Protein 3WRZ (pdb70)

Foldseek 3Di:
DLCVLQVVLVVVLCVVFVFAKKWKWKAAQVGIDIDIDHALENVVRHGQDPQAWFFQFQVLQLLLLLLLLLLVLVVLFDQVQQLCVLVVLLPPALSNVAGLVLLLQQQSQCAAADDDPQQFDDVSLSVCRNPDDRDHDRQFKHAHHLNSLLSSLVSSCSSVVHDRPVSSVVPPQVQLVQPSKDLDDDPVSPVNYGWFQFSVRDTDDDDDGPSCSRGTRIIGHNVSVVSLLCLCLVNDDGDPSSSSSSQQQQWFFKDFPQWTGGRQKIKHFPPDDLVVVLVCPDCVNHPDMTTIHTPVVGGGRDQGMWIKDWRDDRGWTWIKIDRSVRSIIMIMITSHHGDPSSVSVSVVSSCVSVVVD/DVLCVLQVVLVVVLCVVFVFAKKWKWKQALVGIDIDIDHALEPVVRHGADQQAWFFQFQVLQLLLLLLLLLLVLVVLFDQQQQLCVLVVLLPPALSNVAGLVLLLQQQSQCAAADDDPQQADDVSLSVCRNPDDRDHDRQFKHAHHLNSLLSSLVSSCSSVVHDRPVSSVVPPQVQLVQPSKDLDDDPVSVVNYGWFQFPVRDTDDDDDGRSCSRGTRIIGHNVSVVSLQLLLLVNDDGDPSSSSSSQQQQAFFKDFPQWTGGRQKIKHFPPDDLVVVVVCQDCVNHPDMTTIHTDPVDDGRDQGMWIKDWRDDRGKTWIKIHRSVRSIIMIMITSHHGDPSSVSVSVCSSCCSVPD/DCVLQVVLVVVLCVVFVFAKKWKWKQALVGIDIDIDHALEPVVRHGADQLFWFFQFQVLLLLLLLLLLLLVLVVLFDQQQQLCVLVVLLPPALSNVAGLVLLLQQQSQCADADDDPQQAEDVSLSVCRNPDDRDHDRQFKHEHHLNSLLSSQVSSCSSVVHDRPVSSVVPPQVQLVFPSKDLDDDPVCVVSYGWFAFSVRDTDDDDDDVSCSRGTRIIGGNVSVSSLLLLLLVNDDGDDSSSSSSQQQQDFFKDFPQWTGGRQKIKHFPPDDLVVVLVCPDCVNHVDMTTIHTDPPGGRDQGMWIKDWRDDRGKTWIKIDRSVRSIIMIMITSGNGDPSSVSVSVVSSCVSVVNGD

InterPro domains:
  IPR001466 Beta-lactamase-related [PF00144] (35-380)
  IPR001586 Beta-lactamase, class-C active site [PS00336] (82-89)
  IPR012338 Beta-lactamase/transpeptidase-like [G3DSA:3.40.710.10] (22-388)
  IPR012338 Beta-lactamase/transpeptidase-like [SSF56601] (28-380)
  IPR050491 Beta-lactamase AmpC-like [PTHR46825] (25-377)
  IPR058136 Beta-lactamase AmpC [NF033085] (29-381)

Structure (mmCIF, N/CA/C/O backbone):
data_3WRZ
#
_entry.id   3WRZ
#
_cell.length_a   114.928
_cell.length_b   114.928
_cell.length_c   67.567
_cell.angle_alpha   90.00
_cell.angle_beta   90.00
_cell.angle_gamma   120.00
#
_symmetry.space_group_name_H-M   'P 31'
#
loop_
_entity.id
_entity.type
_entity.pdbx_description
1 polymer Beta-lactamase
2 non-polymer 'CALCIUM ION'
3 non-polymer 'CHLORIDE ION'
4 water water
#
loop_
_atom_site.group_PDB
_atom_site.id
_atom_site.type_symbol
_atom_site.label_atom_id
_atom_site.label_alt_id
_atom_site.label_comp_id
_atom_site.label_asym_id
_atom_site.label_entity_id
_atom_site.label_seq_id
_atom_site.pdbx_PDB_ins_code
_atom_site.Cartn_x
_atom_site.Cartn_y
_atom_site.Cartn_z
_atom_site.occupancy
_atom_site.B_iso_or_equiv
_atom_site.auth_seq_id
_atom_site.auth_comp_id
_atom_site.auth_asym_id
_atom_site.auth_atom_id
_atom_site.pdbx_PDB_model_num
ATOM 1 N N . GLN A 1 8 ? -42.068 22.609 -28.679 1.00 48.25 8 GLN A N 1
ATOM 2 C CA . GLN A 1 8 ? -42.859 21.364 -28.450 1.00 48.59 8 GLN A CA 1
ATOM 3 C C . GLN A 1 8 ? -43.738 21.457 -27.154 1.00 46.51 8 GLN A C 1
ATOM 4 O O . GLN A 1 8 ? -44.763 22.150 -27.105 1.00 46.21 8 GLN A O 1
ATOM 10 N N . THR A 1 9 ? -43.371 20.699 -26.137 1.00 44.64 9 THR A N 1
ATOM 11 C CA . THR A 1 9 ? -43.645 21.011 -24.750 1.00 41.99 9 THR A CA 1
ATOM 12 C C . THR A 1 9 ? -43.161 22.421 -24.344 1.00 39.57 9 THR A C 1
ATOM 13 O O . THR A 1 9 ? -43.831 23.150 -23.604 1.00 36.47 9 THR A O 1
ATOM 17 N N . ARG A 1 10 ? -41.948 22.760 -24.761 1.00 36.94 10 ARG A N 1
ATOM 18 C CA . ARG A 1 10 ? -41.474 24.141 -24.671 1.00 35.74 10 ARG A CA 1
ATOM 19 C C . ARG A 1 10 ? -42.407 25.205 -25.322 1.00 34.26 10 ARG A C 1
ATOM 20 O O . ARG A 1 10 ? -42.543 26.312 -24.785 1.00 31.45 10 ARG A O 1
ATOM 28 N N . GLU A 1 11 ? -43.085 24.879 -26.422 1.00 33.07 11 GLU A N 1
ATOM 29 C CA . GLU A 1 11 ? -44.022 25.845 -27.043 1.00 32.97 11 GLU A CA 1
ATOM 30 C C . GLU A 1 11 ? -45.200 26.204 -26.118 1.00 30.66 11 GLU A C 1
ATOM 31 O O . GLU A 1 11 ? -45.726 27.301 -26.202 1.00 30.41 11 GLU A O 1
ATOM 37 N N . VAL A 1 12 ? -45.615 25.282 -25.261 1.00 28.29 12 VAL A N 1
ATOM 38 C CA . VAL A 1 12 ? -46.654 25.565 -24.247 1.00 26.76 12 VAL A CA 1
ATOM 39 C C . VAL A 1 12 ? -46.072 26.312 -23.049 1.00 24.76 12 VAL A C 1
ATOM 40 O O . VAL A 1 12 ? -46.637 27.315 -22.582 1.00 24.10 12 VAL A O 1
ATOM 44 N N . LEU A 1 13 ? -44.937 25.826 -22.557 1.00 23.17 13 LEU A N 1
ATOM 45 C CA . LEU A 1 13 ? -44.348 26.321 -21.320 1.00 21.82 13 LEU A CA 1
ATOM 46 C C . LEU A 1 13 ? -43.806 27.739 -21.463 1.00 20.86 13 LEU A C 1
ATOM 47 O O . LEU A 1 13 ? -44.056 28.612 -20.648 1.00 20.27 13 LEU A O 1
ATOM 52 N N . ASP A 1 14 ? -43.019 27.954 -22.500 1.00 20.98 14 ASP A N 1
ATOM 53 C CA . ASP A 1 14 ? -42.218 29.175 -22.599 1.00 20.74 14 ASP A CA 1
ATOM 54 C C . ASP A 1 14 ? -43.023 30.497 -22.493 1.00 20.47 14 ASP A C 1
ATOM 55 O O . ASP A 1 14 ? -42.647 31.370 -21.720 1.00 19.47 14 ASP A O 1
ATOM 60 N N . PRO A 1 15 ? -44.116 30.637 -23.254 1.00 20.64 15 PRO A N 1
ATOM 61 C CA . PRO A 1 15 ? -44.883 31.886 -23.148 1.00 20.59 15 PRO A CA 1
ATOM 62 C C . PRO A 1 15 ? -45.497 32.103 -21.756 1.00 19.43 15 PRO A C 1
ATOM 63 O O . PRO A 1 15 ? -45.645 33.233 -21.306 1.00 18.67 15 PRO A O 1
ATOM 67 N N . ILE A 1 16 ? -45.921 31.014 -21.122 1.00 18.87 16 ILE A N 1
ATOM 68 C CA . ILE A 1 16 ? -46.572 31.113 -19.826 1.00 18.10 16 ILE A CA 1
ATOM 69 C C . ILE A 1 16 ? -45.541 31.568 -18.806 1.00 17.85 16 ILE A C 1
ATOM 70 O O . ILE A 1 16 ? -45.806 32.462 -18.016 1.00 16.85 16 ILE A O 1
ATOM 75 N N . VAL A 1 17 ? -44.338 30.990 -18.857 1.00 18.03 17 VAL A N 1
ATOM 76 C CA . VAL A 1 17 ? -43.317 31.441 -17.895 1.00 18.01 17 VAL A CA 1
ATOM 77 C C . VAL A 1 17 ? -42.822 32.843 -18.245 1.00 17.87 17 VAL A C 1
ATOM 78 O O . VAL A 1 17 ? -42.594 33.639 -17.351 1.00 17.27 17 VAL A O 1
ATOM 82 N N . ALA A 1 18 ? -42.698 33.182 -19.522 1.00 18.39 18 ALA A N 1
ATOM 83 C CA . ALA A 1 18 ? -42.342 34.562 -19.872 1.00 18.86 18 ALA A CA 1
ATOM 84 C C . ALA A 1 18 ? -43.354 35.536 -19.285 1.00 18.64 18 ALA A C 1
ATOM 85 O O . ALA A 1 18 ? -42.975 36.537 -18.699 1.00 18.60 18 ALA A O 1
ATOM 87 N N . SER A 1 19 ? -44.637 35.238 -19.458 1.00 18.75 19 SER A N 1
ATOM 88 C CA . SER A 1 19 ? -45.702 36.132 -18.969 1.00 18.93 19 SER A CA 1
ATOM 89 C C . SER A 1 19 ? -45.680 36.266 -17.465 1.00 17.95 19 SER A C 1
ATOM 90 O O . SER A 1 19 ? -45.793 37.366 -16.937 1.00 18.41 19 SER A O 1
ATOM 93 N N . LEU A 1 20 ? -45.517 35.123 -16.786 1.00 16.71 20 LEU A N 1
ATOM 94 C CA . LEU A 1 20 ? -45.395 35.075 -15.330 1.00 15.79 20 LEU A CA 1
ATOM 95 C C . LEU A 1 20 ? -44.208 35.902 -14.813 1.00 15.97 20 LEU A C 1
ATOM 96 O O . LEU A 1 20 ? -44.367 36.704 -13.914 1.00 15.63 20 LEU A O 1
ATOM 101 N N . MET A 1 21 ? -43.023 35.711 -15.393 1.00 16.25 21 MET A N 1
ATOM 102 C CA . MET A 1 21 ? -41.836 36.428 -14.931 1.00 17.00 21 MET A CA 1
ATOM 103 C C . MET A 1 21 ? -41.925 37.947 -15.165 1.00 18.18 21 MET A C 1
ATOM 104 O O . MET A 1 21 ? -41.472 38.718 -14.335 1.00 17.60 21 MET A O 1
ATOM 109 N N . GLU A 1 22 ? -42.581 38.346 -16.250 1.00 19.50 22 GLU A N 1
ATOM 110 C CA . GLU A 1 22 ? -42.812 39.757 -16.537 1.00 21.27 22 GLU A CA 1
ATOM 111 C C . GLU A 1 22 ? -43.799 40.385 -15.549 1.00 20.51 22 GLU A C 1
ATOM 112 O O . GLU A 1 22 ? -43.534 41.430 -14.944 1.00 20.91 22 GLU A O 1
ATOM 118 N N . ALA A 1 23 ? -44.922 39.699 -15.350 1.00 20.06 23 ALA A N 1
ATOM 119 C CA . ALA A 1 23 ? -46.001 40.191 -14.474 1.00 20.16 23 ALA A CA 1
ATOM 120 C C . ALA A 1 23 ? -45.557 40.285 -13.015 1.00 19.93 23 ALA A C 1
ATOM 121 O O . ALA A 1 23 ? -45.910 41.235 -12.316 1.00 20.51 23 ALA A O 1
ATOM 123 N N . GLN A 1 24 ? -44.772 39.302 -12.574 1.00 19.51 24 GLN A N 1
ATOM 124 C CA . GLN A 1 24 ? -44.315 39.210 -11.191 1.00 18.76 24 GLN A CA 1
ATOM 125 C C . GLN A 1 24 ? -42.908 39.754 -10.954 1.00 19.05 24 GLN A C 1
ATOM 126 O O . GLN A 1 24 ? -42.442 39.787 -9.814 1.00 18.21 24 GLN A O 1
ATOM 132 N N . GLN A 1 25 ? -42.238 40.200 -12.022 1.00 20.08 25 GLN A N 1
ATOM 133 C CA . GLN A 1 25 ? -40.854 40.680 -11.970 1.00 21.38 25 GLN A CA 1
ATOM 134 C C . GLN A 1 25 ? -39.928 39.714 -11.242 1.00 19.86 25 GLN A C 1
ATOM 135 O O . GLN A 1 25 ? -39.196 40.075 -10.310 1.00 19.53 25 GLN A O 1
ATOM 141 N N . ILE A 1 26 ? -39.951 38.484 -11.726 1.00 18.47 26 ILE A N 1
ATOM 142 C CA . ILE A 1 26 ? -39.117 37.406 -11.185 1.00 17.17 26 ILE A CA 1
ATOM 143 C C . ILE A 1 26 ? -37.806 37.408 -11.949 1.00 17.24 26 ILE A C 1
ATOM 144 O O . ILE A 1 26 ? -37.825 37.336 -13.190 1.00 17.53 26 ILE A O 1
ATOM 149 N N . PRO A 1 27 ? -36.673 37.470 -11.241 1.00 16.71 27 PRO A N 1
ATOM 150 C CA . PRO A 1 27 ? -35.406 37.495 -12.011 1.00 17.14 27 PRO A CA 1
ATOM 151 C C . PRO A 1 27 ? -35.100 36.230 -12.784 1.00 16.86 27 PRO A C 1
ATOM 152 O O . PRO A 1 27 ? -34.650 36.293 -13.945 1.00 17.36 27 PRO A O 1
ATOM 156 N N . GLY A 1 28 ? -35.330 35.082 -12.147 1.00 16.06 28 GLY A N 1
ATOM 157 C CA . GLY A 1 28 ? -34.940 33.815 -12.733 1.00 15.88 28 GLY A CA 1
ATOM 158 C C . GLY A 1 28 ? -35.804 32.659 -12.261 1.00 15.11 28 GLY A C 1
ATOM 159 O O . GLY A 1 28 ? -36.344 32.680 -11.140 1.00 14.32 28 GLY A O 1
ATOM 160 N N . MET A 1 29 ? -35.965 31.685 -13.151 1.00 14.79 29 MET A N 1
ATOM 161 C CA . MET A 1 29 ? -36.691 30.467 -12.852 1.00 14.39 29 MET A CA 1
ATOM 162 C C . MET A 1 29 ? -36.025 29.227 -13.379 1.00 14.49 29 MET A C 1
ATOM 163 O O . MET A 1 29 ? -35.342 29.249 -14.407 1.00 14.73 29 MET A O 1
ATOM 168 N N . ALA A 1 30 ? -36.234 28.120 -12.654 1.00 14.22 30 ALA A N 1
ATOM 169 C CA . ALA A 1 30 ? -35.923 26.803 -13.191 1.00 14.45 30 ALA A CA 1
ATOM 170 C C . ALA A 1 30 ? -37.175 25.970 -13.077 1.00 14.32 30 ALA A C 1
ATOM 171 O O . ALA A 1 30 ? -37.831 25.960 -12.005 1.00 14.00 30 ALA A O 1
ATOM 173 N N . ILE A 1 31 ? -37.506 25.291 -14.168 1.00 15.09 31 ILE A N 1
ATOM 174 C CA . ILE A 1 31 ? -38.731 24.483 -14.278 1.00 15.43 31 ILE A CA 1
ATOM 175 C C . ILE A 1 31 ? -38.435 23.067 -14.732 1.00 15.70 31 ILE A C 1
ATOM 176 O O . ILE A 1 31 ? -37.614 22.839 -15.625 1.00 16.70 31 ILE A O 1
ATOM 181 N N . ALA A 1 32 ? -39.038 22.093 -14.063 1.00 14.96 32 ALA A N 1
ATOM 182 C CA . ALA A 1 32 ? -38.948 20.688 -14.530 1.00 15.35 32 ALA A CA 1
ATOM 183 C C . ALA A 1 32 ? -40.322 20.158 -14.833 1.00 15.67 32 ALA A C 1
ATOM 184 O O . ALA A 1 32 ? -41.235 20.317 -14.024 1.00 15.18 32 ALA A O 1
ATOM 186 N N . LEU A 1 33 ? -40.475 19.543 -16.004 1.00 16.89 33 LEU A N 1
ATOM 187 C CA . LEU A 1 33 ? -41.702 18.856 -16.376 1.00 18.00 33 LEU A CA 1
ATOM 188 C C . LEU A 1 33 ? -41.409 17.368 -16.462 1.00 18.55 33 LEU A C 1
ATOM 189 O O . LEU A 1 33 ? -40.556 16.933 -17.267 1.00 19.18 33 LEU A O 1
ATOM 194 N N . VAL A 1 34 ? -42.107 16.587 -15.635 1.00 18.24 34 VAL A N 1
ATOM 195 C CA . VAL A 1 34 ? -41.887 15.157 -15.545 1.00 19.38 34 VAL A CA 1
ATOM 196 C C . VAL A 1 34 ? -43.075 14.470 -16.196 1.00 20.95 34 VAL A C 1
ATOM 197 O O . VAL A 1 34 ? -44.230 14.735 -15.845 1.00 20.26 34 VAL A O 1
ATOM 201 N N . ARG A 1 35 ? -42.778 13.603 -17.149 1.00 23.38 35 ARG A N 1
ATOM 202 C CA . ARG A 1 35 ? -43.804 12.828 -17.866 1.00 26.22 35 ARG A CA 1
ATOM 203 C C . ARG A 1 35 ? -43.304 11.431 -18.162 1.00 27.33 35 ARG A C 1
ATOM 204 O O . ARG A 1 35 ? -42.098 11.187 -18.079 1.00 27.30 35 ARG A O 1
ATOM 212 N N . PRO A 1 36 ? -44.219 10.507 -18.545 1.00 29.97 36 PRO A N 1
ATOM 213 C CA . PRO A 1 36 ? -43.778 9.174 -18.907 1.00 32.27 36 PRO A CA 1
ATOM 214 C C . PRO A 1 36 ? -42.893 9.374 -20.123 1.00 33.88 36 PRO A C 1
ATOM 215 O O . PRO A 1 36 ? -43.279 10.128 -21.013 1.00 35.21 36 PRO A O 1
ATOM 219 N N . GLU A 1 37 ? -41.707 8.803 -20.181 1.00 35.80 37 GLU A N 1
ATOM 220 C CA . GLU A 1 37 ? -40.857 9.050 -21.367 1.00 38.45 37 GLU A CA 1
ATOM 221 C C . GLU A 1 37 ? -40.171 10.413 -21.381 1.00 34.96 37 GLU A C 1
ATOM 222 O O . GLU A 1 37 ? -39.482 10.756 -22.343 1.00 36.04 37 GLU A O 1
ATOM 228 N N . GLY A 1 38 ? -40.308 11.164 -20.293 1.00 29.68 38 GLY A N 1
ATOM 229 C CA . GLY A 1 38 ? -39.138 11.827 -19.812 1.00 27.76 38 GLY A CA 1
ATOM 230 C C . GLY A 1 38 ? -39.336 13.138 -19.107 1.00 25.53 38 GLY A C 1
ATOM 231 O O . GLY A 1 38 ? -40.460 13.626 -19.006 1.00 24.99 38 GLY A O 1
ATOM 232 N N . THR A 1 39 ? -38.215 13.706 -18.676 1.00 23.92 39 THR A N 1
ATOM 233 C CA . THR A 1 39 ? -38.217 14.982 -17.986 1.00 22.76 39 THR A CA 1
ATOM 234 C C . THR A 1 39 ? -37.558 16.090 -18.798 1.00 22.56 39 THR A C 1
ATOM 235 O O . THR A 1 39 ? -36.467 15.907 -19.362 1.00 22.27 39 THR A O 1
ATOM 239 N N . THR A 1 40 ? -38.247 17.221 -18.877 1.00 21.15 40 THR A N 1
ATOM 240 C CA . THR A 1 40 ? -37.782 18.402 -19.582 1.00 21.28 40 THR A CA 1
ATOM 241 C C . THR A 1 40 ? -37.423 19.455 -18.566 1.00 20.35 40 THR A C 1
ATOM 242 O O . THR A 1 40 ? -38.258 19.811 -17.739 1.00 18.95 40 THR A O 1
ATOM 246 N N . ILE A 1 41 ? -36.187 19.938 -18.646 1.00 19.85 41 ILE A N 1
ATOM 247 C CA . ILE A 1 41 ? -35.666 20.987 -17.769 1.00 18.97 41 ILE A CA 1
ATOM 248 C C . ILE A 1 41 ? -35.528 22.279 -18.577 1.00 18.64 41 ILE A C 1
ATOM 249 O O . ILE A 1 41 ? -34.989 22.269 -19.676 1.00 19.00 41 ILE A O 1
ATOM 254 N N . SER A 1 42 ? -35.999 23.388 -18.013 1.00 17.59 42 SER A N 1
ATOM 255 C CA . SER A 1 42 ? -35.923 24.712 -18.656 1.00 17.93 42 SER A CA 1
ATOM 256 C C . SER A 1 42 ? -35.440 25.745 -17.649 1.00 17.28 42 SER A C 1
ATOM 257 O O . SER A 1 42 ? -35.821 25.701 -16.462 1.00 17.00 42 SER A O 1
ATOM 260 N N . HIS A 1 43 ? -34.603 26.666 -18.106 1.00 17.11 43 HIS A N 1
ATOM 261 C CA . HIS A 1 43 ? -34.059 27.706 -17.270 1.00 16.89 43 HIS A CA 1
ATOM 262 C C . HIS A 1 43 ? -34.365 29.027 -17.940 1.00 17.36 43 HIS A C 1
ATOM 263 O O . HIS A 1 43 ? -34.295 29.136 -19.167 1.00 18.16 43 HIS A O 1
ATOM 270 N N . TYR A 1 44 ? -34.706 30.009 -17.118 1.00 17.09 44 TYR A N 1
ATOM 271 C CA . TYR A 1 44 ? -35.084 31.331 -17.580 1.00 17.62 44 TYR A CA 1
ATOM 272 C C . TYR A 1 44 ? -34.438 32.407 -16.737 1.00 17.88 44 TYR A C 1
ATOM 273 O O . TYR A 1 44 ? -34.361 32.299 -15.508 1.00 17.20 44 TYR A O 1
ATOM 282 N N . GLY A 1 45 ? -33.940 33.443 -17.406 1.00 18.71 45 GLY A N 1
ATOM 283 C CA . GLY A 1 45 ? -33.476 34.617 -16.711 1.00 19.15 45 GLY A CA 1
ATOM 284 C C . GLY A 1 45 ? -32.225 34.462 -15.864 1.00 19.15 45 GLY A C 1
ATOM 285 O O . GLY A 1 45 ? -31.332 33.681 -16.163 1.00 19.88 45 GLY A O 1
ATOM 286 N N . ALA A 1 46 ? -32.174 35.258 -14.809 1.00 19.35 46 ALA A N 1
ATOM 287 C CA . ALA A 1 46 ? -30.956 35.509 -14.085 1.00 19.79 46 ALA A CA 1
ATOM 288 C C . ALA A 1 46 ? -31.037 34.887 -12.711 1.00 19.26 46 ALA A C 1
ATOM 289 O O . ALA A 1 46 ? -32.035 35.078 -11.980 1.00 18.46 46 ALA A O 1
ATOM 291 N N . ALA A 1 47 ? -29.976 34.197 -12.328 1.00 19.38 47 ALA A N 1
ATOM 292 C CA . ALA A 1 47 ? -29.855 33.660 -10.962 1.00 19.18 47 ALA A CA 1
ATOM 293 C C . ALA A 1 47 ? -29.655 34.769 -9.918 1.00 19.79 47 ALA A C 1
ATOM 294 O O . ALA A 1 47 ? -29.989 34.599 -8.769 1.00 18.18 47 ALA A O 1
ATOM 296 N N . ASP A 1 48 ? -29.069 35.893 -10.333 1.00 21.75 48 ASP A N 1
ATOM 297 C CA . ASP A 1 48 ? -28.781 37.010 -9.432 1.00 23.97 48 ASP A CA 1
ATOM 298 C C . ASP A 1 48 ? -29.043 38.243 -10.266 1.00 25.08 48 ASP A C 1
ATOM 299 O O . ASP A 1 48 ? -28.368 38.468 -11.266 1.00 26.05 48 ASP A O 1
ATOM 304 N N . ARG A 1 49 ? -30.035 39.031 -9.885 1.00 25.49 49 ARG A N 1
ATOM 305 C CA . ARG A 1 49 ? -30.375 40.192 -10.701 1.00 28.06 49 ARG A CA 1
ATOM 306 C C . ARG A 1 49 ? -29.193 41.179 -10.812 1.00 29.50 49 ARG A C 1
ATOM 307 O O . ARG A 1 49 ? -28.980 41.787 -11.868 1.00 30.80 49 ARG A O 1
ATOM 315 N N . GLU A 1 50 ? -28.416 41.308 -9.740 1.00 31.87 50 GLU A N 1
ATOM 316 C CA . GLU A 1 50 ? -27.330 42.305 -9.657 1.00 34.61 50 GLU A CA 1
ATOM 317 C C . GLU A 1 50 ? -26.003 41.928 -10.364 1.00 35.48 50 GLU A C 1
ATOM 318 O O . GLU A 1 50 ? -25.177 42.803 -10.565 1.00 39.05 50 GLU A O 1
ATOM 324 N N . THR A 1 51 ? -25.795 40.653 -10.711 1.00 34.65 51 THR A N 1
ATOM 325 C CA . THR A 1 51 ? -24.703 40.231 -11.619 1.00 34.61 51 THR A CA 1
ATOM 326 C C . THR A 1 51 ? -25.193 39.826 -13.014 1.00 33.58 51 THR A C 1
ATOM 327 O O . THR A 1 51 ? -24.446 39.894 -13.999 1.00 34.42 51 THR A O 1
ATOM 331 N N . GLY A 1 52 ? -26.435 39.368 -13.095 1.00 30.69 52 GLY A N 1
ATOM 332 C CA . GLY A 1 52 ? -26.998 38.905 -14.356 1.00 30.07 52 GLY A CA 1
ATOM 333 C C . GLY A 1 52 ? -26.534 37.513 -14.752 1.00 29.43 52 GLY A C 1
ATOM 334 O O . GLY A 1 52 ? -26.795 37.081 -15.862 1.00 28.33 52 GLY A O 1
ATOM 335 N N . THR A 1 53 ? -25.840 36.819 -13.848 1.00 29.39 53 THR A N 1
ATOM 336 C CA . THR A 1 53 ? -25.439 35.434 -14.079 1.00 30.29 53 THR A CA 1
ATOM 337 C C . THR A 1 53 ? -26.681 34.608 -14.378 1.00 28.04 53 THR A C 1
ATOM 338 O O . THR A 1 53 ? -27.644 34.669 -13.610 1.00 26.72 53 THR A O 1
ATOM 342 N N . PRO A 1 54 ? -26.693 33.872 -15.502 1.00 27.31 54 PRO A N 1
ATOM 343 C CA . PRO A 1 54 ? -27.926 33.183 -15.876 1.00 25.85 54 PRO A CA 1
ATOM 344 C C . PRO A 1 54 ? -28.221 31.999 -15.002 1.00 23.79 54 PRO A C 1
ATOM 345 O O . PRO A 1 54 ? -27.286 31.365 -14.488 1.00 23.97 54 PRO A O 1
ATOM 349 N N . VAL A 1 55 ? -29.512 31.709 -14.857 1.00 21.31 55 VAL A N 1
ATOM 350 C CA . VAL A 1 55 ? -29.950 30.436 -14.341 1.00 19.70 55 VAL A CA 1
ATOM 351 C C . VAL A 1 55 ? -29.516 29.325 -15.322 1.00 19.73 55 VAL A C 1
ATOM 352 O O . VAL A 1 55 ? -29.707 29.446 -16.542 1.00 20.28 55 VAL A O 1
ATOM 356 N N . ASP A 1 56 ? -28.921 28.270 -14.780 1.00 19.06 56 ASP A N 1
ATOM 357 C CA . ASP A 1 56 ? -28.522 27.094 -15.574 1.00 19.27 56 ASP A CA 1
ATOM 358 C C . ASP A 1 56 ? -28.658 25.796 -14.768 1.00 18.45 56 ASP A C 1
ATOM 359 O O . ASP A 1 56 ? -29.305 25.769 -13.729 1.00 17.27 56 ASP A O 1
ATOM 364 N N . ASP A 1 57 ? -28.019 24.730 -15.267 1.00 18.64 57 ASP A N 1
ATOM 365 C CA . ASP A 1 57 ? -28.043 23.386 -14.661 1.00 18.72 57 ASP A CA 1
ATOM 366 C C . ASP A 1 57 ? -27.541 23.328 -13.248 1.00 18.03 57 ASP A C 1
ATOM 367 O O . ASP A 1 57 ? -27.868 22.407 -12.501 1.00 18.04 57 ASP A O 1
ATOM 372 N N . ASP A 1 58 ? -26.684 24.255 -12.890 1.00 17.66 58 ASP A N 1
ATOM 373 C CA . ASP A 1 58 ? -26.102 24.221 -11.572 1.00 17.12 58 ASP A CA 1
ATOM 374 C C . ASP A 1 58 ? -26.780 25.139 -10.581 1.00 16.31 58 ASP A C 1
ATOM 375 O O . ASP A 1 58 ? -26.441 25.081 -9.414 1.00 16.44 58 ASP A O 1
ATOM 380 N N . THR A 1 59 ? -27.754 25.953 -11.008 1.00 15.65 59 THR A N 1
ATOM 381 C CA . THR A 1 59 ? -28.322 26.977 -10.119 1.00 15.01 59 THR A CA 1
ATOM 382 C C . THR A 1 59 ? -29.116 26.424 -8.970 1.00 14.22 59 THR A C 1
ATOM 383 O O . THR A 1 59 ? -30.098 25.719 -9.166 1.00 13.77 59 THR A O 1
ATOM 387 N N . LEU A 1 60 ? -28.718 26.849 -7.776 1.00 14.03 60 LEU A N 1
ATOM 388 C CA . LEU A 1 60 ? -29.374 26.455 -6.544 1.00 13.07 60 LEU A CA 1
ATOM 389 C C . LEU A 1 60 ? -30.372 27.510 -6.075 1.00 12.50 60 LEU A C 1
ATOM 390 O O . LEU A 1 60 ? -30.043 28.700 -5.990 1.00 12.68 60 LEU A O 1
ATOM 395 N N . PHE A 1 61 ? -31.588 27.051 -5.810 1.00 11.89 61 PHE A N 1
ATOM 396 C CA . PHE A 1 61 ? -32.689 27.856 -5.305 1.00 11.44 61 PHE A CA 1
ATOM 397 C C . PHE A 1 61 ? -33.049 27.437 -3.874 1.00 11.30 61 PHE A C 1
ATOM 398 O O . PHE A 1 61 ? -33.018 26.267 -3.548 1.00 10.92 61 PHE A O 1
ATOM 406 N N . GLU A 1 62 ? -33.333 28.412 -3.025 1.00 11.27 62 GLU A N 1
ATOM 407 C CA . GLU A 1 62 ? -33.968 28.146 -1.755 1.00 11.23 62 GLU A CA 1
ATOM 408 C C . GLU A 1 62 ? -35.374 27.618 -2.046 1.00 11.15 62 GLU A C 1
ATOM 409 O O . GLU A 1 62 ? -36.118 28.244 -2.799 1.00 11.57 62 GLU A O 1
ATOM 415 N N . ILE A 1 63 ? -35.752 26.509 -1.429 1.00 11.10 63 ILE A N 1
ATOM 416 C CA . ILE A 1 63 ? -37.109 25.958 -1.636 1.00 11.19 63 ILE A CA 1
ATOM 417 C C . ILE A 1 63 ? -37.996 26.092 -0.404 1.00 10.86 63 ILE A C 1
ATOM 418 O O . ILE A 1 63 ? -39.188 25.756 -0.441 1.00 10.35 63 ILE A O 1
ATOM 423 N N . GLY A 1 64 ? -37.441 26.630 0.678 1.00 10.68 64 GLY A N 1
ATOM 424 C CA . GLY A 1 64 ? -38.249 26.916 1.876 1.00 10.49 64 GLY A CA 1
ATOM 425 C C . GLY A 1 64 ? -39.019 25.692 2.350 1.00 10.25 64 GLY A C 1
ATOM 426 O O . GLY A 1 64 ? -38.459 24.606 2.468 1.00 9.73 64 GLY A O 1
ATOM 427 N N . SER A 1 65 ? -40.318 25.873 2.628 1.00 10.23 65 SER A N 1
ATOM 428 C CA . SER A 1 65 ? -41.138 24.760 3.135 1.00 10.33 65 SER A CA 1
ATOM 429 C C . SER A 1 65 ? -41.293 23.551 2.226 1.00 10.04 65 SER A C 1
ATOM 430 O O . SER A 1 65 ? -41.756 22.498 2.693 1.00 9.22 65 SER A O 1
ATOM 433 N N . LEU A 1 66 ? -40.905 23.646 0.955 1.00 9.97 66 LEU A N 1
ATOM 434 C CA . LEU A 1 66 ? -40.815 22.430 0.194 1.00 10.16 66 LEU A CA 1
ATOM 435 C C . LEU A 1 66 ? -39.840 21.406 0.818 1.00 10.09 66 LEU A C 1
ATOM 436 O O . LEU A 1 66 ? -39.952 20.202 0.524 1.00 9.76 66 LEU A O 1
ATOM 441 N N . SER A 1 67 ? -38.898 21.874 1.644 1.00 9.85 67 SER A N 1
ATOM 442 C CA . SER A 1 67 ? -38.005 20.968 2.374 1.00 9.90 67 SER A CA 1
ATOM 443 C C . SER A 1 67 ? -38.756 19.943 3.201 1.00 9.66 67 SER A C 1
ATOM 444 O O . SER A 1 67 ? -38.290 18.835 3.430 1.00 9.54 67 SER A O 1
ATOM 447 N N . LYS A 1 68 ? -39.957 20.320 3.628 1.00 9.30 68 LYS A N 1
ATOM 448 C CA . LYS A 1 68 ? -40.779 19.464 4.466 1.00 9.23 68 LYS A CA 1
ATOM 449 C C . LYS A 1 68 ? -41.167 18.156 3.798 1.00 9.19 68 LYS A C 1
ATOM 450 O O . LYS A 1 68 ? -41.404 17.147 4.491 1.00 9.07 68 LYS A O 1
ATOM 456 N N . THR A 1 69 ? -41.216 18.154 2.460 1.00 9.09 69 THR A N 1
ATOM 457 C CA . THR A 1 69 ? -41.481 16.908 1.755 1.00 9.17 69 THR A CA 1
ATOM 458 C C . THR A 1 69 ? -40.354 15.910 1.922 1.00 9.35 69 THR A C 1
ATOM 459 O O . THR A 1 69 ? -40.605 14.701 2.006 1.00 9.49 69 THR A O 1
ATOM 463 N N . LEU A 1 70 ? -39.117 16.391 2.002 1.00 9.06 70 LEU A N 1
ATOM 464 C CA . LEU A 1 70 ? -37.968 15.482 2.258 1.00 9.18 70 LEU A CA 1
ATOM 465 C C . LEU A 1 70 ? -38.019 14.972 3.680 1.00 9.20 70 LEU A C 1
ATOM 466 O O . LEU A 1 70 ? -37.892 13.772 3.934 1.00 9.26 70 LEU A O 1
ATOM 471 N N . THR A 1 71 ? -38.351 15.863 4.619 1.00 9.01 71 THR A N 1
ATOM 472 C CA . THR A 1 71 ? -38.505 15.453 6.007 1.00 9.09 71 THR A CA 1
ATOM 473 C C . THR A 1 71 ? -39.547 14.350 6.125 1.00 9.02 71 THR A C 1
ATOM 474 O O . THR A 1 71 ? -39.341 13.356 6.819 1.00 9.05 71 THR A O 1
ATOM 478 N N . ALA A 1 72 ? -40.650 14.502 5.412 1.00 8.85 72 ALA A N 1
ATOM 479 C CA . ALA A 1 72 ? -41.727 13.488 5.446 1.00 8.96 72 ALA A CA 1
ATOM 480 C C . ALA A 1 72 ? -41.281 12.170 4.866 1.00 9.26 72 ALA A C 1
ATOM 481 O O . ALA A 1 72 ? -41.578 11.102 5.413 1.00 9.39 72 ALA A O 1
ATOM 483 N N . THR A 1 73 ? -40.518 12.255 3.779 1.00 9.26 73 THR A N 1
ATOM 484 C CA . THR A 1 73 ? -39.993 11.058 3.099 1.00 9.58 73 THR A CA 1
ATOM 485 C C . THR A 1 73 ? -39.042 10.257 3.978 1.00 9.89 73 THR A C 1
ATOM 486 O O . THR A 1 73 ? -39.152 9.015 4.058 1.00 10.18 73 THR A O 1
ATOM 490 N N . LEU A 1 74 ? -38.148 10.938 4.679 1.00 9.92 74 LEU A N 1
ATOM 491 C CA . LEU A 1 74 ? -37.275 10.238 5.634 1.00 10.29 74 LEU A CA 1
ATOM 492 C C . LEU A 1 74 ? -38.033 9.587 6.766 1.00 10.59 74 LEU A C 1
ATOM 493 O O . LEU A 1 74 ? -37.734 8.435 7.131 1.00 11.04 74 LEU A O 1
ATOM 498 N N . ALA A 1 75 ? -38.990 10.296 7.352 1.00 10.36 75 ALA A N 1
ATOM 499 C CA . ALA A 1 75 ? -39.855 9.670 8.366 1.00 10.79 75 ALA A CA 1
ATOM 500 C C . ALA A 1 75 ? -40.535 8.428 7.850 1.00 11.17 75 ALA A C 1
ATOM 501 O O . ALA A 1 75 ? -40.588 7.391 8.539 1.00 11.81 75 ALA A O 1
ATOM 503 N N . SER A 1 76 ? -41.098 8.529 6.649 1.00 11.42 76 SER A N 1
ATOM 504 C CA . SER A 1 76 ? -41.786 7.389 6.047 1.00 11.95 76 SER A CA 1
ATOM 505 C C . SER A 1 76 ? -40.820 6.203 5.849 1.00 12.67 76 SER A C 1
ATOM 506 O O . SER A 1 76 ? -41.175 5.038 6.108 1.00 13.54 76 SER A O 1
ATOM 509 N N . LEU A 1 77 ? -39.588 6.499 5.447 1.00 13.10 77 LEU A N 1
ATOM 510 C CA . LEU A 1 77 ? -38.587 5.446 5.260 1.00 13.87 77 LEU A CA 1
ATOM 511 C C . LEU A 1 77 ? -38.223 4.753 6.595 1.00 14.40 77 LEU A C 1
ATOM 512 O O . LEU A 1 77 ? -38.110 3.518 6.668 1.00 15.02 77 LEU A O 1
ATOM 517 N N . ALA A 1 78 ? -38.070 5.546 7.648 1.00 14.14 78 ALA A N 1
ATOM 518 C CA . ALA A 1 78 ? -37.866 4.970 8.986 1.00 14.75 78 ALA A CA 1
ATOM 519 C C . ALA A 1 78 ? -39.033 4.054 9.364 1.00 15.34 78 ALA A C 1
ATOM 520 O O . ALA A 1 78 ? -38.824 3.017 10.042 1.00 15.65 78 ALA A O 1
ATOM 522 N N . GLU A 1 79 ? -40.254 4.430 8.969 1.00 15.65 79 GLU A N 1
ATOM 523 C CA . GLU A 1 79 ? -41.424 3.624 9.243 1.00 16.69 79 GLU A CA 1
ATOM 524 C C . GLU A 1 79 ? -41.411 2.332 8.456 1.00 17.61 79 GLU A C 1
ATOM 525 O O . GLU A 1 79 ? -41.713 1.258 8.991 1.00 17.28 79 GLU A O 1
ATOM 531 N N . VAL A 1 80 ? -41.081 2.424 7.177 1.00 17.61 80 VAL A N 1
ATOM 532 C CA . VAL A 1 80 ? -40.972 1.232 6.328 1.00 18.75 80 VAL A CA 1
ATOM 533 C C . VAL A 1 80 ? -39.907 0.267 6.860 1.00 19.20 80 VAL A C 1
ATOM 534 O O . VAL A 1 80 ? -40.070 -0.968 6.823 1.00 19.09 80 VAL A O 1
ATOM 538 N N . GLU A 1 81 ? -38.808 0.833 7.350 1.00 18.99 81 GLU A N 1
ATOM 539 C CA . GLU A 1 81 ? -37.728 0.033 7.894 1.00 20.16 81 GLU A CA 1
ATOM 540 C C . GLU A 1 81 ? -38.044 -0.584 9.268 1.00 19.97 81 GLU A C 1
ATOM 541 O O . GLU A 1 81 ? -37.239 -1.339 9.813 1.00 20.23 81 GLU A O 1
ATOM 547 N N . GLY A 1 82 ? -39.193 -0.226 9.831 1.00 19.29 82 GLY A N 1
ATOM 548 C CA . GLY A 1 82 ? -39.639 -0.765 11.112 1.00 19.62 82 GLY A CA 1
ATOM 549 C C . GLY A 1 82 ? -39.001 -0.077 12.296 1.00 19.71 82 GLY A C 1
ATOM 550 O O . GLY A 1 82 ? -39.072 -0.585 13.423 1.00 20.03 82 GLY A O 1
ATOM 551 N N . LYS A 1 83 ? -38.368 1.070 12.067 1.00 19.12 83 LYS A N 1
ATOM 552 C CA . LYS A 1 83 ? -37.644 1.776 13.134 1.00 19.22 83 LYS A CA 1
ATOM 553 C C . LYS A 1 83 ? -38.494 2.866 13.782 1.00 18.37 83 LYS A C 1
ATOM 554 O O . LYS A 1 83 ? -38.197 3.301 14.883 1.00 18.32 83 LYS A O 1
ATOM 560 N N . LEU A 1 84 ? -39.535 3.301 13.088 1.00 17.34 84 LEU A N 1
ATOM 561 C CA . LEU A 1 84 ? -40.424 4.336 13.590 1.00 16.91 84 LEU A CA 1
ATOM 562 C C . LEU A 1 84 ? -41.877 3.862 13.457 1.00 17.03 84 LEU A C 1
ATOM 563 O O . LEU A 1 84 ? -42.319 3.474 12.356 1.00 17.82 84 LEU A O 1
ATOM 568 N N . ASP A 1 85 ? -42.620 3.919 14.550 1.00 16.59 85 ASP A N 1
ATOM 569 C CA . ASP A 1 85 ? -44.087 3.690 14.515 1.00 16.80 85 ASP A CA 1
ATOM 570 C C . ASP A 1 85 ? -44.781 5.037 14.476 1.00 16.44 85 ASP A C 1
ATOM 571 O O . ASP A 1 85 ? -44.648 5.820 15.420 1.00 16.47 85 ASP A O 1
ATOM 576 N N . PHE A 1 86 ? -45.465 5.345 13.368 1.00 16.46 86 PHE A N 1
ATOM 577 C CA . PHE A 1 86 ? -46.079 6.674 13.202 1.00 16.40 86 PHE A CA 1
ATOM 578 C C . PHE A 1 86 ? -47.176 7.012 14.193 1.00 15.44 86 PHE A C 1
ATOM 579 O O . PHE A 1 86 ? -47.446 8.190 14.424 1.00 14.72 86 PHE A O 1
ATOM 587 N N . ASP A 1 87 ? -47.851 6.010 14.739 1.00 15.05 87 ASP A N 1
ATOM 588 C CA . ASP A 1 87 ? -48.908 6.324 15.668 1.00 15.09 87 ASP A CA 1
ATOM 589 C C . ASP A 1 87 ? -48.467 6.293 17.133 1.00 14.53 87 ASP A C 1
ATOM 590 O O . ASP A 1 87 ? -49.253 6.645 18.029 1.00 14.41 87 ASP A O 1
ATOM 595 N N . ALA A 1 88 ? -47.199 5.936 17.359 1.00 13.87 88 ALA A N 1
ATOM 596 C CA . ALA A 1 88 ? -46.631 5.906 18.706 1.00 13.66 88 ALA A CA 1
ATOM 597 C C . ALA A 1 88 ? -46.389 7.337 19.220 1.00 13.05 88 ALA A C 1
ATOM 598 O O . ALA A 1 88 ? -46.068 8.248 18.453 1.00 12.45 88 ALA A O 1
ATOM 600 N N . PRO A 1 89 ? -46.511 7.533 20.530 1.00 13.03 89 PRO A N 1
ATOM 601 C CA . PRO A 1 89 ? -46.151 8.830 21.101 1.00 12.82 89 PRO A CA 1
ATOM 602 C C . PRO A 1 89 ? -44.698 9.219 20.766 1.00 12.62 89 PRO A C 1
ATOM 603 O O . PRO A 1 89 ? -43.802 8.378 20.771 1.00 13.02 89 PRO A O 1
ATOM 607 N N . VAL A 1 90 ? -44.477 10.496 20.448 1.00 12.25 90 VAL A N 1
ATOM 608 C CA . VAL A 1 90 ? -43.146 10.951 20.109 1.00 12.03 90 VAL A CA 1
ATOM 609 C C . VAL A 1 90 ? -42.155 10.724 21.262 1.00 12.75 90 VAL A C 1
ATOM 610 O O . VAL A 1 90 ? -41.001 10.427 21.018 1.00 12.71 90 VAL A O 1
ATOM 614 N N . SER A 1 91 ? -42.609 10.812 22.503 1.00 13.25 91 SER A N 1
ATOM 615 C CA . SER A 1 91 ? -41.722 10.532 23.646 1.00 14.04 91 SER A CA 1
ATOM 616 C C . SER A 1 91 ? -41.195 9.082 23.714 1.00 14.79 91 SER A C 1
ATOM 617 O O . SER A 1 91 ? -40.274 8.773 24.489 1.00 15.04 91 SER A O 1
ATOM 620 N N . ARG A 1 92 ? -41.795 8.167 22.947 1.00 15.02 92 ARG A N 1
ATOM 621 C CA . ARG A 1 92 ? -41.271 6.773 22.884 1.00 16.03 92 ARG A CA 1
ATOM 622 C C . ARG A 1 92 ? -39.859 6.787 22.185 1.00 15.40 92 ARG A C 1
ATOM 623 O O . ARG A 1 92 ? -39.005 6.018 22.571 1.00 15.73 92 ARG A O 1
ATOM 631 N N . TYR A 1 93 ? -39.609 7.736 21.262 1.00 14.16 93 TYR A N 1
ATOM 632 C CA . TYR A 1 93 ? -38.324 7.871 20.527 1.00 13.73 93 TYR A CA 1
ATOM 633 C C . TYR A 1 93 ? -37.433 9.020 21.051 1.00 13.75 93 TYR A C 1
ATOM 634 O O . TYR A 1 93 ? -36.211 8.988 20.858 1.00 14.06 93 TYR A O 1
ATOM 643 N N . LEU A 1 94 ? -38.041 9.986 21.745 1.00 13.79 94 LEU A N 1
ATOM 644 C CA . LEU A 1 94 ? -37.322 11.077 22.403 1.00 14.19 94 LEU A CA 1
ATOM 645 C C . LEU A 1 94 ? -37.731 11.091 23.871 1.00 14.85 94 LEU A C 1
ATOM 646 O O . LEU A 1 94 ? -38.529 11.951 24.295 1.00 14.69 94 LEU A O 1
ATOM 651 N N . PRO A 1 95 ? -37.217 10.138 24.660 1.00 15.55 95 PRO A N 1
ATOM 652 C CA . PRO A 1 95 ? -37.603 10.021 26.043 1.00 16.21 95 PRO A CA 1
ATOM 653 C C . PRO A 1 95 ? -37.326 11.270 26.876 1.00 16.51 95 PRO A C 1
ATOM 654 O O . PRO A 1 95 ? -37.883 11.411 27.943 1.00 16.93 95 PRO A O 1
ATOM 658 N N . GLU A 1 96 ? -36.496 12.188 26.377 1.00 16.45 96 GLU A N 1
ATOM 659 C CA . GLU A 1 96 ? -36.346 13.480 27.039 1.00 16.70 96 GLU A CA 1
ATOM 660 C C . GLU A 1 96 ? -37.654 14.296 27.116 1.00 16.44 96 GLU A C 1
ATOM 661 O O . GLU A 1 96 ? -37.742 15.213 27.931 1.00 16.49 96 GLU A O 1
ATOM 667 N N . LEU A 1 97 ? -38.666 13.927 26.314 1.00 16.06 97 LEU A N 1
ATOM 668 C CA . LEU A 1 97 ? -39.992 14.529 26.361 1.00 16.20 97 LEU A CA 1
ATOM 669 C C . LEU A 1 97 ? -41.031 13.668 27.102 1.00 16.79 97 LEU A C 1
ATOM 670 O O . LEU A 1 97 ? -42.241 13.973 27.092 1.00 16.58 97 LEU A O 1
ATOM 675 N N . GLU A 1 98 ? -40.636 12.547 27.688 1.00 17.64 98 GLU A N 1
ATOM 676 C CA . GLU A 1 98 ? -41.569 11.849 28.550 1.00 19.25 98 GLU A CA 1
ATOM 677 C C . GLU A 1 98 ? -42.200 12.781 29.573 1.00 18.97 98 GLU A C 1
ATOM 678 O O . GLU A 1 98 ? -41.554 13.561 30.159 1.00 18.64 98 GLU A O 1
ATOM 684 N N . GLY A 1 99 ? -43.482 12.562 29.783 1.00 18.65 99 GLY A N 1
ATOM 685 C CA . GLY A 1 99 ? -44.248 13.351 30.767 1.00 19.04 99 GLY A CA 1
ATOM 686 C C . GLY A 1 99 ? -44.792 14.651 30.235 1.00 18.35 99 GLY A C 1
ATOM 687 O O . GLY A 1 99 ? -45.539 15.325 30.937 1.00 19.69 99 GLY A O 1
ATOM 688 N N . SER A 1 100 ? -44.454 14.994 28.993 1.00 16.86 100 SER A N 1
ATOM 689 C CA . SER A 1 100 ? -44.960 16.191 28.363 1.00 15.81 100 SER A CA 1
ATOM 690 C C . SER A 1 100 ? -46.197 15.857 27.515 1.00 15.05 100 SER A C 1
ATOM 691 O O . SER A 1 100 ? -46.677 14.724 27.488 1.00 14.87 100 SER A O 1
ATOM 694 N N . ALA A 1 101 ? -46.667 16.851 26.775 1.00 14.42 101 ALA A N 1
ATOM 695 C CA . ALA A 1 101 ? -47.697 16.642 25.774 1.00 13.70 101 ALA A CA 1
ATOM 696 C C . ALA A 1 101 ? -47.304 15.631 24.706 1.00 13.03 101 ALA A C 1
ATOM 697 O O . ALA A 1 101 ? -48.176 15.045 24.072 1.00 12.54 101 ALA A O 1
ATOM 699 N N . PHE A 1 102 ? -46.017 15.405 24.528 1.00 12.75 102 PHE A N 1
ATOM 700 C CA . PHE A 1 102 ? -45.550 14.481 23.501 1.00 12.34 102 PHE A CA 1
ATOM 701 C C . PHE A 1 102 ? -45.676 13.023 23.898 1.00 12.78 102 PHE A C 1
ATOM 702 O O . PHE A 1 102 ? -45.322 12.152 23.120 1.00 12.69 102 PHE A O 1
ATOM 710 N N . ASP A 1 103 ? -46.232 12.768 25.084 1.00 13.48 103 ASP A N 1
ATOM 711 C CA . ASP A 1 103 ? -46.776 11.446 25.426 1.00 14.03 103 ASP A CA 1
ATOM 712 C C . ASP A 1 103 ? -48.071 11.164 24.643 1.00 13.94 103 ASP A C 1
ATOM 713 O O . ASP A 1 103 ? -48.500 10.014 24.553 1.00 13.97 103 ASP A O 1
ATOM 718 N N . ASP A 1 104 ? -48.710 12.231 24.139 1.00 13.75 104 ASP A N 1
ATOM 719 C CA . ASP A 1 104 ? -50.066 12.162 23.563 1.00 13.91 104 ASP A CA 1
ATOM 720 C C . ASP A 1 104 ? -50.120 12.519 22.054 1.00 13.03 104 ASP A C 1
ATOM 721 O O . ASP A 1 104 ? -51.205 12.504 21.460 1.00 13.06 104 ASP A O 1
ATOM 726 N N . ILE A 1 105 ? -48.971 12.871 21.480 1.00 12.49 105 ILE A N 1
ATOM 727 C CA . ILE A 1 105 ? -48.829 13.339 20.105 1.00 11.88 105 ILE A CA 1
ATOM 728 C C . ILE A 1 105 ? -47.893 12.374 19.399 1.00 11.62 105 ILE A C 1
ATOM 729 O O . ILE A 1 105 ? -46.831 12.037 19.956 1.00 11.80 105 ILE A O 1
ATOM 734 N N . SER A 1 106 ? -48.254 11.965 18.182 1.00 10.91 106 SER A N 1
ATOM 735 C CA . SER A 1 106 ? -47.513 11.000 17.389 1.00 10.81 106 SER A CA 1
ATOM 736 C C . SER A 1 106 ? -46.730 11.643 16.243 1.00 10.41 106 SER A C 1
ATOM 737 O O . SER A 1 106 ? -46.986 12.806 15.898 1.00 9.90 106 SER A O 1
ATOM 740 N N . GLY A 1 107 ? -45.835 10.859 15.627 1.00 10.51 107 GLY A N 1
ATOM 741 C CA . GLY A 1 107 ? -45.165 11.273 14.388 1.00 10.27 107 GLY A CA 1
ATOM 742 C C . GLY A 1 107 ? -46.149 11.591 13.268 1.00 10.13 107 GLY A C 1
ATOM 743 O O . GLY A 1 107 ? -45.985 12.567 12.522 1.00 9.57 107 GLY A O 1
ATOM 744 N N . LEU A 1 108 ? -47.225 10.812 13.183 1.00 10.42 108 LEU A N 1
ATOM 745 C CA . LEU A 1 108 ? -48.271 11.097 12.217 1.00 10.55 108 LEU A CA 1
ATOM 746 C C . LEU A 1 108 ? -48.878 12.470 12.438 1.00 9.83 108 LEU A C 1
ATOM 747 O O . LEU A 1 108 ? -49.101 13.216 11.463 1.00 9.44 108 LEU A O 1
ATOM 752 N N . ASN A 1 109 ? -49.151 12.822 13.700 1.00 9.59 109 ASN A N 1
ATOM 753 C CA . ASN A 1 109 ? -49.710 14.131 14.000 1.00 9.19 109 ASN A CA 1
ATOM 754 C C . ASN A 1 109 ? -48.756 15.212 13.538 1.00 8.80 109 ASN A C 1
ATOM 755 O O . ASN A 1 109 ? -49.155 16.198 12.897 1.00 8.45 109 ASN A O 1
ATOM 760 N N . LEU A 1 110 ? -47.472 15.008 13.833 1.00 8.65 110 LEU A N 1
ATOM 761 C CA . LEU A 1 110 ? -46.463 15.971 13.411 1.00 8.51 110 LEU A CA 1
ATOM 762 C C . LEU A 1 110 ? -46.347 16.133 11.890 1.00 8.12 110 LEU A C 1
ATOM 763 O O . LEU A 1 110 ? -46.205 17.251 11.422 1.00 8.10 110 LEU A O 1
ATOM 768 N N . GLY A 1 111 ? -46.428 15.031 11.154 1.00 8.13 111 GLY A N 1
ATOM 769 C CA . GLY A 1 111 ? -46.387 15.027 9.694 1.00 7.92 111 GLY A CA 1
ATOM 770 C C . GLY A 1 111 ? -47.617 15.530 8.972 1.00 7.73 111 GLY A C 1
ATOM 771 O O . GLY A 1 111 ? -47.585 15.713 7.757 1.00 7.68 111 GLY A O 1
ATOM 772 N N . THR A 1 112 ? -48.708 15.772 9.716 1.00 7.76 112 THR A N 1
ATOM 773 C CA . THR A 1 112 ? -49.967 16.228 9.165 1.00 7.68 112 THR A CA 1
ATOM 774 C C . THR A 1 112 ? -50.470 17.532 9.838 1.00 7.66 112 THR A C 1
ATOM 775 O O . THR A 1 112 ? -51.588 18.002 9.572 1.00 7.64 112 THR A O 1
ATOM 779 N N . HIS A 1 113 ? -49.613 18.134 10.691 1.00 7.60 113 HIS A N 1
ATOM 780 C CA . HIS A 1 113 ? -49.913 19.370 11.387 1.00 7.63 113 HIS A CA 1
ATOM 781 C C . HIS A 1 113 ? -51.117 19.254 12.305 1.00 7.80 113 HIS A C 1
ATOM 782 O O . HIS A 1 113 ? -51.808 20.241 12.579 1.00 7.85 113 HIS A O 1
ATOM 789 N N . THR A 1 114 ? -51.313 18.060 12.853 1.00 8.02 114 THR A N 1
ATOM 790 C CA . THR A 1 114 ? -52.427 17.840 13.787 1.00 8.35 114 THR A CA 1
ATOM 791 C C . THR A 1 114 ? -51.963 17.577 15.203 1.00 8.66 114 THR A C 1
ATOM 792 O O . THR A 1 114 ? -52.698 16.961 15.981 1.00 8.92 114 THR A O 1
ATOM 796 N N . GLY A 1 115 ? -50.791 18.126 15.570 1.00 8.74 115 GLY A N 1
ATOM 797 C CA . GLY A 1 115 ? -50.236 17.975 16.897 1.00 9.23 115 GLY A CA 1
ATOM 798 C C . GLY A 1 115 ? -50.684 18.983 17.942 1.00 9.57 115 GLY A C 1
ATOM 799 O O . GLY A 1 115 ? -49.851 19.642 18.584 1.00 9.74 115 GLY A O 1
ATOM 800 N N . GLY A 1 116 ? -51.984 19.086 18.147 1.00 9.75 116 GLY A N 1
ATOM 801 C CA . GLY A 1 116 ? -52.524 19.809 19.278 1.00 10.26 116 GLY A CA 1
ATOM 802 C C . GLY A 1 116 ? -52.297 21.311 19.243 1.00 10.25 116 GLY A C 1
ATOM 803 O O . GLY A 1 116 ? -52.309 21.966 20.288 1.00 10.74 116 GLY A O 1
ATOM 804 N N . GLY A 1 117 ? -52.263 21.872 18.042 1.00 9.85 117 GLY A N 1
ATOM 805 C CA . GLY A 1 117 ? -52.159 23.315 17.909 1.00 10.06 117 GLY A CA 1
ATOM 806 C C . GLY A 1 117 ? -50.722 23.796 18.060 1.00 10.16 117 GLY A C 1
ATOM 807 O O . GLY A 1 117 ? -50.492 24.966 18.221 1.00 10.40 117 GLY A O 1
ATOM 808 N N . LEU A 1 118 ? -49.746 22.891 17.964 1.00 10.32 118 LEU A N 1
ATOM 809 C CA . LEU A 1 118 ? -48.327 23.289 18.000 1.00 10.73 118 LEU A CA 1
ATOM 810 C C . LEU A 1 118 ? -48.102 24.510 17.077 1.00 10.57 118 LEU A C 1
ATOM 811 O O . LEU A 1 118 ? -48.552 24.499 15.906 1.00 10.10 118 LEU A O 1
ATOM 816 N N . PRO A 1 119 ? -47.437 25.562 17.578 1.00 10.80 119 PRO A N 1
ATOM 817 C CA . PRO A 1 119 ? -47.413 26.822 16.805 1.00 10.93 119 PRO A CA 1
ATOM 818 C C . PRO A 1 119 ? -46.563 26.835 15.563 1.00 10.80 119 PRO A C 1
ATOM 819 O O . PRO A 1 119 ? -45.720 25.945 15.351 1.00 10.56 119 PRO A O 1
ATOM 823 N N . LEU A 1 120 ? -46.760 27.873 14.759 1.00 11.22 120 LEU A N 1
ATOM 824 C CA . LEU A 1 120 ? -46.105 28.018 13.467 1.00 11.56 120 LEU A CA 1
ATOM 825 C C . LEU A 1 120 ? -44.607 28.230 13.587 1.00 11.92 120 LEU A C 1
ATOM 826 O O . LEU A 1 120 ? -43.825 27.460 13.023 1.00 11.18 120 LEU A O 1
ATOM 831 N N . PHE A 1 121 ? -44.206 29.281 14.309 1.00 12.54 121 PHE A N 1
ATOM 832 C CA . PHE A 1 121 ? -42.797 29.637 14.385 1.00 12.83 121 PHE A CA 1
ATOM 833 C C . PHE A 1 121 ? -42.069 29.168 15.653 1.00 13.43 121 PHE A C 1
ATOM 834 O O . PHE A 1 121 ? -42.644 29.092 16.749 1.00 13.61 121 PHE A O 1
ATOM 842 N N . VAL A 1 122 ? -40.799 28.815 15.486 1.00 13.44 122 VAL A N 1
ATOM 843 C CA . VAL A 1 122 ? -39.903 28.685 16.633 1.00 14.27 122 VAL A CA 1
ATOM 844 C C . VAL A 1 122 ? -39.849 30.025 17.398 1.00 15.07 122 VAL A C 1
ATOM 845 O O . VAL A 1 122 ? -39.544 31.048 16.817 1.00 15.15 122 VAL A O 1
ATOM 849 N N . PRO A 1 123 ? -40.143 30.014 18.708 1.00 16.21 123 PRO A N 1
ATOM 850 C CA . PRO A 1 123 ? -40.093 31.249 19.493 1.00 17.22 123 PRO A CA 1
ATOM 851 C C . PRO A 1 123 ? -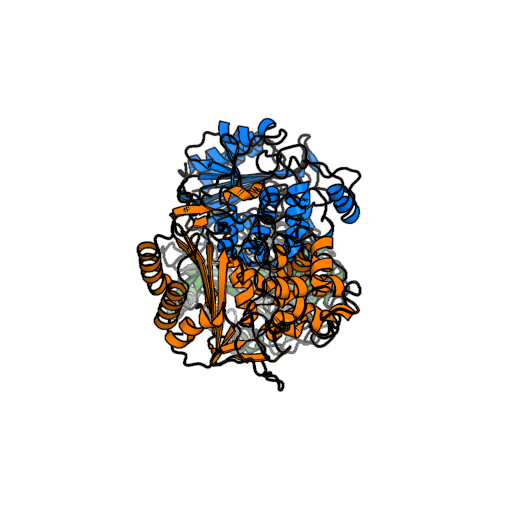38.680 31.794 19.655 1.00 18.50 123 PRO A C 1
ATOM 852 O O . PRO A 1 123 ? -37.708 31.038 19.618 1.00 17.55 123 PRO A O 1
ATOM 856 N N . ASP A 1 124 ? -38.564 33.103 19.870 1.00 20.26 124 ASP A N 1
ATOM 857 C CA . ASP A 1 124 ? -37.239 33.710 19.921 1.00 22.24 124 ASP A CA 1
ATOM 858 C C . ASP A 1 124 ? -36.403 33.282 21.099 1.00 21.89 124 ASP A C 1
ATOM 859 O O . ASP A 1 124 ? -35.169 33.288 21.025 1.00 21.24 124 ASP A O 1
ATOM 864 N N . GLU A 1 125 ? -37.055 32.839 22.158 1.00 22.49 125 GLU A N 1
ATOM 865 C CA . GLU A 1 125 ? -36.307 32.363 23.334 1.00 24.07 125 GLU A CA 1
ATOM 866 C C . GLU A 1 125 ? -35.677 30.974 23.091 1.00 22.06 125 GLU A C 1
ATOM 867 O O . GLU A 1 125 ? -34.857 30.538 23.870 1.00 21.84 125 GLU A O 1
ATOM 873 N N . VAL A 1 126 ? -36.044 30.306 21.992 1.00 19.31 126 VAL A N 1
ATOM 874 C CA . VAL A 1 126 ? -35.453 29.018 21.628 1.00 17.97 126 VAL A CA 1
ATOM 875 C C . VAL A 1 126 ? -34.314 29.262 20.642 1.00 17.47 126 VAL A C 1
ATOM 876 O O . VAL A 1 126 ? -34.548 29.766 19.547 1.00 17.28 126 VAL A O 1
ATOM 880 N N . THR A 1 127 ? -33.090 28.934 21.042 1.00 17.33 127 THR A N 1
ATOM 881 C CA . THR A 1 127 ? -31.892 29.295 20.289 1.00 16.91 127 THR A CA 1
ATOM 882 C C . THR A 1 127 ? -31.030 28.100 19.899 1.00 16.26 127 THR A C 1
ATOM 883 O O . THR A 1 127 ? -30.051 28.268 19.182 1.00 15.96 127 THR A O 1
ATOM 887 N N . ASP A 1 128 ? -31.368 26.922 20.427 1.00 15.39 128 ASP A N 1
ATOM 888 C CA . ASP A 1 128 ? -30.606 25.709 20.200 1.00 14.92 128 ASP A CA 1
ATOM 889 C C . ASP A 1 128 ? -31.417 24.493 20.599 1.00 14.48 128 ASP A C 1
ATOM 890 O O . ASP A 1 128 ? -32.560 24.609 21.058 1.00 13.95 128 ASP A O 1
ATOM 895 N N . ARG A 1 129 ? -30.842 23.314 20.414 1.00 14.45 129 ARG A N 1
ATOM 896 C CA . ARG A 1 129 ? -31.582 22.094 20.716 1.00 14.21 129 ARG A CA 1
ATOM 897 C C . ARG A 1 129 ? -32.039 22.001 22.185 1.00 14.45 129 ARG A C 1
ATOM 898 O O . ARG A 1 129 ? -33.178 21.622 22.483 1.00 14.20 129 ARG A O 1
ATOM 906 N N . ALA A 1 130 ? -31.165 22.352 23.113 1.00 14.88 130 ALA A N 1
ATOM 907 C CA . ALA A 1 130 ? -31.523 22.258 24.531 1.00 15.28 130 ALA A CA 1
ATOM 908 C C . ALA A 1 130 ? -32.700 23.180 24.896 1.00 15.05 130 ALA A C 1
ATOM 909 O O . ALA A 1 130 ? -33.658 22.762 25.552 1.00 15.00 130 ALA A O 1
ATOM 911 N N . SER A 1 131 ? -32.662 24.421 24.430 1.00 14.98 131 SER A N 1
ATOM 912 C CA . SER A 1 131 ? -33.744 25.345 24.758 1.00 14.99 131 SER A CA 1
ATOM 913 C C . SER A 1 131 ? -35.035 24.941 24.013 1.00 14.20 131 SER A C 1
ATOM 914 O O . SER A 1 131 ? -36.144 25.158 24.516 1.00 14.16 131 SER A O 1
ATOM 917 N N . LEU A 1 132 ? -34.892 24.310 22.861 1.00 13.72 132 LEU A N 1
ATOM 918 C CA . LEU A 1 132 ? -36.050 23.789 22.134 1.00 13.25 132 LEU A CA 1
ATOM 919 C C . LEU A 1 132 ? -36.722 22.671 22.892 1.00 13.54 132 LEU A C 1
ATOM 920 O O . LEU A 1 132 ? -37.949 22.633 23.036 1.00 13.16 132 LEU A O 1
ATOM 925 N N . MET A 1 133 ? -35.924 21.725 23.387 1.00 14.42 133 MET A N 1
ATOM 926 C CA . MET A 1 133 ? -36.495 20.589 24.111 1.00 15.10 133 MET A CA 1
ATOM 927 C C . MET A 1 133 ? -37.157 21.049 25.401 1.00 15.30 133 MET A C 1
ATOM 928 O O . MET A 1 133 ? -38.222 20.548 25.740 1.00 15.10 133 MET A O 1
ATOM 933 N N . ALA A 1 134 ? -36.535 22.015 26.082 1.00 15.59 134 ALA A N 1
ATOM 934 C CA . ALA A 1 134 ? -37.137 22.614 27.267 1.00 16.18 134 ALA A CA 1
ATOM 935 C C . ALA A 1 134 ? -38.492 23.265 26.965 1.00 15.87 134 ALA A C 1
ATOM 936 O O . ALA A 1 134 ? -39.434 23.115 27.729 1.00 16.02 134 ALA A O 1
ATOM 938 N N . TRP A 1 135 ? -38.579 23.936 25.811 1.00 15.34 135 TRP A N 1
ATOM 939 C CA . TRP A 1 135 ? -39.801 24.588 25.384 1.00 15.14 135 TRP A CA 1
ATOM 940 C C . TRP A 1 135 ? -40.877 23.535 25.061 1.00 14.51 135 TRP A C 1
ATOM 941 O O . TRP A 1 135 ? -42.045 23.646 25.524 1.00 14.33 135 TRP A O 1
ATOM 952 N N . TYR A 1 136 ? -40.505 22.486 24.336 1.00 13.92 136 TYR A N 1
ATOM 953 C CA . TYR A 1 136 ? -41.471 21.401 24.082 1.00 13.77 136 TYR A CA 1
ATOM 954 C C . TYR A 1 136 ? -42.004 20.798 25.378 1.00 14.65 136 TYR A C 1
ATOM 955 O O . TYR A 1 136 ? -43.191 20.438 25.451 1.00 14.63 136 TYR A O 1
ATOM 964 N N . ARG A 1 137 ? -41.117 20.629 26.358 1.00 15.58 137 ARG A N 1
ATOM 965 C CA . ARG A 1 137 ? -41.517 20.009 27.638 1.00 16.86 137 ARG A CA 1
ATOM 966 C C . ARG A 1 137 ? -42.568 20.805 28.358 1.00 18.02 137 ARG A C 1
ATOM 967 O O . ARG A 1 137 ? -43.395 20.222 29.057 1.00 18.50 137 ARG A O 1
ATOM 975 N N . GLU A 1 138 ? -42.539 22.125 28.197 1.00 18.97 138 GLU A N 1
ATOM 976 C CA . GLU A 1 138 ? -43.451 23.033 28.931 1.00 20.64 138 GLU A CA 1
ATOM 977 C C . GLU A 1 138 ? -44.727 23.420 28.161 1.00 18.94 138 GLU A C 1
ATOM 978 O O . GLU A 1 138 ? -45.682 23.954 28.730 1.00 18.47 138 GLU A O 1
ATOM 984 N N . TRP A 1 139 ? -44.726 23.183 26.858 1.00 16.94 139 TRP A N 1
ATOM 985 C CA . TRP A 1 139 ? -45.797 23.661 26.003 1.00 16.13 139 TRP A CA 1
ATOM 986 C C . TRP A 1 139 ? -47.134 22.952 26.264 1.00 16.69 139 TRP A C 1
ATOM 987 O O . TRP A 1 139 ? -47.196 21.725 26.415 1.00 17.06 139 TRP A O 1
ATOM 998 N N . GLN A 1 140 ? -48.201 23.738 26.304 1.00 17.22 140 GLN A N 1
ATOM 999 C CA . GLN A 1 140 ? -49.531 23.220 26.512 1.00 18.08 140 GLN A CA 1
ATOM 1000 C C . GLN A 1 140 ? -50.347 23.230 25.227 1.00 16.07 140 GLN A C 1
ATOM 1001 O O . GLN A 1 140 ? -50.568 24.294 24.651 1.00 15.49 140 GLN A O 1
ATOM 1007 N N . PRO A 1 141 ? -50.835 22.057 24.788 1.00 15.18 141 PRO A N 1
ATOM 1008 C CA . PRO A 1 141 ? -51.710 22.043 23.612 1.00 14.14 141 PRO A CA 1
ATOM 1009 C C . PRO A 1 141 ? -52.888 23.002 23.697 1.00 14.20 141 PRO A C 1
ATOM 1010 O O . PRO A 1 141 ? -53.463 23.193 24.781 1.00 14.11 141 PRO A O 1
ATOM 1014 N N . THR A 1 142 ? -53.251 23.587 22.558 1.00 13.85 142 THR A N 1
ATOM 1015 C CA . THR A 1 142 ? -54.343 24.539 22.501 1.00 14.08 142 THR A CA 1
ATOM 1016 C C . THR A 1 142 ? -55.483 24.033 21.597 1.00 13.73 142 THR A C 1
ATOM 1017 O O . THR A 1 142 ? -56.533 24.681 21.505 1.00 14.17 142 THR A O 1
ATOM 1021 N N . GLU A 1 143 ? -55.266 22.893 20.937 1.00 13.17 143 GLU A N 1
ATOM 1022 C CA . GLU A 1 143 ? -56.282 22.288 20.093 1.00 13.08 143 GLU A CA 1
ATOM 1023 C C . GLU A 1 143 ? -56.353 20.791 20.322 1.00 12.88 143 GLU A C 1
ATOM 1024 O O . GLU A 1 143 ? -55.399 20.187 20.788 1.00 12.50 143 GLU A O 1
ATOM 1030 N N . PRO A 1 144 ? -57.506 20.184 20.010 1.00 12.76 144 PRO A N 1
ATOM 1031 C CA . PRO A 1 144 ? -57.636 18.733 20.214 1.00 12.95 144 PRO A CA 1
ATOM 1032 C C . PRO A 1 144 ? -56.725 17.983 19.285 1.00 12.44 144 PRO A C 1
ATOM 1033 O O . PRO A 1 144 ? -56.821 18.152 18.062 1.00 12.03 144 PRO A O 1
ATOM 1037 N N . ILE A 1 145 ? -55.854 17.154 19.862 1.00 12.62 145 ILE A N 1
ATOM 1038 C CA . ILE A 1 145 ? -54.849 16.430 19.070 1.00 12.00 145 ILE A CA 1
ATOM 1039 C C . ILE A 1 145 ? -55.573 15.531 18.056 1.00 11.98 145 ILE A C 1
ATOM 1040 O O . ILE A 1 145 ? -56.545 14.841 18.405 1.00 11.90 145 ILE A O 1
ATOM 1045 N N . GLY A 1 146 ? -55.122 15.567 16.798 1.00 11.62 146 GLY A N 1
ATOM 1046 C CA . GLY A 1 146 ? -55.703 14.730 15.753 1.00 11.80 146 GLY A CA 1
ATOM 1047 C C . GLY A 1 146 ? -57.049 15.190 15.236 1.00 11.97 146 GLY A C 1
ATOM 1048 O O . GLY A 1 146 ? -57.676 14.476 14.469 1.00 12.25 146 GLY A O 1
ATOM 1049 N N . GLU A 1 147 ? -57.524 16.365 15.657 1.00 12.01 147 GLU A N 1
ATOM 1050 C CA . GLU A 1 147 ? -58.847 16.878 15.209 1.00 12.25 147 GLU A CA 1
ATOM 1051 C C . GLU A 1 147 ? -58.785 18.311 14.695 1.00 11.44 147 GLU A C 1
ATOM 1052 O O . GLU A 1 147 ? -59.808 18.886 14.304 1.00 11.03 147 GLU A O 1
ATOM 1058 N N . SER A 1 148 ? -57.574 18.863 14.682 1.00 10.66 148 SER A N 1
ATOM 1059 C CA . SER A 1 148 ? -57.329 20.242 14.264 1.00 10.23 148 SER A CA 1
ATOM 1060 C C . SER A 1 148 ? -55.957 20.370 13.603 1.00 9.83 148 SER A C 1
ATOM 1061 O O . SER A 1 148 ? -54.955 19.845 14.117 1.00 9.93 148 SER A O 1
ATOM 1064 N N . ARG A 1 149 ? -55.898 21.127 12.506 1.00 9.46 149 ARG A N 1
ATOM 1065 C CA . ARG A 1 149 ? -54.673 21.349 11.751 1.00 9.15 149 ARG A CA 1
ATOM 1066 C C . ARG A 1 149 ? -54.184 22.792 11.914 1.00 9.21 149 ARG A C 1
ATOM 1067 O O . ARG A 1 149 ? -54.928 23.728 11.600 1.00 9.35 149 ARG A O 1
ATOM 1075 N N . THR A 1 150 ? -52.957 22.959 12.388 1.00 9.21 150 THR A N 1
ATOM 1076 C CA . THR A 1 150 ? -52.245 24.232 12.368 1.00 9.20 150 THR A CA 1
ATOM 1077 C C . THR A 1 150 ? -50.870 24.015 11.760 1.00 9.00 150 THR A C 1
ATOM 1078 O O . THR A 1 150 ? -50.076 23.258 12.281 1.00 8.50 150 THR A O 1
ATOM 1082 N N . TYR A 1 151 ? -50.613 24.682 10.648 1.00 8.89 151 TYR A N 1
ATOM 1083 C CA . TYR A 1 151 ? -49.321 24.595 9.962 1.00 9.29 151 TYR A CA 1
ATOM 1084 C C . TYR A 1 151 ? -48.228 24.987 10.973 1.00 9.18 151 TYR A C 1
ATOM 1085 O O . TYR A 1 151 ? -48.297 26.042 11.574 1.00 9.42 151 TYR A O 1
ATOM 1094 N N . SER A 1 152 ? -47.236 24.114 11.144 1.00 9.05 152 SER A N 1
ATOM 1095 C CA . SER A 1 152 ? -46.240 24.258 12.232 1.00 9.07 152 SER A CA 1
ATOM 1096 C C . SER A 1 152 ? -44.810 23.862 11.834 1.00 8.94 152 SER A C 1
ATOM 1097 O O . SER A 1 152 ? -44.573 22.729 11.464 1.00 8.50 152 SER A O 1
ATOM 1100 N N . ASN A 1 153 ? -43.867 24.831 11.894 1.00 9.25 153 ASN A N 1
ATOM 1101 C CA . ASN A 1 153 ? -42.448 24.500 11.749 1.00 9.54 153 ASN A CA 1
ATOM 1102 C C . ASN A 1 153 ? -41.958 23.707 12.926 1.00 9.41 153 ASN A C 1
ATOM 1103 O O . ASN A 1 153 ? -41.124 22.812 12.771 1.00 9.45 153 ASN A O 1
ATOM 1108 N N . LEU A 1 154 ? -42.478 24.017 14.123 1.00 9.36 154 LEU A N 1
ATOM 1109 C CA . LEU A 1 154 ? -42.122 23.267 15.308 1.00 9.38 154 LEU A CA 1
ATOM 1110 C C . LEU A 1 154 ? -42.454 21.773 15.187 1.00 9.16 154 LEU A C 1
ATOM 1111 O O . LEU A 1 154 ? -41.737 20.910 15.721 1.00 9.19 154 LEU A O 1
ATOM 1116 N N . GLY A 1 155 ? -43.575 21.474 14.549 1.00 8.72 155 GLY A N 1
ATOM 1117 C CA . GLY A 1 155 ? -44.061 20.102 14.486 1.00 8.56 155 GLY A CA 1
ATOM 1118 C C . GLY A 1 155 ? -43.306 19.292 13.485 1.00 8.33 155 GLY A C 1
ATOM 1119 O O . GLY A 1 155 ? -42.839 18.221 13.786 1.00 8.21 155 GLY A O 1
ATOM 1120 N N . ILE A 1 156 ? -43.157 19.810 12.273 1.00 8.01 156 ILE A N 1
ATOM 1121 C CA . ILE A 1 156 ? -42.420 19.051 11.252 1.00 8.14 156 ILE A CA 1
ATOM 1122 C C . ILE A 1 156 ? -40.949 18.979 11.626 1.00 8.33 156 ILE A C 1
ATOM 1123 O O . ILE A 1 156 ? -40.282 18.005 11.327 1.00 8.83 156 ILE A O 1
ATOM 1128 N N . GLY A 1 157 ? -40.436 20.018 12.282 1.00 8.55 157 GLY A N 1
ATOM 1129 C CA . GLY A 1 157 ? -39.126 19.988 12.882 1.00 8.83 157 GLY A CA 1
ATOM 1130 C C . GLY A 1 157 ? -38.947 18.828 13.862 1.00 9.05 157 GLY A C 1
ATOM 1131 O O . GLY A 1 157 ? -37.986 18.073 13.790 1.00 9.31 157 GLY A O 1
ATOM 1132 N N . LEU A 1 158 ? -39.873 18.718 14.787 1.00 9.28 158 LEU A N 1
ATOM 1133 C CA . LEU A 1 158 ? -39.830 17.641 15.772 1.00 9.43 158 LEU A CA 1
ATOM 1134 C C . LEU A 1 158 ? -39.943 16.280 15.107 1.00 9.41 158 LEU A C 1
ATOM 1135 O O . LEU A 1 158 ? -39.304 15.334 15.561 1.00 9.81 158 LEU A O 1
ATOM 1140 N N . LEU A 1 159 ? -40.703 16.151 14.012 1.00 9.23 159 LEU A N 1
ATOM 1141 C CA . LEU A 1 159 ? -40.744 14.902 13.293 1.00 9.29 159 LEU A CA 1
ATOM 1142 C C . LEU A 1 159 ? -39.351 14.514 12.762 1.00 9.55 159 LEU A C 1
ATOM 1143 O O . LEU A 1 159 ? -38.942 13.368 12.842 1.00 9.41 159 LEU A O 1
ATOM 1148 N N . GLY A 1 160 ? -38.622 15.490 12.240 1.00 9.81 160 GLY A N 1
ATOM 1149 C CA . GLY A 1 160 ? -37.235 15.251 11.801 1.00 10.17 160 GLY A CA 1
ATOM 1150 C C . GLY A 1 160 ? -36.350 14.792 12.944 1.00 10.89 160 GLY A C 1
ATOM 1151 O O . GLY A 1 160 ? -35.592 13.836 12.790 1.00 11.22 160 GLY A O 1
ATOM 1152 N N . LEU A 1 161 ? -36.466 15.435 14.111 1.00 11.18 161 LEU A N 1
ATOM 1153 C CA . LEU A 1 161 ? -35.687 15.029 15.269 1.00 11.95 161 LEU A CA 1
ATOM 1154 C C . LEU A 1 161 ? -36.070 13.622 15.750 1.00 12.05 161 LEU A C 1
ATOM 1155 O O . LEU A 1 161 ? -35.192 12.813 16.089 1.00 12.62 161 LEU A O 1
ATOM 1160 N N . GLU A 1 162 ? -37.368 13.325 15.751 1.00 11.72 162 GLU A N 1
ATOM 1161 C CA . GLU A 1 162 ? -37.873 11.989 16.098 1.00 12.08 162 GLU A CA 1
ATOM 1162 C C . GLU A 1 162 ? -37.368 10.921 15.153 1.00 12.05 162 GLU A C 1
ATOM 1163 O O . GLU A 1 162 ? -36.961 9.828 15.579 1.00 12.63 162 GLU A O 1
ATOM 1169 N N . THR A 1 163 ? -37.381 11.245 13.853 1.00 11.60 163 THR A N 1
ATOM 1170 C CA . THR A 1 163 ? -36.874 10.334 12.815 1.00 11.79 163 THR A CA 1
ATOM 1171 C C . THR A 1 163 ? -35.390 10.056 12.992 1.00 12.42 163 THR A C 1
ATOM 1172 O O . THR A 1 163 ? -34.969 8.892 12.963 1.00 13.03 163 THR A O 1
ATOM 1176 N N . ALA A 1 164 ? -34.594 11.112 13.206 1.00 12.54 164 ALA A N 1
ATOM 1177 C CA . ALA A 1 164 ? -33.155 10.988 13.375 1.00 13.42 164 ALA A CA 1
ATOM 1178 C C . ALA A 1 164 ? -32.837 10.094 14.586 1.00 14.20 164 ALA A C 1
ATOM 1179 O O . ALA A 1 164 ? -32.002 9.197 14.504 1.00 14.88 164 ALA A O 1
ATOM 1181 N N . ALA A 1 165 ? -33.552 10.315 15.688 1.00 14.38 165 ALA A N 1
ATOM 1182 C CA . ALA A 1 165 ? -33.439 9.443 16.862 1.00 14.73 165 ALA A CA 1
ATOM 1183 C C . ALA A 1 165 ? -33.730 7.976 16.519 1.00 15.20 165 ALA A C 1
ATOM 1184 O O . ALA A 1 165 ? -32.962 7.071 16.909 1.00 15.78 165 ALA A O 1
ATOM 1186 N N . SER A 1 166 ? -34.845 7.721 15.844 1.00 14.87 166 SER A N 1
ATOM 1187 C CA . SER A 1 166 ? -35.294 6.347 15.525 1.00 15.55 166 SER A CA 1
ATOM 1188 C C . SER A 1 166 ? -34.297 5.656 14.595 1.00 15.95 166 SER A C 1
ATOM 1189 O O . SER A 1 166 ? -34.147 4.422 14.653 1.00 16.43 166 SER A O 1
ATOM 1192 N N . LEU A 1 167 ? -33.554 6.450 13.829 1.00 16.00 167 LEU A N 1
ATOM 1193 C CA . LEU A 1 167 ? -32.502 5.933 12.923 1.00 16.83 167 LEU A CA 1
ATOM 1194 C C . LEU A 1 167 ? -31.099 5.980 13.510 1.00 18.17 167 LEU A C 1
ATOM 1195 O O . LEU A 1 167 ? -30.129 5.605 12.833 1.00 19.11 167 LEU A O 1
ATOM 1200 N N . ASP A 1 168 ? -30.984 6.424 14.761 1.00 20.18 168 ASP A N 1
ATOM 1201 C CA . ASP A 1 168 ? -29.704 6.557 15.442 1.00 22.28 168 ASP A CA 1
ATOM 1202 C C . ASP A 1 168 ? -28.665 7.330 14.660 1.00 21.64 168 ASP A C 1
ATOM 1203 O O . ASP A 1 168 ? -27.498 6.927 14.551 1.00 22.08 168 ASP A O 1
ATOM 1208 N N . GLY A 1 169 ? -29.077 8.465 14.132 1.00 20.52 169 GLY A N 1
ATOM 1209 C CA . GLY A 1 169 ? -28.181 9.322 13.389 1.00 20.29 169 GLY A CA 1
ATOM 1210 C C . GLY A 1 169 ? -28.609 10.762 13.425 1.00 19.91 169 GLY A C 1
ATOM 1211 O O . GLY A 1 169 ? -29.630 11.096 14.023 1.00 19.82 169 GLY A O 1
ATOM 1212 N N . GLU A 1 170 ? -27.809 11.611 12.805 1.00 19.90 170 GLU A N 1
ATOM 1213 C CA . GLU A 1 170 ? -28.085 13.033 12.736 1.00 20.09 170 GLU A CA 1
ATOM 1214 C C . GLU A 1 170 ? -28.918 13.285 11.503 1.00 18.04 170 GLU A C 1
ATOM 1215 O O . GLU A 1 170 ? -28.771 12.582 10.506 1.00 17.95 170 GLU A O 1
ATOM 1221 N N . PHE A 1 171 ? -29.789 14.281 11.578 1.00 16.58 171 PHE A N 1
ATOM 1222 C CA . PHE A 1 171 ? -30.779 14.528 10.518 1.00 15.08 171 PHE A CA 1
ATOM 1223 C C . PHE A 1 171 ? -30.169 14.699 9.122 1.00 15.48 171 PHE A C 1
ATOM 1224 O O . PHE A 1 171 ? -30.564 13.987 8.183 1.00 15.34 171 PHE A O 1
ATOM 1232 N N . VAL A 1 172 ? -29.225 15.625 8.938 1.00 16.00 172 VAL A N 1
ATOM 1233 C CA . VAL A 1 172 ? -28.810 15.839 7.533 1.00 16.13 172 VAL A CA 1
ATOM 1234 C C . VAL A 1 172 ? -27.950 14.697 6.951 1.00 16.48 172 VAL A C 1
ATOM 1235 O O . VAL A 1 172 ? -28.221 14.273 5.837 1.00 15.62 172 VAL A O 1
ATOM 1239 N N . PRO A 1 173 ? -26.992 14.148 7.715 1.00 16.84 173 PRO A N 1
ATOM 1240 C CA . PRO A 1 173 ? -26.226 13.023 7.130 1.00 17.37 173 PRO A CA 1
ATOM 1241 C C . PRO A 1 173 ? -27.127 11.818 6.816 1.00 16.66 173 PRO A C 1
ATOM 1242 O O . PRO A 1 173 ? -26.942 11.128 5.796 1.00 17.38 173 PRO A O 1
ATOM 1246 N N . THR A 1 174 ? -28.113 11.604 7.670 1.00 16.15 174 THR A N 1
ATOM 1247 C CA . THR A 1 174 ? -29.058 10.517 7.491 1.00 15.49 174 THR A CA 1
ATOM 1248 C C . THR A 1 174 ? -29.925 10.769 6.252 1.00 14.57 174 THR A C 1
ATOM 1249 O O . THR A 1 174 ? -30.104 9.890 5.419 1.00 14.24 174 THR A O 1
ATOM 1253 N N . MET A 1 175 ? -30.448 11.979 6.132 1.00 13.63 175 MET A N 1
ATOM 1254 C CA . MET A 1 175 ? -31.178 12.363 4.931 1.00 13.05 175 MET A CA 1
ATOM 1255 C C . MET A 1 175 ? -30.313 12.133 3.663 1.00 14.02 175 MET A C 1
ATOM 1256 O O . MET A 1 175 ? -30.802 11.640 2.663 1.00 13.26 175 MET A O 1
ATOM 1261 N N . ARG A 1 176 ? -29.045 12.543 3.724 1.00 15.05 176 ARG A N 1
ATOM 1262 C CA . ARG A 1 176 ? -28.159 12.440 2.576 1.00 16.80 176 ARG A CA 1
ATOM 1263 C C . ARG A 1 176 ? -27.962 10.984 2.161 1.00 16.73 176 ARG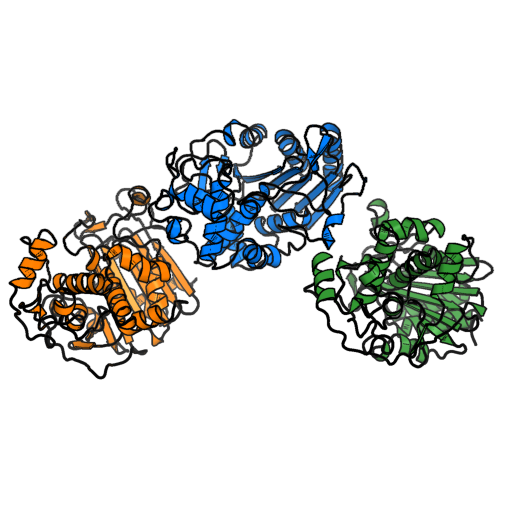 A C 1
ATOM 1264 O O . ARG A 1 176 ? -28.117 10.610 0.982 1.00 17.72 176 ARG A O 1
ATOM 1272 N N . ALA A 1 177 ? -27.714 10.136 3.145 1.00 16.88 177 ALA A N 1
ATOM 1273 C CA . ALA A 1 177 ? -27.395 8.725 2.893 1.00 17.33 177 ALA A CA 1
ATOM 1274 C C . ALA A 1 177 ? -28.611 7.891 2.450 1.00 17.42 177 ALA A C 1
ATOM 1275 O O . ALA A 1 177 ? -28.508 7.022 1.575 1.00 17.97 177 ALA A O 1
ATOM 1277 N N . LYS A 1 178 ? -29.765 8.166 3.055 1.00 16.43 178 LYS A N 1
ATOM 1278 C CA . LYS A 1 178 ? -30.918 7.301 2.895 1.00 16.67 178 LYS A CA 1
ATOM 1279 C C . LYS A 1 178 ? -31.949 7.749 1.873 1.00 15.29 178 LYS A C 1
ATOM 1280 O O . LYS A 1 178 ? -32.758 6.938 1.417 1.00 14.63 178 LYS A O 1
ATOM 1286 N N . VAL A 1 179 ? -31.957 9.044 1.550 1.00 14.57 179 VAL A N 1
ATOM 1287 C CA . VAL A 1 179 ? -32.943 9.599 0.633 1.00 13.81 179 VAL A CA 1
ATOM 1288 C C . VAL A 1 179 ? -32.321 10.328 -0.556 1.00 13.90 179 VAL A C 1
ATOM 1289 O O . VAL A 1 179 ? -32.576 9.959 -1.687 1.00 14.34 179 VAL A O 1
ATOM 1293 N N . LEU A 1 180 ? -31.466 11.307 -0.313 1.00 13.90 180 LEU A N 1
ATOM 1294 C CA . LEU A 1 180 ? -30.953 12.128 -1.403 1.00 14.07 180 LEU A CA 1
ATOM 1295 C C . LEU A 1 180 ? -30.043 11.350 -2.345 1.00 15.05 180 LEU A C 1
ATOM 1296 O O . LEU A 1 180 ? -30.229 11.373 -3.555 1.00 15.36 180 LEU A O 1
ATOM 1301 N N . ALA A 1 181 ? -29.089 10.632 -1.791 1.00 15.95 181 ALA A N 1
ATOM 1302 C CA . ALA A 1 181 ? -28.141 9.890 -2.604 1.00 16.90 181 ALA A CA 1
ATOM 1303 C C . ALA A 1 181 ? -28.831 8.790 -3.426 1.00 17.54 181 ALA A C 1
ATOM 1304 O O . ALA A 1 181 ? -28.619 8.721 -4.613 1.00 17.25 181 ALA A O 1
ATOM 1306 N N . PRO A 1 182 ? -29.700 7.980 -2.811 1.00 17.67 182 PRO A N 1
ATOM 1307 C CA . PRO A 1 182 ? -30.406 6.981 -3.640 1.00 18.10 182 PRO A CA 1
ATOM 1308 C C . PRO A 1 182 ? -31.288 7.555 -4.748 1.00 18.16 182 PRO A C 1
ATOM 1309 O O . PRO A 1 182 ? -31.485 6.899 -5.786 1.00 18.05 182 PRO A O 1
ATOM 1313 N N . LEU A 1 183 ? -31.801 8.765 -4.545 1.00 16.95 183 LEU A N 1
ATOM 1314 C CA . LEU A 1 183 ? -32.571 9.419 -5.584 1.00 16.70 183 LEU A CA 1
ATOM 1315 C C . LEU A 1 183 ? -31.711 10.158 -6.587 1.00 16.74 183 LEU A C 1
ATOM 1316 O O . LEU A 1 183 ? -32.229 10.673 -7.579 1.00 16.99 183 LEU A O 1
ATOM 1321 N N . GLY A 1 184 ? -30.400 10.213 -6.355 1.00 16.42 184 GLY A N 1
ATOM 1322 C CA . GLY A 1 184 ? -29.486 10.912 -7.244 1.00 16.38 184 GLY A CA 1
ATOM 1323 C C . GLY A 1 184 ? -29.561 12.414 -7.111 1.00 15.37 184 GLY A C 1
ATOM 1324 O O . GLY A 1 184 ? -29.200 13.130 -8.046 1.00 15.08 184 GLY A O 1
ATOM 1325 N N . MET A 1 185 ? -30.018 12.896 -5.950 1.00 14.42 185 MET A N 1
ATOM 1326 C CA . MET A 1 185 ? -30.148 14.320 -5.668 1.00 14.32 185 MET A CA 1
ATOM 1327 C C . MET A 1 185 ? -28.837 14.917 -5.136 1.00 14.97 185 MET A C 1
ATOM 1328 O O . MET A 1 185 ? -28.718 15.254 -3.945 1.00 14.97 185 MET A O 1
ATOM 1333 N N . GLN A 1 186 ? -27.854 15.014 -6.035 1.00 16.00 186 GLN A N 1
ATOM 1334 C CA . GLN A 1 186 ? -26.483 15.402 -5.717 1.00 16.93 186 GLN A CA 1
ATOM 1335 C C . GLN A 1 186 ? -26.223 16.898 -5.854 1.00 16.40 186 GLN A C 1
ATOM 1336 O O . GLN A 1 186 ? -25.098 17.368 -5.634 1.00 16.95 186 GLN A O 1
ATOM 1342 N N . ASP A 1 187 ? -27.269 17.666 -6.182 1.00 15.31 187 ASP A N 1
ATOM 1343 C CA . ASP A 1 187 ? -27.203 19.115 -6.155 1.00 14.79 187 ASP A CA 1
ATOM 1344 C C . ASP A 1 187 ? -28.121 19.678 -5.059 1.00 13.85 187 ASP A C 1
ATOM 1345 O O . ASP A 1 187 ? -28.609 20.789 -5.172 1.00 13.87 187 ASP A O 1
ATOM 1350 N N . THR A 1 188 ? -28.391 18.893 -4.008 1.00 13.04 188 THR A N 1
ATOM 1351 C CA . THR A 1 188 ? -29.316 19.288 -2.959 1.00 12.51 188 THR A CA 1
ATOM 1352 C C . THR A 1 188 ? -28.495 19.491 -1.686 1.00 12.58 188 THR A C 1
ATOM 1353 O O . THR A 1 188 ? -27.821 18.562 -1.226 1.00 13.06 188 THR A O 1
ATOM 1357 N N . TRP A 1 189 ? -28.606 20.663 -1.085 1.00 12.62 189 TRP A N 1
ATOM 1358 C CA . TRP A 1 189 ? -27.757 21.068 0.024 1.00 12.91 189 TRP A CA 1
ATOM 1359 C C . TRP A 1 189 ? -28.532 21.698 1.153 1.00 12.67 189 TRP A C 1
ATOM 1360 O O . TRP A 1 189 ? -29.421 22.526 0.939 1.00 12.25 189 TRP A O 1
ATOM 1371 N N . TYR A 1 190 ? -28.172 21.330 2.362 1.00 12.66 190 TYR A N 1
ATOM 1372 C CA . TYR A 1 190 ? -28.625 22.054 3.548 1.00 12.69 190 TYR A CA 1
ATOM 1373 C C . TYR A 1 190 ? -27.688 23.206 3.881 1.00 13.72 190 TYR A C 1
ATOM 1374 O O . TYR A 1 190 ? -28.123 24.252 4.343 1.00 13.59 190 TYR A O 1
ATOM 1383 N N . ASP A 1 191 ? -26.397 23.010 3.637 1.00 14.71 191 ASP A N 1
ATOM 1384 C CA . ASP A 1 191 ? -25.394 24.040 3.822 1.00 16.36 191 ASP A CA 1
ATOM 1385 C C . ASP A 1 191 ? -24.642 24.056 2.511 1.00 15.87 191 ASP A C 1
ATOM 1386 O O . ASP A 1 191 ? -23.930 23.093 2.185 1.00 16.01 191 ASP A O 1
ATOM 1391 N N . VAL A 1 192 ? -24.782 25.132 1.755 1.00 15.36 192 VAL A N 1
ATOM 1392 C CA . VAL A 1 192 ? -24.165 25.175 0.428 1.00 15.58 192 VAL A CA 1
ATOM 1393 C C . VAL A 1 192 ? -22.659 25.203 0.596 1.00 16.28 192 VAL A C 1
ATOM 1394 O O . VAL A 1 192 ? -22.124 26.112 1.227 1.00 16.62 192 VAL A O 1
ATOM 1398 N N . PRO A 1 193 ? -21.950 24.209 0.020 1.00 16.63 193 PRO A N 1
ATOM 1399 C CA . PRO A 1 193 ? -20.482 24.252 0.068 1.00 17.47 193 PRO A CA 1
ATOM 1400 C C . PRO A 1 193 ? -19.864 25.496 -0.555 1.00 18.03 193 PRO A C 1
ATOM 1401 O O . PRO A 1 193 ? -20.377 26.039 -1.516 1.00 17.46 193 PRO A O 1
ATOM 1405 N N . GLU A 1 194 ? -18.698 25.890 -0.056 1.00 19.65 194 GLU A N 1
ATOM 1406 C CA . GLU A 1 194 ? -17.928 26.975 -0.675 1.00 20.83 194 GLU A CA 1
ATOM 1407 C C . GLU A 1 194 ? -17.819 26.874 -2.199 1.00 20.28 194 GLU A C 1
ATOM 1408 O O . GLU A 1 194 ? -18.043 27.852 -2.926 1.00 19.43 194 GLU A O 1
ATOM 1414 N N . ALA A 1 195 ? -17.527 25.670 -2.678 1.00 20.02 195 ALA A N 1
ATOM 1415 C CA . ALA A 1 195 ? -17.385 25.408 -4.117 1.00 20.11 195 ALA A CA 1
ATOM 1416 C C . ALA A 1 195 ? -18.674 25.574 -4.940 1.00 19.24 195 ALA A C 1
ATOM 1417 O O . ALA A 1 195 ? -18.604 25.621 -6.153 1.00 19.52 195 ALA A O 1
ATOM 1419 N N . ARG A 1 196 ? -19.839 25.675 -4.294 1.00 18.08 196 ARG A N 1
ATOM 1420 C CA . ARG A 1 196 ? -21.093 25.881 -5.016 1.00 17.54 196 ARG A CA 1
ATOM 1421 C C . ARG A 1 196 ? -21.702 27.262 -4.794 1.00 17.92 196 ARG A C 1
ATOM 1422 O O . ARG A 1 196 ? -22.751 27.548 -5.335 1.00 17.94 196 ARG A O 1
ATOM 1430 N N . MET A 1 197 ? -21.016 28.120 -4.054 1.00 18.60 197 MET A N 1
ATOM 1431 C CA . MET A 1 197 ? -21.583 29.420 -3.729 1.00 18.96 197 MET A CA 1
ATOM 1432 C C . MET A 1 197 ? -21.827 30.257 -4.980 1.00 19.00 197 MET A C 1
ATOM 1433 O O . MET A 1 197 ? -22.775 31.045 -4.999 1.00 18.86 197 MET A O 1
ATOM 1438 N N . ALA A 1 198 ? -20.983 30.078 -6.018 1.00 19.39 198 ALA A N 1
ATOM 1439 C CA . ALA A 1 198 ? -21.125 30.799 -7.264 1.00 19.73 198 ALA A CA 1
ATOM 1440 C C . ALA A 1 198 ? -22.398 30.385 -8.007 1.00 19.09 198 ALA A C 1
ATOM 1441 O O . ALA A 1 198 ? -22.827 31.097 -8.884 1.00 19.51 198 ALA A O 1
ATOM 1443 N N . ASP A 1 199 ? -22.979 29.241 -7.636 1.00 18.30 199 ASP A N 1
ATOM 1444 C CA . ASP A 1 199 ? -24.243 28.713 -8.193 1.00 17.59 199 ASP A CA 1
ATOM 1445 C C . ASP A 1 199 ? -25.487 29.049 -7.366 1.00 16.90 199 ASP A C 1
ATOM 1446 O O . ASP A 1 199 ? -26.605 28.721 -7.774 1.00 16.68 199 ASP A O 1
ATOM 1451 N N . TYR A 1 200 ? -25.294 29.664 -6.209 1.00 16.64 200 TYR A N 1
ATOM 1452 C CA . TYR A 1 200 ? -26.383 29.877 -5.276 1.00 16.17 200 TYR A CA 1
ATOM 1453 C C . TYR A 1 200 ? -27.085 31.168 -5.683 1.00 16.66 200 TYR A C 1
ATOM 1454 O O . TYR A 1 200 ? -26.519 32.259 -5.585 1.00 16.84 200 TYR A O 1
ATOM 1463 N N . ALA A 1 201 ? -28.292 31.015 -6.232 1.00 17.01 201 ALA A N 1
ATOM 1464 C CA . ALA A 1 201 ? -29.103 32.156 -6.654 1.00 17.32 201 ALA A CA 1
ATOM 1465 C C . ALA A 1 201 ? -29.266 33.155 -5.521 1.00 17.64 201 ALA A C 1
ATOM 1466 O O . ALA A 1 201 ? -29.261 32.778 -4.348 1.00 17.47 201 ALA A O 1
ATOM 1468 N N . MET A 1 202 ? -29.430 34.426 -5.868 1.00 18.20 202 MET A N 1
ATOM 1469 C CA . MET A 1 202 ? -29.762 35.448 -4.880 1.00 19.14 202 MET A CA 1
ATOM 1470 C C . MET A 1 202 ? -31.264 35.636 -4.954 1.00 18.52 202 MET A C 1
ATOM 1471 O O . MET A 1 202 ? -31.832 35.735 -6.041 1.00 17.71 202 MET A O 1
ATOM 1476 N N . GLY A 1 203 ? -31.898 35.699 -3.788 1.00 18.85 203 GLY A N 1
ATOM 1477 C CA . GLY A 1 203 ? -33.323 35.965 -3.708 1.00 18.42 203 GLY A CA 1
ATOM 1478 C C . GLY A 1 203 ? -33.650 37.426 -3.920 1.00 19.91 203 GLY A C 1
ATOM 1479 O O . GLY A 1 203 ? -32.795 38.300 -3.785 1.00 20.04 203 GLY A O 1
ATOM 1480 N N . GLU A 1 204 ? -34.906 37.689 -4.224 1.00 20.21 204 GLU A N 1
ATOM 1481 C CA . GLU A 1 204 ? -35.371 39.056 -4.318 1.00 22.03 204 GLU A CA 1
ATOM 1482 C C . GLU A 1 204 ? -36.681 39.113 -3.567 1.00 22.24 204 GLU A C 1
ATOM 1483 O O . GLU A 1 204 ? -37.597 38.350 -3.856 1.00 21.17 204 GLU A O 1
ATOM 1489 N N . ASP A 1 205 ? -36.760 39.993 -2.584 1.00 25.11 205 ASP A N 1
ATOM 1490 C CA . ASP A 1 205 ? -37.966 40.095 -1.785 1.00 26.63 205 ASP A CA 1
ATOM 1491 C C . ASP A 1 205 ? -39.030 40.926 -2.491 1.00 28.47 205 ASP A C 1
ATOM 1492 O O . ASP A 1 205 ? -38.803 41.459 -3.585 1.00 27.13 205 ASP A O 1
ATOM 1497 N N . LYS A 1 206 ? -40.187 41.056 -1.854 1.00 29.31 206 LYS A N 1
ATOM 1498 C CA . LYS A 1 206 ? -41.305 41.808 -2.439 1.00 32.83 206 LYS A CA 1
ATOM 1499 C C . LYS A 1 206 ? -40.991 43.281 -2.757 1.00 34.78 206 LYS A C 1
ATOM 1500 O O . LYS A 1 206 ? -41.679 43.870 -3.586 1.00 34.12 206 LYS A O 1
ATOM 1506 N N . ASP A 1 207 ? -39.957 43.858 -2.132 1.00 35.87 207 ASP A N 1
ATOM 1507 C CA . ASP A 1 207 ? -39.530 45.235 -2.432 1.00 38.18 207 ASP A CA 1
ATOM 1508 C C . ASP A 1 207 ? -38.414 45.335 -3.466 1.00 39.04 207 ASP A C 1
ATOM 1509 O O . ASP A 1 207 ? -37.861 46.414 -3.673 1.00 38.98 207 ASP A O 1
ATOM 1514 N N . GLY A 1 208 ? -38.051 44.226 -4.095 1.00 36.58 208 GLY A N 1
ATOM 1515 C CA . GLY A 1 208 ? -36.960 44.229 -5.072 1.00 35.84 208 GLY A CA 1
ATOM 1516 C C . GLY A 1 208 ? -35.556 44.222 -4.486 1.00 34.37 208 GLY A C 1
ATOM 1517 O O . GLY A 1 208 ? -34.601 44.477 -5.199 1.00 34.44 208 GLY A O 1
ATOM 1518 N N . GLN A 1 209 ? -35.421 43.878 -3.203 1.00 33.27 209 GLN A N 1
ATOM 1519 C CA . GLN A 1 209 ? -34.117 43.859 -2.529 1.00 31.91 209 GLN A CA 1
ATOM 1520 C C . GLN A 1 209 ? -33.530 42.452 -2.458 1.00 29.11 209 GLN A C 1
ATOM 1521 O O . GLN A 1 209 ? -34.286 41.493 -2.247 1.00 27.35 209 GLN A O 1
ATOM 1527 N N . PRO A 1 210 ? -32.198 42.335 -2.611 1.00 27.30 210 PRO A N 1
ATOM 1528 C CA . PRO A 1 210 ? -31.596 41.003 -2.499 1.00 26.12 210 PRO A CA 1
ATOM 1529 C C . PRO A 1 210 ? -31.748 40.450 -1.088 1.00 24.74 210 PRO A C 1
ATOM 1530 O O . PRO A 1 210 ? -31.631 41.196 -0.105 1.00 24.39 210 PRO A O 1
ATOM 1534 N N . THR A 1 211 ? -32.028 39.158 -0.984 1.00 23.62 211 THR A N 1
ATOM 1535 C CA . THR A 1 211 ? -32.107 38.518 0.306 1.00 22.90 211 THR A CA 1
ATOM 1536 C C . THR A 1 211 ? -31.800 37.031 0.143 1.00 21.75 211 THR A C 1
ATOM 1537 O O . THR A 1 211 ? -31.965 36.447 -0.949 1.00 20.41 211 THR A O 1
ATOM 1541 N N . ARG A 1 212 ? -31.310 36.468 1.247 1.00 20.66 212 ARG A N 1
ATOM 1542 C CA . ARG A 1 212 ? -30.895 35.093 1.343 1.00 19.80 212 ARG A CA 1
ATOM 1543 C C . ARG A 1 212 ? -31.289 34.591 2.741 1.00 18.58 212 ARG A C 1
ATOM 1544 O O . ARG A 1 212 ? -31.190 35.320 3.732 1.00 18.22 212 ARG A O 1
ATOM 1552 N N . VAL A 1 213 ? -31.780 33.364 2.805 1.00 17.53 213 VAL A N 1
ATOM 1553 C CA . VAL A 1 213 ? -32.249 32.774 4.053 1.00 17.12 213 VAL A CA 1
ATOM 1554 C C . VAL A 1 213 ? -31.141 32.745 5.100 1.00 17.50 213 VAL A C 1
ATOM 1555 O O . VAL A 1 213 ? -29.975 32.530 4.774 1.00 17.69 213 VAL A O 1
ATOM 1559 N N . SER A 1 214 ? -31.515 32.968 6.354 1.00 18.39 214 SER A N 1
ATOM 1560 C CA . SER A 1 214 ? -30.622 32.806 7.511 1.00 19.87 214 SER A CA 1
ATOM 1561 C C . SER A 1 214 ? -30.792 31.439 8.186 1.00 19.41 214 SER A C 1
ATOM 1562 O O . SER A 1 214 ? -31.885 30.912 8.198 1.00 19.62 214 SER A O 1
ATOM 1565 N N . PRO A 1 215 ? -29.727 30.887 8.773 1.00 19.33 215 PRO A N 1
ATOM 1566 C CA . PRO A 1 215 ? -29.918 29.674 9.581 1.00 18.86 215 PRO A CA 1
ATOM 1567 C C . PRO A 1 215 ? -30.740 29.940 10.824 1.00 17.86 215 PRO A C 1
ATOM 1568 O O . PRO A 1 215 ? -30.929 31.069 11.249 1.00 18.05 215 PRO A O 1
ATOM 1572 N N . GLY A 1 216 ? -31.254 28.879 11.397 1.00 16.86 216 GLY A N 1
ATOM 1573 C CA . GLY A 1 216 ? -32.209 28.994 12.482 1.00 16.01 216 GLY A CA 1
ATOM 1574 C C . GLY A 1 216 ? -32.456 27.632 13.067 1.00 14.95 216 GLY A C 1
ATOM 1575 O O . GLY A 1 216 ? -32.096 26.603 12.462 1.00 14.04 216 GLY A O 1
ATOM 1576 N N . VAL A 1 217 ? -33.074 27.600 14.250 1.00 14.12 217 VAL A N 1
ATOM 1577 C CA . VAL A 1 217 ? -33.341 26.307 14.840 1.00 13.94 217 VAL A CA 1
ATOM 1578 C C . VAL A 1 217 ? -34.434 25.599 14.011 1.00 12.82 217 VAL A C 1
ATOM 1579 O O . VAL A 1 217 ? -35.375 26.224 13.545 1.00 12.06 217 VAL A O 1
ATOM 1583 N N . LEU A 1 218 ? -34.200 24.306 13.805 1.00 12.06 218 LEU A N 1
ATOM 1584 C CA . LEU A 1 218 ? -35.045 23.430 12.976 1.00 11.56 218 LEU A CA 1
ATOM 1585 C C . LEU A 1 218 ? -35.028 23.835 11.503 1.00 11.45 218 LEU A C 1
ATOM 1586 O O . LEU A 1 218 ? -35.865 23.383 10.735 1.00 10.81 218 LEU A O 1
ATOM 1591 N N . ASP A 1 219 ? -34.031 24.622 11.104 1.00 11.83 219 ASP A N 1
ATOM 1592 C CA . ASP A 1 219 ? -33.966 25.057 9.677 1.00 12.19 219 ASP A CA 1
ATOM 1593 C C . ASP A 1 219 ? -33.918 23.877 8.697 1.00 12.22 219 ASP A C 1
ATOM 1594 O O . ASP A 1 219 ? -34.637 23.848 7.674 1.00 11.55 219 ASP A O 1
ATOM 1599 N N . ASP A 1 220 ? -33.083 22.894 9.004 1.00 12.68 220 ASP A N 1
ATOM 1600 C CA . ASP A 1 220 ? -32.894 21.806 8.070 1.00 12.72 220 ASP A CA 1
ATOM 1601 C C . ASP A 1 220 ? -34.209 21.043 7.878 1.00 12.25 220 ASP A C 1
ATOM 1602 O O . ASP A 1 220 ? -34.586 20.732 6.743 1.00 11.70 220 ASP A O 1
ATOM 1607 N N . GLU A 1 221 ? -34.891 20.760 8.983 1.00 11.69 221 GLU A N 1
ATOM 1608 C CA . GLU A 1 221 ? -36.110 19.964 8.958 1.00 11.65 221 GLU A CA 1
ATOM 1609 C C . GLU A 1 221 ? -37.270 20.702 8.292 1.00 11.46 221 GLU A C 1
ATOM 1610 O O . GLU A 1 221 ? -38.115 20.067 7.666 1.00 12.13 221 GLU A O 1
ATOM 1616 N N . ALA A 1 222 ? -37.313 22.028 8.427 1.00 11.18 222 ALA A N 1
ATOM 1617 C CA . ALA A 1 222 ? -38.470 22.795 7.981 1.00 10.91 222 ALA A CA 1
ATOM 1618 C C . ALA A 1 222 ? -38.312 23.603 6.705 1.00 10.87 222 ALA A C 1
ATOM 1619 O O . ALA A 1 222 ? -39.261 23.702 5.945 1.00 11.15 222 ALA A O 1
ATOM 1621 N N . TYR A 1 223 ? -37.164 24.234 6.463 1.00 11.07 223 TYR A N 1
ATOM 1622 C CA . TYR A 1 223 ? -37.088 25.213 5.370 1.00 11.50 223 TYR A CA 1
ATOM 1623 C C . TYR A 1 223 ? -35.736 25.437 4.714 1.00 11.71 223 TYR A C 1
ATOM 1624 O O . TYR A 1 223 ? -35.602 26.391 3.951 1.00 12.57 223 TYR A O 1
ATOM 1633 N N . GLY A 1 224 ? -34.742 24.603 5.015 1.00 11.68 224 GLY A N 1
ATOM 1634 C CA . GLY A 1 224 ? -33.355 24.952 4.724 1.00 11.85 224 GLY A CA 1
ATOM 1635 C C . GLY A 1 224 ? -32.741 24.461 3.426 1.00 11.94 224 GLY A C 1
ATOM 1636 O O . GLY A 1 224 ? -31.575 24.796 3.137 1.00 12.22 224 GLY A O 1
ATOM 1637 N N . ILE A 1 225 ? -33.481 23.699 2.624 1.00 11.33 225 ILE A N 1
ATOM 1638 C CA . ILE A 1 225 ? -32.862 23.139 1.428 1.00 11.42 225 ILE A CA 1
ATOM 1639 C C . ILE A 1 225 ? -32.637 24.191 0.341 1.00 11.61 225 ILE A C 1
ATOM 1640 O O . ILE A 1 225 ? -33.504 25.006 0.049 1.00 11.47 225 ILE A O 1
ATOM 1645 N N . LYS A 1 226 ? -31.470 24.082 -0.297 1.00 12.54 226 LYS A N 1
ATOM 1646 C CA . LYS A 1 226 ? -31.169 24.753 -1.540 1.00 12.70 226 LYS A CA 1
ATOM 1647 C C . LYS A 1 226 ? -30.890 23.667 -2.575 1.00 12.71 226 LYS A C 1
ATOM 1648 O O . LYS A 1 226 ? -30.113 22.739 -2.325 1.00 12.86 226 LYS A O 1
ATOM 1654 N N . THR A 1 227 ? -31.573 23.744 -3.710 1.00 12.22 227 THR A N 1
ATOM 1655 C CA . THR A 1 227 ? -31.502 22.682 -4.675 1.00 12.22 227 THR A CA 1
ATOM 1656 C C . THR A 1 227 ? -31.857 23.161 -6.043 1.00 12.04 227 THR A C 1
ATOM 1657 O O . THR A 1 227 ? -32.171 24.348 -6.242 1.00 12.00 227 THR A O 1
ATOM 1661 N N . THR A 1 228 ? -31.736 22.252 -7.004 1.00 12.11 228 THR A N 1
ATOM 1662 C CA . THR A 1 228 ? -32.071 22.536 -8.388 1.00 12.35 228 THR A CA 1
ATOM 1663 C C . THR A 1 228 ? -33.488 22.025 -8.683 1.00 12.16 228 THR A C 1
ATOM 1664 O O . THR A 1 228 ? -33.976 21.114 -8.024 1.00 11.60 228 THR A O 1
ATOM 1668 N N . ALA A 1 229 ? -34.105 22.557 -9.734 1.00 12.34 229 ALA A N 1
ATOM 1669 C CA . ALA A 1 229 ? -35.359 21.984 -10.266 1.00 12.50 229 ALA A CA 1
ATOM 1670 C C . ALA A 1 229 ? -35.202 20.511 -10.623 1.00 12.85 229 ALA A C 1
ATOM 1671 O O . ALA A 1 229 ? -36.076 19.696 -10.332 1.00 13.06 229 ALA A O 1
ATOM 1673 N N . ALA A 1 230 ? -34.088 20.161 -11.270 1.00 13.36 230 ALA A N 1
ATOM 1674 C CA . ALA A 1 230 ? -33.833 18.824 -11.683 1.00 14.00 230 ALA A CA 1
ATOM 1675 C C . ALA A 1 230 ? -33.800 17.850 -10.527 1.00 13.63 230 ALA A C 1
ATOM 1676 O O . ALA A 1 230 ? -34.264 16.712 -10.678 1.00 14.11 230 ALA A O 1
ATOM 1678 N N . ASP A 1 231 ? -33.182 18.237 -9.417 1.00 13.09 231 ASP A N 1
ATOM 1679 C CA . ASP A 1 231 ? -33.164 17.335 -8.237 1.00 12.63 231 ASP A CA 1
ATOM 1680 C C . ASP A 1 231 ? -34.564 17.119 -7.695 1.00 12.27 231 ASP A C 1
ATOM 1681 O O . ASP A 1 231 ? -34.939 15.983 -7.400 1.00 12.62 231 ASP A O 1
ATOM 1686 N N . LEU A 1 232 ? -35.348 18.192 -7.561 1.00 12.05 232 LEU A N 1
ATOM 1687 C CA . LEU A 1 232 ? -36.728 18.027 -7.120 1.00 12.06 232 LEU A CA 1
ATOM 1688 C C . LEU A 1 232 ? -37.558 17.150 -8.075 1.00 12.68 232 LEU A C 1
ATOM 1689 O O . LEU A 1 232 ? -38.420 16.358 -7.640 1.00 12.69 232 LEU A O 1
ATOM 1694 N N . ALA A 1 233 ? -37.274 17.252 -9.360 1.00 13.37 233 ALA A N 1
ATOM 1695 C CA . ALA A 1 233 ? -37.877 16.364 -10.361 1.00 13.84 233 ALA A CA 1
ATOM 1696 C C . ALA A 1 233 ? -37.593 14.875 -10.111 1.00 14.13 233 ALA A C 1
ATOM 1697 O O . ALA A 1 233 ? -38.388 14.012 -10.482 1.00 14.14 233 ALA A O 1
ATOM 1699 N N . LYS A 1 234 ? -36.449 14.555 -9.499 1.00 14.10 234 LYS A N 1
ATOM 1700 C CA . LYS A 1 234 ? -36.145 13.159 -9.166 1.00 14.44 234 LYS A CA 1
ATOM 1701 C C . LYS A 1 234 ? -37.079 12.628 -8.095 1.00 13.89 234 LYS A C 1
ATOM 1702 O O . LYS A 1 234 ? -37.532 11.493 -8.189 1.00 14.19 234 LYS A O 1
ATOM 1708 N N . LEU A 1 235 ? -37.337 13.449 -7.087 1.00 13.06 235 LEU A N 1
ATOM 1709 C CA . LEU A 1 235 ? -38.283 13.102 -6.046 1.00 12.80 235 LEU A CA 1
ATOM 1710 C C . LEU A 1 235 ? -39.688 12.975 -6.649 1.00 12.91 235 LEU A C 1
ATOM 1711 O O . LEU A 1 235 ? -40.415 12.052 -6.357 1.00 12.45 235 LEU A O 1
ATOM 1716 N N . VAL A 1 236 ? -40.017 13.868 -7.570 1.00 12.81 236 VAL A N 1
ATOM 1717 C CA . VAL A 1 236 ? -41.324 13.779 -8.242 1.00 13.27 236 VAL A CA 1
ATOM 1718 C C . VAL A 1 236 ? -41.412 12.524 -9.096 1.00 13.86 236 VAL A C 1
ATOM 1719 O O . VAL A 1 236 ? -42.408 11.819 -9.064 1.00 13.78 236 VAL A O 1
ATOM 1723 N N . ARG A 1 237 ? -40.374 12.242 -9.880 1.00 14.76 237 ARG A N 1
ATOM 1724 C CA . ARG A 1 237 ? -40.353 11.048 -10.739 1.00 16.37 237 ARG A CA 1
ATOM 1725 C C . ARG A 1 237 ? -40.609 9.803 -9.910 1.00 15.39 237 ARG A C 1
ATOM 1726 O O . ARG A 1 237 ? -41.421 8.942 -10.277 1.00 15.22 237 ARG A O 1
ATOM 1734 N N . ALA A 1 238 ? -39.951 9.726 -8.765 1.00 14.50 238 ALA A N 1
ATOM 1735 C CA . ALA A 1 238 ? -40.136 8.583 -7.893 1.00 14.54 238 ALA A CA 1
ATOM 1736 C C . ALA A 1 238 ? -41.591 8.513 -7.367 1.00 14.20 238 ALA A C 1
ATOM 1737 O O . ALA A 1 238 ? -42.184 7.439 -7.308 1.00 14.34 238 ALA A O 1
ATOM 1739 N N . ASN A 1 239 ? -42.153 9.656 -6.991 1.00 13.82 239 ASN A N 1
ATOM 1740 C CA . ASN A 1 239 ? -43.554 9.712 -6.559 1.00 13.71 239 ASN A CA 1
ATOM 1741 C C . ASN A 1 239 ? -44.496 9.228 -7.661 1.00 14.64 239 ASN A C 1
ATOM 1742 O O . ASN A 1 239 ? -45.518 8.644 -7.373 1.00 15.12 239 ASN A O 1
ATOM 1747 N N . LEU A 1 240 ? -44.122 9.455 -8.914 1.00 14.91 240 LEU A N 1
ATOM 1748 C CA . LEU A 1 240 ? -44.948 9.091 -10.084 1.00 15.96 240 LEU A CA 1
ATOM 1749 C C . LEU A 1 240 ? -44.663 7.673 -10.621 1.00 17.55 240 LEU A C 1
ATOM 1750 O O . LEU A 1 240 ? -45.137 7.313 -11.699 1.00 17.98 240 LEU A O 1
ATOM 1755 N N . HIS A 1 241 ? -43.865 6.896 -9.891 1.00 19.09 241 HIS A N 1
ATOM 1756 C CA . HIS A 1 241 ? -43.433 5.555 -10.319 1.00 22.10 241 HIS A CA 1
ATOM 1757 C C . HIS A 1 241 ? -42.722 5.531 -11.651 1.00 23.03 241 HIS A C 1
ATOM 1758 O O . HIS A 1 241 ? -42.850 4.563 -12.416 1.00 23.69 241 HIS A O 1
ATOM 1765 N N . LEU A 1 242 ? -41.942 6.576 -11.914 1.00 22.70 242 LEU A N 1
ATOM 1766 C CA . LEU A 1 242 ? -41.169 6.672 -13.133 1.00 23.86 242 LEU A CA 1
ATOM 1767 C C . LEU A 1 242 ? -39.675 6.512 -12.867 1.00 24.94 242 LEU A C 1
ATOM 1768 O O . LEU A 1 242 ? -38.868 6.639 -13.792 1.00 26.43 242 LEU A O 1
ATOM 1773 N N . ALA A 1 243 ? -39.297 6.238 -11.624 1.00 25.01 243 ALA A N 1
ATOM 1774 C CA . ALA A 1 243 ? -37.890 6.071 -11.310 1.00 26.52 243 ALA A CA 1
ATOM 1775 C C . ALA A 1 243 ? -37.574 4.621 -10.974 1.00 28.31 243 ALA A C 1
ATOM 1776 O O . ALA A 1 243 ? -38.458 3.838 -10.662 1.00 26.50 243 ALA A O 1
ATOM 1778 N N . ASP A 1 244 ? -36.304 4.270 -11.052 1.00 32.00 244 ASP A N 1
ATOM 1779 C CA . ASP A 1 244 ? -35.871 2.948 -10.623 1.00 35.02 244 ASP A CA 1
ATOM 1780 C C . ASP A 1 244 ? -35.161 3.085 -9.302 1.00 35.65 244 ASP A C 1
ATOM 1781 O O . ASP A 1 244 ? -34.007 3.528 -9.231 1.00 38.54 244 ASP A O 1
ATOM 1786 N N . VAL A 1 245 ? -35.881 2.740 -8.246 1.00 33.43 245 VAL A N 1
ATOM 1787 C CA . VAL A 1 245 ? -35.429 2.984 -6.918 1.00 31.77 245 VAL A CA 1
ATOM 1788 C C . VAL A 1 245 ? -35.663 1.712 -6.094 1.00 31.56 245 VAL A C 1
ATOM 1789 O O . VAL A 1 245 ? -36.466 0.867 -6.464 1.00 31.83 245 VAL A O 1
ATOM 1793 N N . ASP A 1 246 ? -34.922 1.587 -5.003 1.00 30.34 246 ASP A N 1
ATOM 1794 C CA . ASP A 1 246 ? -34.992 0.440 -4.112 1.00 30.77 246 ASP A CA 1
ATOM 1795 C C . ASP A 1 246 ? -36.444 0.298 -3.588 1.00 28.77 246 ASP A C 1
ATOM 1796 O O . ASP A 1 246 ? -37.150 1.296 -3.458 1.00 27.23 246 ASP A O 1
ATOM 1801 N N . ALA A 1 247 ? -36.893 -0.933 -3.354 1.00 26.88 247 ALA A N 1
ATOM 1802 C CA . ALA A 1 247 ? -38.288 -1.195 -2.994 1.00 25.95 247 ALA A CA 1
ATOM 1803 C C . ALA A 1 247 ? -38.719 -0.479 -1.714 1.00 24.25 247 ALA A C 1
ATOM 1804 O O . ALA A 1 247 ? -39.837 0.035 -1.637 1.00 23.42 247 ALA A O 1
ATOM 1806 N N . GLU A 1 248 ? -37.839 -0.454 -0.717 1.00 23.54 248 GLU A N 1
ATOM 1807 C CA . GLU A 1 248 ? -38.19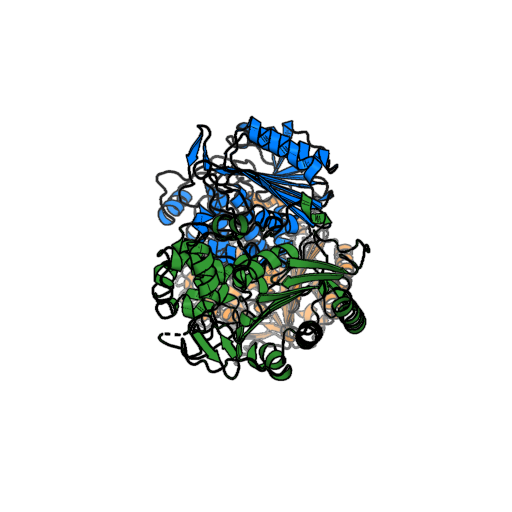1 0.147 0.565 1.00 22.92 248 GLU A CA 1
ATOM 1808 C C . GLU A 1 248 ? -38.330 1.660 0.405 1.00 21.21 248 GLU A C 1
ATOM 1809 O O . GLU A 1 248 ? -39.267 2.264 0.926 1.00 20.01 248 GLU A O 1
ATOM 1815 N N . LEU A 1 249 ? -37.421 2.261 -0.340 1.00 19.84 249 LEU A N 1
ATOM 1816 C CA . LEU A 1 249 ? -37.527 3.707 -0.587 1.00 19.06 249 LEU A CA 1
ATOM 1817 C C . LEU A 1 249 ? -38.783 4.028 -1.400 1.00 18.40 249 LEU A C 1
ATOM 1818 O O . LEU A 1 249 ? -39.495 5.005 -1.107 1.00 17.90 249 LEU A O 1
ATOM 1823 N N . GLN A 1 250 ? -39.079 3.229 -2.422 1.00 19.11 250 GLN A N 1
ATOM 1824 C CA . GLN A 1 250 ? -40.293 3.452 -3.209 1.00 19.01 250 GLN A CA 1
ATOM 1825 C C . GLN A 1 250 ? -41.538 3.371 -2.338 1.00 18.95 250 GLN A C 1
ATOM 1826 O O . GLN A 1 250 ? -42.448 4.194 -2.451 1.00 18.09 250 GLN A O 1
ATOM 1832 N N . GLN A 1 251 ? -41.586 2.369 -1.462 1.00 19.04 251 GLN A N 1
ATOM 1833 C CA . GLN A 1 251 ? -42.702 2.222 -0.556 1.00 19.65 251 GLN A CA 1
ATOM 1834 C C . GLN A 1 251 ? -42.822 3.395 0.404 1.00 17.63 251 GLN A C 1
ATOM 1835 O O . GLN A 1 251 ? -43.936 3.836 0.710 1.00 18.08 251 GLN A O 1
ATOM 1841 N N . ALA A 1 252 ? -41.693 3.894 0.873 1.00 16.11 252 ALA A N 1
ATOM 1842 C CA . ALA A 1 252 ? -41.685 5.014 1.774 1.00 15.12 252 ALA A CA 1
ATOM 1843 C C . ALA A 1 252 ? -42.241 6.261 1.074 1.00 14.19 252 ALA A C 1
ATOM 1844 O O . ALA A 1 252 ? -43.041 7.038 1.645 1.00 13.50 252 ALA A O 1
ATOM 1846 N N . ILE A 1 253 ? -41.817 6.445 -0.159 1.00 14.10 253 ILE A N 1
ATOM 1847 C CA . ILE A 1 253 ? -42.280 7.590 -0.969 1.00 13.74 253 ILE A CA 1
ATOM 1848 C C . ILE A 1 253 ? -43.781 7.491 -1.264 1.00 14.00 253 ILE A C 1
ATOM 1849 O O . ILE A 1 253 ? -44.525 8.457 -1.095 1.00 13.39 253 ILE A O 1
ATOM 1854 N N . ASP A 1 254 ? -44.244 6.299 -1.640 1.00 15.05 254 ASP A N 1
ATOM 1855 C CA . ASP A 1 254 ? -45.669 6.089 -1.864 1.00 16.09 254 ASP A CA 1
ATOM 1856 C C . ASP A 1 254 ? -46.502 6.407 -0.608 1.00 15.42 254 ASP A C 1
ATOM 1857 O O . ASP A 1 254 ? -47.558 7.039 -0.707 1.00 15.71 254 ASP A O 1
ATOM 1862 N N . ALA A 1 255 ? -46.002 6.006 0.563 1.00 14.96 255 ALA A N 1
ATOM 1863 C CA . ALA A 1 255 ? -46.726 6.258 1.827 1.00 14.73 255 ALA A CA 1
ATOM 1864 C C . ALA A 1 255 ? -46.834 7.736 2.159 1.00 14.28 255 ALA A C 1
ATOM 1865 O O . ALA A 1 255 ? -47.804 8.174 2.829 1.00 13.69 255 ALA A O 1
ATOM 1867 N N . THR A 1 256 ? -45.897 8.561 1.670 1.00 13.70 256 THR A N 1
ATOM 1868 C CA . THR A 1 256 ? -46.058 10.013 1.876 1.00 13.36 256 THR A CA 1
ATOM 1869 C C . THR A 1 256 ? -47.305 10.629 1.238 1.00 14.00 256 THR A C 1
ATOM 1870 O O . THR A 1 256 ? -47.777 11.689 1.701 1.00 13.62 256 THR A O 1
ATOM 1874 N N . ARG A 1 257 ? -47.832 9.966 0.208 1.00 14.84 257 ARG A N 1
ATOM 1875 C CA . ARG A 1 257 ? -49.061 10.406 -0.441 1.00 16.18 257 ARG A CA 1
ATOM 1876 C C . ARG A 1 257 ? -50.362 9.753 0.104 1.00 16.48 257 ARG A C 1
ATOM 1877 O O . ARG A 1 257 ? -51.427 9.908 -0.505 1.00 17.39 257 ARG A O 1
ATOM 1885 N N . GLN A 1 258 ? -50.279 8.967 1.167 1.00 16.10 258 GLN A N 1
ATOM 1886 C CA . GLN A 1 258 ? -51.481 8.417 1.767 1.00 16.78 258 GLN A CA 1
ATOM 1887 C C . GLN A 1 258 ? -52.242 9.563 2.425 1.00 15.01 258 GLN A C 1
ATOM 1888 O O . GLN A 1 258 ? -51.675 10.233 3.257 1.00 14.90 258 GLN A O 1
ATOM 1894 N N . GLY A 1 259 ? -53.528 9.702 2.134 1.00 13.95 259 GLY A N 1
ATOM 1895 C CA . GLY A 1 259 ? -54.366 10.705 2.803 1.00 13.27 259 GLY A CA 1
ATOM 1896 C C . GLY A 1 259 ? -54.638 10.327 4.242 1.00 12.82 259 GLY A C 1
ATOM 1897 O O . GLY A 1 259 ? -55.009 9.204 4.518 1.00 12.97 259 GLY A O 1
ATOM 1898 N N . HIS A 1 260 ? -54.438 11.268 5.167 1.00 12.11 260 HIS A N 1
ATOM 1899 C CA . HIS A 1 260 ? -54.589 10.981 6.586 1.00 12.10 260 HIS A CA 1
ATOM 1900 C C . HIS A 1 260 ? -55.691 11.794 7.257 1.00 11.83 260 HIS A C 1
ATOM 1901 O O . HIS A 1 260 ? -56.322 11.316 8.185 1.00 11.94 260 HIS A O 1
ATOM 1908 N N . TYR A 1 261 ? -55.931 13.011 6.759 1.00 11.44 261 TYR A N 1
ATOM 1909 C CA . TYR A 1 261 ? -56.989 13.870 7.274 1.00 11.55 261 TYR A CA 1
ATOM 1910 C C . TYR A 1 261 ? -57.732 14.605 6.176 1.00 12.11 261 TYR A C 1
ATOM 1911 O O . TYR A 1 261 ? -57.130 15.105 5.230 1.00 11.39 261 TYR A O 1
ATOM 1920 N N . ARG A 1 262 ? -59.051 14.678 6.333 1.00 13.23 262 ARG A N 1
ATOM 1921 C CA . ARG A 1 262 ? -59.851 15.605 5.570 1.00 14.47 262 ARG A CA 1
ATOM 1922 C C . ARG A 1 262 ? -59.880 16.967 6.270 1.00 13.29 262 ARG A C 1
ATOM 1923 O O . ARG A 1 262 ? -60.237 17.045 7.447 1.00 13.72 262 ARG A O 1
ATOM 1931 N N . VAL A 1 263 ? -59.522 18.024 5.544 1.00 12.12 263 VAL A N 1
ATOM 1932 C CA . VAL A 1 263 ? -59.457 19.382 6.072 1.00 11.70 263 VAL A CA 1
ATOM 1933 C C . VAL A 1 263 ? -60.227 20.266 5.107 1.00 11.88 263 VAL A C 1
ATOM 1934 O O . VAL A 1 263 ? -59.659 20.827 4.199 1.00 10.96 263 VAL A O 1
ATOM 1938 N N . GLY A 1 264 ? -61.550 20.303 5.297 1.00 12.83 264 GLY A N 1
ATOM 1939 C CA . GLY A 1 264 ? -62.432 20.963 4.331 1.00 13.73 264 GLY A CA 1
ATOM 1940 C C . GLY A 1 264 ? -62.338 20.268 2.975 1.00 13.68 264 GLY A C 1
ATOM 1941 O O . GLY A 1 264 ? -62.505 19.055 2.889 1.00 13.67 264 GLY A O 1
ATOM 1942 N N . ASP A 1 265 ? -61.986 21.022 1.938 1.00 13.96 265 ASP A N 1
ATOM 1943 C CA . ASP A 1 265 ? -61.798 20.444 0.608 1.00 14.45 265 ASP A CA 1
ATOM 1944 C C . ASP A 1 265 ? -60.417 19.810 0.353 1.00 13.47 265 ASP A C 1
ATOM 1945 O O . ASP A 1 265 ? -60.212 19.163 -0.670 1.00 13.44 265 ASP A O 1
ATOM 1950 N N . MET A 1 266 ? -59.493 19.992 1.287 1.00 12.53 266 MET A N 1
ATOM 1951 C CA . MET A 1 266 ? -58.125 19.513 1.126 1.00 12.12 266 MET A CA 1
ATOM 1952 C C . MET A 1 266 ? -57.959 18.193 1.877 1.00 11.70 266 MET A C 1
ATOM 1953 O O . MET A 1 266 ? -58.538 18.007 2.948 1.00 11.66 266 MET A O 1
ATOM 1958 N N . THR A 1 267 ? -57.149 17.297 1.326 1.00 11.15 267 THR A N 1
ATOM 1959 C CA . THR A 1 267 ? -56.726 16.096 2.041 1.00 10.81 267 THR A CA 1
ATOM 1960 C C . THR A 1 267 ? -55.270 16.262 2.432 1.00 10.04 267 THR A C 1
ATOM 1961 O O . THR A 1 267 ? -54.422 16.545 1.599 1.00 9.74 267 THR A O 1
ATOM 1965 N N . GLN A 1 268 ? -55.003 16.079 3.709 1.00 9.35 268 GLN A N 1
ATOM 1966 C CA . GLN A 1 268 ? -53.655 16.212 4.214 1.00 8.84 268 GLN A CA 1
ATOM 1967 C C . GLN A 1 268 ? -53.023 14.826 4.197 1.00 9.09 268 GLN A C 1
ATOM 1968 O O . GLN A 1 268 ? -53.418 13.956 4.969 1.00 9.22 268 GLN A O 1
ATOM 1974 N N . ALA A 1 269 ? -52.011 14.636 3.354 1.00 9.21 269 ALA A N 1
ATOM 1975 C CA . ALA A 1 269 ? -51.176 13.466 3.420 1.00 9.52 269 ALA A CA 1
ATOM 1976 C C . ALA A 1 269 ? -49.959 13.750 4.311 1.00 9.62 269 ALA A C 1
ATOM 1977 O O . ALA A 1 269 ? -50.053 14.533 5.226 1.00 9.73 269 ALA A O 1
ATOM 1979 N N . LEU A 1 270 ? -48.830 13.112 4.083 1.00 9.79 270 LEU A N 1
ATOM 1980 C CA . LEU A 1 270 ? -47.657 13.371 4.923 1.00 9.87 270 LEU A CA 1
ATOM 1981 C C . LEU A 1 270 ? -46.965 14.536 4.265 1.00 9.16 270 LEU A C 1
ATOM 1982 O O . LEU A 1 270 ? -46.199 14.340 3.329 1.00 8.96 270 LEU A O 1
ATOM 1987 N N . ILE A 1 271 ? -47.267 15.728 4.799 1.00 8.52 271 ILE A N 1
ATOM 1988 C CA . ILE A 1 271 ? -46.885 17.022 4.267 1.00 8.38 271 ILE A CA 1
ATOM 1989 C C . ILE A 1 271 ? -47.530 17.360 2.933 1.00 8.43 271 ILE A C 1
ATOM 1990 O O . ILE A 1 271 ? -48.092 18.452 2.776 1.00 8.09 271 ILE A O 1
ATOM 1995 N N . TRP A 1 272 ? -47.456 16.446 1.977 1.00 8.67 272 TRP A N 1
ATOM 1996 C CA . TRP A 1 272 ? -48.187 16.654 0.712 1.00 8.99 272 TRP A CA 1
ATOM 1997 C C . TRP A 1 272 ? -49.647 16.959 0.971 1.00 9.15 272 TRP A C 1
ATOM 1998 O O . TRP A 1 272 ? -50.266 16.381 1.862 1.00 8.99 272 TRP A O 1
ATOM 2009 N N . GLU A 1 273 ? -50.188 17.878 0.182 1.00 9.50 273 GLU A N 1
ATOM 2010 C CA . GLU A 1 273 ? -51.596 18.273 0.270 1.00 10.05 273 GLU A CA 1
ATOM 2011 C C . GLU A 1 273 ? -52.276 17.869 -1.023 1.00 10.44 273 GLU A C 1
ATOM 2012 O O . GLU A 1 273 ? -51.715 18.081 -2.121 1.00 10.59 273 GLU A O 1
ATOM 2018 N N . GLN A 1 274 ? -53.469 17.316 -0.945 1.00 10.97 274 GLN A N 1
ATOM 2019 C CA . GLN A 1 274 ? -54.101 16.878 -2.210 1.00 11.46 274 GLN A CA 1
ATOM 2020 C C . GLN A 1 274 ? -55.579 17.132 -2.326 1.00 11.24 274 GLN A C 1
ATOM 2021 O O . GLN A 1 274 ? -56.261 17.347 -1.351 1.00 10.62 274 GLN A O 1
ATOM 2027 N N . TYR A 1 275 ? -56.052 17.102 -3.574 1.00 11.19 275 TYR A N 1
ATOM 2028 C CA . TYR A 1 275 ? -57.427 17.427 -3.914 1.00 11.51 275 TYR A CA 1
ATOM 2029 C C . TYR A 1 275 ? -57.933 16.446 -4.949 1.00 12.34 275 TYR A C 1
ATOM 2030 O O . TYR A 1 275 ? -57.220 16.101 -5.906 1.00 12.36 275 TYR A O 1
ATOM 2039 N N . SER A 1 276 ? -59.173 15.986 -4.797 1.00 13.68 276 SER A N 1
ATOM 2040 C CA . SER A 1 276 ? -59.782 15.164 -5.855 1.00 15.18 276 SER A CA 1
ATOM 2041 C C . SER A 1 276 ? -59.960 15.961 -7.162 1.00 15.99 276 SER A C 1
ATOM 2042 O O . SER A 1 276 ? -60.175 17.179 -7.144 1.00 15.86 276 SER A O 1
ATOM 2045 N N . LEU A 1 277 ? -59.847 15.262 -8.278 1.00 16.23 277 LEU A N 1
ATOM 2046 C CA . LEU A 1 277 ? -60.046 15.845 -9.589 1.00 16.65 277 LEU A CA 1
ATOM 2047 C C . LEU A 1 277 ? -61.495 15.623 -9.974 1.00 17.03 277 LEU A C 1
ATOM 2048 O O . LEU A 1 277 ? -62.060 14.612 -9.620 1.00 16.96 277 LEU A O 1
ATOM 2053 N N . PRO A 1 278 ? -62.110 16.578 -10.675 1.00 17.17 278 PRO A N 1
ATOM 2054 C CA . PRO A 1 278 ? -61.586 17.877 -11.065 1.00 16.78 278 PRO A CA 1
ATOM 2055 C C . PRO A 1 278 ? -61.507 18.814 -9.875 1.00 15.95 278 PRO A C 1
ATOM 2056 O O . PRO A 1 278 ? -62.310 18.708 -8.952 1.00 15.81 278 PRO A O 1
ATOM 2060 N N . VAL A 1 279 ? -60.508 19.692 -9.902 1.00 15.42 279 VAL A N 1
ATOM 2061 C CA . VAL A 1 279 ? -60.310 20.687 -8.847 1.00 14.43 279 VAL A CA 1
ATOM 2062 C C . VAL A 1 279 ? -60.330 22.080 -9.478 1.00 13.91 279 VAL A C 1
ATOM 2063 O O . VAL A 1 279 ? -59.770 22.311 -10.542 1.00 14.44 279 VAL A O 1
ATOM 2067 N N . ALA A 1 280 ? -61.056 22.988 -8.852 1.00 13.28 280 ALA A N 1
ATOM 2068 C CA . ALA A 1 280 ? -61.081 24.360 -9.320 1.00 13.14 280 ALA A CA 1
ATOM 2069 C C . ALA A 1 280 ? -59.834 25.086 -8.775 1.00 12.54 280 ALA A C 1
ATOM 2070 O O . ALA A 1 280 ? -59.483 24.914 -7.606 1.00 11.93 280 ALA A O 1
ATOM 2072 N N . PRO A 1 281 ? -59.213 25.944 -9.582 1.00 12.52 281 PRO A N 1
ATOM 2073 C CA . PRO A 1 281 ? -58.157 26.788 -9.038 1.00 12.27 281 PRO A CA 1
ATOM 2074 C C . PRO A 1 281 ? -58.522 27.542 -7.762 1.00 12.11 281 PRO A C 1
ATOM 2075 O O . PRO A 1 281 ? -57.667 27.713 -6.912 1.00 11.42 281 PRO A O 1
ATOM 2079 N N . GLU A 1 282 ? -59.762 27.987 -7.595 1.00 12.75 282 GLU A N 1
ATOM 2080 C CA . GLU A 1 282 ? -60.130 28.709 -6.377 1.00 13.17 282 GLU A CA 1
ATOM 2081 C C . GLU A 1 282 ? -59.922 27.820 -5.128 1.00 12.39 282 GLU A C 1
ATOM 2082 O O . GLU A 1 282 ? -59.547 28.301 -4.065 1.00 12.05 282 GLU A O 1
ATOM 2088 N N . THR A 1 283 ? -60.159 26.537 -5.274 1.00 12.15 283 THR A N 1
ATOM 2089 C CA . THR A 1 283 ? -59.955 25.602 -4.160 1.00 11.96 283 THR A CA 1
ATOM 2090 C C . THR A 1 283 ? -58.475 25.514 -3.818 1.00 11.78 283 THR A C 1
ATOM 2091 O O . THR A 1 283 ? -58.080 25.454 -2.652 1.00 12.11 283 THR A O 1
ATOM 2095 N N . LEU A 1 284 ? -57.655 25.436 -4.852 1.00 11.99 284 LEU A N 1
ATOM 2096 C CA . LEU A 1 284 ? -56.216 25.450 -4.694 1.00 11.87 284 LEU A CA 1
ATOM 2097 C C . LEU A 1 284 ? -55.758 26.739 -4.023 1.00 12.23 284 LEU A C 1
ATOM 2098 O O . LEU A 1 284 ? -54.908 26.709 -3.105 1.00 12.36 284 LEU A O 1
ATOM 2103 N N . ARG A 1 285 ? -56.248 27.872 -4.502 1.00 12.85 285 ARG A N 1
ATOM 2104 C CA . ARG A 1 285 ? -55.915 29.167 -3.910 1.00 13.29 285 ARG A CA 1
ATOM 2105 C C . ARG A 1 285 ? -56.275 29.221 -2.435 1.00 13.75 285 ARG A C 1
ATOM 2106 O O . ARG A 1 285 ? -55.482 29.714 -1.621 1.00 14.10 285 ARG A O 1
ATOM 2114 N N . ALA A 1 286 ? -57.445 28.702 -2.085 1.00 14.33 286 ALA A N 1
ATOM 2115 C CA . ALA A 1 286 ? -57.903 28.659 -0.683 1.00 15.18 286 ALA A CA 1
ATOM 2116 C C . ALA A 1 286 ? -56.941 27.836 0.182 1.00 15.49 286 ALA A C 1
ATOM 2117 O O . ALA A 1 286 ? -56.830 28.082 1.367 1.00 16.77 286 ALA A O 1
ATOM 2119 N N . GLY A 1 287 ? -56.263 26.872 -0.416 1.00 14.37 287 GLY A N 1
ATOM 2120 C CA . GLY A 1 287 ? -55.323 26.030 0.296 1.00 14.92 287 GLY A CA 1
ATOM 2121 C C . GLY A 1 287 ? -54.057 26.777 0.660 1.00 15.21 287 GLY A C 1
ATOM 2122 O O . GLY A 1 287 ? -53.328 26.326 1.538 1.00 14.89 287 GLY A O 1
ATOM 2123 N N . GLN A 1 288 ? -53.784 27.898 -0.013 1.00 15.53 288 GLN A N 1
ATOM 2124 C CA . GLN A 1 288 ? -52.514 28.602 0.184 1.00 17.09 288 GLN A CA 1
ATOM 2125 C C . GLN A 1 288 ? -52.666 29.963 0.768 1.00 16.58 288 GLN A C 1
ATOM 2126 O O . GLN A 1 288 ? -51.777 30.788 0.584 1.00 17.94 288 GLN A O 1
ATOM 2132 N N . GLY A 1 289 ? -53.791 30.234 1.426 1.00 15.17 289 GLY A N 1
ATOM 2133 C CA . GLY A 1 289 ? -54.055 31.549 1.960 1.00 15.28 289 GLY A CA 1
ATOM 2134 C C . GLY A 1 289 ? -54.127 31.576 3.469 1.00 14.57 289 GLY A C 1
ATOM 2135 O O . GLY A 1 289 ? -53.920 30.560 4.131 1.00 13.63 289 GLY A O 1
ATOM 2136 N N . TYR A 1 290 ? -54.427 32.759 3.990 1.00 13.86 290 TYR A N 1
ATOM 2137 C CA . TYR A 1 290 ? -54.533 32.969 5.442 1.00 13.30 290 TYR A CA 1
ATOM 2138 C C . TYR A 1 290 ? -55.400 31.924 6.140 1.00 12.64 290 TYR A C 1
ATOM 2139 O O . TYR A 1 290 ? -55.038 31.418 7.179 1.00 12.43 290 TYR A O 1
ATOM 2148 N N . ASP A 1 291 ? -56.575 31.630 5.606 1.00 12.25 291 ASP A N 1
ATOM 2149 C CA . ASP A 1 291 ? -57.533 30.806 6.330 1.00 12.25 291 ASP A CA 1
ATOM 2150 C C . ASP A 1 291 ? -57.040 29.382 6.562 1.00 11.87 291 ASP A C 1
ATOM 2151 O O . ASP A 1 291 ? -57.364 28.781 7.578 1.00 12.09 291 ASP A O 1
ATOM 2156 N N . MET A 1 292 ? -56.293 28.840 5.601 1.00 11.47 292 MET A N 1
ATOM 2157 C CA . MET A 1 292 ? -55.708 27.493 5.741 1.00 11.57 292 MET A CA 1
ATOM 2158 C C . MET A 1 292 ? -54.368 27.517 6.485 1.00 11.48 292 MET A C 1
ATOM 2159 O O . MET A 1 292 ? -54.126 26.659 7.316 1.00 11.25 292 MET A O 1
ATOM 2164 N N . ILE A 1 293 ? -53.521 28.503 6.197 1.00 11.26 293 ILE A N 1
ATOM 2165 C CA . ILE A 1 293 ? -52.140 28.493 6.657 1.00 11.56 293 ILE A CA 1
ATOM 2166 C C . ILE A 1 293 ? -51.952 29.126 8.049 1.00 11.42 293 ILE A C 1
ATOM 2167 O O . ILE A 1 293 ? -50.999 28.785 8.727 1.00 11.49 293 ILE A O 1
ATOM 2172 N N . LEU A 1 294 ? -52.853 30.033 8.437 1.00 11.39 294 LEU A N 1
ATOM 2173 C CA . LEU A 1 294 ? -52.650 30.876 9.610 1.00 11.39 294 LEU A CA 1
ATOM 2174 C C . LEU A 1 294 ? -53.816 30.816 10.617 1.00 11.60 294 LEU A C 1
ATOM 2175 O O . LEU A 1 294 ? -53.893 31.626 11.526 1.00 11.64 294 LEU A O 1
ATOM 2180 N N . GLU A 1 295 ? -54.725 29.854 10.421 1.00 11.25 295 GLU A N 1
ATOM 2181 C CA . GLU A 1 295 ? -55.766 29.587 11.378 1.00 11.80 295 GLU A CA 1
ATOM 2182 C C . GLU A 1 295 ? -55.799 28.080 11.636 1.00 11.19 295 GLU A C 1
ATOM 2183 O O . GLU A 1 295 ? -55.429 27.298 10.739 1.00 10.92 295 GLU A O 1
ATOM 2189 N N . PRO A 1 296 ? -56.237 27.676 12.841 1.00 11.14 296 PRO A N 1
ATOM 2190 C CA . PRO A 1 296 ? -56.565 26.259 13.007 1.00 10.99 296 PRO A CA 1
ATOM 2191 C C . PRO A 1 296 ? -57.799 25.851 12.159 1.00 10.85 296 PRO A C 1
ATOM 2192 O O . PRO A 1 296 ? -58.790 26.604 12.090 1.00 10.83 296 PRO A O 1
ATOM 2196 N N . ASN A 1 297 ? -57.697 24.708 11.503 1.00 10.58 297 ASN A N 1
ATOM 2197 C CA . ASN A 1 297 ? -58.758 24.153 10.677 1.00 10.90 297 ASN A CA 1
ATOM 2198 C C . ASN A 1 297 ? -59.164 22.785 11.200 1.00 11.17 297 ASN A C 1
ATOM 2199 O O . ASN A 1 297 ? -58.320 21.947 11.428 1.00 10.99 297 ASN A O 1
ATOM 2204 N N . ALA A 1 298 ? -60.462 22.545 11.313 1.00 11.41 298 ALA A N 1
ATOM 2205 C CA . ALA A 1 298 ? -60.938 21.206 11.707 1.00 11.73 298 ALA A CA 1
ATOM 2206 C C . ALA A 1 298 ? -60.414 20.121 10.751 1.00 11.53 298 ALA A C 1
ATOM 2207 O O . ALA A 1 298 ? -60.387 20.315 9.513 1.00 11.21 298 ALA A O 1
ATOM 2209 N N . ALA A 1 299 ? -60.011 18.996 11.335 1.00 11.91 299 ALA A N 1
ATOM 2210 C CA . ALA A 1 299 ? -59.351 17.907 10.594 1.00 12.25 299 ALA A CA 1
ATOM 2211 C C . ALA A 1 299 ? -59.975 16.594 11.019 1.00 13.42 299 ALA A C 1
ATOM 2212 O O . ALA A 1 299 ? -60.062 16.309 12.212 1.00 13.50 299 ALA A O 1
ATOM 2214 N N . GLU A 1 300 ? -60.428 15.800 10.055 1.00 14.99 300 GLU A N 1
ATOM 2215 C CA . GLU A 1 300 ? -61.088 14.513 10.338 1.00 17.06 300 GLU A CA 1
ATOM 2216 C C . GLU A 1 300 ? -60.219 13.360 9.846 1.00 16.61 300 GLU A C 1
ATOM 2217 O O . GLU A 1 300 ? -59.937 13.247 8.650 1.00 15.40 300 GLU A O 1
ATOM 2223 N N . ALA A 1 301 ? -59.777 12.519 10.779 1.00 16.91 301 ALA A N 1
ATOM 2224 C CA . ALA A 1 301 ? -58.907 11.399 10.446 1.00 17.42 301 ALA A CA 1
ATOM 2225 C C . ALA A 1 301 ? -59.590 10.526 9.422 1.00 19.13 301 ALA A C 1
ATOM 2226 O O . ALA A 1 301 ? -60.793 10.246 9.531 1.00 18.67 301 ALA A O 1
ATOM 2228 N N . LEU A 1 302 ? -58.816 10.048 8.467 1.00 21.01 302 LEU A N 1
ATOM 2229 C CA . LEU A 1 302 ? -59.361 9.184 7.440 1.00 25.08 302 LEU A CA 1
ATOM 2230 C C . LEU A 1 302 ? -59.097 7.791 7.986 1.00 31.29 302 LEU A C 1
ATOM 2231 O O . LEU A 1 302 ? -57.940 7.371 8.069 1.00 31.95 302 LEU A O 1
ATOM 2236 N N . GLU A 1 303 ? -60.174 7.138 8.411 1.00 41.33 303 GLU A N 1
ATOM 2237 C CA . GLU A 1 303 ? -60.129 5.968 9.293 1.00 51.60 303 GLU A CA 1
ATOM 2238 C C . GLU A 1 303 ? -60.400 4.657 8.561 1.00 55.45 303 GLU A C 1
ATOM 2239 O O . GLU A 1 303 ? -59.927 3.595 8.987 1.00 58.25 303 GLU A O 1
ATOM 2245 N N . PRO A 1 304 ? -61.227 4.712 7.503 1.00 61.06 304 PRO A N 1
ATOM 2246 C CA . PRO A 1 304 ? -60.859 3.787 6.436 1.00 62.63 304 PRO A CA 1
ATOM 2247 C C . PRO A 1 304 ? -59.600 4.376 5.742 1.00 61.87 304 PRO A C 1
ATOM 2248 O O . PRO A 1 304 ? -59.730 5.141 4.778 1.00 63.29 304 PRO A O 1
ATOM 2252 N N . PRO A 1 305 ? -58.387 4.043 6.245 1.00 59.72 305 PRO A N 1
ATOM 2253 C CA . PRO A 1 305 ? -57.214 4.853 5.924 1.00 56.79 305 PRO A CA 1
ATOM 2254 C C . PRO A 1 305 ? -56.799 4.684 4.468 1.00 55.39 305 PRO A C 1
ATOM 2255 O O . PRO A 1 305 ? -56.494 3.584 4.035 1.00 56.64 305 PRO A O 1
ATOM 2259 N N . GLN A 1 306 ? -56.829 5.767 3.699 1.00 53.42 306 GLN A N 1
ATOM 2260 C CA . GLN A 1 306 ? -56.807 5.601 2.252 1.00 51.07 306 GLN A CA 1
ATOM 2261 C C . GLN A 1 306 ? -55.425 5.174 1.693 1.00 49.70 306 GLN A C 1
ATOM 2262 O O . GLN A 1 306 ? -54.378 5.403 2.318 1.00 51.12 306 GLN A O 1
ATOM 2268 N N . SER A 1 307 ? -55.454 4.485 0.556 1.00 45.68 307 SER A N 1
ATOM 2269 C CA . SER A 1 307 ? -54.273 4.230 -0.258 1.00 42.63 307 SER A CA 1
ATOM 2270 C C . SER A 1 307 ? -53.931 5.418 -1.166 1.00 39.18 307 SER A C 1
ATOM 2271 O O . SER A 1 307 ? -54.810 6.230 -1.509 1.00 37.07 307 SER A O 1
ATOM 2274 N N . PRO A 1 308 ? -52.649 5.533 -1.574 1.00 35.96 308 PRO A N 1
ATOM 2275 C CA . PRO A 1 308 ? -52.359 6.650 -2.490 1.00 33.08 308 PRO A CA 1
ATOM 2276 C C . PRO A 1 308 ? -53.284 6.627 -3.729 1.00 31.56 308 PRO A C 1
ATOM 2277 O O . PRO A 1 308 ? -53.486 5.579 -4.348 1.00 29.19 308 PRO A O 1
ATOM 2281 N N . ARG A 1 309 ? -53.861 7.782 -4.053 1.00 29.88 309 ARG A N 1
ATOM 2282 C CA . ARG A 1 309 ? -54.885 7.858 -5.099 1.00 29.60 309 ARG A CA 1
ATOM 2283 C C . ARG A 1 309 ? -54.304 8.210 -6.454 1.00 29.66 309 ARG A C 1
ATOM 2284 O O . ARG A 1 309 ? -53.229 8.834 -6.543 1.00 30.53 309 ARG A O 1
ATOM 2292 N N . ASP A 1 310 ? -55.026 7.819 -7.509 1.00 29.40 310 ASP A N 1
ATOM 2293 C CA . ASP A 1 310 ? -54.595 8.062 -8.895 1.00 30.60 310 ASP A CA 1
ATOM 2294 C C . ASP A 1 310 ? -55.474 9.084 -9.625 1.00 28.61 310 ASP A C 1
ATOM 2295 O O . ASP A 1 310 ? -55.403 9.211 -10.866 1.00 29.37 310 ASP A O 1
ATOM 2300 N N . ASP A 1 311 ? -56.319 9.787 -8.880 1.00 24.20 311 ASP A N 1
ATOM 2301 C CA . ASP A 1 311 ? -57.280 10.714 -9.485 1.00 23.46 311 ASP A CA 1
ATOM 2302 C C . ASP A 1 311 ? -57.260 12.023 -8.718 1.00 19.89 311 ASP A C 1
ATOM 2303 O O . ASP A 1 311 ? -58.319 12.554 -8.357 1.00 20.01 311 ASP A O 1
ATOM 2308 N N . VAL A 1 312 ? -56.055 12.522 -8.464 1.00 17.17 312 VAL A N 1
ATOM 2309 C CA . VAL A 1 312 ? -55.859 13.662 -7.534 1.00 15.07 312 VAL A CA 1
ATOM 2310 C C . VAL A 1 312 ? -54.834 14.668 -8.098 1.00 13.97 312 VAL A C 1
ATOM 2311 O O . VAL A 1 312 ? -53.985 14.341 -8.964 1.00 13.86 312 VAL A O 1
ATOM 2315 N N . TRP A 1 313 ? -54.995 15.903 -7.644 1.00 12.86 313 TRP A N 1
ATOM 2316 C CA . TRP A 1 313 ? -53.994 16.966 -7.738 1.00 11.87 313 TRP A CA 1
ATOM 2317 C C . TRP A 1 313 ? -53.246 17.000 -6.413 1.00 11.29 313 TRP A C 1
ATOM 2318 O O . TRP A 1 313 ? -53.807 17.308 -5.383 1.00 11.18 313 TRP A O 1
ATOM 2329 N N . VAL A 1 314 ? -51.965 16.657 -6.437 1.00 11.10 314 VAL A N 1
ATOM 2330 C CA . VAL A 1 314 ? -51.114 16.677 -5.250 1.00 10.94 314 VAL A CA 1
ATOM 2331 C C . VAL A 1 314 ? -50.181 17.879 -5.375 1.00 10.45 314 VAL A C 1
ATOM 2332 O O . VAL A 1 314 ? -49.624 18.102 -6.430 1.00 10.52 314 VAL A O 1
ATOM 2336 N N . ASN A 1 315 ? -50.026 18.668 -4.324 1.00 9.88 315 ASN A N 1
ATOM 2337 C CA . ASN A 1 315 ? -49.175 19.835 -4.412 1.00 9.87 315 ASN A CA 1
ATOM 2338 C C . ASN A 1 315 ? -48.485 20.234 -3.134 1.00 9.62 315 ASN A C 1
ATOM 2339 O O . ASN A 1 315 ? -48.873 19.821 -2.033 1.00 9.57 315 ASN A O 1
ATOM 2344 N N . LYS A 1 316 ? -47.489 21.094 -3.287 1.00 10.16 316 LYS A N 1
ATOM 2345 C CA . LYS A 1 316 ? -46.873 21.762 -2.123 1.00 10.18 316 LYS A CA 1
ATOM 2346 C C . LYS A 1 316 ? -46.201 23.057 -2.582 1.00 10.45 316 LYS A C 1
ATOM 2347 O O . LYS A 1 316 ? -45.473 23.054 -3.564 1.00 10.21 316 LYS A O 1
ATOM 2353 N N . THR A 1 317 ? -46.474 24.153 -1.881 1.00 10.89 317 THR A N 1
ATOM 2354 C CA . THR A 1 317 ? -45.719 25.401 -2.044 1.00 11.39 317 THR A CA 1
ATOM 2355 C C . THR A 1 317 ? -44.514 25.438 -1.095 1.00 11.10 317 THR A C 1
ATOM 2356 O O . THR A 1 317 ? -44.460 24.725 -0.044 1.00 10.69 317 THR A O 1
ATOM 2360 N N . GLY A 1 318 ? -43.550 26.272 -1.443 1.00 10.87 318 GLY A N 1
ATOM 2361 C CA . GLY A 1 318 ? -42.472 26.589 -0.511 1.00 11.02 318 GLY A CA 1
ATOM 2362 C C . GLY A 1 318 ? -41.930 27.976 -0.798 1.00 11.17 318 GLY A C 1
ATOM 2363 O O . GLY A 1 318 ? -41.846 28.378 -1.942 1.00 11.36 318 GLY A O 1
ATOM 2364 N N . SER A 1 319 ? -41.633 28.738 0.244 1.00 11.30 319 SER A N 1
ATOM 2365 C CA . SER A 1 319 ? -41.108 30.083 0.092 1.00 11.85 319 SER A CA 1
ATOM 2366 C C . SER A 1 319 ? -40.085 30.373 1.156 1.00 12.22 319 SER A C 1
ATOM 2367 O O . SER A 1 319 ? -40.119 29.797 2.242 1.00 12.63 319 SER A O 1
ATOM 2370 N N . THR A 1 320 ? -39.238 31.336 0.839 1.00 12.33 320 THR A N 1
ATOM 2371 C CA . THR A 1 320 ? -38.469 32.078 1.825 1.00 12.81 320 THR A CA 1
ATOM 2372 C C . THR A 1 320 ? -38.726 33.554 1.489 1.00 13.96 320 THR A C 1
ATOM 2373 O O . THR A 1 320 ? -39.487 33.859 0.568 1.00 14.04 320 THR A O 1
ATOM 2377 N N . GLN A 1 321 ? -38.082 34.486 2.178 1.00 15.33 321 GLN A N 1
ATOM 2378 C CA . GLN A 1 321 ? -38.298 35.908 1.861 1.00 16.51 321 GLN A CA 1
ATOM 2379 C C . GLN A 1 321 ? -37.985 36.263 0.413 1.00 15.98 321 GLN A C 1
ATOM 2380 O O . GLN A 1 321 ? -38.597 37.188 -0.142 1.00 15.88 321 GLN A O 1
ATOM 2386 N N . GLY A 1 322 ? -37.029 35.562 -0.202 1.00 15.04 322 GLY A N 1
ATOM 2387 C CA . GLY A 1 322 ? -36.594 35.907 -1.527 1.00 14.86 322 GLY A CA 1
ATOM 2388 C C . GLY A 1 322 ? -36.884 34.871 -2.595 1.00 13.89 322 GLY A C 1
ATOM 2389 O O . GLY A 1 322 ? -36.439 35.040 -3.717 1.00 14.17 322 GLY A O 1
ATOM 2390 N N . PHE A 1 323 ? -37.578 33.775 -2.243 1.00 12.76 323 PHE A N 1
ATOM 2391 C CA . PHE A 1 323 ? -37.795 32.680 -3.174 1.00 12.32 323 PHE A CA 1
ATOM 2392 C C . PHE A 1 323 ? -39.210 32.130 -3.097 1.00 12.06 323 PHE A C 1
ATOM 2393 O O . PHE A 1 323 ? -39.834 32.135 -2.025 1.00 12.15 323 PHE A O 1
ATOM 2401 N N . GLY A 1 324 ? -39.671 31.589 -4.221 1.00 11.93 324 GLY A N 1
ATOM 2402 C CA . GLY A 1 324 ? -40.979 30.942 -4.315 1.00 11.49 324 GLY A CA 1
ATOM 2403 C C . GLY A 1 324 ? -40.957 29.717 -5.185 1.00 11.13 324 GLY A C 1
ATOM 2404 O O . GLY A 1 324 ? -40.577 29.795 -6.364 1.00 11.49 324 GLY A O 1
ATOM 2405 N N . GLY A 1 325 ? -41.330 28.577 -4.611 1.00 10.70 325 GLY A N 1
ATOM 2406 C CA . GLY A 1 325 ? -41.347 27.300 -5.331 1.00 10.56 325 GLY A CA 1
ATOM 2407 C C . GLY A 1 325 ? -42.733 26.651 -5.247 1.00 10.24 325 GLY A C 1
ATOM 2408 O O . GLY A 1 325 ? -43.559 27.003 -4.395 1.00 9.70 325 GLY A O 1
ATOM 2409 N N . TYR A 1 326 ? -42.999 25.765 -6.175 1.00 10.51 326 TYR A N 1
ATOM 2410 C CA . TYR A 1 326 ? -44.264 25.036 -6.230 1.00 10.54 326 TYR A CA 1
ATOM 2411 C C . TYR A 1 326 ? -44.042 23.711 -6.921 1.00 10.68 326 TYR A C 1
ATOM 2412 O O . TYR A 1 326 ? -43.430 23.667 -8.000 1.00 11.21 326 TYR A O 1
ATOM 2421 N N . ILE A 1 327 ? -44.577 22.633 -6.340 1.00 10.08 327 ILE A N 1
ATOM 2422 C CA . ILE A 1 327 ? -44.658 21.333 -6.992 1.00 10.22 327 ILE A CA 1
ATOM 2423 C C . ILE A 1 327 ? -46.097 20.871 -7.146 1.00 10.10 327 ILE A C 1
ATOM 2424 O O . ILE A 1 327 ? -46.862 20.935 -6.183 1.00 10.14 327 ILE A O 1
ATOM 2429 N N . VAL A 1 328 ? -46.440 20.398 -8.336 1.00 10.08 328 VAL A N 1
ATOM 2430 C CA . VAL A 1 328 ? -47.724 19.714 -8.588 1.00 10.25 328 VAL A CA 1
ATOM 2431 C C . VAL A 1 328 ? -47.493 18.355 -9.203 1.00 10.93 328 VAL A C 1
ATOM 2432 O O . VAL A 1 328 ? -46.620 18.186 -10.076 1.00 11.02 328 VAL A O 1
ATOM 2436 N N . MET A 1 329 ? -48.234 17.362 -8.710 1.00 11.33 329 MET A N 1
ATOM 2437 C CA . MET A 1 329 ? -48.192 16.016 -9.260 1.00 12.29 329 MET A CA 1
ATOM 2438 C C . MET A 1 329 ? -49.602 15.536 -9.581 1.00 12.90 329 MET A C 1
ATOM 2439 O O . MET A 1 329 ? -50.530 15.719 -8.781 1.00 12.41 329 MET A O 1
ATOM 2444 N N . LEU A 1 330 ? -49.731 14.885 -10.742 1.00 14.11 330 LEU A N 1
ATOM 2445 C CA . LEU A 1 330 ? -50.955 14.271 -11.186 1.00 15.19 330 LEU A CA 1
ATOM 2446 C C . LEU A 1 330 ? -50.656 12.779 -11.370 1.00 15.93 330 LEU A C 1
ATOM 2447 O O . LEU A 1 330 ? -50.269 12.362 -12.454 1.00 16.95 330 LEU A O 1
ATOM 2452 N N . PRO A 1 331 ? -50.733 11.977 -10.290 1.00 16.14 331 PRO A N 1
ATOM 2453 C CA . PRO A 1 331 ? -50.373 10.567 -10.391 1.00 17.01 331 PRO A CA 1
ATOM 2454 C C . PRO A 1 331 ? -51.122 9.804 -11.513 1.00 18.19 331 PRO A C 1
ATOM 2455 O O . PRO A 1 331 ? -50.507 8.968 -12.199 1.00 18.77 331 PRO A O 1
ATOM 2459 N N . GLY A 1 332 ? -52.416 10.093 -11.706 1.00 18.47 332 GLY A N 1
ATOM 2460 C CA . GLY A 1 332 ? -53.194 9.436 -12.784 1.00 20.14 332 GLY A CA 1
ATOM 2461 C C . GLY A 1 332 ? -52.734 9.724 -14.212 1.00 20.91 332 GLY A C 1
ATOM 2462 O O . GLY A 1 332 ? -53.022 8.944 -15.140 1.00 21.54 332 GLY A O 1
ATOM 2463 N N . LYS A 1 333 ? -52.014 10.826 -14.391 1.00 20.69 333 LYS A N 1
ATOM 2464 C CA . LYS A 1 333 ? -51.409 11.181 -15.660 1.00 21.69 333 LYS A CA 1
ATOM 2465 C C . LYS A 1 333 ? -49.907 10.927 -15.708 1.00 21.42 333 LYS A C 1
ATOM 2466 O O . LYS A 1 333 ? -49.246 11.218 -16.721 1.00 21.07 333 LYS A O 1
ATOM 2472 N N . HIS A 1 334 ? -49.360 10.398 -14.617 1.00 20.65 334 HIS A N 1
ATOM 2473 C CA . HIS A 1 334 ? -47.927 10.245 -14.464 1.00 20.78 334 HIS A CA 1
ATOM 2474 C C . HIS A 1 334 ? -47.174 11.502 -14.864 1.00 20.07 334 HIS A C 1
ATOM 2475 O O . HIS A 1 334 ? -46.099 11.412 -15.470 1.00 19.80 334 HIS A O 1
ATOM 2482 N N . THR A 1 335 ? -47.694 12.673 -14.476 1.00 19.00 335 THR A N 1
ATOM 2483 C CA . THR A 1 335 ? -47.093 13.966 -14.780 1.00 18.66 335 THR A CA 1
ATOM 2484 C C . THR A 1 335 ? -46.889 14.843 -13.573 1.00 17.15 335 THR A C 1
ATOM 2485 O O . THR A 1 335 ? -47.668 14.823 -12.762 1.00 16.21 335 THR A O 1
ATOM 2489 N N . GLY A 1 336 ? -45.813 15.578 -13.547 1.00 16.00 336 GLY A N 1
ATOM 2490 C CA . GLY A 1 336 ? -45.485 16.448 -12.468 1.00 14.87 336 GLY A CA 1
ATOM 2491 C C . GLY A 1 336 ? -44.791 17.699 -12.968 1.00 14.31 336 GLY A C 1
ATOM 2492 O O . GLY A 1 336 ? -44.237 17.742 -14.083 1.00 14.58 336 GLY A O 1
ATOM 2493 N N . LEU A 1 337 ? -44.838 18.715 -12.133 1.00 13.36 337 LEU A N 1
ATOM 2494 C CA . LEU A 1 337 ? -44.300 20.009 -12.477 1.00 13.39 337 LEU A CA 1
ATOM 2495 C C . LEU A 1 337 ? -43.574 20.568 -11.256 1.00 12.77 337 LEU A C 1
ATOM 2496 O O . LEU A 1 337 ? -44.121 20.558 -10.157 1.00 12.02 337 LEU A O 1
ATOM 2501 N N . VAL A 1 338 ? -42.340 21.041 -11.475 1.00 12.62 338 VAL A N 1
ATOM 2502 C CA . VAL A 1 338 ? -41.548 21.759 -10.481 1.00 12.44 338 VAL A CA 1
ATOM 2503 C C . VAL A 1 338 ? -41.245 23.157 -11.025 1.00 12.96 338 VAL A C 1
ATOM 2504 O O . VAL A 1 338 ? -40.655 23.280 -12.103 1.00 13.19 338 VAL A O 1
ATOM 2508 N N . MET A 1 339 ? -41.649 24.177 -10.286 1.00 12.91 339 MET A N 1
ATOM 2509 C CA . MET A 1 339 ? -41.355 25.571 -10.612 1.00 13.73 339 MET A CA 1
ATOM 2510 C C . MET A 1 339 ? -40.609 26.250 -9.473 1.00 12.69 339 MET A C 1
ATOM 2511 O O . MET A 1 339 ? -41.163 26.449 -8.420 1.00 12.01 339 MET A O 1
ATOM 2516 N N . LEU A 1 340 ? -39.360 26.647 -9.720 1.00 12.61 340 LEU A N 1
ATOM 2517 C CA . LEU A 1 340 ? -38.566 27.385 -8.720 1.00 12.46 340 LEU A CA 1
ATOM 2518 C C . LEU A 1 340 ? -38.249 28.785 -9.242 1.00 12.81 340 LEU A C 1
ATOM 2519 O O . LEU A 1 340 ? -37.892 28.944 -10.414 1.00 12.90 340 LEU A O 1
ATOM 2524 N N . ALA A 1 341 ? -38.416 29.776 -8.369 1.00 12.55 341 ALA A N 1
ATOM 2525 C CA . ALA A 1 341 ? -38.133 31.166 -8.698 1.00 13.23 341 ALA A CA 1
ATOM 2526 C C . ALA A 1 341 ? -37.333 31.830 -7.564 1.00 13.32 341 ALA A C 1
ATOM 2527 O O . ALA A 1 341 ? -37.471 31.432 -6.405 1.00 12.66 341 ALA A O 1
ATOM 2529 N N . ASN A 1 342 ? -36.525 32.825 -7.917 1.00 13.91 342 ASN A N 1
ATOM 2530 C CA . ASN A 1 342 ? -35.794 33.636 -6.939 1.00 14.66 342 ASN A CA 1
ATOM 2531 C C . ASN A 1 342 ? -36.518 34.935 -6.647 1.00 15.41 342 ASN A C 1
ATOM 2532 O O . ASN A 1 342 ? -35.896 36.003 -6.534 1.00 16.06 342 ASN A O 1
ATOM 2537 N N . LYS A 1 343 ? -37.841 34.818 -6.567 1.00 15.50 343 LYS A N 1
ATOM 2538 C CA . LYS A 1 343 ? -38.680 35.862 -6.006 1.00 16.86 343 LYS A CA 1
ATOM 2539 C C . LYS A 1 343 ? -39.805 35.170 -5.248 1.00 16.23 343 LYS A C 1
ATOM 2540 O O . LYS A 1 343 ? -40.341 34.176 -5.725 1.00 14.81 343 LYS A O 1
ATOM 2546 N N . ASN A 1 344 ? -40.156 35.700 -4.077 1.00 16.62 344 ASN A N 1
ATOM 2547 C CA . ASN A 1 344 ? -41.333 35.217 -3.368 1.00 16.95 344 ASN A CA 1
ATOM 2548 C C . ASN A 1 344 ? -42.543 35.922 -3.982 1.00 16.68 344 ASN A C 1
ATOM 2549 O O . ASN A 1 344 ? -42.893 37.020 -3.573 1.00 19.73 344 ASN A O 1
ATOM 2554 N N . TYR A 1 345 ? -43.144 35.279 -4.962 1.00 15.42 345 TYR A N 1
ATOM 2555 C CA . TYR A 1 345 ? -44.276 35.844 -5.687 1.00 15.05 345 TYR A CA 1
ATOM 2556 C C . TYR A 1 345 ? -45.573 35.114 -5.248 1.00 14.44 345 TYR A C 1
ATOM 2557 O O . TYR A 1 345 ? -45.510 34.012 -4.698 1.00 13.81 345 TYR A O 1
ATOM 2566 N N . PRO A 1 346 ? -46.738 35.744 -5.462 1.00 14.88 346 PRO A N 1
ATOM 2567 C CA . PRO A 1 346 ? -47.971 35.250 -4.847 1.00 14.71 346 PRO A CA 1
ATOM 2568 C C . PRO A 1 346 ? -48.308 33.801 -5.148 1.00 14.12 346 PRO A C 1
ATOM 2569 O O . PRO A 1 346 ? -48.209 33.358 -6.315 1.00 13.97 346 PRO A O 1
ATOM 2573 N N . ASN A 1 347 ? -48.698 33.060 -4.108 1.00 14.07 347 ASN A N 1
ATOM 2574 C CA . ASN A 1 347 ? -49.153 31.678 -4.287 1.00 14.65 347 ASN A CA 1
ATOM 2575 C C . ASN A 1 347 ? -50.263 31.558 -5.356 1.00 14.52 347 ASN A C 1
ATOM 2576 O O . ASN A 1 347 ? -50.291 30.595 -6.131 1.00 14.77 347 ASN A O 1
ATOM 2581 N N . ASP A 1 348 ? -51.158 32.533 -5.429 1.00 14.82 348 ASP A N 1
ATOM 2582 C CA . ASP A 1 348 ? -52.201 32.484 -6.431 1.00 15.13 348 ASP A CA 1
ATOM 2583 C C . ASP A 1 348 ? -51.639 32.454 -7.852 1.00 14.75 348 ASP A C 1
ATOM 2584 O O . ASP A 1 348 ? -52.219 31.826 -8.736 1.00 14.39 348 ASP A O 1
ATOM 2589 N N . ALA A 1 349 ? -50.513 33.144 -8.075 1.00 14.56 349 ALA A N 1
ATOM 2590 C CA . ALA A 1 349 ? -49.879 33.176 -9.397 1.00 14.30 349 ALA A CA 1
ATOM 2591 C C . ALA A 1 349 ? -49.158 31.861 -9.693 1.00 13.67 349 ALA A C 1
ATOM 2592 O O . ALA A 1 349 ? -49.070 31.460 -10.847 1.00 13.37 349 ALA A O 1
ATOM 2594 N N . ARG A 1 350 ? -48.685 31.185 -8.642 1.00 12.50 350 ARG A N 1
ATOM 2595 C CA . ARG A 1 350 ? -48.077 29.868 -8.778 1.00 12.20 350 ARG A CA 1
ATOM 2596 C C . ARG A 1 350 ? -49.141 28.902 -9.230 1.00 11.94 350 ARG A C 1
ATOM 2597 O O . ARG A 1 350 ? -48.939 28.155 -10.169 1.00 12.26 350 ARG A O 1
ATOM 2605 N N . VAL A 1 351 ? -50.295 28.944 -8.567 1.00 11.69 351 VAL A N 1
ATOM 2606 C CA . VAL A 1 351 ? -51.410 28.085 -8.965 1.00 11.69 351 VAL A CA 1
ATOM 2607 C C . VAL A 1 351 ? -51.850 28.341 -10.397 1.00 12.11 351 VAL A C 1
ATOM 2608 O O . VAL A 1 351 ? -51.989 27.403 -11.175 1.00 12.02 351 VAL A O 1
ATOM 2612 N N . GLU A 1 352 ? -52.058 29.615 -10.753 1.00 12.09 352 GLU A N 1
ATOM 2613 C CA . GLU A 1 352 ? -52.490 29.945 -12.103 1.00 12.70 352 GLU A CA 1
ATOM 2614 C C . GLU A 1 352 ? -51.499 29.453 -13.166 1.00 12.96 352 GLU A C 1
ATOM 2615 O O . GLU A 1 352 ? -51.906 28.844 -14.151 1.00 13.52 352 GLU A O 1
ATOM 2621 N N . ALA A 1 353 ? -50.220 29.737 -12.976 1.00 12.76 353 ALA A N 1
ATOM 2622 C CA . ALA A 1 353 ? -49.212 29.312 -13.966 1.00 13.09 353 ALA A CA 1
ATOM 2623 C C . ALA A 1 353 ? -49.149 27.784 -14.087 1.00 12.90 353 ALA A C 1
ATOM 2624 O O . ALA A 1 353 ? -49.141 27.278 -15.192 1.00 13.58 353 ALA A O 1
ATOM 2626 N N . ALA A 1 354 ? -49.146 27.068 -12.960 1.00 12.30 354 ALA A N 1
ATOM 2627 C CA . ALA A 1 354 ? -49.127 25.600 -12.984 1.00 12.37 354 ALA A CA 1
ATOM 2628 C C . ALA A 1 354 ? -50.351 25.070 -13.711 1.00 12.90 354 ALA A C 1
ATOM 2629 O O . ALA A 1 354 ? -50.257 24.177 -14.529 1.00 13.53 354 ALA A O 1
ATOM 2631 N N . TYR A 1 355 ? -51.518 25.592 -13.349 1.00 13.18 355 TYR A N 1
ATOM 2632 C CA . TYR A 1 355 ? -52.753 25.161 -13.976 1.00 13.76 355 TYR A CA 1
ATOM 2633 C C . TYR A 1 355 ? -52.740 25.409 -15.502 1.00 14.47 355 TYR A C 1
ATOM 2634 O O . TYR A 1 355 ? -53.126 24.540 -16.290 1.00 14.62 355 TYR A O 1
ATOM 2643 N N . ARG A 1 356 ? -52.314 26.595 -15.925 1.00 14.66 356 ARG A N 1
ATOM 2644 C CA . ARG A 1 356 ? -52.268 26.889 -17.374 1.00 15.60 356 ARG A CA 1
ATOM 2645 C C . ARG A 1 356 ? -51.277 25.972 -18.131 1.00 16.06 356 ARG A C 1
ATOM 2646 O O . ARG A 1 356 ? -51.542 25.570 -19.257 1.00 16.49 356 ARG A O 1
ATOM 2654 N N . ILE A 1 357 ? -50.138 25.682 -17.515 1.00 15.82 357 ILE A N 1
ATOM 2655 C CA . ILE A 1 357 ? -49.149 24.783 -18.117 1.00 16.35 357 ILE A CA 1
ATOM 2656 C C . ILE A 1 357 ? -49.765 23.388 -18.258 1.00 16.94 357 ILE A C 1
ATOM 2657 O O . ILE A 1 357 ? -49.771 22.784 -19.339 1.00 17.66 357 ILE A O 1
ATOM 2662 N N . LEU A 1 358 ? -50.288 22.868 -17.150 1.00 16.90 358 LEU A N 1
ATOM 2663 C CA . LEU A 1 358 ? -50.839 21.517 -17.156 1.00 17.83 358 LEU A CA 1
ATOM 2664 C C . LEU A 1 358 ? -52.083 21.375 -18.056 1.00 19.19 358 LEU A C 1
ATOM 2665 O O . LEU A 1 358 ? -52.271 20.342 -18.693 1.00 20.41 358 LEU A O 1
ATOM 2670 N N . SER A 1 359 ? -52.919 22.402 -18.118 1.00 19.94 359 SER A N 1
ATOM 2671 C CA . SER A 1 359 ? -54.062 22.430 -19.054 1.00 22.39 359 SER A CA 1
ATOM 2672 C C . SER A 1 359 ? -53.604 22.520 -20.509 1.00 23.03 359 SER A C 1
ATOM 2673 O O . SER A 1 359 ? -54.114 21.804 -21.387 1.00 24.36 359 SER A O 1
ATOM 2676 N N . GLY A 1 360 ? -52.613 23.360 -20.761 1.00 22.56 360 GLY A N 1
ATOM 2677 C CA . GLY A 1 360 ? -52.034 23.502 -22.093 1.00 23.71 360 GLY A CA 1
ATOM 2678 C C . GLY A 1 360 ? -51.400 22.214 -22.592 1.00 24.26 360 GLY A C 1
ATOM 2679 O O . GLY A 1 360 ? -51.414 21.934 -23.787 1.00 24.82 360 GLY A O 1
ATOM 2680 N N . LEU A 1 361 ? -50.893 21.403 -21.662 1.00 23.85 361 LEU A N 1
ATOM 2681 C CA . LEU A 1 361 ? -50.300 20.115 -21.992 1.00 25.01 361 LEU A CA 1
ATOM 2682 C C . LEU A 1 361 ? -51.367 19.016 -22.108 1.00 25.49 361 LEU A C 1
ATOM 2683 O O . LEU A 1 361 ? -51.042 17.900 -22.479 1.00 26.78 361 LEU A O 1
ATOM 2688 N N . GLY A 1 362 ? -52.629 19.324 -21.806 1.00 25.36 362 GLY A N 1
ATOM 2689 C CA . GLY A 1 362 ? -53.713 18.349 -21.865 1.00 26.11 362 GLY A CA 1
ATOM 2690 C C . GLY A 1 362 ? -53.856 17.411 -20.675 1.00 26.43 362 GLY A C 1
ATOM 2691 O O . GLY A 1 362 ? -54.649 16.449 -20.728 1.00 27.40 362 GLY A O 1
ATOM 2692 N N . ALA A 1 363 ? -53.106 17.680 -19.603 1.00 25.28 363 ALA A N 1
ATOM 2693 C CA . ALA A 1 363 ? -53.048 16.780 -18.461 1.00 25.09 363 ALA A CA 1
ATOM 2694 C C . ALA A 1 363 ? -54.234 16.976 -17.522 1.00 25.48 363 ALA A C 1
ATOM 2695 O O . ALA A 1 363 ? -54.485 16.130 -16.665 1.00 26.23 363 ALA A O 1
ATOM 2697 N N . ILE A 1 364 ? -54.935 18.092 -17.688 1.00 25.68 364 ILE A N 1
ATOM 2698 C CA . ILE A 1 364 ? -56.189 18.339 -17.009 1.00 26.44 364 ILE A CA 1
ATOM 2699 C C . ILE A 1 364 ? -57.205 18.863 -18.030 1.00 28.36 364 ILE A C 1
ATOM 2700 O O . ILE A 1 364 ? -58.411 18.656 -17.863 1.00 30.97 364 ILE A O 1
ATOM 2705 N N . ARG B 1 7 ? -44.710 -15.118 1.133 1.00 59.73 7 ARG B N 1
ATOM 2706 C CA . ARG B 1 7 ? -45.768 -14.060 1.163 1.00 59.12 7 ARG B CA 1
ATOM 2707 C C . ARG B 1 7 ? -47.045 -14.552 0.468 1.00 58.24 7 ARG B C 1
ATOM 2708 O O . ARG B 1 7 ? -48.126 -14.605 1.060 1.00 55.85 7 ARG B O 1
ATOM 2716 N N . GLN B 1 8 ? -46.880 -14.972 -0.777 1.00 59.17 8 GLN B N 1
ATOM 2717 C CA . GLN B 1 8 ? -47.946 -15.585 -1.564 1.00 61.05 8 GLN B CA 1
ATOM 2718 C C . GLN B 1 8 ? -48.322 -17.000 -1.051 1.00 57.93 8 GLN B C 1
ATOM 2719 O O . GLN B 1 8 ? -49.191 -17.659 -1.632 1.00 56.97 8 GLN B O 1
ATOM 2725 N N . THR B 1 9 ? -47.575 -17.446 -0.023 1.00 55.20 9 THR B N 1
ATOM 2726 C CA . THR B 1 9 ? -47.959 -18.329 1.138 1.00 49.60 9 THR B CA 1
ATOM 2727 C C . THR B 1 9 ? -49.433 -18.333 1.647 1.00 47.07 9 THR B C 1
ATOM 2728 O O . THR B 1 9 ? -50.021 -19.396 1.905 1.00 50.71 9 THR B O 1
ATOM 2732 N N . ARG B 1 10 ? -49.984 -17.138 1.829 1.00 38.59 10 ARG B N 1
ATOM 2733 C CA . ARG B 1 10 ? -51.410 -16.895 2.094 1.00 34.96 10 ARG B CA 1
ATOM 2734 C C . ARG B 1 10 ? -52.306 -18.016 1.514 1.00 33.52 10 ARG B C 1
ATOM 2735 O O . ARG B 1 10 ? -53.366 -18.319 2.066 1.00 30.40 10 ARG B O 1
ATOM 2743 N N . GLU B 1 11 ? -51.860 -18.672 0.442 1.00 32.49 11 GLU B N 1
ATOM 2744 C CA . GLU B 1 11 ? -52.623 -19.802 -0.117 1.00 33.62 11 GLU B CA 1
ATOM 2745 C C . GLU B 1 11 ? -52.740 -20.990 0.858 1.00 31.40 11 GLU B C 1
ATOM 2746 O O . GLU B 1 11 ? -53.734 -21.697 0.828 1.00 31.00 11 GLU B O 1
ATOM 2752 N N . VAL B 1 12 ? -51.755 -21.186 1.727 1.00 29.81 12 VAL B N 1
ATOM 2753 C CA . VAL B 1 12 ? -51.845 -22.204 2.794 1.00 29.06 12 VAL B CA 1
ATOM 2754 C C . VAL B 1 12 ? -52.684 -21.699 3.989 1.00 26.93 12 VAL B C 1
ATOM 2755 O O . VAL B 1 12 ? -53.561 -22.408 4.498 1.00 26.50 12 VAL B O 1
ATOM 2759 N N . LEU B 1 13 ? -52.424 -20.468 4.417 1.00 26.12 13 LEU B N 1
ATOM 2760 C CA . LEU B 1 13 ? -53.008 -19.914 5.629 1.00 25.07 13 LEU B CA 1
ATOM 2761 C C . LEU B 1 13 ? -54.509 -19.648 5.473 1.00 24.25 13 LEU B C 1
ATOM 2762 O O . LEU B 1 13 ? -55.311 -20.030 6.316 1.00 23.20 13 LEU B O 1
ATOM 2767 N N . ASP B 1 14 ? -54.871 -18.973 4.391 1.00 23.98 14 ASP B N 1
ATOM 2768 C CA . ASP B 1 14 ? -56.213 -18.441 4.277 1.00 23.74 14 ASP B CA 1
ATOM 2769 C C . ASP B 1 14 ? -57.338 -19.473 4.464 1.00 23.59 14 ASP B C 1
ATOM 2770 O O . ASP B 1 14 ? -58.273 -19.212 5.218 1.00 23.28 14 ASP B O 1
ATOM 2775 N N . PRO B 1 15 ? -57.264 -20.625 3.783 1.00 24.01 15 PRO B N 1
ATOM 2776 C CA . PRO B 1 15 ? -58.380 -21.592 3.922 1.00 24.30 15 PRO B CA 1
ATOM 2777 C C . PRO B 1 15 ? -58.478 -22.186 5.315 1.00 22.89 15 PRO B C 1
ATOM 2778 O O . PRO B 1 15 ? -59.585 -22.454 5.806 1.00 23.12 15 PRO B O 1
ATOM 2782 N N . ILE B 1 16 ? -57.324 -22.388 5.947 1.00 21.76 16 ILE B N 1
ATOM 2783 C CA . ILE B 1 16 ? -57.279 -22.931 7.303 1.00 20.96 16 ILE B CA 1
ATOM 2784 C C . ILE B 1 16 ? -57.910 -21.943 8.271 1.00 20.01 16 ILE B C 1
ATOM 2785 O O . ILE B 1 16 ? -58.720 -22.324 9.109 1.00 19.46 16 ILE B O 1
ATOM 2790 N N . VAL B 1 17 ? -57.563 -20.658 8.149 1.00 19.63 17 VAL B N 1
ATOM 2791 C CA . VAL B 1 17 ? -58.169 -19.680 9.056 1.00 18.91 17 VAL B CA 1
ATOM 2792 C C . VAL B 1 17 ? -59.641 -19.427 8.729 1.00 19.09 17 VAL B C 1
ATOM 2793 O O . VAL B 1 17 ? -60.456 -19.335 9.647 1.00 18.32 17 VAL B O 1
ATOM 2797 N N . ALA B 1 18 ? -60.019 -19.442 7.454 1.00 20.15 18 ALA B N 1
ATOM 2798 C CA . ALA B 1 18 ? -61.442 -19.349 7.121 1.00 20.91 18 ALA B CA 1
ATOM 2799 C C . ALA B 1 18 ? -62.232 -20.479 7.783 1.00 21.32 18 ALA B C 1
ATOM 2800 O O . ALA B 1 18 ? -63.274 -20.250 8.393 1.00 21.09 18 ALA B O 1
ATOM 2802 N N . SER B 1 19 ? -61.736 -21.695 7.652 1.00 22.05 19 SER B N 1
ATOM 2803 C CA . SER B 1 19 ? -62.410 -22.850 8.224 1.00 22.83 19 SER B CA 1
ATOM 2804 C C . SER B 1 19 ? -62.529 -22.758 9.736 1.00 21.04 19 SER B C 1
ATOM 2805 O O . SER B 1 19 ? -63.582 -23.080 10.295 1.00 21.32 19 SER B O 1
ATOM 2808 N N . LEU B 1 20 ? -61.419 -22.384 10.377 1.00 19.48 20 LEU B N 1
ATOM 2809 C CA . LEU B 1 20 ? -61.358 -22.215 11.821 1.00 18.30 20 LEU B CA 1
ATOM 2810 C C . LEU B 1 20 ? -62.380 -21.183 12.302 1.00 17.92 20 LEU B C 1
ATOM 2811 O O . LEU B 1 20 ? -63.114 -21.425 13.245 1.00 17.38 20 LEU B O 1
ATOM 2816 N N . MET B 1 21 ? -62.411 -20.023 11.665 1.00 17.94 21 MET B N 1
ATOM 2817 C CA . MET B 1 21 ? -63.308 -18.948 12.098 1.00 18.12 21 MET B CA 1
ATOM 2818 C C . MET B 1 21 ? -64.770 -19.325 11.935 1.00 19.69 21 MET B C 1
ATOM 2819 O O . MET B 1 21 ? -65.606 -18.938 12.733 1.00 19.77 21 MET B O 1
ATOM 2824 N N . GLU B 1 22 ? -65.080 -20.082 10.890 1.00 21.91 22 GLU B N 1
ATOM 2825 C CA . GLU B 1 22 ? -66.445 -20.530 10.639 1.00 23.98 22 GLU B CA 1
ATOM 2826 C C . GLU B 1 22 ? -66.859 -21.557 11.697 1.00 24.79 22 GLU B C 1
ATOM 2827 O O . GLU B 1 22 ? -67.933 -21.457 12.307 1.00 26.08 22 GLU B O 1
ATOM 2833 N N . ALA B 1 23 ? -65.991 -22.533 11.933 1.00 24.95 23 ALA B N 1
ATOM 2834 C CA . ALA B 1 23 ? -66.269 -23.614 12.877 1.00 25.29 23 ALA B CA 1
ATOM 2835 C C . ALA B 1 23 ? -66.425 -23.106 14.308 1.00 24.69 23 ALA B C 1
ATOM 2836 O O . ALA B 1 23 ? -67.257 -23.598 15.067 1.00 24.77 23 ALA B O 1
ATOM 2838 N N . GLN B 1 24 ? -65.596 -22.125 14.677 1.00 23.32 24 GLN B N 1
ATOM 2839 C CA . GLN B 1 24 ? -65.569 -21.596 16.020 1.00 23.22 24 GLN B CA 1
ATOM 2840 C C . GLN B 1 24 ? -66.342 -20.275 16.180 1.00 23.08 24 GLN B C 1
ATOM 2841 O O . GLN B 1 24 ? -66.450 -19.768 17.287 1.00 24.24 24 GLN B O 1
ATOM 2847 N N . GLN B 1 25 ? -66.904 -19.756 15.085 1.00 23.30 25 GLN B N 1
ATOM 2848 C CA . GLN B 1 25 ? -67.624 -18.484 15.056 1.00 22.95 25 GLN B CA 1
ATOM 2849 C C . GLN B 1 25 ? -66.828 -17.362 15.713 1.00 20.90 25 GLN B C 1
ATOM 2850 O O . GLN B 1 25 ? -67.302 -16.664 16.607 1.00 20.19 25 GLN B O 1
ATOM 2856 N N . ILE B 1 26 ? -65.602 -17.221 15.227 1.00 19.00 26 ILE B N 1
ATOM 2857 C CA . ILE B 1 26 ? -64.698 -16.190 15.671 1.00 17.61 26 ILE B CA 1
ATOM 2858 C C . ILE B 1 26 ? -64.939 -14.962 14.816 1.00 17.50 26 ILE B C 1
ATOM 2859 O O . ILE B 1 26 ? -64.867 -15.045 13.586 1.00 17.85 26 ILE B O 1
ATOM 2864 N N . PRO B 1 27 ? -65.230 -13.820 15.438 1.00 17.30 27 PRO B N 1
ATOM 2865 C CA . PRO B 1 27 ? -65.460 -12.633 14.596 1.00 17.60 27 PRO B CA 1
ATOM 2866 C C . PRO B 1 27 ? -64.253 -12.157 13.779 1.00 16.92 27 PRO B C 1
ATOM 2867 O O . PRO B 1 27 ? -64.402 -11.802 12.602 1.00 16.85 27 PRO B O 1
ATOM 2871 N N . GLY B 1 28 ? -63.074 -12.136 14.404 1.00 16.10 28 GLY B N 1
ATOM 2872 C CA . GLY B 1 28 ? -61.883 -11.566 13.777 1.00 15.84 28 GLY B CA 1
ATOM 2873 C C . GLY B 1 28 ? -60.598 -12.195 14.255 1.00 15.39 28 GLY B C 1
ATOM 2874 O O . GLY B 1 28 ? -60.504 -12.653 15.415 1.00 14.82 28 GLY B O 1
ATOM 2875 N N . MET B 1 29 ? -59.626 -12.268 13.342 1.00 15.44 29 MET B N 1
ATOM 2876 C CA . MET B 1 29 ? -58.272 -12.742 13.680 1.00 14.87 29 MET B CA 1
ATOM 2877 C C . MET B 1 29 ? -57.164 -11.870 13.097 1.00 14.54 29 MET B C 1
ATOM 2878 O O . MET B 1 29 ? -57.315 -11.261 12.041 1.00 14.69 29 MET B O 1
ATOM 2883 N N . ALA B 1 30 ? -56.042 -11.835 13.805 1.00 14.00 30 ALA B N 1
ATOM 2884 C CA . ALA B 1 30 ? -54.788 -11.336 13.249 1.00 14.46 30 ALA B CA 1
ATOM 2885 C C . ALA B 1 30 ? -53.733 -12.399 13.431 1.00 14.47 30 ALA B C 1
ATOM 2886 O O . ALA B 1 30 ? -53.602 -12.992 14.520 1.00 14.33 30 ALA B O 1
ATOM 2888 N N . ILE B 1 31 ? -52.991 -12.648 12.351 1.00 14.91 31 ILE B N 1
ATOM 2889 C CA . ILE B 1 31 ? -51.990 -13.707 12.314 1.00 15.03 31 ILE B CA 1
ATOM 2890 C C . ILE B 1 31 ? -50.649 -13.177 11.812 1.00 15.30 31 ILE B C 1
ATOM 2891 O O . ILE B 1 31 ? -50.591 -12.405 10.850 1.00 15.51 31 ILE B O 1
ATOM 2896 N N . ALA B 1 32 ? -49.575 -13.558 12.478 1.00 14.85 32 ALA B N 1
ATOM 2897 C CA . ALA B 1 32 ? -48.240 -13.282 11.980 1.00 16.05 32 ALA B CA 1
ATOM 2898 C C . ALA B 1 32 ? -47.491 -14.579 11.745 1.00 17.24 32 ALA B C 1
ATOM 2899 O O . ALA B 1 32 ? -47.473 -15.432 12.630 1.00 16.63 32 ALA B O 1
ATOM 2901 N N . LEU B 1 33 ? -46.846 -14.689 10.577 1.00 19.73 33 LEU B N 1
ATOM 2902 C CA . LEU B 1 33 ? -45.967 -15.810 10.276 1.00 22.36 33 LEU B CA 1
ATOM 2903 C C . LEU B 1 33 ? -44.557 -15.278 10.143 1.00 23.98 33 LEU B C 1
ATOM 2904 O O . LEU B 1 33 ? -44.286 -14.411 9.273 1.00 24.28 33 LEU B O 1
ATOM 2909 N N . VAL B 1 34 ? -43.673 -15.762 11.010 1.00 24.75 34 VAL B N 1
ATOM 2910 C CA . VAL B 1 34 ? -42.307 -15.280 11.081 1.00 27.44 34 VAL B CA 1
ATOM 2911 C C . VAL B 1 34 ? -41.421 -16.359 10.495 1.00 29.97 34 VAL B C 1
ATOM 2912 O O . VAL B 1 34 ? -41.484 -17.509 10.922 1.00 28.40 34 VAL B O 1
ATOM 2916 N N . ARG B 1 35 ? -40.621 -15.975 9.500 1.00 33.71 35 ARG B N 1
ATOM 2917 C CA . ARG B 1 35 ? -39.708 -16.895 8.829 1.00 36.48 35 ARG B CA 1
ATOM 2918 C C . ARG B 1 35 ? -38.415 -16.163 8.499 1.00 37.77 35 ARG B C 1
ATOM 2919 O O . ARG B 1 35 ? -38.378 -14.932 8.513 1.00 36.06 35 ARG B O 1
ATOM 2927 N N . PRO B 1 36 ? -37.348 -16.912 8.173 1.00 40.51 36 PRO B N 1
ATOM 2928 C CA . PRO B 1 36 ? -36.081 -16.245 7.832 1.00 42.66 36 PRO B CA 1
ATOM 2929 C C . PRO B 1 36 ? -36.204 -15.234 6.710 1.00 44.58 36 PRO B C 1
ATOM 2930 O O . PRO B 1 36 ? -35.603 -14.159 6.788 1.00 45.91 36 PRO B O 1
ATOM 2934 N N . GLU B 1 37 ? -37.004 -15.566 5.698 1.00 45.43 37 GLU B N 1
ATOM 2935 C CA . GLU B 1 37 ? -37.218 -14.709 4.525 1.00 45.23 37 GLU B CA 1
ATOM 2936 C C . GLU B 1 37 ? -38.070 -13.479 4.861 1.00 43.44 37 GLU B C 1
ATOM 2937 O O . GLU B 1 37 ? -38.163 -12.548 4.060 1.00 44.00 37 GLU B O 1
ATOM 2943 N N . GLY B 1 38 ? -38.707 -13.467 6.039 1.00 40.07 38 GLY B N 1
ATOM 2944 C CA . GLY B 1 38 ? -39.488 -12.321 6.481 1.00 37.45 38 GLY B CA 1
ATOM 2945 C C . GLY B 1 38 ? -40.755 -12.694 7.219 1.00 33.82 38 GLY B C 1
ATOM 2946 O O . GLY B 1 38 ? -41.073 -13.870 7.410 1.00 32.14 38 GLY B O 1
ATOM 2947 N N . THR B 1 39 ? -41.486 -11.671 7.627 1.00 33.06 39 THR B N 1
ATOM 2948 C CA . THR B 1 39 ? -42.740 -11.865 8.335 1.00 30.90 39 THR B CA 1
ATOM 2949 C C . THR B 1 39 ? -43.946 -11.478 7.477 1.00 29.30 39 THR B C 1
ATOM 2950 O O . THR B 1 39 ? -43.960 -10.420 6.870 1.00 29.15 39 THR B O 1
ATOM 2954 N N . THR B 1 40 ? -44.965 -12.337 7.493 1.00 26.81 40 THR B N 1
ATOM 2955 C CA . THR B 1 40 ? -46.229 -12.117 6.793 1.00 26.22 40 THR B CA 1
ATOM 2956 C C . THR B 1 40 ? -47.314 -11.870 7.817 1.00 23.85 40 THR B C 1
ATOM 2957 O O . THR B 1 40 ? -47.523 -12.677 8.711 1.00 21.29 40 THR B O 1
ATOM 2961 N N . ILE B 1 41 ? -47.985 -10.734 7.683 1.00 22.39 41 ILE B N 1
ATOM 2962 C CA . ILE B 1 41 ? -49.085 -10.348 8.570 1.00 22.16 41 ILE B CA 1
ATOM 2963 C C . ILE B 1 41 ? -50.398 -10.517 7.790 1.00 21.46 41 ILE B C 1
ATOM 2964 O O . ILE B 1 41 ? -50.500 -10.061 6.640 1.00 21.74 41 ILE B O 1
ATOM 2969 N N . SER B 1 42 ? -51.409 -11.106 8.422 1.00 19.90 42 SER B N 1
ATOM 2970 C CA . SER B 1 42 ? -52.732 -11.301 7.811 1.00 20.34 42 SER B CA 1
ATOM 2971 C C . SER B 1 42 ? -53.848 -10.914 8.777 1.00 19.13 42 SER B C 1
ATOM 2972 O O . SER B 1 42 ? -53.736 -11.152 9.973 1.00 18.15 42 SER B O 1
ATOM 2975 N N . HIS B 1 43 ? -54.913 -10.316 8.251 1.00 19.14 43 HIS B N 1
ATOM 2976 C CA . HIS B 1 43 ? -56.042 -9.924 9.059 1.00 18.75 43 HIS B CA 1
ATOM 2977 C C . HIS B 1 43 ? -57.290 -10.503 8.443 1.00 18.09 43 HIS B C 1
ATOM 2978 O O . HIS B 1 43 ? -57.402 -10.581 7.213 1.00 18.34 43 HIS B O 1
ATOM 2985 N N . TYR B 1 44 ? -58.202 -10.933 9.299 1.00 16.99 44 TYR B N 1
ATOM 2986 C CA . TYR B 1 44 ? -59.456 -11.549 8.883 1.00 16.66 44 TYR B CA 1
ATOM 2987 C C . TYR B 1 44 ? -60.618 -11.039 9.715 1.00 16.40 44 TYR B C 1
ATOM 2988 O O . TYR B 1 44 ? -60.534 -10.927 10.932 1.00 15.53 44 TYR B O 1
ATOM 2997 N N . GLY B 1 45 ? -61.729 -10.808 9.049 1.00 16.89 45 GLY B N 1
ATOM 2998 C CA . GLY B 1 45 ? -62.980 -10.554 9.743 1.00 17.32 45 GLY B CA 1
ATOM 2999 C C . GLY B 1 45 ? -63.081 -9.250 10.476 1.00 17.24 45 GLY B C 1
ATOM 3000 O O . GLY B 1 45 ? -62.473 -8.251 10.083 1.00 17.70 45 GLY B O 1
ATOM 3001 N N . ALA B 1 46 ? -63.869 -9.265 11.551 1.00 17.36 46 ALA B N 1
ATOM 3002 C CA . ALA B 1 46 ? -64.335 -8.053 12.196 1.00 17.50 46 ALA B CA 1
ATOM 3003 C C . ALA B 1 46 ? -63.715 -7.921 13.567 1.00 16.67 46 ALA B C 1
ATOM 3004 O O . ALA B 1 46 ? -63.660 -8.888 14.345 1.00 16.43 46 ALA B O 1
ATOM 3006 N N . ALA B 1 47 ? -63.205 -6.739 13.845 1.00 17.19 47 ALA B N 1
ATOM 3007 C CA . ALA B 1 47 ? -62.651 -6.434 15.175 1.00 17.18 47 ALA B CA 1
ATOM 3008 C C . ALA B 1 47 ? -63.743 -6.354 16.232 1.00 18.22 47 ALA B C 1
ATOM 3009 O O . ALA B 1 47 ? -63.479 -6.579 17.406 1.00 17.29 47 ALA B O 1
ATOM 3011 N N . ASP B 1 48 ? -64.966 -6.016 15.811 1.00 19.72 48 ASP B N 1
ATOM 3012 C CA . ASP B 1 48 ? -66.107 -5.843 16.726 1.00 21.74 48 ASP B CA 1
ATOM 3013 C C . ASP B 1 48 ? -67.308 -6.360 15.947 1.00 22.23 48 ASP B C 1
ATOM 3014 O O . ASP B 1 48 ? -67.668 -5.793 14.919 1.00 22.40 48 ASP B O 1
ATOM 3019 N N . ARG B 1 49 ? -67.891 -7.444 16.409 1.00 22.44 49 ARG B N 1
ATOM 3020 C CA . ARG B 1 49 ? -68.997 -8.036 15.673 1.00 24.86 49 ARG B CA 1
ATOM 3021 C C . ARG B 1 49 ? -70.154 -7.037 15.523 1.00 25.28 49 ARG B C 1
ATOM 3022 O O . ARG B 1 49 ? -70.829 -7.010 14.501 1.00 25.88 49 ARG B O 1
ATOM 3030 N N . GLU B 1 50 ? -70.373 -6.196 16.530 1.00 25.95 50 GLU B N 1
ATOM 3031 C CA . GLU B 1 50 ? -71.513 -5.249 16.528 1.00 27.60 50 GLU B CA 1
ATOM 3032 C C . GLU B 1 50 ? -71.417 -4.127 15.480 1.00 28.88 50 GLU B C 1
ATOM 3033 O O . GLU B 1 50 ? -72.410 -3.785 14.836 1.00 30.07 50 GLU B O 1
ATOM 3039 N N . THR B 1 51 ? -70.224 -3.571 15.306 1.00 28.58 51 THR B N 1
ATOM 3040 C CA . THR B 1 51 ? -70.003 -2.465 14.369 1.00 30.26 51 THR B CA 1
ATOM 3041 C C . THR B 1 51 ? -69.527 -2.968 13.008 1.00 29.53 51 THR B C 1
ATOM 3042 O O . THR B 1 51 ? -69.699 -2.292 11.988 1.00 30.52 51 THR B O 1
ATOM 3046 N N . GLY B 1 52 ? -68.898 -4.141 12.995 1.00 28.26 52 GLY B N 1
ATOM 3047 C CA . GLY B 1 52 ? -68.364 -4.724 11.776 1.00 28.02 52 GLY B CA 1
ATOM 3048 C C . GLY B 1 52 ? -67.072 -4.073 11.320 1.00 27.51 52 GLY B C 1
ATOM 3049 O O . GLY B 1 52 ? -66.625 -4.338 10.211 1.00 27.97 52 GLY B O 1
ATOM 3050 N N . THR B 1 53 ? -66.493 -3.201 12.147 1.00 27.73 53 THR B N 1
ATOM 3051 C CA . THR B 1 53 ? -65.196 -2.589 11.849 1.00 27.63 53 THR B CA 1
ATOM 3052 C C . THR B 1 53 ? -64.183 -3.719 11.588 1.00 25.14 53 THR B C 1
ATOM 3053 O O . THR B 1 53 ? -64.052 -4.626 12.415 1.00 23.20 53 THR B O 1
ATOM 3057 N N . PRO B 1 54 ? -63.518 -3.710 10.401 1.00 24.12 54 PRO B N 1
ATOM 3058 C CA . PRO B 1 54 ? -62.607 -4.814 10.100 1.00 22.55 54 PRO B CA 1
ATOM 3059 C C . PRO B 1 54 ? -61.365 -4.829 10.961 1.00 20.80 54 PRO B C 1
ATOM 3060 O O . PRO B 1 54 ? -60.892 -3.768 11.403 1.00 20.50 54 PRO B O 1
ATOM 3064 N N . VAL B 1 55 ? -60.841 -6.034 11.187 1.00 19.29 55 VAL B N 1
ATOM 3065 C CA . VAL B 1 55 ? -59.466 -6.194 11.702 1.00 18.06 55 VAL B CA 1
ATOM 3066 C C . VAL B 1 55 ? -58.470 -5.636 10.674 1.00 18.85 55 VAL B C 1
ATOM 3067 O O . VAL B 1 55 ? -58.583 -5.922 9.473 1.00 18.78 55 VAL B O 1
ATOM 3071 N N . ASP B 1 56 ? -57.514 -4.828 11.139 1.00 19.54 56 ASP B N 1
ATOM 3072 C CA . ASP B 1 56 ? -56.438 -4.331 10.291 1.00 21.85 56 ASP B CA 1
ATOM 3073 C C . ASP B 1 56 ? -55.106 -4.269 11.063 1.00 23.03 56 ASP B C 1
ATOM 3074 O O . ASP B 1 56 ? -54.983 -4.867 12.144 1.00 21.62 56 ASP B O 1
ATOM 3079 N N . ASP B 1 57 ? -54.133 -3.552 10.503 1.00 25.58 57 ASP B N 1
ATOM 3080 C CA . ASP B 1 57 ? -52.788 -3.398 11.107 1.00 27.84 57 ASP B CA 1
ATOM 3081 C C . ASP B 1 57 ? -52.779 -2.823 12.497 1.00 26.89 57 ASP B C 1
ATOM 3082 O O . ASP B 1 57 ? -51.816 -3.026 13.258 1.00 28.30 57 ASP B O 1
ATOM 3087 N N . ASP B 1 58 ? -53.782 -2.024 12.805 1.00 26.37 58 ASP B N 1
ATOM 3088 C CA . ASP B 1 58 ? -53.796 -1.330 14.068 1.00 25.53 58 ASP B CA 1
ATOM 3089 C C . ASP B 1 58 ? -54.568 -2.083 15.139 1.00 22.62 58 ASP B C 1
ATOM 3090 O O . ASP B 1 58 ? -54.479 -1.710 16.289 1.00 22.11 58 ASP B O 1
ATOM 3095 N N . THR B 1 59 ? -55.292 -3.147 14.784 1.00 19.93 59 THR B N 1
ATOM 3096 C CA . THR B 1 59 ? -56.208 -3.750 15.731 1.00 17.62 59 THR B CA 1
ATOM 3097 C C . THR B 1 59 ? -55.510 -4.372 16.953 1.00 15.98 59 THR B C 1
ATOM 3098 O O . THR B 1 59 ? -54.628 -5.205 16.827 1.00 15.45 59 THR B O 1
ATOM 3102 N N . LEU B 1 60 ? -55.962 -3.952 18.126 1.00 15.28 60 LEU B N 1
ATOM 3103 C CA . LEU B 1 60 ? -55.458 -4.448 19.410 1.00 14.58 60 LEU B CA 1
ATOM 3104 C C . LEU B 1 60 ? -56.325 -5.588 19.912 1.00 13.85 60 LEU B C 1
ATOM 3105 O O . LEU B 1 60 ? -57.542 -5.462 19.983 1.00 13.67 60 LEU B O 1
ATOM 3110 N N . PHE B 1 61 ? -55.655 -6.679 20.289 1.00 13.07 61 PHE B N 1
ATOM 3111 C CA . PHE B 1 61 ? -56.281 -7.870 20.868 1.00 12.97 61 PHE B CA 1
ATOM 3112 C C . PHE B 1 61 ? -55.786 -8.053 22.290 1.00 12.73 61 PHE B C 1
ATOM 3113 O O . PHE B 1 61 ? -54.608 -7.821 22.610 1.00 12.91 61 PHE B O 1
ATOM 3121 N N . GLU B 1 62 ? -56.682 -8.452 23.186 1.00 12.63 62 GLU B N 1
ATOM 3122 C CA . GLU B 1 62 ? -56.278 -8.976 24.498 1.00 12.16 62 GLU B CA 1
ATOM 3123 C C . GLU B 1 62 ? -55.536 -10.291 24.311 1.00 11.75 62 GLU B C 1
ATOM 3124 O O . GLU B 1 62 ? -56.021 -11.180 23.602 1.00 11.50 62 GLU B O 1
ATOM 3130 N N . ILE B 1 63 ? -54.386 -10.447 24.964 1.00 11.37 63 ILE B N 1
ATOM 3131 C CA . ILE B 1 63 ? -53.625 -11.690 24.824 1.00 11.35 63 ILE B CA 1
ATOM 3132 C C . ILE B 1 63 ? -53.628 -12.516 26.114 1.00 11.50 63 ILE B C 1
ATOM 3133 O O . ILE B 1 63 ? -53.089 -13.614 26.135 1.00 10.92 63 ILE B O 1
ATOM 3138 N N . GLY B 1 64 ? -54.252 -11.988 27.168 1.00 11.77 64 GLY B N 1
ATOM 3139 C CA . GLY B 1 64 ? -54.419 -12.734 28.414 1.00 12.13 64 GLY B CA 1
ATOM 3140 C C . GLY B 1 64 ? -53.129 -13.260 28.981 1.00 12.02 64 GLY B C 1
ATOM 3141 O O . GLY B 1 64 ? -52.136 -12.538 29.020 1.00 12.10 64 GLY B O 1
ATOM 3142 N N . SER B 1 65 ? -53.116 -14.541 29.315 1.00 12.53 65 SER B N 1
ATOM 3143 C CA . SER B 1 65 ? -51.940 -15.179 29.882 1.00 13.09 65 SER B CA 1
ATOM 3144 C C . SER B 1 65 ? -50.704 -15.197 28.965 1.00 12.49 65 SER B C 1
ATOM 3145 O O . SER B 1 65 ? -49.595 -15.477 29.431 1.00 12.97 65 SER B O 1
ATOM 3148 N N . LEU B 1 66 ? -50.818 -14.874 27.670 1.00 11.72 66 LEU B N 1
ATOM 3149 C CA . LEU B 1 66 ? -49.610 -14.668 26.881 1.00 11.99 66 LEU B CA 1
ATOM 3150 C C . LEU B 1 66 ? -48.778 -13.516 27.441 1.00 11.74 66 LEU B C 1
ATOM 3151 O O . LEU B 1 66 ? -47.584 -13.447 27.180 1.00 12.09 66 LEU B O 1
ATOM 3156 N N . SER B 1 67 ? -49.408 -12.614 28.190 1.00 11.47 67 SER B N 1
ATOM 3157 C CA . SER B 1 67 ? -48.675 -11.541 28.885 1.00 12.20 67 SER B CA 1
ATOM 3158 C C . SER B 1 67 ? -47.560 -12.086 29.761 1.00 12.16 67 SER B C 1
ATOM 3159 O O . SER B 1 67 ? -46.533 -11.422 29.992 1.00 12.69 67 SER B O 1
ATOM 3162 N N . LYS B 1 68 ? -47.769 -13.294 30.288 1.00 12.01 68 LYS B N 1
ATOM 3163 C CA . LYS B 1 68 ? -46.797 -13.915 31.157 1.00 12.25 68 LYS B CA 1
ATOM 3164 C C . LYS B 1 68 ? -45.416 -14.111 30.508 1.00 12.39 68 LYS B C 1
ATOM 3165 O O . LYS B 1 68 ? -44.390 -14.157 31.215 1.00 12.64 68 LYS B O 1
ATOM 3171 N N . THR B 1 69 ? -45.387 -14.288 29.192 1.00 11.92 69 THR B N 1
ATOM 3172 C CA . THR B 1 69 ? -44.106 -14.376 28.487 1.00 12.27 69 THR B CA 1
ATOM 3173 C C . THR B 1 69 ? -43.300 -13.077 28.590 1.00 13.13 69 THR B C 1
ATOM 3174 O O . THR B 1 69 ? -42.068 -13.106 28.676 1.00 13.93 69 THR B O 1
ATOM 3178 N N . LEU B 1 70 ? -43.979 -11.937 28.533 1.00 13.24 70 LEU B N 1
ATOM 3179 C CA . LEU B 1 70 ? -43.303 -10.661 28.744 1.00 13.89 70 LEU B CA 1
ATOM 3180 C C . LEU B 1 70 ? -42.788 -10.586 30.190 1.00 14.44 70 LEU B C 1
ATOM 3181 O O . LEU B 1 70 ? -41.646 -10.190 30.436 1.00 14.69 70 LEU B O 1
ATOM 3186 N N . THR B 1 71 ? -43.631 -10.934 31.147 1.00 13.86 71 THR B N 1
ATOM 3187 C CA . THR B 1 71 ? -43.241 -10.931 32.544 1.00 14.82 71 THR B CA 1
ATOM 3188 C C . THR B 1 71 ? -41.972 -11.788 32.736 1.00 15.19 71 THR B C 1
ATOM 3189 O O . THR B 1 71 ? -41.029 -11.372 33.392 1.00 16.15 71 THR B O 1
ATOM 3193 N N . ALA B 1 72 ? -41.936 -12.953 32.101 1.00 14.83 72 ALA B N 1
ATOM 3194 C CA . ALA B 1 72 ? -40.771 -13.834 32.191 1.00 15.42 72 ALA B CA 1
ATOM 3195 C C . ALA B 1 72 ? -39.528 -13.201 31.567 1.00 16.25 72 ALA B C 1
ATOM 3196 O O . ALA B 1 72 ? -38.420 -13.293 32.114 1.00 17.24 72 ALA B O 1
ATOM 3198 N N . THR B 1 73 ? -39.718 -12.508 30.445 1.00 15.74 73 THR B N 1
ATOM 3199 C CA . THR B 1 73 ? -38.629 -11.849 29.719 1.00 16.43 73 THR B CA 1
ATOM 3200 C C . THR B 1 73 ? -38.005 -10.726 30.549 1.00 17.17 73 THR B C 1
ATOM 3201 O O . THR B 1 73 ? -36.794 -10.628 30.646 1.00 18.04 73 THR B O 1
ATOM 3205 N N . LEU B 1 74 ? -38.843 -9.905 31.185 1.00 17.35 74 LEU B N 1
ATOM 3206 C CA . LEU B 1 74 ? -38.316 -8.892 32.100 1.00 18.69 74 LEU B CA 1
ATOM 3207 C C . LEU B 1 74 ? -37.534 -9.466 33.277 1.00 19.32 74 LEU B C 1
ATOM 3208 O O . LEU B 1 74 ? -36.463 -8.967 33.609 1.00 19.80 74 LEU B O 1
ATOM 3213 N N . ALA B 1 75 ? -38.071 -10.509 33.912 1.00 18.83 75 ALA B N 1
ATOM 3214 C CA . ALA B 1 75 ? -37.364 -11.193 34.977 1.00 19.82 75 ALA B CA 1
ATOM 3215 C C . ALA B 1 75 ? -36.000 -11.703 34.494 1.00 20.52 75 ALA B C 1
ATOM 3216 O O . ALA B 1 75 ? -34.979 -11.520 35.171 1.00 21.65 75 ALA B O 1
ATOM 3218 N N . SER B 1 76 ? -35.979 -12.317 33.309 1.00 20.27 76 SER B N 1
ATOM 3219 C CA . SER B 1 76 ? -34.729 -12.836 32.751 1.00 21.28 76 SER B CA 1
ATOM 3220 C C . SER B 1 76 ? -33.722 -11.709 32.497 1.00 22.62 76 SER B C 1
ATOM 3221 O O . SER B 1 76 ? -32.515 -11.842 32.768 1.00 23.03 76 SER B O 1
ATOM 3224 N N . LEU B 1 77 ? -34.217 -10.559 32.040 1.00 22.71 77 LEU B N 1
ATOM 3225 C CA . LEU B 1 77 ? -33.330 -9.399 31.792 1.00 24.94 77 LEU B CA 1
ATOM 3226 C C . LEU B 1 77 ? -32.735 -8.870 33.113 1.00 25.89 77 LEU B C 1
ATOM 3227 O O . LEU B 1 77 ? -31.523 -8.550 33.196 1.00 27.56 77 LEU B O 1
ATOM 3232 N N . ALA B 1 78 ? -33.560 -8.783 34.152 1.00 25.47 78 ALA B N 1
ATOM 3233 C CA . ALA B 1 78 ? -33.051 -8.417 35.486 1.00 26.93 78 ALA B CA 1
ATOM 3234 C C . ALA B 1 78 ? -31.979 -9.405 35.959 1.00 27.89 78 ALA B C 1
ATOM 3235 O O . ALA B 1 78 ? -30.991 -8.998 36.597 1.00 29.36 78 ALA B O 1
ATOM 3237 N N . GLU B 1 79 ? -32.148 -10.681 35.613 1.00 27.65 79 GLU B N 1
ATOM 3238 C CA . GLU B 1 79 ? -31.154 -11.692 35.956 1.00 29.22 79 GLU B CA 1
ATOM 3239 C C . GLU B 1 79 ? -29.868 -11.549 35.146 1.00 29.96 79 GLU B C 1
ATOM 3240 O O . GLU B 1 79 ? -28.777 -11.646 35.705 1.00 29.83 79 GLU B O 1
ATOM 3246 N N . VAL B 1 80 ? -29.997 -11.312 33.840 1.00 29.24 80 VAL B N 1
ATOM 3247 C CA . VAL B 1 80 ? -28.825 -11.063 32.972 1.00 29.73 80 VAL B CA 1
ATOM 3248 C C . VAL B 1 80 ? -28.041 -9.847 33.454 1.00 30.84 80 VAL B C 1
ATOM 3249 O O . VAL B 1 80 ? -26.780 -9.831 33.445 1.00 31.25 80 VAL B O 1
ATOM 3253 N N . GLU B 1 81 ? -28.760 -8.832 33.914 1.00 30.77 81 GLU B N 1
ATOM 3254 C CA . GLU B 1 81 ? -28.134 -7.608 34.408 1.00 32.49 81 GLU B CA 1
ATOM 3255 C C . GLU B 1 81 ? -27.497 -7.751 35.802 1.00 33.67 81 GLU B C 1
ATOM 3256 O O . GLU B 1 81 ? -26.884 -6.804 36.299 1.00 34.77 81 GLU B O 1
ATOM 3262 N N . GLY B 1 82 ? -27.685 -8.905 36.427 1.00 33.04 82 GLY B N 1
ATOM 3263 C CA . GLY B 1 82 ? -27.137 -9.187 37.746 1.00 33.91 82 GLY B CA 1
ATOM 3264 C C . GLY B 1 82 ? -27.934 -8.590 38.895 1.00 33.74 82 GLY B C 1
ATOM 3265 O O . GLY B 1 82 ? -27.438 -8.520 40.010 1.00 34.95 82 GLY B O 1
ATOM 3266 N N . LYS B 1 83 ? -29.163 -8.148 38.630 1.00 32.70 83 LYS B N 1
ATOM 3267 C CA . LYS B 1 83 ? -29.981 -7.490 39.656 1.00 32.61 83 LYS B CA 1
ATOM 3268 C C . LYS B 1 83 ? -30.956 -8.445 40.324 1.00 31.52 83 LYS B C 1
ATOM 3269 O O . LYS B 1 83 ? -31.430 -8.164 41.424 1.00 31.10 83 LYS B O 1
ATOM 3275 N N . LEU B 1 84 ? -31.252 -9.551 39.649 1.00 30.72 84 LEU B N 1
ATOM 3276 C CA . LEU B 1 84 ? -32.132 -10.561 40.187 1.00 30.10 84 LEU B CA 1
ATOM 3277 C C . LEU B 1 84 ? -31.425 -11.916 40.121 1.00 30.32 84 LEU B C 1
ATOM 3278 O O . LEU B 1 84 ? -30.935 -12.339 39.070 1.00 31.04 84 LEU B O 1
ATOM 3283 N N . ASP B 1 85 ? -31.370 -12.590 41.255 1.00 29.30 85 ASP B N 1
ATOM 3284 C CA . ASP B 1 85 ? -30.863 -13.936 41.315 1.00 28.99 85 ASP B CA 1
ATOM 3285 C C . ASP B 1 85 ? -32.098 -14.843 41.310 1.00 27.39 85 ASP B C 1
ATOM 3286 O O . ASP B 1 85 ? -32.870 -14.822 42.257 1.00 26.40 85 ASP B O 1
ATOM 3291 N N . PHE B 1 86 ? -32.257 -15.643 40.260 1.00 26.97 86 PHE B N 1
ATOM 3292 C CA . PHE B 1 86 ? -33.424 -16.540 40.146 1.00 26.53 86 PHE B CA 1
ATOM 3293 C C . PHE B 1 86 ? -33.525 -17.590 41.240 1.00 26.25 86 PHE B C 1
ATOM 3294 O O . PHE B 1 86 ? -34.610 -18.104 41.489 1.00 25.23 86 PHE B O 1
ATOM 3302 N N . ASP B 1 87 ? -32.412 -17.952 41.863 1.00 27.52 87 ASP B N 1
ATOM 3303 C CA . ASP B 1 87 ? -32.457 -18.975 42.905 1.00 27.87 87 ASP B CA 1
ATOM 3304 C C . ASP B 1 87 ? -32.570 -18.411 44.302 1.00 28.49 87 ASP B C 1
ATOM 3305 O O . ASP B 1 87 ? -32.665 -19.173 45.260 1.00 28.32 87 ASP B O 1
ATOM 3310 N N . ALA B 1 88 ? -32.528 -17.092 44.422 1.00 28.33 88 ALA B N 1
ATOM 3311 C CA . ALA B 1 88 ? -32.605 -16.448 45.725 1.00 29.23 88 ALA B CA 1
ATOM 3312 C C . ALA B 1 88 ? -34.044 -16.443 46.214 1.00 28.29 88 ALA B C 1
ATOM 3313 O O . ALA B 1 88 ? -34.996 -16.443 45.403 1.00 26.47 88 ALA B O 1
ATOM 3315 N N . PRO B 1 89 ? -34.237 -16.454 47.538 1.00 29.11 89 PRO B N 1
ATOM 3316 C CA . PRO B 1 89 ? -35.611 -16.397 48.034 1.00 28.81 89 PRO B CA 1
ATOM 3317 C C . PRO B 1 89 ? -36.276 -15.116 47.570 1.00 28.46 89 PRO B C 1
ATOM 3318 O O . PRO B 1 89 ? -35.618 -14.063 47.542 1.00 28.81 89 PRO B O 1
ATOM 3322 N N . VAL B 1 90 ? -37.561 -15.172 47.234 1.00 27.46 90 VAL B N 1
ATOM 3323 C CA . VAL B 1 90 ? -38.217 -13.919 46.821 1.00 27.23 90 VAL B CA 1
ATOM 3324 C C . VAL B 1 90 ? -38.209 -12.849 47.946 1.00 28.77 90 VAL B C 1
ATOM 3325 O O . VAL B 1 90 ? -38.162 -11.677 47.643 1.00 29.00 90 VAL B O 1
ATOM 3329 N N . SER B 1 91 ? -38.182 -13.241 49.212 1.00 29.88 91 SER B N 1
ATOM 3330 C CA . SER B 1 91 ? -38.110 -12.264 50.307 1.00 32.13 91 SER B CA 1
ATOM 3331 C C . SER B 1 91 ? -36.800 -11.443 50.333 1.00 34.02 91 SER B C 1
ATOM 3332 O O . SER B 1 91 ? -36.703 -10.427 51.035 1.00 35.37 91 SER B O 1
ATOM 3335 N N . ARG B 1 92 ? -35.789 -11.888 49.587 1.00 34.88 92 ARG B N 1
ATOM 3336 C CA . ARG B 1 92 ? -34.544 -11.108 49.411 1.00 36.65 92 ARG B CA 1
ATOM 3337 C C . ARG B 1 92 ? -34.851 -9.753 48.763 1.00 35.99 92 ARG B C 1
ATOM 3338 O O . ARG B 1 92 ? -34.236 -8.747 49.095 1.00 36.33 92 ARG B O 1
ATOM 3346 N N . TYR B 1 93 ? -35.804 -9.740 47.826 1.00 33.62 93 TYR B N 1
ATOM 3347 C CA . TYR B 1 93 ? -36.151 -8.549 47.053 1.00 33.52 93 TYR B CA 1
ATOM 3348 C C . TYR B 1 93 ? -37.419 -7.846 47.554 1.00 33.16 93 TYR B C 1
ATOM 3349 O O . TYR B 1 93 ? -37.605 -6.658 47.316 1.00 34.27 93 TYR B O 1
ATOM 3358 N N . LEU B 1 94 ? -38.263 -8.585 48.263 1.00 32.29 94 LEU B N 1
ATOM 3359 C CA . LEU B 1 94 ? -39.484 -8.078 48.861 1.00 31.94 94 LEU B CA 1
ATOM 3360 C C . LEU B 1 94 ? -39.451 -8.410 50.340 1.00 33.40 94 LEU B C 1
ATOM 3361 O O . LEU B 1 94 ? -40.134 -9.337 50.797 1.00 32.57 94 LEU B O 1
ATOM 3366 N N . PRO B 1 95 ? -38.639 -7.655 51.116 1.00 34.81 95 PRO B N 1
ATOM 3367 C CA . PRO B 1 95 ? -38.440 -7.980 52.524 1.00 36.56 95 PRO B CA 1
ATOM 3368 C C . PRO B 1 95 ? -39.700 -7.935 53.354 1.00 36.79 95 PRO B C 1
ATOM 3369 O O . PRO B 1 95 ? -39.729 -8.482 54.437 1.00 37.48 95 PRO B O 1
ATOM 3373 N N . GLU B 1 96 ? -40.742 -7.301 52.855 1.00 36.86 96 GLU B N 1
ATOM 3374 C CA . GLU B 1 96 ? -42.035 -7.398 53.510 1.00 37.91 96 GLU B CA 1
ATOM 3375 C C . GLU B 1 96 ? -42.565 -8.854 53.614 1.00 37.13 96 GLU B C 1
ATOM 3376 O O . GLU B 1 96 ? -43.448 -9.117 54.429 1.00 38.52 96 GLU B O 1
ATOM 3382 N N . LEU B 1 97 ? -42.016 -9.786 52.824 1.00 35.00 97 LEU B N 1
ATOM 3383 C CA . LEU B 1 97 ? -42.321 -11.224 52.934 1.00 34.00 97 LEU B CA 1
ATOM 3384 C C . LEU B 1 97 ? -41.287 -12.040 53.735 1.00 34.71 97 LEU B C 1
ATOM 3385 O O . LEU B 1 97 ? -41.365 -13.272 53.771 1.00 33.91 97 LEU B O 1
ATOM 3390 N N . GLU B 1 98 ? -40.323 -11.365 54.369 1.00 36.38 98 GLU B N 1
ATOM 3391 C CA . GLU B 1 98 ? -39.392 -12.061 55.250 1.00 37.56 98 GLU B CA 1
ATOM 3392 C C . GLU B 1 98 ? -40.168 -12.836 56.311 1.00 37.23 98 GLU B C 1
ATOM 3393 O O . GLU B 1 98 ? -41.127 -12.317 56.883 1.00 37.60 98 GLU B O 1
ATOM 3399 N N . GLY B 1 99 ? -39.752 -14.070 56.565 1.00 36.05 99 GLY B N 1
ATOM 3400 C CA . GLY B 1 99 ? -40.399 -14.919 57.556 1.00 36.04 99 GLY B CA 1
ATOM 3401 C C . GLY B 1 99 ? -41.555 -15.756 57.059 1.00 34.16 99 GLY B C 1
ATOM 3402 O O . GLY B 1 99 ? -42.077 -16.598 57.797 1.00 34.24 99 GLY B O 1
ATOM 3403 N N . SER B 1 100 ? -41.963 -15.536 55.810 1.00 32.48 100 SER B N 1
ATOM 3404 C CA . SER B 1 100 ? -43.053 -16.294 55.211 1.00 31.18 100 SER B CA 1
ATOM 3405 C C . SER B 1 100 ? -42.504 -17.461 54.400 1.00 29.95 100 SER B C 1
ATOM 3406 O O . SER B 1 100 ? -41.296 -17.735 54.396 1.00 30.26 100 SER B O 1
ATOM 3409 N N . ALA B 1 101 ? -43.402 -18.154 53.701 1.00 28.95 101 ALA B N 1
ATOM 3410 C CA . ALA B 1 101 ? -43.010 -19.211 52.773 1.00 27.81 101 ALA B CA 1
ATOM 3411 C C . ALA B 1 101 ? -42.081 -18.701 51.684 1.00 26.84 101 ALA B C 1
ATOM 3412 O O . ALA B 1 101 ? -41.352 -19.483 51.088 1.00 26.54 101 ALA B O 1
ATOM 3414 N N . PHE B 1 102 ? -42.097 -17.394 51.425 1.00 26.91 102 PHE B N 1
ATOM 3415 C CA . PHE B 1 102 ? -41.270 -16.826 50.379 1.00 26.37 102 PHE B CA 1
ATOM 3416 C C . PHE B 1 102 ? -39.801 -16.655 50.773 1.00 27.90 102 PHE B C 1
ATOM 3417 O O . PHE B 1 102 ? -39.012 -16.180 49.974 1.00 28.09 102 PHE B O 1
ATOM 3425 N N . ASP B 1 103 ? -39.451 -17.079 51.988 1.00 29.10 103 ASP B N 1
ATOM 3426 C CA . ASP B 1 103 ? -38.057 -17.362 52.346 1.00 30.27 103 ASP B CA 1
ATOM 3427 C C . ASP B 1 103 ? -37.547 -18.628 51.633 1.00 30.18 103 ASP B C 1
ATOM 3428 O O . ASP B 1 103 ? -36.333 -18.839 51.540 1.00 30.35 103 ASP B O 1
ATOM 3433 N N . ASP B 1 104 ? -38.476 -19.486 51.188 1.00 29.60 104 ASP B N 1
ATOM 3434 C CA . ASP B 1 104 ? -38.161 -20.838 50.669 1.00 29.58 104 ASP B CA 1
ATOM 3435 C C . ASP B 1 104 ? -38.507 -21.026 49.191 1.00 27.72 104 ASP B C 1
ATOM 3436 O O . ASP B 1 104 ? -38.329 -22.126 48.634 1.00 27.64 104 ASP B O 1
ATOM 3441 N N . ILE B 1 105 ? -39.032 -19.971 48.571 1.00 26.42 105 ILE B N 1
ATOM 3442 C CA . ILE B 1 105 ? -39.522 -20.013 47.195 1.00 24.64 105 ILE B CA 1
ATOM 3443 C C . ILE B 1 105 ? -38.748 -18.961 46.435 1.00 24.52 105 ILE B C 1
ATOM 3444 O O . ILE B 1 105 ? -38.595 -17.841 46.916 1.00 25.35 105 ILE B O 1
ATOM 3449 N N . SER B 1 106 ? -38.252 -19.341 45.257 1.00 23.78 106 SER B N 1
ATOM 3450 C CA . SER B 1 106 ? -37.420 -18.493 44.424 1.00 23.57 106 SER B CA 1
ATOM 3451 C C . SER B 1 106 ? -38.193 -17.921 43.212 1.00 22.30 106 SER B C 1
ATOM 3452 O O . SER B 1 106 ? -39.286 -18.382 42.874 1.00 21.04 106 SER B O 1
ATOM 3455 N N . GLY B 1 107 ? -37.588 -16.938 42.551 1.00 22.20 107 GLY B N 1
ATOM 3456 C CA . GLY B 1 107 ? -38.068 -16.424 41.290 1.00 21.05 107 GLY B CA 1
ATOM 3457 C C . GLY B 1 107 ? -38.180 -17.510 40.232 1.00 20.31 107 GLY B C 1
ATOM 3458 O O . GLY B 1 107 ? -39.157 -17.543 39.464 1.00 18.80 107 GLY B O 1
ATOM 3459 N N . LEU B 1 108 ? -37.207 -18.427 40.209 1.00 20.85 108 LEU B N 1
ATOM 3460 C CA . LEU B 1 108 ? -37.278 -19.561 39.296 1.00 20.89 108 LEU B CA 1
ATOM 3461 C C . LEU B 1 108 ? -38.545 -20.389 39.536 1.00 19.36 108 LEU B C 1
ATOM 3462 O O . LEU B 1 108 ? -39.238 -20.757 38.573 1.00 17.74 108 LEU B O 1
ATOM 3467 N N . ASN B 1 109 ? -38.836 -20.683 40.803 1.00 19.15 109 ASN B N 1
ATOM 3468 C CA . ASN B 1 109 ? -40.076 -21.410 41.135 1.00 18.73 109 ASN B CA 1
ATOM 3469 C C . ASN B 1 109 ? -41.290 -20.659 40.604 1.00 17.51 109 ASN B C 1
ATOM 3470 O O . ASN B 1 109 ? -42.206 -21.266 39.998 1.00 16.60 109 ASN B O 1
ATOM 3475 N N . LEU B 1 110 ? -41.314 -19.339 40.795 1.00 17.29 110 LEU B N 1
ATOM 3476 C CA . LEU B 1 110 ? -42.446 -18.529 40.356 1.00 16.90 110 LEU B CA 1
ATOM 3477 C C . LEU B 1 110 ? -42.609 -18.532 38.834 1.00 15.88 110 LEU B C 1
ATOM 3478 O O . LEU B 1 110 ? -43.733 -18.606 38.331 1.00 15.03 110 LEU B O 1
ATOM 3483 N N . GLY B 1 111 ? -41.484 -18.481 38.120 1.00 16.03 111 GLY B N 1
ATOM 3484 C CA . GLY B 1 111 ? -41.480 -18.487 36.654 1.00 15.22 111 GLY B CA 1
ATOM 3485 C C . GLY B 1 111 ? -41.760 -19.835 35.996 1.00 14.98 111 GLY B C 1
ATOM 3486 O O . GLY B 1 111 ? -41.980 -19.888 34.774 1.00 15.39 111 GLY B O 1
ATOM 3487 N N . THR B 1 112 ? -41.763 -20.908 36.791 1.00 15.47 112 THR B N 1
ATOM 3488 C CA . THR B 1 112 ? -42.040 -22.261 36.321 1.00 15.04 112 THR B CA 1
ATOM 3489 C C . THR B 1 112 ? -43.273 -22.919 36.989 1.00 14.45 112 THR B C 1
ATOM 3490 O O . THR B 1 112 ? -43.538 -24.112 36.766 1.00 14.54 112 THR B O 1
ATOM 3494 N N . HIS B 1 113 ? -44.016 -22.150 37.782 1.00 13.81 113 HIS B N 1
ATOM 3495 C CA . HIS B 1 113 ? -45.203 -22.615 38.467 1.00 13.55 113 HIS B CA 1
ATOM 3496 C C . HIS B 1 113 ? -44.875 -23.736 39.460 1.00 14.18 113 HIS B C 1
ATOM 3497 O O . HIS B 1 113 ? -45.736 -24.567 39.793 1.00 14.01 113 HIS B O 1
ATOM 3504 N N . THR B 1 114 ? -43.644 -23.729 39.983 1.00 14.50 114 THR B N 1
ATOM 3505 C CA . THR B 1 114 ? -43.243 -24.737 40.992 1.00 15.44 114 THR B CA 1
ATOM 3506 C C . THR B 1 114 ? -43.103 -24.148 42.408 1.00 16.38 114 THR B C 1
ATOM 3507 O O . THR B 1 114 ? -42.390 -24.713 43.245 1.00 17.29 114 THR B O 1
ATOM 3511 N N . GLY B 1 115 ? -43.827 -23.055 42.689 1.00 16.29 115 GLY B N 1
ATOM 3512 C CA . GLY B 1 115 ? -43.803 -22.415 44.018 1.00 17.40 115 GLY B CA 1
ATOM 3513 C C . GLY B 1 115 ? -44.747 -22.984 45.069 1.00 17.97 115 GLY B C 1
ATOM 3514 O O . GLY B 1 115 ? -45.551 -22.263 45.652 1.00 18.55 115 GLY B O 1
ATOM 3515 N N . GLY B 1 116 ? -44.622 -24.277 45.340 1.00 18.37 116 GLY B N 1
ATOM 3516 C CA . GLY B 1 116 ? -45.250 -24.900 46.490 1.00 19.15 116 GLY B CA 1
ATOM 3517 C C . GLY B 1 116 ? -46.761 -24.996 46.442 1.00 18.86 116 GLY B C 1
ATOM 3518 O O . GLY B 1 116 ? -47.419 -25.006 47.487 1.00 19.64 116 GLY B O 1
ATOM 3519 N N . GLY B 1 117 ? -47.320 -25.100 45.243 1.00 18.02 117 GLY B N 1
ATOM 3520 C CA . GLY B 1 117 ? -48.766 -25.225 45.116 1.00 18.06 117 GLY B CA 1
ATOM 3521 C C . GLY B 1 117 ? -49.487 -23.885 45.192 1.00 18.30 117 GLY B C 1
ATOM 3522 O O . GLY B 1 117 ? -50.701 -23.861 45.351 1.00 18.91 117 GLY B O 1
ATOM 3523 N N . LEU B 1 118 ? -48.767 -22.776 45.065 1.00 18.19 118 LEU B N 1
ATOM 3524 C CA . LEU B 1 118 ? -49.399 -21.426 45.025 1.00 18.44 118 LEU B CA 1
ATOM 3525 C C . LEU B 1 118 ? -50.615 -21.457 44.087 1.00 17.82 118 LEU B C 1
ATOM 3526 O O . LEU B 1 118 ? -50.514 -21.937 42.948 1.00 17.41 118 LEU B O 1
ATOM 3531 N N . PRO B 1 119 ? -51.770 -20.953 44.556 1.00 18.41 119 PRO B N 1
ATOM 3532 C CA . PRO B 1 119 ? -52.991 -21.207 43.797 1.00 18.15 119 PRO B CA 1
ATOM 3533 C C . PRO B 1 119 ? -53.150 -20.443 42.491 1.00 16.91 119 PRO B C 1
ATOM 3534 O O . PRO B 1 119 ? -52.451 -19.465 42.231 1.00 16.18 119 PRO B O 1
ATOM 3538 N N . LEU B 1 120 ? -54.120 -20.905 41.702 1.00 16.80 120 LEU B N 1
ATOM 3539 C CA . LEU B 1 120 ? -54.389 -20.347 40.377 1.00 16.65 120 LEU B CA 1
ATOM 3540 C C . LEU B 1 120 ? -54.875 -18.892 40.440 1.00 16.93 120 LEU B C 1
ATOM 3541 O O . LEU B 1 120 ? -54.255 -17.995 39.838 1.00 16.46 120 LEU B O 1
ATOM 3546 N N . PHE B 1 121 ? -55.968 -18.642 41.170 1.00 17.46 121 PHE B N 1
ATOM 3547 C CA . PHE B 1 121 ? -56.590 -17.306 41.192 1.00 18.30 121 PHE B CA 1
ATOM 3548 C C . PHE B 1 121 ? -56.198 -16.436 42.374 1.00 19.09 121 PHE B C 1
ATOM 3549 O O . PHE B 1 121 ? -56.025 -16.911 43.497 1.00 18.67 121 PHE B O 1
ATOM 3557 N N . VAL B 1 122 ? -56.091 -15.141 42.124 1.00 19.62 122 VAL B N 1
ATOM 3558 C CA . VAL B 1 122 ? -56.105 -14.150 43.192 1.00 21.49 122 VAL B CA 1
ATOM 3559 C C . VAL B 1 122 ? -57.425 -14.279 43.964 1.00 23.59 122 VAL B C 1
ATOM 3560 O O . VAL B 1 122 ? -58.491 -14.162 43.367 1.00 23.52 122 VAL B O 1
ATOM 3564 N N . PRO B 1 123 ? -57.364 -14.497 45.293 1.00 25.77 123 PRO B N 1
ATOM 3565 C CA . PRO B 1 123 ? -58.598 -14.616 46.078 1.00 27.65 123 PRO B CA 1
ATOM 3566 C C . PRO B 1 123 ? -59.388 -13.300 46.163 1.00 29.70 123 PRO B C 1
ATOM 3567 O O . PRO B 1 123 ? -58.817 -12.221 46.079 1.00 29.38 123 PRO B O 1
ATOM 3571 N N . ASP B 1 124 ? -60.695 -13.390 46.347 1.00 33.25 124 ASP B N 1
ATOM 3572 C CA . ASP B 1 124 ? -61.529 -12.185 46.360 1.00 35.47 124 ASP B CA 1
ATOM 3573 C C . ASP B 1 124 ? -61.231 -11.279 47.567 1.00 36.74 124 ASP B C 1
ATOM 3574 O O . ASP B 1 124 ? -61.466 -10.081 47.499 1.00 37.57 124 ASP B O 1
ATOM 3579 N N . GLU B 1 125 ? -60.668 -11.833 48.642 1.00 37.46 125 GLU B N 1
ATOM 3580 C CA . GLU B 1 125 ? -60.291 -11.001 49.801 1.00 38.82 125 GLU B CA 1
ATOM 3581 C C . GLU B 1 125 ? -59.138 -10.082 49.459 1.00 37.08 125 GLU B C 1
ATOM 3582 O O . GLU B 1 125 ? -58.870 -9.169 50.216 1.00 38.02 125 GLU B O 1
ATOM 3588 N N . VAL B 1 126 ? -58.418 -10.373 48.372 1.00 34.12 126 VAL B N 1
ATOM 3589 C CA . VAL B 1 126 ? -57.264 -9.587 47.985 1.00 32.87 126 VAL B CA 1
ATOM 3590 C C . VAL B 1 126 ? -57.723 -8.553 46.980 1.00 33.03 126 VAL B C 1
ATOM 3591 O O . VAL B 1 126 ? -58.126 -8.894 45.867 1.00 31.77 126 VAL B O 1
ATOM 3595 N N . THR B 1 127 ? -57.628 -7.288 47.380 1.00 33.83 127 THR B N 1
ATOM 3596 C CA . THR B 1 127 ? -58.252 -6.193 46.669 1.00 34.67 127 THR B CA 1
ATOM 3597 C C . THR B 1 127 ? -57.238 -5.097 46.254 1.00 34.10 127 THR B C 1
ATOM 3598 O O . THR B 1 127 ? -57.554 -4.214 45.445 1.00 34.31 127 THR B O 1
ATOM 3602 N N . ASP B 1 128 ? -56.010 -5.187 46.772 1.00 34.00 128 ASP B N 1
ATOM 3603 C CA . ASP B 1 128 ? -54.950 -4.211 46.516 1.00 33.97 128 ASP B CA 1
ATOM 3604 C C . ASP B 1 128 ? -53.584 -4.786 46.937 1.00 33.76 128 ASP B C 1
ATOM 3605 O O . ASP B 1 128 ? -53.478 -5.946 47.362 1.00 32.66 128 ASP B O 1
ATOM 3610 N N . ARG B 1 129 ? -52.525 -4.018 46.738 1.00 34.53 129 ARG B N 1
ATOM 3611 C CA . ARG B 1 129 ? -51.178 -4.541 46.992 1.00 34.68 129 ARG B CA 1
ATOM 3612 C C . ARG B 1 129 ? -50.976 -4.918 48.468 1.00 34.37 129 ARG B C 1
ATOM 3613 O O . ARG B 1 129 ? -50.396 -5.955 48.772 1.00 34.02 129 ARG B O 1
ATOM 3621 N N . ALA B 1 130 ? -51.479 -4.094 49.379 1.00 34.30 130 ALA B N 1
ATOM 3622 C CA . ALA B 1 130 ? -51.314 -4.369 50.809 1.00 34.62 130 ALA B CA 1
ATOM 3623 C C . ALA B 1 130 ? -52.012 -5.672 51.226 1.00 33.25 130 ALA B C 1
ATOM 3624 O O . ALA B 1 130 ? -51.416 -6.509 51.900 1.00 32.71 130 ALA B O 1
ATOM 3626 N N . SER B 1 131 ? -53.259 -5.864 50.803 1.00 32.35 131 SER B N 1
ATOM 3627 C CA . SER B 1 131 ? -53.969 -7.097 51.118 1.00 32.13 131 SER B CA 1
ATOM 3628 C C . SER B 1 131 ? -53.326 -8.310 50.412 1.00 30.37 131 SER B C 1
ATOM 3629 O O . SER B 1 131 ? -53.365 -9.427 50.933 1.00 30.24 131 SER B O 1
ATOM 3632 N N . LEU B 1 132 ? -52.741 -8.097 49.237 1.00 28.93 132 LEU B N 1
ATOM 3633 C CA . LEU B 1 132 ? -52.036 -9.172 48.534 1.00 27.38 132 LEU B CA 1
ATOM 3634 C C . LEU B 1 132 ? -50.805 -9.613 49.319 1.00 28.04 132 LEU B C 1
ATOM 3635 O O . LEU B 1 132 ? -50.574 -10.811 49.526 1.00 27.33 132 LEU B O 1
ATOM 3640 N N . MET B 1 133 ? -50.009 -8.645 49.768 1.00 29.47 133 MET B N 1
ATOM 3641 C CA . MET B 1 133 ? -48.805 -8.968 50.516 1.00 30.46 133 MET B CA 1
ATOM 3642 C C . MET B 1 133 ? -49.175 -9.658 51.828 1.00 30.84 133 MET B C 1
ATOM 3643 O O . MET B 1 133 ? -48.503 -10.597 52.237 1.00 30.32 133 MET B O 1
ATOM 3648 N N . ALA B 1 134 ? -50.247 -9.206 52.468 1.00 31.43 134 ALA B N 1
ATOM 3649 C CA . ALA B 1 134 ? -50.718 -9.846 53.705 1.00 32.71 134 ALA B CA 1
ATOM 3650 C C . A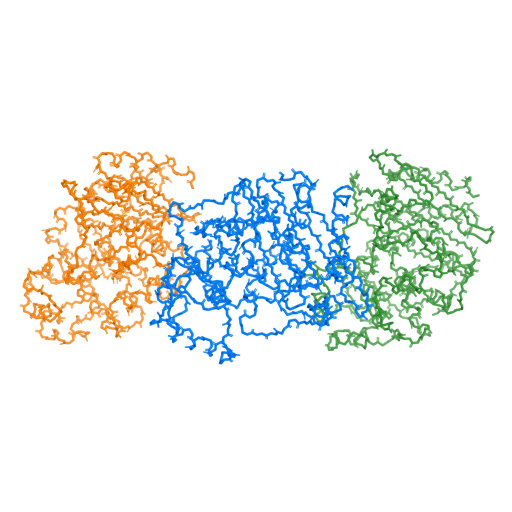LA B 1 134 ? -51.117 -11.290 53.469 1.00 31.51 134 ALA B C 1
ATOM 3651 O O . ALA B 1 134 ? -50.832 -12.169 54.298 1.00 31.72 134 ALA B O 1
ATOM 3653 N N . TRP B 1 135 ? -51.778 -11.533 52.334 1.00 30.00 135 TRP B N 1
ATOM 3654 C CA . TRP B 1 135 ? -52.190 -12.875 51.960 1.00 29.03 135 TRP B CA 1
ATOM 3655 C C . TRP B 1 135 ? -50.954 -13.775 51.716 1.00 28.18 135 TRP B C 1
ATOM 3656 O O . TRP B 1 135 ? -50.897 -14.923 52.198 1.00 28.66 135 TRP B O 1
ATOM 3667 N N . TYR B 1 136 ? -49.978 -13.267 50.973 1.00 27.43 136 TYR B N 1
ATOM 3668 C CA . TYR B 1 136 ? -48.758 -14.033 50.723 1.00 27.05 136 TYR B CA 1
ATOM 3669 C C . TYR B 1 136 ? -48.077 -14.383 52.030 1.00 28.67 136 TYR B C 1
ATOM 3670 O O . TYR B 1 136 ? -47.536 -15.482 52.168 1.00 28.59 136 TYR B O 1
ATOM 3679 N N . ARG B 1 137 ? -48.074 -13.438 52.966 1.00 30.55 137 ARG B N 1
ATOM 3680 C CA . ARG B 1 137 ? -47.425 -13.672 54.277 1.00 32.68 137 ARG B CA 1
ATOM 3681 C C . ARG B 1 137 ? -48.032 -14.829 55.054 1.00 33.40 137 ARG B C 1
ATOM 3682 O O . ARG B 1 137 ? -47.320 -15.509 55.785 1.00 34.33 137 ARG B O 1
ATOM 3690 N N . GLU B 1 138 ? -49.343 -15.027 54.898 1.00 33.26 138 GLU B N 1
ATOM 3691 C CA . GLU B 1 138 ? -50.123 -16.019 55.653 1.00 33.89 138 GLU B CA 1
ATOM 3692 C C . GLU B 1 138 ? -50.221 -17.385 54.953 1.00 32.13 138 GLU B C 1
ATOM 3693 O O . GLU B 1 138 ? -50.529 -18.403 55.581 1.00 31.82 138 GLU B O 1
ATOM 3699 N N . TRP B 1 139 ? -49.981 -17.408 53.649 1.00 29.87 139 TRP B N 1
ATOM 3700 C CA . TRP B 1 139 ? -50.261 -18.604 52.858 1.00 28.36 139 TRP B CA 1
ATOM 3701 C C . TRP B 1 139 ? -49.311 -19.775 53.176 1.00 29.14 139 TRP B C 1
ATOM 3702 O O . TRP B 1 139 ? -48.097 -19.595 53.290 1.00 29.77 139 TRP B O 1
ATOM 3713 N N . GLN B 1 140 ? -49.876 -20.976 53.294 1.00 29.72 140 GLN B N 1
ATOM 3714 C CA . GLN B 1 140 ? -49.095 -22.177 53.576 1.00 30.90 140 GLN B CA 1
ATOM 3715 C C . GLN B 1 140 ? -48.979 -23.067 52.360 1.00 28.27 140 GLN B C 1
ATOM 3716 O O . GLN B 1 140 ? -49.995 -23.451 51.786 1.00 28.09 140 GLN B O 1
ATOM 3722 N N . PRO B 1 141 ? -47.742 -23.409 51.959 1.00 26.95 141 PRO B N 1
ATOM 3723 C CA . PRO B 1 141 ? -47.581 -24.278 50.794 1.00 25.57 141 PRO B CA 1
ATOM 3724 C C . PRO B 1 141 ? -48.306 -25.595 50.956 1.00 25.21 141 PRO B C 1
ATOM 3725 O O . PRO B 1 141 ? -48.408 -26.117 52.068 1.00 25.48 141 PRO B O 1
ATOM 3729 N N . THR B 1 142 ? -48.824 -26.112 49.846 1.00 23.66 142 THR B N 1
ATOM 3730 C CA . THR B 1 142 ? -49.589 -27.347 49.849 1.00 23.74 142 THR B CA 1
ATOM 3731 C C . THR B 1 142 ? -48.922 -28.417 48.993 1.00 23.20 142 THR B C 1
ATOM 3732 O O . THR B 1 142 ? -49.413 -29.544 48.912 1.00 23.43 142 THR B O 1
ATOM 3736 N N . GLU B 1 143 ? -47.831 -28.058 48.331 1.00 22.34 143 GLU B N 1
ATOM 3737 C CA . GLU B 1 143 ? -47.064 -29.008 47.523 1.00 22.08 143 GLU B CA 1
ATOM 3738 C C . GLU B 1 143 ? -45.571 -28.792 47.758 1.00 22.07 143 GLU B C 1
ATOM 3739 O O . GLU B 1 143 ? -45.149 -27.698 48.146 1.00 21.94 143 GLU B O 1
ATOM 3745 N N . PRO B 1 144 ? -44.763 -29.834 47.524 1.00 22.27 144 PRO B N 1
ATOM 3746 C CA . PRO B 1 144 ? -43.319 -29.687 47.716 1.00 22.64 144 PRO B CA 1
ATOM 3747 C C . PRO B 1 144 ? -42.723 -28.691 46.742 1.00 22.07 144 PRO B C 1
ATOM 3748 O O . PRO B 1 144 ? -42.861 -28.868 45.523 1.00 21.43 144 PRO B O 1
ATOM 3752 N N . ILE B 1 145 ? -42.068 -27.660 47.281 1.00 22.66 145 ILE B N 1
ATOM 3753 C CA . ILE B 1 145 ? -41.513 -26.585 46.449 1.00 22.03 145 ILE B CA 1
ATOM 3754 C C . ILE B 1 145 ? -40.487 -27.179 45.486 1.00 21.86 145 ILE B C 1
ATOM 3755 O O . ILE B 1 145 ? -39.645 -27.986 45.880 1.00 23.23 145 ILE B O 1
ATOM 3760 N N . GLY B 1 146 ? -40.589 -26.811 44.209 1.00 21.02 146 GLY B N 1
ATOM 3761 C CA . GLY B 1 146 ? -39.659 -27.280 43.191 1.00 20.63 146 GLY B CA 1
ATOM 3762 C C . GLY B 1 146 ? -39.852 -28.705 42.735 1.00 20.70 146 GLY B C 1
ATOM 3763 O O . GLY B 1 146 ? -39.019 -29.220 41.998 1.00 20.85 146 GLY B O 1
ATOM 3764 N N . GLU B 1 147 ? -40.928 -29.365 43.171 1.00 20.59 147 GLU B N 1
ATOM 3765 C CA . GLU B 1 147 ? -41.194 -30.745 42.763 1.00 20.91 147 GLU B CA 1
ATOM 3766 C C . GLU B 1 147 ? -42.591 -30.955 42.219 1.00 19.84 147 GLU B C 1
ATOM 3767 O O . GLU B 1 147 ? -42.967 -32.087 41.876 1.00 19.85 147 GLU B O 1
ATOM 3773 N N . SER B 1 148 ? -43.364 -29.867 42.151 1.00 19.07 148 SER B N 1
ATOM 3774 C CA . SER B 1 148 ? -44.770 -29.915 41.729 1.00 18.07 148 SER B CA 1
ATOM 3775 C C . SER B 1 148 ? -45.163 -28.618 41.015 1.00 17.11 148 SER B C 1
ATOM 3776 O O . SER B 1 148 ? -44.795 -27.533 41.448 1.00 16.56 148 SER B O 1
ATOM 3779 N N . ARG B 1 149 ? -45.889 -28.763 39.904 1.00 16.35 149 ARG B N 1
ATOM 3780 C CA . ARG B 1 149 ? -46.290 -27.648 39.073 1.00 15.32 149 ARG B CA 1
ATOM 3781 C C . ARG B 1 149 ? -47.791 -27.403 39.186 1.00 15.10 149 ARG B C 1
ATOM 3782 O O . ARG B 1 149 ? -48.561 -28.308 38.897 1.00 15.27 149 ARG B O 1
ATOM 3790 N N . THR B 1 150 ? -48.169 -26.196 39.601 1.00 14.82 150 THR B N 1
ATOM 3791 C CA . THR B 1 150 ? -49.549 -25.726 39.558 1.00 14.88 150 THR B CA 1
ATOM 3792 C C . THR B 1 150 ? -49.588 -24.349 38.889 1.00 14.37 150 THR B C 1
ATOM 3793 O O . THR B 1 150 ? -48.983 -23.406 39.379 1.00 14.71 150 THR B O 1
ATOM 3797 N N . TYR B 1 151 ? -50.292 -24.256 37.775 1.00 14.18 151 TYR B N 1
ATOM 3798 C CA . TYR B 1 151 ? -50.421 -23.013 37.031 1.00 14.15 151 TYR B CA 1
ATOM 3799 C C . TYR B 1 151 ? -51.007 -21.967 37.982 1.00 14.05 151 TYR B C 1
ATOM 3800 O O . TYR B 1 151 ? -52.046 -22.206 38.601 1.00 14.71 151 TYR B O 1
ATOM 3809 N N . SER B 1 152 ? -50.326 -20.825 38.122 1.00 13.79 152 SER B N 1
ATOM 3810 C CA . SER B 1 152 ? -50.675 -19.828 39.128 1.00 13.91 152 SER B CA 1
ATOM 3811 C C . SER B 1 152 ? -50.555 -18.369 38.647 1.00 13.77 152 SER B C 1
ATOM 3812 O O . SER B 1 152 ? -49.451 -17.921 38.314 1.00 13.54 152 SER B O 1
ATOM 3815 N N . ASN B 1 153 ? -51.655 -17.619 38.689 1.00 14.17 153 ASN B N 1
ATOM 3816 C CA . ASN B 1 153 ? -51.582 -16.151 38.471 1.00 14.73 153 ASN B CA 1
ATOM 3817 C C . ASN B 1 153 ? -50.877 -15.460 39.624 1.00 14.90 153 ASN B C 1
ATOM 3818 O O . ASN B 1 153 ? -50.133 -14.486 39.425 1.00 14.47 153 ASN B O 1
ATOM 3823 N N . LEU B 1 154 ? -51.116 -15.962 40.844 1.00 14.89 154 LEU B N 1
ATOM 3824 C CA . LEU B 1 154 ? -50.440 -15.448 42.021 1.00 15.86 154 LEU B CA 1
ATOM 3825 C C . LEU B 1 154 ? -48.911 -15.532 41.920 1.00 15.88 154 LEU B C 1
ATOM 3826 O O . LEU B 1 154 ? -48.197 -14.629 42.374 1.00 16.95 154 LEU B O 1
ATOM 3831 N N . GLY B 1 155 ? -48.417 -16.636 41.353 1.00 15.56 155 GLY B N 1
ATOM 3832 C CA . GLY B 1 155 ? -46.981 -16.877 41.270 1.00 15.83 155 GLY B CA 1
ATOM 3833 C C . GLY B 1 155 ? -46.294 -16.040 40.222 1.00 15.37 155 GLY B C 1
ATOM 3834 O O . GLY B 1 155 ? -45.326 -15.344 40.513 1.00 16.11 155 GLY B O 1
ATOM 3835 N N . ILE B 1 156 ? -46.802 -16.056 38.998 1.00 14.62 156 ILE B N 1
ATOM 3836 C CA . ILE B 1 156 ? -46.189 -15.219 37.963 1.00 14.53 156 ILE B CA 1
ATOM 3837 C C . ILE B 1 156 ? -46.386 -13.716 38.264 1.00 14.86 156 ILE B C 1
ATOM 3838 O O . ILE B 1 156 ? -45.519 -12.901 37.936 1.00 15.23 156 ILE B O 1
ATOM 3843 N N . GLY B 1 157 ? -47.499 -13.357 38.899 1.00 14.83 157 GLY B N 1
ATOM 3844 C CA . GLY B 1 157 ? -47.705 -12.014 39.403 1.00 15.77 157 GLY B CA 1
ATOM 3845 C C . GLY B 1 157 ? -46.620 -11.588 40.380 1.00 16.58 157 GLY B C 1
ATOM 3846 O O . GLY B 1 157 ? -46.010 -10.518 40.256 1.00 17.23 157 GLY B O 1
ATOM 3847 N N . LEU B 1 158 ? -46.354 -12.459 41.351 1.00 16.90 158 LEU B N 1
ATOM 3848 C CA . LEU B 1 158 ? -45.304 -12.194 42.325 1.00 17.96 158 LEU B CA 1
ATOM 3849 C C . LEU B 1 158 ? -43.933 -12.088 41.664 1.00 17.68 158 LEU B C 1
ATOM 3850 O O . LEU B 1 158 ? -43.125 -11.271 42.091 1.00 18.46 158 LEU B O 1
ATOM 3855 N N . LEU B 1 159 ? -43.654 -12.886 40.642 1.00 16.66 159 LEU B N 1
ATOM 3856 C CA . LEU B 1 159 ? -42.398 -12.722 39.907 1.00 16.88 159 LEU B CA 1
ATOM 3857 C C . LEU B 1 159 ? -42.257 -11.310 39.298 1.00 17.53 159 LEU B C 1
ATOM 3858 O O . LEU B 1 159 ? -41.196 -10.709 39.368 1.00 18.12 159 LEU B O 1
ATOM 3863 N N . GLY B 1 160 ? -43.334 -10.791 38.715 1.00 17.05 160 GLY B N 1
ATOM 3864 C CA . GLY B 1 160 ? -43.328 -9.412 38.222 1.00 17.77 160 GLY B CA 1
ATOM 3865 C C . GLY B 1 160 ? -43.031 -8.401 39.316 1.00 19.15 160 GLY B C 1
ATOM 3866 O O . GLY B 1 160 ? -42.229 -7.493 39.118 1.00 19.93 160 GLY B O 1
ATOM 3867 N N . LEU B 1 161 ? -43.658 -8.571 40.486 1.00 20.07 161 LEU B N 1
ATOM 3868 C CA . LEU B 1 161 ? -43.421 -7.672 41.618 1.00 21.64 161 LEU B CA 1
ATOM 3869 C C . LEU B 1 161 ? -41.979 -7.793 42.113 1.00 22.37 161 LEU B C 1
ATOM 3870 O O . LEU B 1 161 ? -41.333 -6.773 42.384 1.00 23.32 161 LEU B O 1
ATOM 3875 N N . GLU B 1 162 ? -41.481 -9.025 42.200 1.00 21.57 162 GLU B N 1
ATOM 3876 C CA . GLU B 1 162 ? -40.087 -9.269 42.571 1.00 22.76 162 GLU B CA 1
ATOM 3877 C C . GLU B 1 162 ? -39.104 -8.630 41.595 1.00 22.73 162 GLU B C 1
ATOM 3878 O O . GLU B 1 162 ? -38.107 -8.014 42.000 1.00 23.76 162 GLU B O 1
ATOM 3884 N N . THR B 1 163 ? -39.387 -8.781 40.308 1.00 21.77 163 THR B N 1
ATOM 3885 C CA . THR B 1 163 ? -38.576 -8.175 39.242 1.00 21.82 163 THR B CA 1
ATOM 3886 C C . THR B 1 163 ? -38.544 -6.656 39.323 1.00 22.79 163 THR B C 1
ATOM 3887 O O . THR B 1 163 ? -37.455 -6.051 39.287 1.00 23.77 163 THR B O 1
ATOM 3891 N N . ALA B 1 164 ? -39.720 -6.039 39.443 1.00 22.31 164 ALA B N 1
ATOM 3892 C CA . ALA B 1 164 ? -39.833 -4.585 39.565 1.00 23.21 164 ALA B CA 1
ATOM 3893 C C . ALA B 1 164 ? -39.002 -4.083 40.754 1.00 24.99 164 ALA B C 1
ATOM 3894 O O . ALA B 1 164 ? -38.285 -3.093 40.632 1.00 25.53 164 ALA B O 1
ATOM 3896 N N . ALA B 1 165 ? -39.123 -4.766 41.893 1.00 25.06 165 ALA B N 1
ATOM 3897 C CA . ALA B 1 165 ? -38.331 -4.436 43.077 1.00 26.81 165 ALA B CA 1
ATOM 3898 C C . ALA B 1 165 ? -36.824 -4.514 42.796 1.00 27.83 165 ALA B C 1
ATOM 3899 O O . ALA B 1 165 ? -36.077 -3.571 43.111 1.00 28.90 165 ALA B O 1
ATOM 3901 N N . SER B 1 166 ? -36.387 -5.606 42.170 1.00 27.58 166 SER B N 1
ATOM 3902 C CA . SER B 1 166 ? -34.950 -5.816 41.873 1.00 28.83 166 SER B CA 1
ATOM 3903 C C . SER B 1 166 ? -34.407 -4.751 40.908 1.00 29.83 166 SER B C 1
ATOM 3904 O O . SER B 1 166 ? -33.213 -4.405 40.965 1.00 30.52 166 SER B O 1
ATOM 3907 N N . LEU B 1 167 ? -35.294 -4.219 40.056 1.00 28.93 167 LEU B N 1
ATOM 3908 C CA . LEU B 1 167 ? -34.942 -3.155 39.125 1.00 30.07 167 LEU B CA 1
ATOM 3909 C C . LEU B 1 167 ? -35.230 -1.747 39.649 1.00 31.74 167 LEU B C 1
ATOM 3910 O O . LEU B 1 167 ? -34.955 -0.747 38.956 1.00 32.49 167 LEU B O 1
ATOM 3915 N N . ASP B 1 168 ? -35.749 -1.661 40.866 1.00 32.61 168 ASP B N 1
ATOM 3916 C CA . ASP B 1 168 ? -36.068 -0.394 41.490 1.00 34.83 168 ASP B CA 1
ATOM 3917 C C . ASP B 1 168 ? -36.948 0.491 40.636 1.00 34.05 168 ASP B C 1
ATOM 3918 O O . ASP B 1 168 ? -36.743 1.694 40.511 1.00 34.60 168 ASP B O 1
ATOM 3923 N N . GLY B 1 169 ? -37.981 -0.130 40.080 1.00 31.87 169 GLY B N 1
ATOM 3924 C CA . GLY B 1 169 ? -38.947 0.588 39.287 1.00 31.64 169 GLY B CA 1
ATOM 3925 C C . GLY B 1 169 ? -40.309 -0.050 39.352 1.00 30.85 169 GLY B C 1
ATOM 3926 O O . GLY B 1 169 ? -40.486 -1.102 39.958 1.00 30.51 169 GLY B O 1
ATOM 3927 N N . GLU B 1 170 ? -41.275 0.610 38.737 1.00 31.39 170 GLU B N 1
ATOM 3928 C CA . GLU B 1 170 ? -42.643 0.108 38.683 1.00 31.11 170 GLU B CA 1
ATOM 3929 C C . GLU B 1 170 ? -42.735 -0.833 37.488 1.00 27.96 170 GLU B C 1
ATOM 3930 O O . GLU B 1 170 ? -42.045 -0.636 36.487 1.00 27.99 170 GLU B O 1
ATOM 3936 N N . PHE B 1 171 ? -43.587 -1.847 37.605 1.00 25.91 171 PHE B N 1
ATOM 3937 C CA . PHE B 1 171 ? -43.644 -2.937 36.621 1.00 23.99 171 PHE B CA 1
ATOM 3938 C C . PHE B 1 171 ? -43.874 -2.445 35.183 1.00 23.45 171 PHE B C 1
ATOM 3939 O O . PHE B 1 171 ? -43.098 -2.772 34.279 1.00 23.05 171 PHE B O 1
ATOM 3947 N N . VAL B 1 172 ? -44.912 -1.656 34.939 1.00 23.53 172 VAL B N 1
ATOM 3948 C CA . VAL B 1 172 ? -45.191 -1.328 33.557 1.00 23.41 172 VAL B CA 1
ATOM 3949 C C . VAL B 1 172 ? -44.189 -0.369 32.913 1.00 24.08 172 VAL B C 1
ATOM 3950 O O . VAL B 1 172 ? -43.730 -0.640 31.813 1.00 22.91 172 VAL B O 1
ATOM 3954 N N . PRO B 1 173 ? -43.848 0.756 33.578 1.00 26.43 173 PRO B N 1
ATOM 3955 C CA . PRO B 1 173 ? -42.819 1.640 32.988 1.00 27.59 173 PRO B CA 1
ATOM 3956 C C . PRO B 1 173 ? -41.490 0.916 32.731 1.00 27.63 173 PRO B C 1
ATOM 3957 O O . PRO B 1 173 ? -40.819 1.151 31.705 1.00 27.79 173 PRO B O 1
ATOM 3961 N N . THR B 1 174 ? -41.141 0.009 33.634 1.00 27.24 174 THR B N 1
ATOM 3962 C CA . THR B 1 174 ? -39.913 -0.757 33.503 1.00 27.32 174 THR B CA 1
ATOM 3963 C C . THR B 1 174 ? -40.003 -1.711 32.317 1.00 25.74 174 THR B C 1
ATOM 3964 O O . THR B 1 174 ? -39.082 -1.801 31.510 1.00 25.45 174 THR B O 1
ATOM 3968 N N . MET B 1 175 ? -41.121 -2.425 32.207 1.00 23.79 175 MET B N 1
ATOM 3969 C CA . MET B 1 175 ? -41.339 -3.286 31.070 1.00 22.28 175 MET B CA 1
ATOM 3970 C C . MET B 1 175 ? -41.227 -2.485 29.781 1.00 22.29 175 MET B C 1
ATOM 3971 O O . MET B 1 175 ? -40.661 -2.943 28.801 1.00 21.05 175 MET B O 1
ATOM 3976 N N . ARG B 1 176 ? -41.809 -1.301 29.773 1.00 23.08 176 ARG B N 1
ATOM 3977 C CA . ARG B 1 176 ? -41.810 -0.491 28.559 1.00 24.56 176 ARG B CA 1
ATOM 3978 C C . ARG B 1 176 ? -40.400 -0.087 28.163 1.00 25.11 176 ARG B C 1
ATOM 3979 O O . ARG B 1 176 ? -40.033 -0.206 27.003 1.00 25.98 176 ARG B O 1
ATOM 3987 N N . ALA B 1 177 ? -39.623 0.369 29.133 1.00 25.79 177 ALA B N 1
ATOM 3988 C CA . ALA B 1 177 ? -38.284 0.899 28.876 1.00 26.55 177 ALA B CA 1
ATOM 3989 C C . ALA B 1 177 ? -37.279 -0.192 28.506 1.00 26.18 177 ALA B C 1
ATOM 3990 O O . ALA B 1 177 ? -36.433 0.000 27.632 1.00 26.55 177 ALA B O 1
ATOM 3992 N N . LYS B 1 178 ? -37.389 -1.343 29.159 1.00 24.93 178 LYS B N 1
ATOM 3993 C CA . LYS B 1 178 ? -36.346 -2.356 29.071 1.00 25.28 178 LYS B CA 1
ATOM 3994 C C . LYS B 1 178 ? -36.631 -3.491 28.103 1.00 23.90 178 LYS B C 1
ATOM 3995 O O . LYS B 1 178 ? -35.702 -4.173 27.687 1.00 23.94 178 LYS B O 1
ATOM 4001 N N . VAL B 1 179 ? -37.908 -3.716 27.785 1.00 22.47 179 VAL B N 1
ATOM 4002 C CA . VAL B 1 179 ? -38.316 -4.818 26.894 1.00 21.16 179 VAL B CA 1
ATOM 4003 C C . VAL B 1 179 ? -39.095 -4.336 25.670 1.00 20.30 179 VAL B C 1
ATOM 4004 O O . VAL B 1 179 ? -38.695 -4.607 24.556 1.00 20.10 179 VAL B O 1
ATOM 4008 N N . LEU B 1 180 ? -40.202 -3.638 25.871 1.00 20.13 180 LEU B N 1
ATOM 4009 C CA . LEU B 1 180 ? -41.085 -3.328 24.752 1.00 20.43 180 LEU B CA 1
ATOM 4010 C C . LEU B 1 180 ? -40.431 -2.341 23.778 1.00 21.31 180 LEU B C 1
ATOM 4011 O O . LEU B 1 180 ? -40.412 -2.573 22.580 1.00 21.30 180 LEU B O 1
ATOM 4016 N N . ALA B 1 181 ? -39.898 -1.259 24.308 1.00 23.05 181 ALA B N 1
ATOM 4017 C CA . ALA B 1 181 ? -39.309 -0.225 23.453 1.00 24.08 181 ALA B CA 1
ATOM 4018 C C . ALA B 1 181 ? -38.095 -0.781 22.680 1.00 24.31 181 ALA B C 1
ATOM 4019 O O . ALA B 1 181 ? -38.046 -0.630 21.464 1.00 24.16 181 ALA B O 1
ATOM 4021 N N . PRO B 1 182 ? -37.169 -1.515 23.353 1.00 24.85 182 PRO B N 1
ATOM 4022 C CA . PRO B 1 182 ? -36.058 -2.085 22.563 1.00 25.40 182 PRO B CA 1
ATOM 4023 C C . PRO B 1 182 ? -36.452 -3.121 21.533 1.00 24.47 182 PRO B C 1
ATOM 4024 O O . PRO B 1 182 ? -35.736 -3.286 20.548 1.00 25.54 182 PRO B O 1
ATOM 4028 N N . LEU B 1 183 ? -37.599 -3.773 21.707 1.00 23.36 183 LEU B N 1
ATOM 4029 C CA . LEU B 1 183 ? -38.126 -4.664 20.673 1.00 22.08 183 LEU B CA 1
ATOM 4030 C C . LEU B 1 183 ? -38.971 -3.962 19.599 1.00 21.61 183 LEU B C 1
ATOM 4031 O O . LEU B 1 183 ? -39.395 -4.595 18.637 1.00 21.32 183 LEU B O 1
ATOM 4036 N N . GLY B 1 184 ? -39.213 -2.672 19.776 1.00 21.65 184 GLY B N 1
ATOM 4037 C CA . GLY B 1 184 ? -40.053 -1.908 18.852 1.00 21.32 184 GLY B CA 1
ATOM 4038 C C . GLY B 1 184 ? -41.530 -2.210 18.976 1.00 19.64 184 GLY B C 1
ATOM 4039 O O . GLY B 1 184 ? -42.296 -1.994 18.015 1.00 20.21 184 GLY B O 1
ATOM 4040 N N . MET B 1 185 ? -41.943 -2.705 20.148 1.00 18.53 185 MET B N 1
ATOM 4041 C CA . MET B 1 185 ? -43.331 -3.045 20.416 1.00 17.21 185 MET B CA 1
ATOM 4042 C C . MET B 1 185 ? -44.111 -1.836 20.910 1.00 17.20 185 MET B C 1
ATOM 4043 O O . MET B 1 185 ? -44.488 -1.718 22.076 1.00 16.92 185 MET B O 1
ATOM 4048 N N . GLN B 1 186 ? -44.383 -0.922 19.981 1.00 17.43 186 GLN B N 1
ATOM 4049 C CA . GLN B 1 186 ? -45.006 0.356 20.322 1.00 17.63 186 GLN B CA 1
ATOM 4050 C C . GLN B 1 186 ? -46.537 0.320 20.350 1.00 17.17 186 GLN B C 1
ATOM 4051 O O . GLN B 1 186 ? -47.174 1.321 20.734 1.00 17.18 186 GLN B O 1
ATOM 4057 N N . ASP B 1 187 ? -47.122 -0.799 19.907 1.00 16.13 187 ASP B N 1
ATOM 4058 C CA . ASP B 1 187 ? -48.574 -0.984 19.873 1.00 16.34 187 ASP B CA 1
ATOM 4059 C C . ASP B 1 187 ? -48.949 -1.987 20.948 1.00 15.54 187 ASP B C 1
ATOM 4060 O O . ASP B 1 187 ? -49.983 -2.661 20.815 1.00 15.97 187 ASP B O 1
ATOM 4065 N N . THR B 1 188 ? -48.128 -2.077 22.000 1.00 15.47 188 THR B N 1
ATOM 4066 C CA . THR B 1 188 ? -48.341 -3.022 23.097 1.00 14.79 188 THR B CA 1
ATOM 4067 C C . THR B 1 188 ? -48.665 -2.242 24.361 1.00 15.11 188 THR B C 1
ATOM 4068 O O . THR B 1 188 ? -47.871 -1.401 24.810 1.00 15.52 188 THR B O 1
ATOM 4072 N N . TRP B 1 189 ? -49.856 -2.483 24.904 1.00 14.14 189 TRP B N 1
ATOM 4073 C CA . TRP B 1 189 ? -50.415 -1.609 25.930 1.00 14.75 189 TRP B CA 1
ATOM 4074 C C . TRP B 1 189 ? -50.881 -2.408 27.133 1.00 14.55 189 TRP B C 1
ATOM 4075 O O . TRP B 1 189 ? -51.532 -3.428 26.969 1.00 14.10 189 TRP B O 1
ATOM 4086 N N . TYR B 1 190 ? -50.628 -1.879 28.321 1.00 15.23 190 TYR B N 1
ATOM 4087 C CA . TYR B 1 190 ? -51.286 -2.361 29.530 1.00 15.51 190 TYR B CA 1
ATOM 4088 C C . TYR B 1 190 ? -52.575 -1.567 29.734 1.00 16.56 190 TYR B C 1
ATOM 4089 O O . TYR B 1 190 ? -53.543 -2.106 30.236 1.00 17.22 190 TYR B O 1
ATOM 4098 N N . ASP B 1 191 ? -52.552 -0.290 29.350 1.00 17.48 191 ASP B N 1
ATOM 4099 C CA . ASP B 1 191 ? -53.675 0.591 29.416 1.00 18.53 191 ASP B CA 1
ATOM 4100 C C . ASP B 1 191 ? -53.815 1.290 28.068 1.00 18.25 191 ASP B C 1
ATOM 4101 O O . ASP B 1 191 ? -53.026 2.170 27.721 1.00 18.46 191 ASP B O 1
ATOM 4106 N N . VAL B 1 192 ? -54.829 0.896 27.312 1.00 17.47 192 VAL B N 1
ATOM 4107 C CA . VAL B 1 192 ? -55.060 1.487 26.002 1.00 17.51 192 VAL B CA 1
ATOM 4108 C C . VAL B 1 192 ? -55.548 2.935 26.199 1.00 18.83 192 VAL B C 1
ATOM 4109 O O . VAL B 1 192 ? -56.574 3.142 26.843 1.00 18.80 192 VAL B O 1
ATOM 4113 N N . PRO B 1 193 ? -54.868 3.938 25.610 1.00 19.31 193 PRO B N 1
ATOM 4114 C CA . PRO B 1 193 ? -55.373 5.311 25.721 1.00 20.42 193 PRO B CA 1
ATOM 4115 C C . PRO B 1 193 ? -56.778 5.493 25.140 1.00 20.84 193 PRO B C 1
ATOM 4116 O O . PRO B 1 193 ? -57.143 4.845 24.144 1.00 19.39 193 PRO B O 1
ATOM 4120 N N . GLU B 1 194 ? -57.544 6.402 25.731 1.00 22.60 194 GLU B N 1
ATOM 4121 C CA . GLU B 1 194 ? -58.893 6.659 25.227 1.00 24.24 194 GLU B CA 1
ATOM 4122 C C . GLU B 1 194 ? -58.899 6.973 23.746 1.00 23.99 194 GLU B C 1
ATOM 4123 O O . GLU B 1 194 ? -59.749 6.507 23.029 1.00 22.65 194 GLU B O 1
ATOM 4129 N N . ALA B 1 195 ? -57.916 7.735 23.281 1.00 24.43 195 ALA B N 1
ATOM 4130 C CA . ALA B 1 195 ? -57.833 8.094 21.854 1.00 24.92 195 ALA B CA 1
ATOM 4131 C C . ALA B 1 195 ? -57.618 6.908 20.904 1.00 24.82 195 ALA B C 1
ATOM 4132 O O . ALA B 1 195 ? -57.818 7.072 19.688 1.00 24.68 195 ALA B O 1
ATOM 4134 N N . ARG B 1 196 ? -57.151 5.761 21.413 1.00 23.96 196 ARG B N 1
ATOM 4135 C CA . ARG B 1 196 ? -56.894 4.585 20.561 1.00 24.40 196 ARG B CA 1
ATOM 4136 C C . ARG B 1 196 ? -57.975 3.524 20.729 1.00 22.85 196 ARG B C 1
ATOM 4137 O O . ARG B 1 196 ? -57.883 2.442 20.170 1.00 21.97 196 ARG B O 1
ATOM 4145 N N . MET B 1 197 ? -59.002 3.823 21.514 1.00 22.96 197 MET B N 1
ATOM 4146 C CA . MET B 1 197 ? -60.009 2.799 21.822 1.00 22.56 197 MET B CA 1
ATOM 4147 C C . MET B 1 197 ? -60.723 2.275 20.582 1.00 22.13 197 MET B C 1
ATOM 4148 O O . MET B 1 197 ? -61.156 1.133 20.590 1.00 21.80 197 MET B O 1
ATOM 4153 N N . ALA B 1 198 ? -60.823 3.078 19.520 1.00 22.49 198 ALA B N 1
ATOM 4154 C CA . ALA B 1 198 ? -61.397 2.614 18.256 1.00 22.69 198 ALA B CA 1
ATOM 4155 C C . ALA B 1 198 ? -60.652 1.449 17.595 1.00 22.02 198 ALA B C 1
ATOM 4156 O O . ALA B 1 198 ? -61.228 0.794 16.734 1.00 22.60 198 ALA B O 1
ATOM 4158 N N . ASP B 1 199 ? -59.388 1.227 17.954 1.00 21.26 199 ASP B N 1
ATOM 4159 C CA . ASP B 1 199 ? -58.585 0.104 17.454 1.00 20.71 199 ASP B CA 1
ATOM 4160 C C . ASP B 1 199 ? -58.623 -1.114 18.365 1.00 18.91 199 ASP B C 1
ATOM 4161 O O . ASP B 1 199 ? -58.128 -2.184 18.004 1.00 17.95 199 ASP B O 1
ATOM 4166 N N . TYR B 1 200 ? -59.223 -0.967 19.536 1.00 18.05 200 TYR B N 1
ATOM 4167 C CA . TYR B 1 200 ? -59.266 -2.042 20.515 1.00 17.12 200 TYR B CA 1
ATOM 4168 C C . TYR B 1 200 ? -60.449 -2.963 20.146 1.00 16.89 200 TYR B C 1
ATOM 4169 O O . TYR B 1 200 ? -61.626 -2.584 20.256 1.00 17.12 200 TYR B O 1
ATOM 4178 N N . ALA B 1 201 ? -60.119 -4.173 19.714 1.00 16.48 201 ALA B N 1
ATOM 4179 C CA . ALA B 1 201 ? -61.127 -5.177 19.382 1.00 16.83 201 ALA B CA 1
ATOM 4180 C C . ALA B 1 201 ? -62.055 -5.441 20.548 1.00 17.51 201 ALA B C 1
ATOM 4181 O O . ALA B 1 201 ? -61.690 -5.300 21.706 1.00 17.23 201 ALA B O 1
ATOM 4183 N N . MET B 1 202 ? -63.265 -5.820 20.228 1.00 18.59 202 MET B N 1
ATOM 4184 C CA . MET B 1 202 ? -64.190 -6.226 21.246 1.00 19.39 202 MET B CA 1
ATOM 4185 C C . MET B 1 202 ? -64.198 -7.766 21.295 1.00 18.68 202 MET B C 1
ATOM 4186 O O . MET B 1 202 ? -64.197 -8.350 20.276 1.00 17.24 202 MET B O 1
ATOM 4191 N N . GLY B 1 203 ? -64.114 -8.346 22.495 1.00 18.25 203 GLY B N 1
ATOM 4192 C CA . GLY B 1 203 ? -64.111 -9.773 22.695 1.00 18.07 203 GLY B CA 1
ATOM 4193 C C . GLY B 1 203 ? -65.493 -10.380 22.576 1.00 19.21 203 GLY B C 1
ATOM 4194 O O . GLY B 1 203 ? -66.512 -9.689 22.651 1.00 20.88 203 GLY B O 1
ATOM 4195 N N . GLU B 1 204 ? -65.529 -11.686 22.419 1.00 20.46 204 GLU B N 1
ATOM 4196 C CA . GLU B 1 204 ? -66.789 -12.407 22.404 1.00 22.00 204 GLU B CA 1
ATOM 4197 C C . GLU B 1 204 ? -66.607 -13.664 23.221 1.00 23.09 204 GLU B C 1
ATOM 4198 O O . GLU B 1 204 ? -65.679 -14.443 22.965 1.00 21.81 204 GLU B O 1
ATOM 4204 N N . ASP B 1 205 ? -67.430 -13.835 24.251 1.00 24.00 205 ASP B N 1
ATOM 4205 C CA . ASP B 1 205 ? -67.278 -14.991 25.144 1.00 25.51 205 ASP B CA 1
ATOM 4206 C C . ASP B 1 205 ? -67.952 -16.216 24.550 1.00 27.44 205 ASP B C 1
ATOM 4207 O O . ASP B 1 205 ? -68.511 -16.153 23.455 1.00 27.51 205 ASP B O 1
ATOM 4212 N N . LYS B 1 206 ? -67.858 -17.337 25.262 1.00 30.67 206 LYS B N 1
ATOM 4213 C CA . LYS B 1 206 ? -68.431 -18.602 24.790 1.00 33.62 206 LYS B CA 1
ATOM 4214 C C . LYS B 1 206 ? -69.938 -18.551 24.509 1.00 36.79 206 LYS B C 1
ATOM 4215 O O . LYS B 1 206 ? -70.437 -19.380 23.767 1.00 37.88 206 LYS B O 1
ATOM 4221 N N . ASP B 1 207 ? -70.632 -17.571 25.083 1.00 38.23 207 ASP B N 1
ATOM 4222 C CA . ASP B 1 207 ? -72.067 -17.358 24.829 1.00 40.64 207 ASP B CA 1
ATOM 4223 C C . ASP B 1 207 ? -72.395 -16.265 23.831 1.00 39.57 207 ASP B C 1
ATOM 4224 O O . ASP B 1 207 ? -73.555 -15.847 23.720 1.00 40.84 207 ASP B O 1
ATOM 4229 N N . GLY B 1 208 ? -71.398 -15.826 23.081 1.00 34.86 208 GLY B N 1
ATOM 4230 C CA . GLY B 1 208 ? -71.621 -14.836 22.047 1.00 33.99 208 GLY B CA 1
ATOM 4231 C C . GLY B 1 208 ? -71.803 -13.432 22.589 1.00 34.45 208 GLY B C 1
ATOM 4232 O O . GLY B 1 208 ? -72.178 -12.528 21.837 1.00 35.22 208 GLY B O 1
ATOM 4233 N N . GLN B 1 209 ? -71.493 -13.228 23.866 1.00 34.01 209 GLN B N 1
ATOM 4234 C CA . GLN B 1 209 ? -71.677 -11.922 24.472 1.00 34.66 209 GLN B CA 1
ATOM 4235 C C . GLN B 1 209 ? -70.407 -11.106 24.298 1.00 31.08 209 GLN B C 1
ATOM 4236 O O . GLN B 1 209 ? -69.313 -11.632 24.468 1.00 28.56 209 GLN B O 1
ATOM 4242 N N . PRO B 1 210 ? -70.552 -9.809 23.992 1.00 29.93 210 PRO B N 1
ATOM 4243 C CA . PRO B 1 210 ? -69.389 -8.929 23.975 1.00 28.11 210 PRO B CA 1
ATOM 4244 C C . PRO B 1 210 ? -68.740 -8.796 25.356 1.00 27.29 210 PRO B C 1
ATOM 4245 O O . PRO B 1 210 ? -69.438 -8.654 26.354 1.00 27.66 210 PRO B O 1
ATOM 4249 N N . THR B 1 211 ? -67.413 -8.906 25.403 1.00 25.30 211 THR B N 1
ATOM 4250 C CA . THR B 1 211 ? -66.677 -8.949 26.679 1.00 25.26 211 THR B CA 1
ATOM 4251 C C . THR B 1 211 ? -65.318 -8.293 26.467 1.00 22.69 211 THR B C 1
ATOM 4252 O O . THR B 1 211 ? -64.766 -8.376 25.372 1.00 20.14 211 THR B O 1
ATOM 4256 N N . ARG B 1 212 ? -64.857 -7.564 27.489 1.00 21.58 212 ARG B N 1
ATOM 4257 C CA . ARG B 1 212 ? -63.511 -7.044 27.578 1.00 21.06 212 ARG B CA 1
ATOM 4258 C C . ARG B 1 212 ? -62.999 -7.263 28.972 1.00 20.75 212 ARG B C 1
ATOM 4259 O O . ARG B 1 212 ? -63.770 -7.230 29.930 1.00 21.04 212 ARG B O 1
ATOM 4267 N N . VAL B 1 213 ? -61.694 -7.474 29.069 1.00 20.01 213 VAL B N 1
ATOM 4268 C CA . VAL B 1 213 ? -61.067 -7.724 30.338 1.00 20.49 213 VAL B CA 1
ATOM 4269 C C . VAL B 1 213 ? -61.254 -6.548 31.305 1.00 22.09 213 VAL B C 1
ATOM 4270 O O . VAL B 1 213 ? -61.286 -5.379 30.892 1.00 22.39 213 VAL B O 1
ATOM 4274 N N . SER B 1 214 ? -61.458 -6.867 32.573 1.00 23.30 214 SER B N 1
ATOM 4275 C CA . SER B 1 214 ? -61.512 -5.841 33.629 1.00 26.03 214 SER B CA 1
ATOM 4276 C C . SER B 1 214 ? -60.174 -5.771 34.374 1.00 24.88 214 SER B C 1
ATOM 4277 O O . SER B 1 214 ? -59.476 -6.776 34.472 1.00 23.49 214 SER B O 1
ATOM 4280 N N . PRO B 1 215 ? -59.822 -4.591 34.908 1.00 25.54 215 PRO B N 1
ATOM 4281 C CA . PRO B 1 215 ? -58.637 -4.567 35.771 1.00 25.13 215 PRO B CA 1
ATOM 4282 C C . PRO B 1 215 ? -58.802 -5.411 37.030 1.00 25.23 215 PRO B C 1
ATOM 4283 O O . PRO B 1 215 ? -59.909 -5.726 37.464 1.00 26.39 215 PRO B O 1
ATOM 4287 N N . GLY B 1 216 ? -57.670 -5.745 37.625 1.00 23.92 216 GLY B N 1
ATOM 4288 C CA . GLY B 1 216 ? -57.646 -6.674 38.715 1.00 23.52 216 GLY B CA 1
ATOM 4289 C C . GLY B 1 216 ? -56.273 -6.668 39.329 1.00 23.25 216 GLY B C 1
ATOM 4290 O O . GLY B 1 216 ? -55.311 -6.154 38.739 1.00 23.19 216 GLY B O 1
ATOM 4291 N N . VAL B 1 217 ? -56.176 -7.241 40.519 1.00 22.54 217 VAL B N 1
ATOM 4292 C CA . VAL B 1 217 ? -54.896 -7.330 41.148 1.00 22.08 217 VAL B CA 1
ATOM 4293 C C . VAL B 1 217 ? -54.004 -8.270 40.354 1.00 20.04 217 VAL B C 1
ATOM 4294 O O . VAL B 1 217 ? -54.450 -9.330 39.928 1.00 19.45 217 VAL B O 1
ATOM 4298 N N . LEU B 1 218 ? -52.755 -7.839 40.165 1.00 19.73 218 LEU B N 1
ATOM 4299 C CA . LEU B 1 218 ? -51.748 -8.537 39.361 1.00 18.56 218 LEU B CA 1
ATOM 4300 C C . LEU B 1 218 ? -52.109 -8.627 37.890 1.00 17.84 218 LEU B C 1
ATOM 4301 O O . LEU B 1 218 ? -51.506 -9.430 37.145 1.00 17.26 218 LEU B O 1
ATOM 4306 N N . ASP B 1 219 ? -53.031 -7.777 37.435 1.00 17.91 219 ASP B N 1
ATOM 4307 C CA . ASP B 1 219 ? -53.451 -7.843 36.027 1.00 17.41 219 ASP B CA 1
ATOM 4308 C C . ASP B 1 219 ? -52.291 -7.641 35.037 1.00 16.99 219 ASP B C 1
ATOM 4309 O O . ASP B 1 219 ? -52.139 -8.406 34.047 1.00 16.06 219 ASP B O 1
ATOM 4314 N N . ASP B 1 220 ? -51.466 -6.635 35.295 1.00 17.24 220 ASP B N 1
ATOM 4315 C CA . ASP B 1 220 ? -50.401 -6.313 34.340 1.00 17.47 220 ASP B CA 1
ATOM 4316 C C . ASP B 1 220 ? -49.443 -7.498 34.194 1.00 16.70 220 ASP B C 1
ATOM 4317 O O . ASP B 1 220 ? -49.069 -7.868 33.094 1.00 15.28 220 ASP B O 1
ATOM 4322 N N . GLU B 1 221 ? -49.096 -8.103 35.322 1.00 17.09 221 GLU B N 1
ATOM 4323 C CA . GLU B 1 221 ? -48.115 -9.181 35.354 1.00 17.20 221 GLU B CA 1
ATOM 4324 C C . GLU B 1 221 ? -48.630 -10.464 34.737 1.00 16.67 221 GLU B C 1
ATOM 4325 O O . GLU B 1 221 ? -47.853 -11.231 34.190 1.00 16.56 221 GLU B O 1
ATOM 4331 N N . ALA B 1 222 ? -49.927 -10.725 34.885 1.00 16.28 222 ALA B N 1
ATOM 4332 C CA . ALA B 1 222 ? -50.477 -12.036 34.538 1.00 15.92 222 ALA B CA 1
ATOM 4333 C C . ALA B 1 222 ? -51.292 -12.077 33.265 1.00 15.71 222 ALA B C 1
ATOM 4334 O O . ALA B 1 222 ? -51.207 -13.047 32.549 1.00 15.19 222 ALA B O 1
ATOM 4336 N N . TYR B 1 223 ? -52.068 -11.030 32.957 1.00 15.89 223 TYR B N 1
ATOM 4337 C CA . TYR B 1 223 ? -53.019 -11.148 31.865 1.00 15.53 223 TYR B CA 1
ATOM 4338 C C . TYR B 1 223 ? -53.452 -9.858 31.145 1.00 15.47 223 TYR B C 1
ATOM 4339 O O . TYR B 1 223 ? -54.365 -9.924 30.337 1.00 14.95 223 TYR B O 1
ATOM 4348 N N . GLY B 1 224 ? -52.763 -8.731 31.360 1.00 16.11 224 GLY B N 1
ATOM 4349 C CA . GLY B 1 224 ? -53.326 -7.425 30.977 1.00 16.37 224 GLY B CA 1
ATOM 4350 C C . GLY B 1 224 ? -52.937 -6.824 29.624 1.00 15.87 224 GLY B C 1
ATOM 4351 O O . GLY B 1 224 ? -53.429 -5.745 29.266 1.00 16.56 224 GLY B O 1
ATOM 4352 N N . ILE B 1 225 ? -52.067 -7.475 28.865 1.00 14.73 225 ILE B N 1
ATOM 4353 C CA . ILE B 1 225 ? -51.589 -6.851 27.621 1.00 13.97 225 ILE B CA 1
ATOM 4354 C C . ILE B 1 225 ? -52.659 -6.866 26.516 1.00 13.60 225 ILE B C 1
ATOM 4355 O O . ILE B 1 225 ? -53.317 -7.888 26.270 1.00 12.88 225 ILE B O 1
ATOM 4360 N N . LYS B 1 226 ? -52.762 -5.736 25.815 1.00 13.59 226 LYS B N 1
ATOM 4361 C CA . LYS B 1 226 ? -53.457 -5.624 24.536 1.00 13.78 226 LYS B CA 1
ATOM 4362 C C . LYS B 1 226 ? -52.422 -5.242 23.478 1.00 14.03 226 LYS B C 1
ATOM 4363 O O . LYS B 1 226 ? -51.634 -4.327 23.696 1.00 14.30 226 LYS B O 1
ATOM 4369 N N . THR B 1 227 ? -52.380 -5.983 22.380 1.00 13.62 227 THR B N 1
ATOM 4370 C CA . THR B 1 227 ? -51.331 -5.757 21.403 1.00 14.16 227 THR B CA 1
ATOM 4371 C C . THR B 1 227 ? -51.778 -6.234 20.026 1.00 14.10 227 THR B C 1
ATOM 4372 O O . THR B 1 227 ? -52.884 -6.784 19.867 1.00 13.01 227 THR B O 1
ATOM 4376 N N . THR B 1 228 ? -50.896 -6.007 19.052 1.00 14.59 228 THR B N 1
ATOM 4377 C CA . THR B 1 228 ? -51.129 -6.422 17.668 1.00 14.99 228 THR B CA 1
ATOM 4378 C C . THR B 1 228 ? -50.369 -7.727 17.413 1.00 14.86 228 THR B C 1
ATOM 4379 O O . THR B 1 228 ? -49.399 -8.045 18.123 1.00 15.28 228 THR B O 1
ATOM 4383 N N . ALA B 1 229 ? -50.798 -8.478 16.390 1.00 14.92 229 ALA B N 1
ATOM 4384 C CA . ALA B 1 229 ? -50.039 -9.654 15.959 1.00 15.00 229 ALA B CA 1
ATOM 4385 C C . ALA B 1 229 ? -48.622 -9.260 15.526 1.00 15.46 229 ALA B C 1
ATOM 4386 O O . ALA B 1 229 ? -47.667 -9.941 15.903 1.00 16.15 229 ALA B O 1
ATOM 4388 N N . ALA B 1 230 ? -48.489 -8.119 14.831 1.00 16.39 230 ALA B N 1
ATOM 4389 C CA . ALA B 1 230 ? -47.204 -7.631 14.395 1.00 17.14 230 ALA B CA 1
ATOM 4390 C C . ALA B 1 230 ? -46.232 -7.348 15.557 1.00 17.57 230 ALA B C 1
ATOM 4391 O O . ALA B 1 230 ? -45.036 -7.650 15.436 1.00 17.45 230 ALA B O 1
ATOM 4393 N N . ASP B 1 231 ? -46.722 -6.769 16.658 1.00 16.93 231 ASP B N 1
ATOM 4394 C CA . ASP B 1 231 ? -45.842 -6.541 17.835 1.00 17.46 231 ASP B CA 1
ATOM 4395 C C . ASP B 1 231 ? -45.396 -7.862 18.455 1.00 17.38 231 ASP B C 1
ATOM 4396 O O . ASP B 1 231 ? -44.210 -8.050 18.781 1.00 17.44 231 ASP B O 1
ATOM 4401 N N . LEU B 1 232 ? -46.313 -8.795 18.637 1.00 17.30 232 LEU B N 1
ATOM 4402 C CA . LEU B 1 232 ? -45.907 -10.120 19.141 1.00 17.15 232 LEU B CA 1
ATOM 4403 C C . LEU B 1 232 ? -44.900 -10.814 18.224 1.00 18.11 232 LEU B C 1
ATOM 4404 O O . LEU B 1 232 ? -44.006 -11.546 18.697 1.00 18.93 232 LEU B O 1
ATOM 4409 N N . ALA B 1 233 ? -45.038 -10.592 16.927 1.00 18.38 233 ALA B N 1
ATOM 4410 C CA . ALA B 1 233 ? -44.096 -11.144 15.950 1.00 19.43 233 ALA B CA 1
ATOM 4411 C C . ALA B 1 233 ? -42.678 -10.620 16.202 1.00 20.04 233 ALA B C 1
ATOM 4412 O O . ALA B 1 233 ? -41.721 -11.290 15.885 1.00 21.42 233 ALA B O 1
ATOM 4414 N N . LYS B 1 234 ? -42.548 -9.434 16.790 1.00 20.79 234 LYS B N 1
ATOM 4415 C CA . LYS B 1 234 ? -41.210 -8.883 17.152 1.00 21.68 234 LYS B CA 1
ATOM 4416 C C . LYS B 1 234 ? -40.573 -9.667 18.291 1.00 21.23 234 LYS B C 1
ATOM 4417 O O . LYS B 1 234 ? -39.392 -9.976 18.237 1.00 22.04 234 LYS B O 1
ATOM 4423 N N . LEU B 1 235 ? -41.366 -9.999 19.304 1.00 19.87 235 LEU B N 1
ATOM 4424 C CA . LEU B 1 235 ? -40.905 -10.887 20.368 1.00 20.33 235 LEU B CA 1
ATOM 4425 C C . LEU B 1 235 ? -40.542 -12.266 19.828 1.00 20.19 235 LEU B C 1
ATOM 4426 O O . LEU B 1 235 ? -39.516 -12.830 20.202 1.00 20.75 235 LEU B O 1
ATOM 4431 N N . VAL B 1 236 ? -41.366 -12.795 18.930 1.00 20.00 236 VAL B N 1
ATOM 4432 C CA . VAL B 1 236 ? -41.073 -14.081 18.332 1.00 21.13 236 VAL B CA 1
ATOM 4433 C C . VAL B 1 236 ? -39.818 -14.006 17.465 1.00 22.65 236 VAL B C 1
ATOM 4434 O O . VAL B 1 236 ? -38.950 -14.854 17.574 1.00 22.81 236 VAL B O 1
ATOM 4438 N N . ARG B 1 237 ? -39.700 -12.958 16.641 1.00 23.99 237 ARG B N 1
ATOM 4439 C CA . ARG B 1 237 ? -38.524 -12.798 15.804 1.00 25.98 237 ARG B CA 1
ATOM 4440 C C . ARG B 1 237 ? -37.252 -12.854 16.680 1.00 25.82 237 ARG B C 1
ATOM 4441 O O . ARG B 1 237 ? -36.251 -13.516 16.329 1.00 26.31 237 ARG B O 1
ATOM 4449 N N . ALA B 1 238 ? -37.284 -12.159 17.809 1.00 24.76 238 ALA B N 1
ATOM 4450 C CA . ALA B 1 238 ? -36.116 -12.078 18.683 1.00 25.49 238 ALA B CA 1
ATOM 4451 C C . ALA B 1 238 ? -35.815 -13.447 19.303 1.00 24.98 238 ALA B C 1
ATOM 4452 O O . ALA B 1 238 ? -34.656 -13.876 19.364 1.00 26.01 238 ALA B O 1
ATOM 4454 N N . ASN B 1 239 ? -36.867 -14.158 19.702 1.00 24.20 239 ASN B N 1
ATOM 4455 C CA . ASN B 1 239 ? -36.698 -15.530 20.182 1.00 23.89 239 ASN B CA 1
ATOM 4456 C C . ASN B 1 239 ? -36.070 -16.432 19.109 1.00 25.21 239 ASN B C 1
ATOM 4457 O O . ASN B 1 239 ? -35.325 -17.348 19.443 1.00 26.77 239 ASN B O 1
ATOM 4462 N N . LEU B 1 240 ? -36.354 -16.150 17.828 1.00 24.63 240 LEU B N 1
ATOM 4463 C CA . LEU B 1 240 ? -35.866 -16.951 16.699 1.00 26.30 240 LEU B CA 1
ATOM 4464 C C . LEU B 1 240 ? -34.514 -16.468 16.143 1.00 29.50 240 LEU B C 1
ATOM 4465 O O . LEU B 1 240 ? -34.039 -16.979 15.117 1.00 32.01 240 LEU B O 1
ATOM 4470 N N . HIS B 1 241 ? -33.883 -15.541 16.851 1.00 32.55 241 HIS B N 1
ATOM 4471 C CA . HIS B 1 241 ? -32.595 -14.960 16.434 1.00 37.85 241 HIS B CA 1
ATOM 4472 C C . HIS B 1 241 ? -32.655 -14.341 15.061 1.00 39.66 241 HIS B C 1
ATOM 4473 O O . HIS B 1 241 ? -31.687 -14.384 14.313 1.00 40.74 241 HIS B O 1
ATOM 4480 N N . LEU B 1 242 ? -33.797 -13.740 14.750 1.00 39.62 242 LEU B N 1
ATOM 4481 C CA . LEU B 1 242 ? -33.972 -13.045 13.481 1.00 41.68 242 LEU B CA 1
ATOM 4482 C C . LEU B 1 242 ? -33.977 -11.538 13.653 1.00 43.38 242 LEU B C 1
ATOM 4483 O O . LEU B 1 242 ? -34.153 -10.814 12.676 1.00 47.06 242 LEU B O 1
ATOM 4488 N N . ALA B 1 243 ? -33.872 -11.051 14.884 1.00 43.69 243 ALA B N 1
ATOM 4489 C CA . ALA B 1 243 ? -33.970 -9.618 15.133 1.00 44.24 243 ALA B CA 1
ATOM 4490 C C . ALA B 1 243 ? -32.615 -9.019 15.485 1.00 44.18 243 ALA B C 1
ATOM 4491 O O . ALA B 1 243 ? -31.701 -9.727 15.868 1.00 45.29 243 ALA B O 1
ATOM 4493 N N . ASP B 1 244 ? -32.512 -7.699 15.360 1.00 44.96 244 ASP B N 1
ATOM 4494 C CA . ASP B 1 244 ? -31.348 -6.968 15.856 1.00 45.02 244 ASP B CA 1
ATOM 4495 C C . ASP B 1 244 ? -31.707 -6.308 17.169 1.00 43.27 244 ASP B C 1
ATOM 4496 O O . ASP B 1 244 ? -32.435 -5.310 17.212 1.00 45.20 244 ASP B O 1
ATOM 4501 N N . VAL B 1 245 ? -31.239 -6.901 18.251 1.00 40.82 245 VAL B N 1
ATOM 4502 C CA . VAL B 1 245 ? 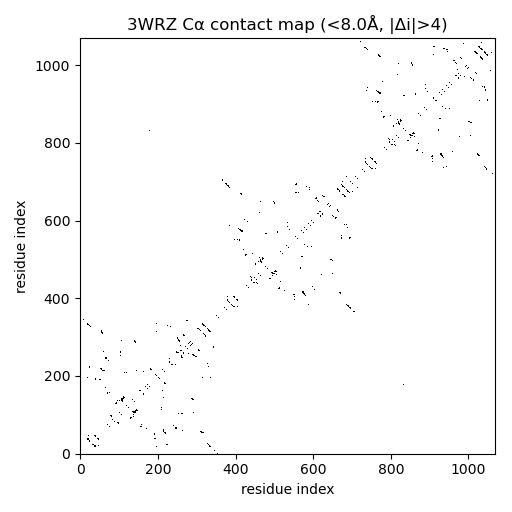-31.478 -6.365 19.576 1.00 39.43 245 VAL B CA 1
ATOM 4503 C C . VAL B 1 245 ? -30.168 -6.375 20.325 1.00 40.00 245 VAL B C 1
ATOM 4504 O O . VAL B 1 245 ? -29.219 -7.098 19.950 1.00 38.58 245 VAL B O 1
ATOM 4508 N N . ASP B 1 246 ? -30.093 -5.578 21.382 1.00 39.41 246 ASP B N 1
ATOM 4509 C CA . ASP B 1 246 ? -28.845 -5.521 22.115 1.00 41.93 246 ASP B CA 1
ATOM 4510 C C . ASP B 1 246 ? -28.579 -6.883 22.778 1.00 40.73 246 ASP B C 1
ATOM 4511 O O . ASP B 1 246 ? -29.482 -7.728 22.969 1.00 38.72 246 ASP B O 1
ATOM 4516 N N . ALA B 1 247 ? -27.312 -7.117 23.041 1.00 40.21 247 ALA B N 1
ATOM 4517 C CA . ALA B 1 247 ? -26.836 -8.426 23.451 1.00 40.55 247 ALA B CA 1
ATOM 4518 C C . ALA B 1 247 ? -27.473 -8.921 24.755 1.00 38.00 247 ALA B C 1
ATOM 4519 O O . ALA B 1 247 ? -27.779 -10.102 24.885 1.00 35.99 247 ALA B O 1
ATOM 4521 N N . GLU B 1 248 ? -27.633 -8.026 25.727 1.00 37.24 248 GLU B N 1
ATOM 4522 C CA . GLU B 1 248 ? -28.172 -8.430 27.024 1.00 35.72 248 GLU B CA 1
ATOM 4523 C C . GLU B 1 248 ? -29.633 -8.819 26.876 1.00 32.83 248 GLU B C 1
ATOM 4524 O O . GLU B 1 248 ? -30.078 -9.801 27.469 1.00 30.88 248 GLU B O 1
ATOM 4530 N N . LEU B 1 249 ? -30.374 -8.069 26.087 1.00 30.67 249 LEU B N 1
ATOM 4531 C CA . LEU B 1 249 ? -31.774 -8.413 25.865 1.00 28.35 249 LEU B CA 1
ATOM 4532 C C . LEU B 1 249 ? -31.891 -9.730 25.101 1.00 27.68 249 LEU B C 1
ATOM 4533 O O . LEU B 1 249 ? -32.719 -10.566 25.440 1.00 26.38 249 LEU B O 1
ATOM 4538 N N . GLN B 1 250 ? -31.060 -9.924 24.079 1.00 27.75 250 GLN B N 1
ATOM 4539 C CA . GLN B 1 250 ? -31.077 -11.185 23.347 1.00 27.38 250 GLN B CA 1
ATOM 4540 C C . GLN B 1 250 ? -30.779 -12.351 24.290 1.00 27.50 250 GLN B C 1
ATOM 4541 O O . GLN B 1 250 ? -31.431 -13.384 24.225 1.00 26.55 250 GLN B O 1
ATOM 4547 N N . GLN B 1 251 ? -29.773 -12.185 25.143 1.00 28.98 251 GLN B N 1
ATOM 4548 C CA . GLN B 1 251 ? -29.415 -13.214 26.125 1.00 29.65 251 GLN B CA 1
ATOM 4549 C C . GLN B 1 251 ? -30.563 -13.491 27.095 1.00 27.66 251 GLN B C 1
ATOM 4550 O O . GLN B 1 251 ? -30.821 -14.632 27.444 1.00 26.12 251 GLN B O 1
ATOM 4556 N N . ALA B 1 252 ? -31.249 -12.445 27.532 1.00 26.63 252 ALA B N 1
ATOM 4557 C CA . ALA B 1 252 ? -32.378 -12.588 28.447 1.00 25.51 252 ALA B CA 1
ATOM 4558 C C . ALA B 1 252 ? -33.524 -13.364 27.775 1.00 23.92 252 ALA B C 1
ATOM 4559 O O . ALA B 1 252 ? -34.147 -14.238 28.385 1.00 23.11 252 ALA B O 1
ATOM 4561 N N . ILE B 1 253 ? -33.793 -13.022 26.517 1.00 23.45 253 ILE B N 1
ATOM 4562 C CA . ILE B 1 253 ? -34.816 -13.705 25.736 1.00 22.23 253 ILE B CA 1
ATOM 4563 C C . ILE B 1 253 ? -34.458 -15.181 25.553 1.00 22.36 253 ILE B C 1
ATOM 4564 O O . ILE B 1 253 ? -35.285 -16.055 25.730 1.00 21.43 253 ILE B O 1
ATOM 4569 N N . ASP B 1 254 ? -33.210 -15.448 25.191 1.00 24.40 254 ASP B N 1
ATOM 4570 C CA . ASP B 1 254 ? -32.769 -16.823 25.031 1.00 25.10 254 ASP B CA 1
ATOM 4571 C C . ASP B 1 254 ? -32.924 -17.606 26.327 1.00 23.81 254 ASP B C 1
ATOM 4572 O O . ASP B 1 254 ? -33.353 -18.761 26.295 1.00 24.23 254 ASP B O 1
ATOM 4577 N N . ALA B 1 255 ? -32.623 -16.986 27.465 1.00 23.24 255 ALA B N 1
ATOM 4578 C CA . ALA B 1 255 ? -32.725 -17.675 28.762 1.00 22.78 255 ALA B CA 1
ATOM 4579 C C . ALA B 1 255 ? -34.176 -18.027 29.110 1.00 21.52 255 ALA B C 1
ATOM 4580 O O . ALA B 1 255 ? -34.413 -19.003 29.835 1.00 21.55 255 ALA B O 1
ATOM 4582 N N . THR B 1 256 ? -35.159 -17.286 28.579 1.00 20.58 256 THR B N 1
ATOM 4583 C CA . THR B 1 256 ? -36.565 -17.667 28.816 1.00 19.85 256 THR B CA 1
ATOM 4584 C C . THR B 1 256 ? -36.928 -19.029 28.255 1.00 19.82 256 THR B C 1
ATOM 4585 O O . THR B 1 256 ? -37.892 -19.647 28.721 1.00 18.23 256 THR B O 1
ATOM 4589 N N . ARG B 1 257 ? -36.183 -19.487 27.255 1.00 21.10 257 ARG B N 1
ATOM 4590 C CA . ARG B 1 257 ? -36.391 -20.783 26.649 1.00 23.06 257 ARG B CA 1
ATOM 4591 C C . ARG B 1 257 ? -35.502 -21.903 27.215 1.00 23.86 257 ARG B C 1
ATOM 4592 O O . ARG B 1 257 ? -35.484 -23.001 26.671 1.00 25.51 257 ARG B O 1
ATOM 4600 N N . GLN B 1 258 ? -34.765 -21.639 28.287 1.00 24.51 258 GLN B N 1
ATOM 4601 C CA . GLN B 1 258 ? -34.021 -22.692 28.971 1.00 25.78 258 GLN B CA 1
ATOM 4602 C C . GLN B 1 258 ? -35.004 -23.598 29.672 1.00 24.01 258 GLN B C 1
ATOM 4603 O O . GLN B 1 258 ? -35.790 -23.131 30.471 1.00 21.80 258 GLN B O 1
ATOM 4609 N N . GLY B 1 259 ? -34.919 -24.894 29.417 1.00 23.83 259 GLY B N 1
ATOM 4610 C CA . GLY B 1 259 ? -35.751 -25.863 30.122 1.00 22.84 259 GLY B CA 1
ATOM 4611 C C . GLY B 1 259 ? -35.338 -25.987 31.574 1.00 22.02 259 GLY B C 1
ATOM 4612 O O . GLY B 1 259 ? -34.160 -26.140 31.890 1.00 22.39 259 GLY B O 1
ATOM 4613 N N . HIS B 1 260 ? -36.310 -25.917 32.475 1.00 20.83 260 HIS B N 1
ATOM 4614 C CA . HIS B 1 260 ? -36.039 -25.967 33.919 1.00 20.83 260 HIS B CA 1
ATOM 4615 C C . HIS B 1 260 ? -36.641 -27.155 34.631 1.00 20.63 260 HIS B C 1
ATOM 4616 O O . HIS B 1 260 ? -36.081 -27.621 35.640 1.00 20.76 260 HIS B O 1
ATOM 4623 N N . TYR B 1 261 ? -37.797 -27.618 34.159 1.00 19.56 261 TYR B N 1
ATOM 4624 C CA . TYR B 1 261 ? -38.456 -28.764 34.762 1.00 19.93 261 TYR B CA 1
ATOM 4625 C C . TYR B 1 261 ? -39.052 -29.676 33.701 1.00 20.46 261 TYR B C 1
ATOM 4626 O O . TYR B 1 261 ? -39.607 -29.219 32.700 1.00 19.11 261 TYR B O 1
ATOM 4635 N N . ARG B 1 262 ? -38.879 -30.971 33.907 1.00 22.12 262 ARG B N 1
ATOM 4636 C CA . ARG B 1 262 ? -39.598 -31.969 33.144 1.00 23.64 262 ARG B CA 1
ATOM 4637 C C . ARG B 1 262 ? -40.938 -32.240 33.840 1.00 22.33 262 ARG B C 1
ATOM 4638 O O . ARG B 1 262 ? -40.977 -32.558 35.039 1.00 22.17 262 ARG B O 1
ATOM 4646 N N . VAL B 1 263 ? -42.021 -32.084 33.092 1.00 20.63 263 VAL B N 1
ATOM 4647 C CA . VAL B 1 263 ? -43.370 -32.224 33.615 1.00 20.74 263 VAL B CA 1
ATOM 4648 C C . VAL B 1 263 ? -44.076 -33.184 32.676 1.00 21.13 263 VAL B C 1
ATOM 4649 O O . VAL B 1 263 ? -44.717 -32.778 31.724 1.00 20.85 263 VAL B O 1
ATOM 4653 N N . GLY B 1 264 ? -43.927 -34.485 32.934 1.00 22.04 264 GLY B N 1
ATOM 4654 C CA . GLY B 1 264 ? -44.382 -35.503 31.991 1.00 22.74 264 GLY B CA 1
ATOM 4655 C C . GLY B 1 264 ? -43.702 -35.344 30.637 1.00 23.34 264 GLY B C 1
ATOM 4656 O O . GLY B 1 264 ? -42.468 -35.337 30.546 1.00 23.30 264 GLY B O 1
ATOM 4657 N N . ASP B 1 265 ? -44.492 -35.180 29.576 1.00 23.25 265 ASP B N 1
ATOM 4658 C CA . ASP B 1 265 ? -43.929 -34.989 28.234 1.00 24.27 265 ASP B CA 1
ATOM 4659 C C . ASP B 1 265 ? -43.530 -33.536 27.939 1.00 22.19 265 ASP B C 1
ATOM 4660 O O . ASP B 1 265 ? -42.931 -33.268 26.913 1.00 20.85 265 ASP B O 1
ATOM 4665 N N . MET B 1 266 ? -43.897 -32.619 28.823 1.00 20.62 266 MET B N 1
ATOM 4666 C CA . MET B 1 266 ? -43.684 -31.193 28.606 1.00 20.22 266 MET B CA 1
ATOM 4667 C C . MET B 1 266 ? -42.425 -30.752 29.350 1.00 19.20 266 MET B C 1
ATOM 4668 O O . MET B 1 266 ? -42.153 -31.232 30.442 1.00 19.01 266 MET B O 1
ATOM 4673 N N . THR B 1 267 ? -41.659 -29.842 28.753 1.00 18.06 267 THR B N 1
ATOM 4674 C CA . THR B 1 267 ? -40.573 -29.180 29.453 1.00 17.94 267 THR B CA 1
ATOM 4675 C C . THR B 1 267 ? -41.029 -27.763 29.775 1.00 16.99 267 THR B C 1
ATOM 4676 O O . THR B 1 267 ? -41.458 -27.024 28.880 1.00 16.07 267 THR B O 1
ATOM 4680 N N . GLN B 1 268 ? -40.938 -27.394 31.053 1.00 17.06 268 GLN B N 1
ATOM 4681 C CA . GLN B 1 268 ? -41.299 -26.057 31.492 1.00 16.36 268 GLN B CA 1
ATOM 4682 C C . GLN B 1 268 ? -40.061 -25.178 31.473 1.00 16.98 268 GLN B C 1
ATOM 4683 O O . GLN B 1 268 ? -39.131 -25.400 32.249 1.00 17.73 268 GLN B O 1
ATOM 4689 N N . ALA B 1 269 ? -40.035 -24.206 30.556 1.00 16.56 269 ALA B N 1
ATOM 4690 C CA . ALA B 1 269 ? -39.019 -23.173 30.584 1.00 16.76 269 ALA B CA 1
ATOM 4691 C C . ALA B 1 269 ? -39.523 -21.997 31.438 1.00 16.69 269 ALA B C 1
ATOM 4692 O O . ALA B 1 269 ? -40.303 -22.208 32.356 1.00 16.08 269 ALA B O 1
ATOM 4694 N N . LEU B 1 270 ? -39.106 -20.763 31.162 1.00 16.83 270 LEU B N 1
ATOM 4695 C CA . LEU B 1 270 ? -39.575 -19.633 31.963 1.00 17.20 270 LEU B CA 1
ATOM 4696 C C . LEU B 1 270 ? -40.847 -19.190 31.280 1.00 15.84 270 LEU B C 1
ATOM 4697 O O . LEU B 1 270 ? -40.794 -18.464 30.272 1.00 15.24 270 LEU B O 1
ATOM 4702 N N . ILE B 1 271 ? -41.958 -19.656 31.821 1.00 15.44 271 ILE B N 1
ATOM 4703 C CA . ILE B 1 271 ? -43.321 -19.525 31.260 1.00 14.34 271 ILE B CA 1
ATOM 4704 C C . ILE B 1 271 ? -43.521 -20.284 29.919 1.00 13.55 271 ILE B C 1
ATOM 4705 O O . ILE B 1 271 ? -44.466 -21.052 29.793 1.00 13.01 271 ILE B O 1
ATOM 4710 N N . TRP B 1 272 ? -42.640 -20.099 28.943 1.00 13.44 272 TRP B N 1
ATOM 4711 C CA . TRP B 1 272 ? -42.718 -20.922 27.724 1.00 13.59 272 TRP B CA 1
ATOM 4712 C C . TRP B 1 272 ? -42.738 -22.421 28.058 1.00 13.85 272 TRP B C 1
ATOM 4713 O O . TRP B 1 272 ? -42.054 -22.881 28.977 1.00 14.31 272 TRP B O 1
ATOM 4724 N N . GLU B 1 273 ? -43.540 -23.164 27.292 1.00 14.19 273 GLU B N 1
ATOM 4725 C CA . GLU B 1 273 ? -43.683 -24.602 27.423 1.00 14.52 273 GLU B CA 1
ATOM 4726 C C . GLU B 1 273 ? -43.179 -25.259 26.162 1.00 14.83 273 GLU B C 1
ATOM 4727 O O . GLU B 1 273 ? -43.437 -24.770 25.081 1.00 14.21 273 GLU B O 1
ATOM 4733 N N . GLN B 1 274 ? -42.410 -26.335 26.271 1.00 15.75 274 GLN B N 1
ATOM 4734 C CA . GLN B 1 274 ? -41.849 -26.926 25.052 1.00 17.41 274 GLN B CA 1
ATOM 4735 C C . GLN B 1 274 ? -41.798 -28.454 25.014 1.00 17.40 274 GLN B C 1
ATOM 4736 O O . GLN B 1 274 ? -41.880 -29.110 26.032 1.00 17.31 274 GLN B O 1
ATOM 4742 N N . TYR B 1 275 ? -41.691 -28.968 23.795 1.00 17.74 275 TYR B N 1
ATOM 4743 C CA . TYR B 1 275 ? -41.738 -30.376 23.489 1.00 18.68 275 TYR B CA 1
ATOM 4744 C C . TYR B 1 275 ? -40.675 -30.730 22.477 1.00 20.00 275 TYR B C 1
ATOM 4745 O O . TYR B 1 275 ? -40.467 -29.994 21.496 1.00 19.92 275 TYR B O 1
ATOM 4754 N N . SER B 1 276 ? -40.009 -31.867 22.674 1.00 21.30 276 SER B N 1
ATOM 4755 C CA . SER B 1 276 ? -39.060 -32.345 21.668 1.00 22.75 276 SER B CA 1
ATOM 4756 C C . SER B 1 276 ? -39.801 -32.671 20.365 1.00 23.08 276 SER B C 1
ATOM 4757 O O . SER B 1 276 ? -40.949 -33.126 20.365 1.00 22.30 276 SER B O 1
ATOM 4760 N N . LEU B 1 277 ? -39.121 -32.456 19.246 1.00 23.55 277 LEU B N 1
ATOM 4761 C CA . LEU B 1 277 ? -39.643 -32.811 17.930 1.00 24.44 277 LEU B CA 1
ATOM 4762 C C . LEU B 1 277 ? -39.136 -34.191 17.544 1.00 25.71 277 LEU B C 1
ATOM 4763 O O . LEU B 1 277 ? -38.048 -34.557 17.940 1.00 26.47 277 LEU B O 1
ATOM 4768 N N . PRO B 1 278 ? -39.911 -34.950 16.761 1.00 26.16 278 PRO B N 1
ATOM 4769 C CA . PRO B 1 278 ? -41.276 -34.699 16.339 1.00 25.30 278 PRO B CA 1
ATOM 4770 C C . PRO B 1 278 ? -42.247 -34.800 17.512 1.00 23.73 278 PRO B C 1
ATOM 4771 O O . PRO B 1 278 ? -42.023 -35.577 18.446 1.00 23.86 278 PRO B O 1
ATOM 4775 N N . VAL B 1 279 ? -43.301 -33.986 17.465 1.00 22.61 279 VAL B N 1
ATOM 4776 C CA . VAL B 1 279 ? -44.335 -33.981 18.497 1.00 21.37 279 VAL B CA 1
ATOM 4777 C C . VAL B 1 279 ? -45.682 -34.305 17.868 1.00 21.27 279 VAL B C 1
ATOM 4778 O O . VAL B 1 279 ? -46.025 -33.787 16.827 1.00 22.18 279 VAL B O 1
ATOM 4782 N N . ALA B 1 280 ? -46.433 -35.193 18.505 1.00 21.28 280 ALA B N 1
ATOM 4783 C CA . ALA B 1 280 ? -47.794 -35.497 18.080 1.00 21.38 280 ALA B CA 1
A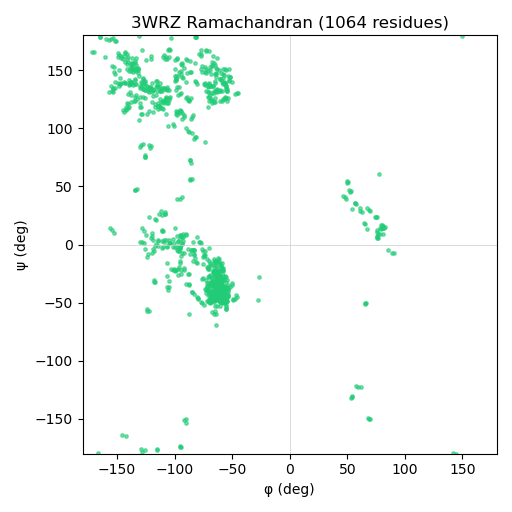TOM 4784 C C . ALA B 1 280 ? -48.745 -34.414 18.614 1.00 20.10 280 ALA B C 1
ATOM 4785 O O . ALA B 1 280 ? -48.636 -34.008 19.783 1.00 19.24 280 ALA B O 1
ATOM 4787 N N . PRO B 1 281 ? -49.708 -33.967 17.792 1.00 20.04 281 PRO B N 1
ATOM 4788 C CA . PRO B 1 281 ? -50.745 -33.077 18.339 1.00 19.30 281 PRO B CA 1
ATOM 4789 C C . PRO B 1 281 ? -51.419 -33.574 19.629 1.00 19.50 281 PRO B C 1
ATOM 4790 O O . PRO B 1 281 ? -51.733 -32.772 20.485 1.00 18.07 281 PRO B O 1
ATOM 4794 N N . GLU B 1 282 ? -51.591 -34.887 19.809 1.00 20.72 282 GLU B N 1
ATOM 4795 C CA . GLU B 1 282 ? -52.212 -35.371 21.035 1.00 21.45 282 GLU B CA 1
ATOM 4796 C C . GLU B 1 282 ? -51.389 -34.992 22.283 1.00 20.14 282 GLU B C 1
ATOM 4797 O O . GLU B 1 282 ? -51.938 -34.696 23.338 1.00 18.98 282 GLU B O 1
ATOM 4803 N N . THR B 1 283 ? -50.072 -34.978 22.138 1.00 19.54 283 THR B N 1
ATOM 4804 C CA . THR B 1 283 ? -49.197 -34.584 23.226 1.00 19.06 283 THR B CA 1
ATOM 4805 C C . THR B 1 283 ? -49.387 -33.083 23.554 1.00 17.98 283 THR B C 1
ATOM 4806 O O . THR B 1 283 ? -49.425 -32.679 24.718 1.00 18.01 283 THR B O 1
ATOM 4810 N N . LEU B 1 284 ? -49.493 -32.285 22.507 1.00 17.75 284 LEU B N 1
ATOM 4811 C CA . LEU B 1 284 ? -49.768 -30.855 22.645 1.00 17.52 284 LEU B CA 1
ATOM 4812 C C . LEU B 1 284 ? -51.128 -30.630 23.317 1.00 18.12 284 LEU B C 1
ATOM 4813 O O . LEU B 1 284 ? -51.247 -29.822 24.256 1.00 18.29 284 LEU B O 1
ATOM 4818 N N . ARG B 1 285 ? -52.155 -31.340 22.862 1.00 19.18 285 ARG B N 1
ATOM 4819 C CA . ARG B 1 285 ? -53.466 -31.268 23.489 1.00 19.49 285 ARG B CA 1
ATOM 4820 C C . ARG B 1 285 ? -53.442 -31.634 24.983 1.00 20.11 285 ARG B C 1
ATOM 4821 O O . ARG B 1 285 ? -54.073 -30.964 25.815 1.00 20.25 285 ARG B O 1
ATOM 4829 N N . ALA B 1 286 ? -52.687 -32.669 25.335 1.00 20.66 286 ALA B N 1
ATOM 4830 C CA . ALA B 1 286 ? -52.545 -33.066 26.742 1.00 22.15 286 ALA B CA 1
ATOM 4831 C C . ALA B 1 286 ? -51.919 -31.938 27.604 1.00 22.02 286 ALA B C 1
ATOM 4832 O O . ALA B 1 286 ? -52.095 -31.917 28.824 1.00 23.75 286 ALA B O 1
ATOM 4834 N N . GLY B 1 287 ? -51.157 -31.068 26.968 1.00 21.85 287 GLY B N 1
ATOM 4835 C CA . GLY B 1 287 ? -50.575 -29.887 27.622 1.00 21.71 287 GLY B CA 1
ATOM 4836 C C . GLY B 1 287 ? -51.525 -28.737 27.909 1.00 21.05 287 GLY B C 1
ATOM 4837 O O . GLY B 1 287 ? -51.196 -27.837 28.694 1.00 20.29 287 GLY B O 1
ATOM 4838 N N . GLN B 1 288 ? -52.691 -28.728 27.267 1.00 22.38 288 GLN B N 1
ATOM 4839 C CA . GLN B 1 288 ? -53.579 -27.555 27.378 1.00 22.92 288 GLN B CA 1
ATOM 4840 C C . GLN B 1 288 ? -54.940 -27.865 27.911 1.00 21.45 288 GLN B C 1
ATOM 4841 O O . GLN B 1 288 ? -55.862 -27.100 27.690 1.00 19.97 288 GLN B O 1
ATOM 4847 N N . GLY B 1 289 ? -55.054 -28.968 28.646 1.00 20.05 289 GLY B N 1
ATOM 4848 C CA . GLY B 1 289 ? -56.304 -29.403 29.194 1.00 20.60 289 GLY B CA 1
ATOM 4849 C C . GLY B 1 289 ? -56.322 -29.376 30.714 1.00 19.67 289 GLY B C 1
ATOM 4850 O O . GLY B 1 289 ? -55.348 -28.948 31.362 1.00 18.72 289 GLY B O 1
ATOM 4851 N N . TYR B 1 290 ? -57.417 -29.838 31.262 1.00 19.74 290 TYR B N 1
ATOM 4852 C CA . TYR B 1 290 ? -57.608 -29.935 32.713 1.00 19.38 290 TYR B CA 1
ATOM 4853 C C . TYR B 1 290 ? -56.427 -30.579 33.432 1.00 19.25 290 TYR B C 1
ATOM 4854 O O . TYR B 1 290 ? -55.982 -30.060 34.460 1.00 19.92 290 TYR B O 1
ATOM 4863 N N . ASP B 1 291 ? -55.916 -31.703 32.933 1.00 18.95 291 ASP B N 1
ATOM 4864 C CA . ASP B 1 291 ? -54.920 -32.454 33.714 1.00 19.34 291 ASP B CA 1
ATOM 4865 C C . ASP B 1 291 ? -53.633 -31.656 33.943 1.00 18.56 291 ASP B C 1
ATOM 4866 O O . ASP B 1 291 ? -52.981 -31.816 35.002 1.00 19.42 291 ASP B O 1
ATOM 4871 N N . MET B 1 292 ? -53.215 -30.864 32.943 1.00 17.46 292 MET B N 1
ATOM 4872 C CA . MET B 1 292 ? -52.010 -30.056 33.083 1.00 16.51 292 MET B CA 1
ATOM 4873 C C . MET B 1 292 ? -52.301 -28.730 33.772 1.00 15.98 292 MET B C 1
ATOM 4874 O O . MET B 1 292 ? -51.499 -28.263 34.576 1.00 15.27 292 MET B O 1
ATOM 4879 N N . ILE B 1 293 ? -53.430 -28.096 33.430 1.00 15.77 293 ILE B N 1
ATOM 4880 C CA . ILE B 1 293 ? -53.665 -26.701 33.830 1.00 15.82 293 ILE B CA 1
ATOM 4881 C C . ILE B 1 293 ? -54.321 -26.569 35.208 1.00 16.30 293 ILE B C 1
ATOM 4882 O O . ILE B 1 293 ? -54.168 -25.531 35.859 1.00 16.53 293 ILE B O 1
ATOM 4887 N N . LEU B 1 294 ? -55.040 -27.599 35.633 1.00 16.58 294 LEU B N 1
ATOM 4888 C CA . LEU B 1 294 ? -55.920 -27.500 36.813 1.00 17.21 294 LEU B CA 1
ATOM 4889 C C . LEU B 1 294 ? -55.674 -28.612 37.826 1.00 17.95 294 LEU B C 1
ATOM 4890 O O . LEU B 1 294 ? -56.463 -28.802 38.774 1.00 18.17 294 LEU B O 1
ATOM 4895 N N . GLU B 1 295 ? -54.545 -29.307 37.672 1.00 17.88 295 GLU B N 1
ATOM 4896 C CA . GLU B 1 295 ? -54.106 -30.258 38.688 1.00 19.42 295 GLU B CA 1
ATOM 4897 C C . GLU B 1 295 ? -52.629 -30.004 38.947 1.00 19.15 295 GLU B C 1
ATOM 4898 O O . GLU B 1 295 ? -51.920 -29.509 38.063 1.00 18.53 295 GLU B O 1
ATOM 4904 N N . PRO B 1 296 ? -52.155 -30.365 40.149 1.00 19.58 296 PRO B N 1
ATOM 4905 C CA . PRO B 1 296 ? -50.718 -30.379 40.366 1.00 19.58 296 PRO B CA 1
ATOM 4906 C C . PRO B 1 296 ? -50.076 -31.536 39.604 1.00 19.73 296 PRO B C 1
ATOM 4907 O O . PRO B 1 296 ? -50.605 -32.664 39.611 1.00 19.91 296 PRO B O 1
ATOM 4911 N N . ASN B 1 297 ? -48.957 -31.250 38.951 1.00 18.62 297 ASN B N 1
ATOM 4912 C CA . ASN B 1 297 ? -48.220 -32.231 38.155 1.00 19.27 297 ASN B CA 1
ATOM 4913 C C . ASN B 1 297 ? -46.798 -32.355 38.662 1.00 19.07 297 ASN B C 1
ATOM 4914 O O . ASN B 1 297 ? -46.157 -31.346 38.916 1.00 18.28 297 ASN B O 1
ATOM 4919 N N . ALA B 1 298 ? -46.321 -33.581 38.827 1.00 19.79 298 ALA B N 1
ATOM 4920 C CA . ALA B 1 298 ? -44.965 -33.791 39.303 1.00 20.87 298 ALA B CA 1
ATOM 4921 C C . ALA B 1 298 ? -44.000 -33.110 38.347 1.00 20.56 298 ALA B C 1
ATOM 4922 O O . ALA B 1 298 ? -44.160 -33.190 37.109 1.00 19.43 298 ALA B O 1
ATOM 4924 N N . ALA B 1 299 ? -43.000 -32.456 38.925 1.00 21.54 299 ALA B N 1
ATOM 4925 C CA . ALA B 1 299 ? -42.042 -31.650 38.169 1.00 22.15 299 ALA B CA 1
ATOM 4926 C C . ALA B 1 299 ? -40.620 -32.010 38.626 1.00 24.09 299 ALA B C 1
ATOM 4927 O O . ALA B 1 299 ? -40.344 -31.981 39.818 1.00 25.14 299 ALA B O 1
ATOM 4929 N N . GLU B 1 300 ? -39.761 -32.386 37.674 1.00 25.14 300 GLU B N 1
ATOM 4930 C CA . GLU B 1 300 ? -38.381 -32.797 37.975 1.00 27.62 300 GLU B CA 1
ATOM 4931 C C . GLU B 1 300 ? -37.400 -31.746 37.461 1.00 26.32 300 GLU B C 1
ATOM 4932 O O . GLU B 1 300 ? -37.332 -31.498 36.253 1.00 24.34 300 GLU B O 1
ATOM 4938 N N . ALA B 1 301 ? -36.663 -31.124 38.385 1.00 26.35 301 ALA B N 1
ATOM 4939 C CA . ALA B 1 301 ? -35.716 -30.088 38.041 1.00 27.26 301 ALA B CA 1
ATOM 4940 C C . ALA B 1 301 ? -34.680 -30.631 37.073 1.00 29.60 301 ALA B C 1
ATOM 4941 O O . ALA B 1 301 ? -34.225 -31.765 37.215 1.00 28.50 301 ALA B O 1
ATOM 4943 N N . LEU B 1 302 ? -34.309 -29.822 36.092 1.00 32.24 302 LEU B N 1
ATOM 4944 C CA . LEU B 1 302 ? -33.381 -30.283 35.072 1.00 37.22 302 LEU B CA 1
ATOM 4945 C C . LEU B 1 302 ? -31.948 -30.068 35.477 1.00 45.30 302 LEU B C 1
ATOM 4946 O O . LEU B 1 302 ? -31.195 -31.035 35.600 1.00 48.56 302 LEU B O 1
ATOM 4951 N N . GLU B 1 303 ? -31.564 -28.828 35.723 1.00 53.58 303 GLU B N 1
ATOM 4952 C CA . GLU B 1 303 ? -30.277 -28.580 36.365 1.00 62.74 303 GLU B CA 1
ATOM 4953 C C . GLU B 1 303 ? -29.046 -29.225 35.680 1.00 66.99 303 GLU B C 1
ATOM 4954 O O . GLU B 1 303 ? -28.131 -29.613 36.386 1.00 66.20 303 GLU B O 1
ATOM 4960 N N . PRO B 1 304 ? -29.042 -29.406 34.327 1.00 71.87 304 PRO B N 1
ATOM 4961 C CA . PRO B 1 304 ? -27.727 -28.983 33.863 1.00 74.60 304 PRO B CA 1
ATOM 4962 C C . PRO B 1 304 ? -27.727 -27.487 34.160 1.00 73.32 304 PRO B C 1
ATOM 4963 O O . PRO B 1 304 ? -26.906 -27.052 34.971 1.00 73.02 304 PRO B O 1
ATOM 4967 N N . PRO B 1 305 ? -28.668 -26.702 33.571 1.00 70.24 305 PRO B N 1
ATOM 4968 C CA . PRO B 1 305 ? -29.519 -26.822 32.360 1.00 67.91 305 PRO B CA 1
ATOM 4969 C C . PRO B 1 305 ? -28.630 -26.842 31.110 1.00 65.98 305 PRO B C 1
ATOM 4970 O O . PRO B 1 305 ? -27.579 -26.217 31.151 1.00 67.96 305 PRO B O 1
ATOM 4974 N N . GLN B 1 306 ? -29.008 -27.460 29.986 1.00 62.67 306 GLN B N 1
ATOM 4975 C CA . GLN B 1 306 ? -30.356 -27.496 29.392 1.00 58.48 306 GLN B CA 1
ATOM 4976 C C . GLN B 1 306 ? -30.471 -26.109 28.723 1.00 56.16 306 GLN B C 1
ATOM 4977 O O . GLN B 1 306 ? -31.313 -25.221 29.006 1.00 56.69 306 GLN B O 1
ATOM 4983 N N . SER B 1 307 ? -29.538 -25.953 27.798 1.00 52.75 307 SER B N 1
ATOM 4984 C CA . SER B 1 307 ? -29.440 -24.752 26.998 1.00 50.92 307 SER B CA 1
ATOM 4985 C C . SER B 1 307 ? -30.645 -24.678 26.079 1.00 47.45 307 SER B C 1
ATOM 4986 O O . SER B 1 307 ? -31.278 -25.699 25.806 1.00 46.92 307 SER B O 1
ATOM 4989 N N . PRO B 1 308 ? -30.995 -23.465 25.623 1.00 43.31 308 PRO B N 1
ATOM 4990 C CA . PRO B 1 308 ? -32.126 -23.411 24.707 1.00 41.58 308 PRO B CA 1
ATOM 4991 C C . PRO B 1 308 ? -31.922 -24.352 23.509 1.00 41.36 308 PRO B C 1
ATOM 4992 O O . PRO B 1 308 ? -30.846 -24.383 22.897 1.00 39.46 308 PRO B O 1
ATOM 4996 N N . ARG B 1 309 ? -32.950 -25.135 23.208 1.00 37.87 309 ARG B N 1
ATOM 4997 C CA . ARG B 1 309 ? -32.831 -26.186 22.222 1.00 37.90 309 ARG B CA 1
ATOM 4998 C C . ARG B 1 309 ? -33.259 -25.722 20.829 1.00 37.39 309 ARG B C 1
ATOM 4999 O O . ARG B 1 309 ? -34.063 -24.789 20.686 1.00 35.81 309 ARG B O 1
ATOM 5007 N N . ASP B 1 310 ? -32.717 -26.394 19.813 1.00 36.93 310 ASP B N 1
ATOM 5008 C CA . ASP B 1 310 ? -33.024 -26.089 18.402 1.00 37.49 310 ASP B CA 1
ATOM 5009 C C . ASP B 1 310 ? -33.854 -27.181 17.719 1.00 35.76 310 ASP B C 1
ATOM 5010 O O . ASP B 1 310 ? -33.994 -27.188 16.482 1.00 36.46 310 ASP B O 1
ATOM 5015 N N . ASP B 1 311 ? -34.386 -28.109 18.503 1.00 32.09 311 ASP B N 1
ATOM 5016 C CA . ASP B 1 311 ? -35.107 -29.234 17.948 1.00 30.80 311 ASP B CA 1
ATOM 5017 C C . ASP B 1 311 ? -36.413 -29.407 18.714 1.00 27.68 311 ASP B C 1
ATOM 5018 O O . ASP B 1 311 ? -36.741 -30.531 19.115 1.00 27.07 311 ASP B O 1
ATOM 5023 N N . VAL B 1 312 ? -37.143 -28.297 18.906 1.00 24.50 312 VAL B N 1
ATOM 5024 C CA . VAL B 1 312 ? -38.311 -28.268 19.798 1.00 21.89 312 VAL B CA 1
ATOM 5025 C C . VAL B 1 312 ? -39.486 -27.479 19.210 1.00 20.11 312 VAL B C 1
ATOM 5026 O O . VAL B 1 312 ? -39.322 -26.608 18.329 1.00 19.73 312 VAL B O 1
ATOM 5030 N N . TRP B 1 313 ? -40.674 -27.830 19.695 1.00 18.52 313 TRP B N 1
ATOM 5031 C CA . TRP B 1 313 ? -41.917 -27.049 19.539 1.00 17.40 313 TRP B CA 1
ATOM 5032 C C . TRP B 1 313 ? -42.116 -26.270 20.833 1.00 16.01 313 TRP B C 1
ATOM 5033 O O . TRP B 1 313 ? -42.316 -26.844 21.896 1.00 15.88 313 TRP B O 1
ATOM 5044 N N . VAL B 1 314 ? -41.993 -24.953 20.748 1.00 15.41 314 VAL B N 1
ATOM 5045 C CA . VAL B 1 314 ? -42.151 -24.080 21.905 1.00 14.73 314 VAL B CA 1
ATOM 5046 C C . VAL B 1 314 ? -43.479 -23.364 21.762 1.00 13.99 314 VAL B C 1
ATOM 5047 O O . VAL B 1 314 ? -43.806 -22.900 20.682 1.00 13.77 314 VAL B O 1
ATOM 5051 N N . ASN B 1 315 ? -44.285 -23.328 22.814 1.00 13.54 315 ASN B N 1
ATOM 5052 C CA . ASN B 1 315 ? -45.605 -22.698 22.669 1.00 13.10 315 ASN B CA 1
ATOM 5053 C C . ASN B 1 315 ? -46.139 -22.056 23.907 1.00 13.02 315 ASN B C 1
ATOM 5054 O O . ASN B 1 315 ? -45.675 -22.330 25.025 1.00 12.84 315 ASN B O 1
ATOM 5059 N N . LYS B 1 316 ? -47.111 -21.177 23.714 1.00 12.71 316 LYS B N 1
ATOM 5060 C CA . LYS B 1 316 ? -47.870 -20.641 24.843 1.00 13.00 316 LYS B CA 1
ATOM 5061 C C . LYS B 1 316 ? -49.240 -20.222 24.374 1.00 12.83 316 LYS B C 1
ATOM 5062 O O . LYS B 1 316 ? -49.383 -19.538 23.360 1.00 12.42 316 LYS B O 1
ATOM 5068 N N . THR B 1 317 ? -50.256 -20.654 25.116 1.00 13.48 317 THR B N 1
ATOM 5069 C CA . THR B 1 317 ? -51.629 -20.104 24.933 1.00 14.01 317 THR B CA 1
ATOM 5070 C C . THR B 1 317 ? -51.836 -18.844 25.770 1.00 14.46 317 THR B C 1
ATOM 5071 O O . THR B 1 317 ? -51.172 -18.618 26.794 1.00 15.05 317 THR B O 1
ATOM 5075 N N . GLY B 1 318 ? -52.801 -18.037 25.359 1.00 14.27 318 GLY B N 1
ATOM 5076 C CA . GLY B 1 318 ? -53.301 -16.988 26.242 1.00 15.00 318 GLY B CA 1
ATOM 5077 C C . GLY B 1 318 ? -54.765 -16.749 25.990 1.00 13.97 318 GLY B C 1
ATOM 5078 O O . GLY B 1 318 ? -55.194 -16.741 24.838 1.00 13.12 318 GLY B O 1
ATOM 5079 N N . SER B 1 319 ? -55.543 -16.575 27.054 1.00 14.61 319 SER B N 1
ATOM 5080 C CA . SER B 1 319 ? -56.951 -16.271 26.900 1.00 14.73 319 SER B CA 1
ATOM 5081 C C . SER B 1 319 ? -57.410 -15.250 27.919 1.00 14.69 319 SER B C 1
ATOM 5082 O O . SER B 1 319 ? -56.779 -15.061 28.970 1.00 14.24 319 SER B O 1
ATOM 5085 N N . THR B 1 320 ? -58.496 -14.587 27.568 1.00 14.83 320 THR B N 1
ATOM 5086 C CA . THR B 1 320 ? -59.305 -13.837 28.491 1.00 14.97 320 THR B CA 1
ATOM 5087 C C . THR B 1 320 ? -60.696 -14.371 28.223 1.00 16.01 320 THR B C 1
ATOM 5088 O O . THR B 1 320 ? -60.875 -15.258 27.388 1.00 15.76 320 THR B O 1
ATOM 5092 N N . GLN B 1 321 ? -61.693 -13.845 28.906 1.00 17.17 321 GLN B N 1
ATOM 5093 C CA . GLN B 1 321 ? -63.049 -14.314 28.657 1.00 18.26 321 GLN B CA 1
ATOM 5094 C C . GLN B 1 321 ? -63.490 -14.133 27.203 1.00 17.92 321 GLN B C 1
ATOM 5095 O O . GLN B 1 321 ? -64.275 -14.926 26.709 1.00 18.57 321 GLN B O 1
ATOM 5101 N N . GLY B 1 322 ? -62.979 -13.112 26.509 1.00 17.04 322 GLY B N 1
ATOM 5102 C CA . GLY B 1 322 ? -63.435 -12.815 25.152 1.00 16.34 322 GLY B CA 1
ATOM 5103 C C . GLY B 1 322 ? -62.391 -12.995 24.068 1.00 15.93 322 GLY B C 1
ATOM 5104 O O . GLY B 1 322 ? -62.669 -12.667 22.905 1.00 17.02 322 GLY B O 1
ATOM 5105 N N . PHE B 1 323 ? -61.188 -13.462 24.424 1.00 14.78 323 PHE B N 1
ATOM 5106 C CA . PHE B 1 323 ? -60.073 -13.551 23.481 1.00 13.93 323 PHE B CA 1
ATOM 5107 C C . PHE B 1 323 ? -59.258 -14.829 23.636 1.00 13.52 323 PHE B C 1
ATOM 5108 O O . PHE B 1 323 ? -59.168 -15.406 24.737 1.00 13.16 323 PHE B O 1
ATOM 5116 N N . GLY B 1 324 ? -58.703 -15.288 22.508 1.00 13.06 324 GLY B N 1
ATOM 5117 C CA . GLY B 1 324 ? -57.919 -16.505 22.468 1.00 12.76 324 GLY B CA 1
ATOM 5118 C C . GLY B 1 324 ? -56.717 -16.335 21.557 1.00 12.18 324 GLY B C 1
ATOM 5119 O O . GLY B 1 324 ? -56.863 -16.056 20.372 1.00 12.83 324 GLY B O 1
ATOM 5120 N N . GLY B 1 325 ? -55.538 -16.439 22.140 1.00 11.52 325 GLY B N 1
ATOM 5121 C CA . GLY B 1 325 ? -54.304 -16.324 21.401 1.00 11.06 325 GLY B CA 1
ATOM 5122 C C . GLY B 1 325 ? -53.452 -17.576 21.520 1.00 11.20 325 GLY B C 1
ATOM 5123 O O . GLY B 1 325 ? -53.575 -18.368 22.466 1.00 10.91 325 GLY B O 1
ATOM 5124 N N . TYR B 1 326 ? -52.506 -17.701 20.604 1.00 11.63 326 TYR B N 1
ATOM 5125 C CA . TYR B 1 326 ? -51.559 -18.834 20.640 1.00 11.84 326 TYR B CA 1
ATOM 5126 C C . TYR B 1 326 ? -50.295 -18.451 19.923 1.00 11.89 326 TYR B C 1
ATOM 5127 O O . TYR B 1 326 ? -50.348 -17.829 18.847 1.00 11.73 326 TYR B O 1
ATOM 5136 N N . ILE B 1 327 ? -49.150 -18.799 20.522 1.00 11.75 327 ILE B N 1
ATOM 5137 C CA . ILE B 1 327 ? -47.860 -18.625 19.875 1.00 12.43 327 ILE B CA 1
ATOM 5138 C C . ILE B 1 327 ? -47.145 -19.947 19.802 1.00 12.55 327 ILE B C 1
ATOM 5139 O O . ILE B 1 327 ? -47.065 -20.671 20.795 1.00 12.23 327 ILE B O 1
ATOM 5144 N N . VAL B 1 328 ? -46.630 -20.257 18.609 1.00 13.28 328 VAL B N 1
ATOM 5145 C CA . VAL B 1 328 ? -45.721 -21.410 18.472 1.00 13.91 328 VAL B CA 1
ATOM 5146 C C . VAL B 1 328 ? -44.431 -20.999 17.758 1.00 14.66 328 VAL B C 1
ATOM 5147 O O . VAL B 1 328 ? -44.451 -20.157 16.849 1.00 14.45 328 VAL B O 1
ATOM 5151 N N . MET B 1 329 ? -43.329 -21.531 18.271 1.00 14.85 329 MET B N 1
ATOM 5152 C CA . MET B 1 329 ? -41.996 -21.261 17.738 1.00 15.84 329 MET B CA 1
ATOM 5153 C C . MET B 1 329 ? -41.260 -22.564 17.512 1.00 16.36 329 MET B C 1
ATOM 5154 O O . MET B 1 329 ? -41.299 -23.465 18.345 1.00 16.05 329 MET B O 1
ATOM 5159 N N . LEU B 1 330 ? -40.596 -22.635 16.363 1.00 17.49 330 LEU B N 1
ATOM 5160 C CA . LEU B 1 330 ? -39.808 -23.768 15.961 1.00 19.05 330 LEU B CA 1
ATOM 5161 C C . LEU B 1 330 ? -38.386 -23.231 15.752 1.00 20.05 330 LEU B C 1
ATOM 5162 O O . LEU B 1 330 ? -38.059 -22.826 14.643 1.00 20.90 330 LEU B O 1
ATOM 5167 N N . PRO B 1 331 ? -37.604 -23.099 16.830 1.00 20.23 331 PRO B N 1
ATOM 5168 C CA . PRO B 1 331 ? -36.271 -22.482 16.703 1.00 21.54 331 PRO B CA 1
ATOM 5169 C C . PRO B 1 331 ? -35.390 -23.148 15.633 1.00 23.18 331 PRO B C 1
ATOM 5170 O O . PRO B 1 331 ? -34.685 -22.430 14.886 1.00 23.76 331 PRO B O 1
ATOM 51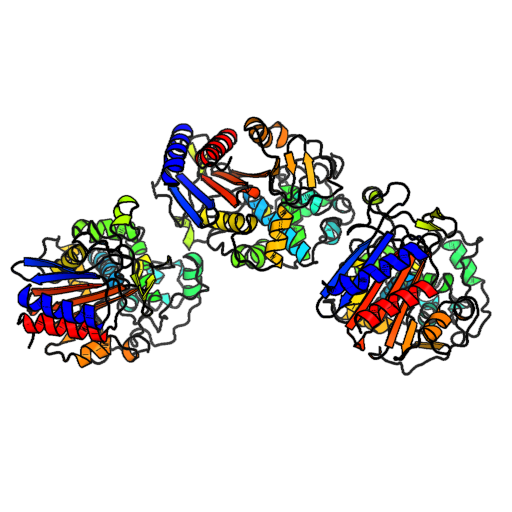74 N N . GLY B 1 332 ? -35.457 -24.474 15.498 1.00 23.62 332 GLY B N 1
ATOM 5175 C CA . GLY B 1 332 ? -34.670 -25.178 14.461 1.00 26.27 332 GLY B CA 1
ATOM 5176 C C . GLY B 1 332 ? -35.007 -24.844 13.005 1.00 27.47 332 GLY B C 1
ATOM 5177 O O . GLY B 1 332 ? -34.174 -25.027 12.106 1.00 28.82 332 GLY B O 1
ATOM 5178 N N . LYS B 1 333 ? -36.226 -24.366 12.769 1.00 27.97 333 LYS B N 1
ATOM 5179 C CA . LYS B 1 333 ? -36.693 -23.925 11.451 1.00 29.59 333 LYS B CA 1
ATOM 5180 C C . LYS B 1 333 ? -36.733 -22.402 11.319 1.00 29.12 333 LYS B C 1
ATOM 5181 O O . LYS B 1 333 ? -37.141 -21.856 10.287 1.00 29.64 333 LYS B O 1
ATOM 5187 N N . HIS B 1 334 ? -36.319 -21.717 12.376 1.00 28.52 334 HIS B N 1
ATOM 5188 C CA . HIS B 1 334 ? -36.400 -20.276 12.465 1.00 27.98 334 HIS B CA 1
ATOM 5189 C C . HIS B 1 334 ? -37.780 -19.749 12.081 1.00 26.54 334 HIS B C 1
ATOM 5190 O O . HIS B 1 334 ? -37.889 -18.737 11.378 1.00 27.70 334 HIS B O 1
ATOM 5197 N N . THR B 1 335 ? -38.836 -20.455 12.496 1.00 24.28 335 THR B N 1
ATOM 5198 C CA . THR B 1 335 ? -40.179 -19.979 12.164 1.00 23.51 335 THR B CA 1
ATOM 5199 C C . THR B 1 335 ? -41.086 -20.005 13.354 1.00 21.33 335 THR B C 1
ATOM 5200 O O . THR B 1 335 ? -40.888 -20.769 14.291 1.00 20.29 335 THR B O 1
ATOM 5204 N N . GLY B 1 336 ? -42.030 -19.081 13.313 1.00 20.21 336 GLY B N 1
ATOM 5205 C CA . GLY B 1 336 ? -42.964 -18.873 14.386 1.00 18.28 336 GLY B CA 1
ATOM 5206 C C . GLY B 1 336 ? -44.299 -18.440 13.859 1.00 17.49 336 GLY B C 1
ATOM 5207 O O . GLY B 1 336 ? -44.446 -17.967 12.715 1.00 17.44 336 GLY B O 1
ATOM 5208 N N . LEU B 1 337 ? -45.285 -18.587 14.723 1.00 16.03 337 LEU B N 1
ATOM 5209 C CA . LEU B 1 337 ? -46.646 -18.296 14.372 1.00 15.46 337 LEU B CA 1
ATOM 5210 C C . LEU B 1 337 ? -47.320 -17.620 15.545 1.00 14.29 337 LEU B C 1
ATOM 5211 O O . LEU B 1 337 ? -47.198 -18.086 16.677 1.00 13.71 337 LEU B O 1
ATOM 5216 N N . VAL B 1 338 ? -47.960 -16.494 15.264 1.00 13.44 338 VAL B N 1
ATOM 5217 C CA . VAL B 1 338 ? -48.795 -15.753 16.219 1.00 13.28 338 VAL B CA 1
ATOM 5218 C C . VAL B 1 338 ? -50.223 -15.752 15.688 1.00 13.38 338 VAL B C 1
ATOM 5219 O O . VAL B 1 338 ? -50.462 -15.265 14.567 1.00 13.24 338 VAL B O 1
ATOM 5223 N N . MET B 1 339 ? -51.163 -16.289 16.474 1.00 13.30 339 MET B N 1
ATOM 5224 C CA . MET B 1 339 ? -52.584 -16.292 16.112 1.00 14.12 339 MET B CA 1
ATOM 5225 C C . MET B 1 339 ? -53.414 -15.635 17.190 1.00 13.16 339 MET B C 1
ATOM 5226 O O . MET B 1 339 ? -53.518 -16.157 18.288 1.00 12.32 339 MET B O 1
ATOM 5231 N N . LEU B 1 340 ? -53.984 -14.486 16.888 1.00 12.96 340 LEU B N 1
ATOM 5232 C CA . LEU B 1 340 ? -54.851 -13.774 17.837 1.00 12.78 340 LEU B CA 1
ATOM 5233 C C . LEU B 1 340 ? -56.286 -13.765 17.325 1.00 13.30 340 LEU B C 1
ATOM 5234 O O . LEU B 1 340 ? -56.535 -13.498 16.140 1.00 12.87 340 LEU B O 1
ATOM 5239 N N . ALA B 1 341 ? -57.217 -14.044 18.225 1.00 13.58 341 ALA B N 1
ATOM 5240 C CA . ALA B 1 341 ? -58.640 -14.006 17.937 1.00 13.90 341 ALA B CA 1
ATOM 5241 C C . ALA B 1 341 ? -59.381 -13.220 19.012 1.00 14.19 341 ALA B C 1
ATOM 5242 O O . ALA B 1 341 ? -58.990 -13.250 20.176 1.00 13.82 341 ALA B O 1
ATOM 5244 N N . ASN B 1 342 ? -60.497 -12.587 18.610 1.00 14.46 342 ASN B N 1
ATOM 5245 C CA . ASN B 1 342 ? -61.450 -11.985 19.560 1.00 14.92 342 ASN B CA 1
ATOM 5246 C C . ASN B 1 342 ? -62.608 -12.902 19.947 1.00 16.07 342 ASN B C 1
ATOM 5247 O O . ASN B 1 342 ? -63.766 -12.473 20.076 1.00 16.52 342 ASN B O 1
ATOM 5252 N N . LYS B 1 343 ? -62.267 -14.173 20.148 1.00 16.68 343 LYS B N 1
ATOM 5253 C CA . LYS B 1 343 ? -63.129 -15.142 20.791 1.00 18.88 343 LYS B CA 1
ATOM 5254 C C . LYS B 1 343 ? -62.250 -16.104 21.577 1.00 18.62 343 LYS B C 1
ATOM 5255 O O . LYS B 1 343 ? -61.203 -16.502 21.092 1.00 17.66 343 LYS B O 1
ATOM 5261 N N . ASN B 1 344 ? -62.673 -16.471 22.792 1.00 19.53 344 ASN B N 1
ATOM 5262 C CA . ASN B 1 344 ? -62.003 -17.519 23.553 1.00 19.59 344 ASN B CA 1
ATOM 5263 C C . ASN B 1 344 ? -62.477 -18.875 23.068 1.00 19.54 344 ASN B C 1
ATOM 5264 O O . ASN B 1 344 ? -63.503 -19.371 23.514 1.00 21.10 344 ASN B O 1
ATOM 5269 N N . TYR B 1 345 ? -61.759 -19.446 22.108 1.00 18.61 345 TYR B N 1
ATOM 5270 C CA . TYR B 1 345 ? -62.157 -20.698 21.458 1.00 18.79 345 TYR B CA 1
ATOM 5271 C C . TYR B 1 345 ? -61.193 -21.812 21.940 1.00 18.70 345 TYR B C 1
ATOM 5272 O O . TYR B 1 345 ? -60.106 -21.517 22.448 1.00 16.79 345 TYR B O 1
ATOM 5281 N N . PRO B 1 346 ? -61.601 -23.091 21.827 1.00 18.94 346 PRO B N 1
ATOM 5282 C CA . PRO B 1 346 ? -60.871 -24.167 22.475 1.00 19.78 346 PRO B CA 1
ATOM 5283 C C . PRO B 1 346 ? -59.390 -24.284 22.128 1.00 19.26 346 PRO B C 1
ATOM 5284 O O . PRO B 1 346 ? -59.010 -24.164 20.963 1.00 18.61 346 PRO B O 1
ATOM 5288 N N . ASN B 1 347 ? -58.591 -24.543 23.154 1.00 19.93 347 ASN B N 1
ATOM 5289 C CA . ASN B 1 347 ? -57.148 -24.735 22.957 1.00 19.84 347 ASN B CA 1
ATOM 5290 C C . ASN B 1 347 ? -56.849 -25.844 21.954 1.00 20.17 347 ASN B C 1
ATOM 5291 O O . ASN B 1 347 ? -55.928 -25.726 21.163 1.00 19.77 347 ASN B O 1
ATOM 5296 N N . ASP B 1 348 ? -57.655 -26.903 21.946 1.00 20.80 348 ASP B N 1
ATOM 5297 C CA . ASP B 1 348 ? -57.437 -27.986 21.010 1.00 21.43 348 ASP B CA 1
ATOM 5298 C C . ASP B 1 348 ? -57.548 -27.487 19.560 1.00 20.33 348 ASP B C 1
ATOM 5299 O O . ASP B 1 348 ? -56.838 -27.952 18.685 1.00 19.60 348 ASP B O 1
ATOM 5304 N N . ALA B 1 349 ? -58.437 -26.536 19.311 1.00 19.17 349 ALA B N 1
ATOM 5305 C CA . ALA B 1 349 ? -58.585 -25.978 17.969 1.00 18.56 349 ALA B CA 1
ATOM 5306 C C . ALA B 1 349 ? -57.411 -25.067 17.608 1.00 17.39 349 ALA B C 1
ATOM 5307 O O . ALA B 1 349 ? -57.059 -24.943 16.428 1.00 16.87 349 ALA B O 1
ATOM 5309 N N . ARG B 1 350 ? -56.831 -24.419 18.620 1.00 16.25 350 ARG B N 1
ATOM 5310 C CA . ARG B 1 350 ? -55.647 -23.595 18.423 1.00 15.17 350 ARG B CA 1
ATOM 5311 C C . ARG B 1 350 ? -54.496 -24.474 18.035 1.00 15.14 350 ARG B C 1
ATOM 5312 O O . ARG B 1 350 ? -53.817 -24.204 17.042 1.00 15.40 350 ARG B O 1
ATOM 5320 N N . VAL B 1 351 ? -54.308 -25.587 18.750 1.00 15.09 351 VAL B N 1
ATOM 5321 C CA . VAL B 1 351 ? -53.232 -26.510 18.357 1.00 15.40 351 VAL B CA 1
ATOM 5322 C C . VAL B 1 351 ? -53.459 -27.095 16.963 1.00 15.69 351 VAL B C 1
ATOM 5323 O O . VAL B 1 351 ? -52.540 -27.096 16.159 1.00 15.68 351 VAL B O 1
ATOM 5327 N N . GLU B 1 352 ? -54.678 -27.545 16.653 1.00 16.21 352 GLU B N 1
ATOM 5328 C CA . GLU B 1 352 ? -54.938 -28.098 15.326 1.00 16.78 352 GLU B CA 1
ATOM 5329 C C . GLU B 1 352 ? -54.669 -27.104 14.189 1.00 16.60 352 GLU B C 1
ATOM 5330 O O . GLU B 1 352 ? -53.998 -27.427 13.215 1.00 16.80 352 GLU B O 1
ATOM 5336 N N . ALA B 1 353 ? -55.182 -25.879 14.325 1.00 15.87 353 ALA B N 1
ATOM 5337 C CA . ALA B 1 353 ? -54.947 -24.877 13.279 1.00 16.24 353 ALA B CA 1
ATOM 5338 C C . ALA B 1 353 ? -53.466 -24.542 13.121 1.00 15.92 353 ALA B C 1
ATOM 5339 O O . ALA B 1 353 ? -52.973 -24.480 11.993 1.00 16.42 353 ALA B O 1
ATOM 5341 N N . ALA B 1 354 ? -52.755 -24.359 14.230 1.00 15.51 354 ALA B N 1
ATOM 5342 C CA . ALA B 1 354 ? -51.314 -24.074 14.189 1.00 15.45 354 ALA B CA 1
ATOM 5343 C C . ALA B 1 354 ? -50.565 -25.201 13.534 1.00 16.57 354 ALA B C 1
ATOM 5344 O O . ALA B 1 354 ? -49.714 -24.994 12.673 1.00 17.28 354 ALA B O 1
ATOM 5346 N N . TYR B 1 355 ? -50.885 -26.426 13.946 1.00 17.11 355 TYR B N 1
ATOM 5347 C CA . TYR B 1 355 ? -50.233 -27.581 13.356 1.00 18.44 355 TYR B CA 1
ATOM 5348 C C . TYR B 1 355 ? -50.493 -27.694 11.845 1.00 19.36 355 TYR B C 1
ATOM 5349 O O . TYR B 1 355 ? -49.563 -27.944 11.054 1.00 19.89 355 TYR B O 1
ATOM 5358 N N . ARG B 1 356 ? -51.740 -27.527 11.422 1.00 19.50 356 ARG B N 1
ATOM 5359 C CA . ARG B 1 356 ? -52.078 -27.592 9.992 1.00 20.81 356 ARG B CA 1
ATOM 5360 C C . ARG B 1 356 ? -51.361 -26.500 9.162 1.00 20.94 356 ARG B C 1
ATOM 5361 O O . ARG B 1 356 ? -50.901 -26.751 8.050 1.00 21.53 356 ARG B O 1
ATOM 5369 N N . ILE B 1 357 ? -51.255 -25.305 9.726 1.00 20.10 357 ILE B N 1
ATOM 5370 C CA . ILE B 1 357 ? -50.545 -24.194 9.058 1.00 20.71 357 ILE B CA 1
ATOM 5371 C C . ILE B 1 357 ? -49.064 -24.533 8.917 1.00 21.40 357 ILE B C 1
ATOM 5372 O O . ILE B 1 357 ? -48.501 -24.503 7.803 1.00 22.71 357 ILE B O 1
ATOM 5377 N N . LEU B 1 358 ? -48.434 -24.896 10.029 1.00 21.72 358 LEU B N 1
ATOM 5378 C CA . LEU B 1 358 ? -47.001 -25.182 10.027 1.00 22.53 358 LEU B CA 1
ATOM 5379 C C . LEU B 1 358 ? -46.639 -26.399 9.178 1.00 24.81 358 LEU B C 1
ATOM 5380 O O . LEU B 1 358 ? -45.598 -26.392 8.501 1.00 25.89 358 LEU B O 1
ATOM 5385 N N . SER B 1 359 ? -47.485 -27.433 9.179 1.00 26.26 359 SER B N 1
ATOM 5386 C CA . SER B 1 359 ? -47.252 -28.597 8.307 1.00 28.71 359 SER B CA 1
ATOM 5387 C C . SER B 1 359 ? -47.508 -28.262 6.827 1.00 29.12 359 SER B C 1
ATOM 5388 O O . SER B 1 359 ? -46.743 -28.663 5.950 1.00 29.37 359 SER B O 1
ATOM 5391 N N . GLY B 1 360 ? -48.548 -27.471 6.557 1.00 29.14 360 GLY B N 1
ATOM 5392 C CA . GLY B 1 360 ? -48.814 -27.000 5.204 1.00 30.16 360 GLY B CA 1
ATOM 5393 C C . GLY B 1 360 ? -47.648 -26.198 4.647 1.00 30.80 360 GLY B C 1
ATOM 5394 O O . GLY B 1 360 ? -47.428 -26.187 3.417 1.00 32.35 360 GLY B O 1
ATOM 5395 N N . LEU B 1 361 ? -46.906 -25.520 5.526 1.00 30.28 361 LEU B N 1
ATOM 5396 C CA . LEU B 1 361 ? -45.746 -24.669 5.115 1.00 32.60 361 LEU B CA 1
ATOM 5397 C C . LEU B 1 361 ? -44.310 -25.216 4.789 1.00 34.50 361 LEU B C 1
ATOM 5398 O O . LEU B 1 361 ? -43.412 -24.402 4.633 1.00 35.23 361 LEU B O 1
ATOM 5403 N N . GLY B 1 362 ? -43.993 -26.501 4.721 1.00 36.24 362 GLY B N 1
ATOM 5404 C CA . GLY B 1 362 ? -44.165 -27.516 5.716 1.00 35.43 362 GLY B CA 1
ATOM 5405 C C . GLY B 1 362 ? -42.892 -27.526 6.561 1.00 35.09 362 GLY B C 1
ATOM 5406 O O . GLY B 1 362 ? -41.858 -28.121 6.192 1.00 36.14 362 GLY B O 1
ATOM 5407 N N . ALA B 1 363 ? -43.016 -26.887 7.716 1.00 33.10 363 ALA B N 1
ATOM 5408 C CA . ALA B 1 363 ? -41.916 -26.480 8.580 1.00 33.11 363 ALA B CA 1
ATOM 5409 C C . ALA B 1 363 ? -41.318 -27.589 9.447 1.00 33.62 363 ALA B C 1
ATOM 5410 O O . ALA B 1 363 ? -42.003 -28.258 10.202 1.00 31.49 363 ALA B O 1
ATOM 5412 N N . THR C 1 9 ? -7.303 19.331 -54.209 1.00 28.93 9 THR C N 1
ATOM 5413 C CA . THR C 1 9 ? -7.230 18.518 -52.980 1.00 29.21 9 THR C CA 1
ATOM 5414 C C . THR C 1 9 ? -8.305 17.415 -52.937 1.00 29.14 9 THR C C 1
ATOM 5415 O O . THR C 1 9 ? -8.043 16.325 -52.434 1.00 26.83 9 THR C O 1
ATOM 5419 N N . ARG C 1 10 ? -9.508 17.692 -53.444 1.00 29.72 10 ARG C N 1
ATOM 5420 C CA . ARG C 1 10 ? -10.572 16.678 -53.477 1.00 30.58 10 ARG C CA 1
ATOM 5421 C C . ARG C 1 10 ? -10.234 15.341 -54.205 1.00 28.88 10 ARG C C 1
ATOM 5422 O O . ARG C 1 10 ? -10.613 14.260 -53.727 1.00 26.74 10 ARG C O 1
ATOM 5430 N N . GLU C 1 11 ? -9.495 15.377 -55.314 1.00 30.67 11 GLU C N 1
ATOM 5431 C CA . GLU C 1 11 ? -9.112 14.131 -55.993 1.00 30.27 11 GLU C CA 1
ATOM 5432 C C . GLU C 1 11 ? -8.210 13.201 -55.140 1.00 27.77 11 GLU C C 1
ATOM 5433 O O . GLU C 1 11 ? -8.260 11.987 -55.274 1.00 28.01 11 GLU C O 1
ATOM 5439 N N . VAL C 1 12 ? -7.407 13.770 -54.246 1.00 24.94 12 VAL C N 1
ATOM 5440 C CA . VAL C 1 12 ? -6.622 12.953 -53.272 1.00 22.57 12 VAL C CA 1
ATOM 5441 C C . VAL C 1 12 ? -7.465 12.506 -52.063 1.00 20.70 12 VAL C C 1
ATOM 5442 O O . VAL C 1 12 ? -7.442 11.341 -51.661 1.00 18.69 12 VAL C O 1
ATOM 5446 N N . LEU C 1 13 ? -8.223 13.451 -51.517 1.00 20.09 13 LEU C N 1
ATOM 5447 C CA . LEU C 1 13 ? -8.978 13.254 -50.287 1.00 18.92 13 LEU C CA 1
ATOM 5448 C C . LEU C 1 13 ? -10.135 12.274 -50.494 1.00 17.59 13 LEU C C 1
ATOM 5449 O O . LEU C 1 13 ? -10.303 11.303 -49.739 1.00 16.72 13 LEU C O 1
ATOM 5454 N N . ASP C 1 14 ? -10.932 12.505 -51.534 1.00 17.09 14 ASP C N 1
ATOM 5455 C CA . ASP C 1 14 ? -12.198 11.782 -51.655 1.00 16.80 14 ASP C CA 1
ATOM 5456 C C . ASP C 1 14 ? -12.084 10.236 -51.615 1.00 16.28 14 ASP C C 1
ATOM 5457 O O . ASP C 1 14 ? -12.836 9.585 -50.873 1.00 15.63 14 ASP C O 1
ATOM 5462 N N . PRO C 1 15 ? -11.159 9.634 -52.393 1.00 15.91 15 PRO C N 1
ATOM 5463 C CA . PRO C 1 15 ? -11.072 8.175 -52.365 1.00 15.81 15 PRO C CA 1
ATOM 5464 C C . PRO C 1 15 ? -10.632 7.612 -51.019 1.00 14.68 15 PRO C C 1
ATOM 5465 O O . PRO C 1 15 ? -11.070 6.526 -50.607 1.00 14.95 15 PRO C O 1
ATOM 5469 N N . ILE C 1 16 ? -9.739 8.327 -50.356 1.00 13.93 16 ILE C N 1
ATOM 5470 C CA . ILE C 1 16 ? -9.260 7.896 -49.065 1.00 13.29 16 ILE C CA 1
ATOM 5471 C C . ILE C 1 16 ? -10.402 7.924 -48.059 1.00 13.12 16 ILE C C 1
ATOM 5472 O O . ILE C 1 16 ? -10.564 6.999 -47.277 1.00 13.10 16 ILE C O 1
ATOM 5477 N N . VAL C 1 17 ? -11.179 8.997 -48.052 1.00 12.98 17 VAL C N 1
ATOM 5478 C CA . VAL C 1 17 ? -12.294 9.075 -47.129 1.00 13.03 17 VAL C CA 1
ATOM 5479 C C . VAL C 1 17 ? -13.374 8.061 -47.482 1.00 13.60 17 VAL C C 1
ATOM 5480 O O . VAL C 1 17 ? -13.956 7.436 -46.600 1.00 12.82 17 VAL C O 1
ATOM 5484 N N . ALA C 1 18 ? -13.630 7.863 -48.771 1.00 14.53 18 ALA C N 1
ATOM 5485 C CA . ALA C 1 18 ? -14.612 6.865 -49.153 1.00 15.37 18 ALA C CA 1
ATOM 5486 C C . ALA C 1 18 ? -14.195 5.495 -48.618 1.00 15.37 18 ALA C C 1
ATOM 5487 O O . ALA C 1 18 ? -15.003 4.773 -48.066 1.00 15.74 18 ALA C O 1
ATOM 5489 N N . SER C 1 19 ? -12.928 5.143 -48.803 1.00 15.59 19 SER C N 1
ATOM 5490 C CA . SER C 1 19 ? -12.414 3.840 -48.359 1.00 16.10 19 SER C CA 1
ATOM 5491 C C . SER C 1 19 ? -12.510 3.705 -46.860 1.00 15.22 19 SER C C 1
ATOM 5492 O O . SER C 1 19 ? -12.934 2.656 -46.360 1.00 15.59 19 SER C O 1
ATOM 5495 N N . LEU C 1 20 ? -12.089 4.757 -46.150 1.00 14.10 20 LEU C N 1
ATOM 5496 C CA . LEU C 1 20 ? -12.167 4.795 -44.691 1.00 13.35 20 LEU C CA 1
ATOM 5497 C C . LEU C 1 20 ? -13.605 4.606 -44.166 1.00 13.38 20 LEU C C 1
ATOM 5498 O O . LEU C 1 20 ? -13.849 3.809 -43.293 1.00 13.54 20 LEU C O 1
ATOM 5503 N N . MET C 1 21 ? -14.557 5.369 -44.686 1.00 13.50 21 MET C N 1
ATOM 5504 C CA . MET C 1 21 ? -15.938 5.271 -44.232 1.00 13.77 21 MET C CA 1
ATOM 5505 C C . MET C 1 21 ? -16.567 3.909 -44.499 1.00 14.73 21 MET C C 1
ATOM 5506 O O . MET C 1 21 ? -17.348 3.428 -43.702 1.00 14.55 21 MET C O 1
ATOM 5511 N N . GLU C 1 22 ? -16.200 3.288 -45.611 1.00 15.74 22 GLU C N 1
ATOM 5512 C CA . GLU C 1 22 ? -16.694 1.962 -45.957 1.00 17.56 22 GLU C CA 1
ATOM 5513 C C . GLU C 1 22 ? -16.083 0.884 -45.017 1.00 17.34 22 GLU C C 1
ATOM 5514 O O . GLU C 1 22 ? -16.806 0.055 -44.438 1.00 17.57 22 GLU C O 1
ATOM 5520 N N . ALA C 1 23 ? -14.762 0.932 -44.851 1.00 16.77 23 ALA C N 1
ATOM 5521 C CA . ALA C 1 23 ? -14.045 -0.029 -44.021 1.00 16.53 23 ALA C CA 1
ATOM 5522 C C . ALA C 1 23 ? -14.471 0.049 -42.544 1.00 16.46 23 ALA C C 1
ATOM 5523 O O . ALA C 1 23 ? -14.593 -0.983 -41.870 1.00 16.50 23 ALA C O 1
ATOM 5525 N N . GLN C 1 24 ? -14.735 1.255 -42.063 1.00 15.53 24 GLN C N 1
ATOM 5526 C CA . GLN C 1 24 ? -15.066 1.489 -40.644 1.00 15.70 24 GLN C CA 1
ATOM 5527 C C . GLN C 1 24 ? -16.565 1.677 -40.396 1.00 16.03 24 GLN C C 1
ATOM 5528 O O . GLN C 1 24 ? -16.970 1.861 -39.254 1.00 16.24 24 GLN C O 1
ATOM 5534 N N . GLN C 1 25 ? -17.364 1.653 -41.460 1.00 16.56 25 GLN C N 1
ATOM 5535 C CA . GLN C 1 25 ? -18.813 1.894 -41.379 1.00 17.13 25 GLN C CA 1
ATOM 5536 C C . GLN C 1 25 ? -19.176 3.164 -40.605 1.00 16.25 25 GLN C C 1
ATOM 5537 O O . GLN C 1 25 ? -19.962 3.150 -39.650 1.00 16.46 25 GLN C O 1
ATOM 5543 N N . ILE C 1 26 ? -18.565 4.262 -41.050 1.00 14.77 26 ILE C N 1
ATOM 5544 C CA . ILE C 1 26 ? -18.779 5.571 -40.467 1.00 13.78 26 ILE C CA 1
ATOM 5545 C C . ILE C 1 26 ? -19.950 6.209 -41.191 1.00 13.58 26 ILE C C 1
ATOM 5546 O O . ILE C 1 26 ? -19.902 6.308 -42.415 1.00 13.31 26 ILE C O 1
ATOM 5551 N N . PRO C 1 27 ? -20.977 6.669 -40.444 1.00 13.36 27 PRO C N 1
ATOM 5552 C CA . PRO C 1 27 ? -22.111 7.235 -41.157 1.00 13.73 27 PRO C CA 1
ATOM 5553 C C . PRO C 1 27 ? -21.793 8.525 -41.909 1.00 13.16 27 PRO C C 1
ATOM 5554 O O . PRO C 1 27 ? -22.204 8.694 -43.066 1.00 13.51 27 PRO C O 1
ATOM 5558 N N . GLY C 1 28 ? -21.092 9.432 -41.241 1.00 12.17 28 GLY C N 1
ATOM 5559 C CA . GLY C 1 28 ? -20.824 10.744 -41.795 1.00 11.83 28 GLY C CA 1
ATOM 5560 C C . GLY C 1 28 ? -19.508 11.328 -41.348 1.00 11.08 28 GLY C C 1
ATOM 5561 O O . GLY C 1 28 ? -19.022 11.045 -40.238 1.00 10.52 28 GLY C O 1
ATOM 5562 N N . MET C 1 29 ? -18.920 12.151 -42.215 1.00 11.14 29 MET C N 1
ATOM 5563 C CA . MET C 1 29 ? -17.698 12.882 -41.874 1.00 10.89 29 MET C CA 1
ATOM 5564 C C . MET C 1 29 ? -17.729 14.341 -42.347 1.00 11.03 29 MET C C 1
ATOM 5565 O O . MET C 1 29 ? -18.364 14.682 -43.345 1.00 11.69 29 MET C O 1
ATOM 5570 N N . ALA C 1 30 ? -17.017 15.185 -41.602 1.00 10.97 30 ALA C N 1
ATOM 5571 C CA . ALA C 1 30 ? -16.682 16.524 -42.073 1.00 11.07 30 ALA C CA 1
ATOM 5572 C C . ALA C 1 30 ? -15.186 16.692 -41.944 1.00 10.96 30 ALA C C 1
ATOM 5573 O O . ALA C 1 30 ? -14.585 16.357 -40.904 1.00 10.73 30 ALA C O 1
ATOM 5575 N N . ILE C 1 31 ? -14.585 17.224 -43.000 1.00 11.23 31 ILE C N 1
ATOM 5576 C CA . ILE C 1 31 ? -13.132 17.371 -43.105 1.00 11.44 31 ILE C CA 1
ATOM 5577 C C . ILE C 1 31 ? -12.727 18.789 -43.522 1.00 11.36 31 ILE C C 1
ATOM 5578 O O . ILE C 1 31 ? -13.335 19.377 -44.373 1.00 12.21 31 ILE C O 1
ATOM 5583 N N . ALA C 1 32 ? -11.728 19.348 -42.850 1.00 11.17 32 ALA C N 1
ATOM 5584 C CA . ALA C 1 32 ? -11.140 20.610 -43.289 1.00 11.65 32 ALA C CA 1
ATOM 5585 C C . ALA C 1 32 ? -9.668 20.392 -43.606 1.00 11.96 32 ALA C C 1
ATOM 5586 O O . ALA C 1 32 ? -8.945 19.814 -42.809 1.00 11.77 32 ALA C O 1
ATOM 5588 N N . LEU C 1 33 ? -9.239 20.907 -44.752 1.00 12.56 33 LEU C N 1
ATOM 5589 C CA . LEU C 1 33 ? -7.840 20.928 -45.149 1.00 13.61 33 LEU C CA 1
ATOM 5590 C C . LEU C 1 33 ? -7.393 22.377 -45.196 1.00 14.34 33 LEU C C 1
ATOM 5591 O O . LEU C 1 33 ? -7.939 23.187 -45.963 1.00 15.10 33 LEU C O 1
ATOM 5596 N N . VAL C 1 34 ? -6.436 22.710 -44.333 1.00 14.39 34 VAL C N 1
ATOM 5597 C CA . VAL C 1 34 ? -5.943 24.075 -44.190 1.00 15.67 34 VAL C CA 1
ATOM 5598 C C . VAL C 1 34 ? -4.597 24.126 -44.852 1.00 16.98 34 VAL C C 1
ATOM 5599 O O . VAL C 1 34 ? -3.706 23.364 -44.513 1.00 15.68 34 VAL C O 1
ATOM 5603 N N . ARG C 1 35 ? -4.462 25.046 -45.806 1.00 18.95 35 ARG C N 1
ATOM 5604 C CA . ARG C 1 35 ? -3.197 25.275 -46.520 1.00 21.98 35 ARG C CA 1
ATOM 5605 C C . ARG C 1 35 ? -2.991 26.774 -46.756 1.00 22.65 35 ARG C C 1
ATOM 5606 O O . ARG C 1 35 ? -3.925 27.562 -46.606 1.00 22.21 35 ARG C O 1
ATOM 5614 N N . PRO C 1 36 ? -1.755 27.197 -47.100 1.00 25.54 36 PRO C N 1
ATOM 5615 C CA . PRO C 1 36 ? -1.517 28.641 -47.294 1.00 27.21 36 PRO C CA 1
ATOM 5616 C C . PRO C 1 36 ? -2.420 29.237 -48.332 1.00 28.81 36 PRO C C 1
ATOM 5617 O O . PRO C 1 36 ? -2.909 30.364 -48.170 1.00 29.57 36 PRO C O 1
ATOM 5621 N N . GLU C 1 37 ? -2.692 28.504 -49.391 1.00 29.36 37 GLU C N 1
ATOM 5622 C CA . GLU C 1 37 ? -3.559 29.123 -50.387 1.00 31.65 37 GLU C CA 1
ATOM 5623 C C . GLU C 1 37 ? -5.061 28.981 -50.089 1.00 28.61 37 GLU C C 1
ATOM 5624 O O . GLU C 1 37 ? -5.886 29.470 -50.847 1.00 27.41 37 GLU C O 1
ATOM 5630 N N . GLY C 1 38 ? -5.411 28.363 -48.954 1.00 24.26 38 GLY C N 1
ATOM 5631 C CA . GLY C 1 38 ? -6.774 28.417 -48.438 1.00 22.48 38 GLY C CA 1
ATOM 5632 C C . GLY C 1 38 ? -7.221 27.145 -47.761 1.00 19.97 38 GLY C C 1
ATOM 5633 O O . GLY C 1 38 ? -6.479 26.175 -47.688 1.00 18.41 38 GLY C O 1
ATOM 5634 N N . THR C 1 39 ? -8.453 27.173 -47.288 1.00 19.08 39 THR C N 1
ATOM 5635 C CA . THR C 1 39 ? -9.045 26.037 -46.614 1.00 18.00 39 THR C CA 1
ATOM 5636 C C . THR C 1 39 ? -10.160 25.407 -47.431 1.00 17.56 39 THR C C 1
ATOM 5637 O O . THR C 1 39 ? -11.042 26.109 -47.951 1.00 18.34 39 THR C O 1
ATOM 5641 N N . THR C 1 40 ? -10.089 24.079 -47.544 1.00 16.02 40 THR C N 1
ATOM 5642 C CA . THR C 1 40 ? -11.063 23.287 -48.266 1.00 16.33 40 THR C CA 1
ATOM 5643 C C . THR C 1 40 ? -11.873 22.517 -47.265 1.00 15.51 40 THR C C 1
ATOM 5644 O O . THR C 1 40 ? -11.320 21.779 -46.456 1.00 14.52 40 THR C O 1
ATOM 5648 N N . ILE C 1 41 ? -13.189 22.709 -47.319 1.00 15.54 41 ILE C N 1
ATOM 5649 C CA . ILE C 1 41 ? -14.129 22.019 -46.438 1.00 15.62 41 ILE C CA 1
ATOM 5650 C C . ILE C 1 41 ? -14.887 20.975 -47.251 1.00 15.41 41 ILE C C 1
ATOM 5651 O O . ILE C 1 41 ? -15.344 21.252 -48.358 1.00 16.17 41 ILE C O 1
ATOM 5656 N N . SER C 1 42 ? -15.008 19.768 -46.717 1.00 14.43 42 SER C N 1
ATOM 5657 C CA . SER C 1 42 ? -15.714 18.669 -47.381 1.00 14.39 42 SER C CA 1
ATOM 5658 C C . SER C 1 42 ? -16.679 18.012 -46.405 1.00 14.56 42 SER C C 1
ATOM 5659 O O . SER C 1 42 ? -16.378 17.888 -45.215 1.00 14.46 42 SER C O 1
ATOM 5662 N N . HIS C 1 43 ? -17.801 17.513 -46.914 1.00 14.64 43 HIS C N 1
ATOM 5663 C CA . HIS C 1 43 ? -18.722 16.745 -46.086 1.00 14.63 43 HIS C CA 1
ATOM 5664 C C . HIS C 1 43 ? -19.073 15.467 -46.820 1.00 14.50 43 HIS C C 1
ATOM 5665 O O . HIS C 1 43 ? -19.181 15.451 -48.050 1.00 14.34 43 HIS C O 1
ATOM 5672 N N . TYR C 1 44 ? -19.257 14.407 -46.049 1.00 13.72 44 TYR C N 1
ATOM 5673 C CA . TYR C 1 44 ? -19.551 13.077 -46.561 1.00 13.98 44 TYR C CA 1
ATOM 5674 C C . TYR C 1 44 ? -20.626 12.384 -45.755 1.00 13.74 44 TYR C C 1
ATOM 5675 O O . TYR C 1 44 ? -20.645 12.447 -44.536 1.00 12.90 44 TYR C O 1
ATOM 5684 N N . GLY C 1 45 ? -21.522 11.689 -46.448 1.00 14.24 45 GLY C N 1
ATOM 5685 C CA . GLY C 1 45 ? -22.465 10.816 -45.768 1.00 14.63 45 GLY C CA 1
ATOM 5686 C C . GLY C 1 45 ? -23.540 11.472 -44.922 1.00 14.83 45 GLY C C 1
ATOM 5687 O O . GLY C 1 45 ? -23.984 12.580 -45.198 1.00 14.69 45 GLY C O 1
ATOM 5688 N N . ALA C 1 46 ? -23.957 10.748 -43.888 1.00 15.04 46 ALA C N 1
ATOM 5689 C CA . ALA C 1 46 ? -25.152 11.079 -43.107 1.00 15.61 46 ALA C CA 1
ATOM 5690 C C . ALA C 1 46 ? -24.780 11.554 -41.707 1.00 14.99 46 ALA C C 1
ATOM 5691 O O . ALA C 1 46 ? -23.962 10.933 -41.024 1.00 14.14 46 ALA C O 1
ATOM 5693 N N . ALA C 1 47 ? -25.427 12.646 -41.282 1.00 15.33 47 ALA C N 1
ATOM 5694 C CA . ALA C 1 47 ? -25.280 13.163 -39.934 1.00 15.38 47 ALA C CA 1
ATOM 5695 C C . ALA C 1 47 ? -25.947 12.251 -38.887 1.00 16.24 47 ALA C C 1
ATOM 5696 O O . ALA C 1 47 ? -25.540 12.246 -37.742 1.00 15.12 47 ALA C O 1
ATOM 5698 N N . ASP C 1 48 ? -26.967 11.509 -39.301 1.00 17.72 48 ASP C N 1
ATOM 5699 C CA . ASP C 1 48 ? -27.740 10.638 -38.412 1.00 19.96 48 ASP C CA 1
ATOM 5700 C C . ASP C 1 48 ? -28.104 9.442 -39.253 1.00 21.53 48 ASP C C 1
ATOM 5701 O O . ASP C 1 48 ? -28.794 9.577 -40.258 1.00 21.14 48 ASP C O 1
ATOM 5706 N N . ARG C 1 49 ? -27.604 8.272 -38.878 1.00 22.75 49 ARG C N 1
ATOM 5707 C CA . ARG C 1 49 ? -27.845 7.104 -39.727 1.00 25.05 49 ARG C CA 1
ATOM 5708 C C . ARG C 1 49 ? -29.329 6.778 -39.821 1.00 26.66 49 ARG C C 1
ATOM 5709 O O . ARG C 1 49 ? -29.812 6.352 -40.879 1.00 29.24 49 ARG C O 1
ATOM 5717 N N . GLU C 1 50 ? -30.064 7.026 -38.740 1.00 29.07 50 GLU C N 1
ATOM 5718 C CA . GLU C 1 50 ? -31.494 6.711 -38.651 1.00 30.77 50 GLU C CA 1
ATOM 5719 C C . GLU C 1 50 ? -32.298 7.488 -39.704 1.00 30.61 50 GLU C C 1
ATOM 5720 O O . GLU C 1 50 ? -33.189 6.934 -40.360 1.00 31.43 50 GLU C O 1
ATOM 5726 N N . THR C 1 51 ? -32.007 8.779 -39.838 1.00 28.30 51 THR C N 1
ATOM 5727 C CA . THR C 1 51 ? -32.823 9.673 -40.686 1.00 28.00 51 THR C CA 1
ATOM 5728 C C . THR C 1 51 ? -32.228 9.862 -42.055 1.00 26.37 51 THR C C 1
ATOM 5729 O O . THR C 1 51 ? -32.927 10.154 -43.027 1.00 27.63 51 THR C O 1
ATOM 5733 N N . GLY C 1 52 ? -30.924 9.711 -42.131 1.00 23.67 52 GLY C N 1
ATOM 5734 C CA . GLY C 1 52 ? -30.221 9.889 -43.359 1.00 22.44 52 GLY C CA 1
ATOM 5735 C C . GLY C 1 52 ? -30.056 11.359 -43.734 1.00 21.19 52 GLY C C 1
ATOM 5736 O O . GLY C 1 52 ? -29.587 11.641 -44.829 1.00 21.08 52 GLY C O 1
ATOM 5737 N N . THR C 1 53 ? -30.360 12.276 -42.810 1.00 20.22 53 THR C N 1
ATOM 5738 C CA . THR C 1 53 ? -30.032 13.696 -43.010 1.00 19.05 53 THR C CA 1
ATOM 5739 C C . THR C 1 53 ? -28.536 13.805 -43.341 1.00 17.42 53 THR C C 1
ATOM 5740 O O . THR C 1 53 ? -27.707 13.331 -42.552 1.00 16.39 53 THR C O 1
ATOM 5744 N N . PRO C 1 54 ? -28.195 14.458 -44.470 1.00 16.70 54 PRO C N 1
ATOM 5745 C CA . PRO C 1 54 ? -26.795 14.544 -44.849 1.00 15.74 54 PRO C CA 1
ATOM 5746 C C . PRO C 1 54 ? -25.996 15.459 -43.953 1.00 14.79 54 PRO C C 1
ATOM 5747 O O . PRO C 1 54 ? -26.527 16.435 -43.395 1.00 14.81 54 PRO C O 1
ATOM 5751 N N . VAL C 1 55 ? -24.727 15.117 -43.813 1.00 14.05 55 VAL C N 1
ATOM 5752 C CA . VAL C 1 55 ? -23.741 16.050 -43.251 1.00 13.42 55 VAL C CA 1
ATOM 5753 C C . VAL C 1 55 ? -23.623 17.238 -44.182 1.00 13.81 55 VAL C C 1
ATOM 5754 O O . VAL C 1 55 ? -23.553 17.084 -45.416 1.00 13.74 55 VAL C O 1
ATOM 5758 N N . ASP C 1 56 ? -23.650 18.441 -43.619 1.00 13.93 56 ASP C N 1
ATOM 5759 C CA . ASP C 1 56 ? -23.392 19.632 -44.417 1.00 14.95 56 ASP C CA 1
ATOM 5760 C C . ASP C 1 56 ? -22.367 20.441 -43.638 1.00 15.26 56 ASP C C 1
ATOM 5761 O O . ASP C 1 56 ? -21.896 19.985 -42.602 1.00 14.78 56 ASP C O 1
ATOM 5766 N N . ASP C 1 57 ? -21.957 21.582 -44.160 1.00 16.88 57 ASP C N 1
ATOM 5767 C CA . ASP C 1 57 ? -20.858 22.267 -43.536 1.00 17.32 57 ASP C CA 1
ATOM 5768 C C . ASP C 1 57 ? -21.212 22.865 -42.158 1.00 17.34 57 ASP C C 1
ATOM 5769 O O . ASP C 1 57 ? -20.275 23.164 -41.396 1.00 17.32 57 ASP C O 1
ATOM 5774 N N . ASP C 1 58 ? -22.506 22.971 -41.803 1.00 16.76 58 ASP C N 1
ATOM 5775 C CA . ASP C 1 58 ? -22.941 23.402 -40.442 1.00 16.81 58 ASP C CA 1
ATOM 5776 C C . ASP C 1 58 ? -23.300 22.238 -39.428 1.00 15.24 58 ASP C C 1
ATOM 5777 O O . ASP C 1 58 ? -23.839 22.434 -38.279 1.00 15.28 58 ASP C O 1
ATOM 5782 N N . THR C 1 59 ? -23.129 21.008 -39.860 1.00 14.11 59 THR C N 1
ATOM 5783 C CA . THR C 1 59 ? -23.365 19.852 -38.986 1.00 13.30 59 THR C CA 1
ATOM 5784 C C . THR C 1 59 ? -22.416 19.912 -37.806 1.00 12.41 59 THR C C 1
ATOM 5785 O O . THR C 1 59 ? -21.219 20.104 -37.966 1.00 11.71 59 THR C O 1
ATOM 5789 N N . LEU C 1 60 ? -22.973 19.729 -36.613 1.00 12.25 60 LEU C N 1
ATOM 5790 C CA . LEU C 1 60 ? -22.221 19.763 -35.380 1.00 11.44 60 LEU C CA 1
ATOM 5791 C C . LEU C 1 60 ? -21.828 18.349 -34.955 1.00 10.94 60 LEU C C 1
ATOM 5792 O O . LEU C 1 60 ? -22.676 17.442 -34.910 1.00 11.12 60 LEU C O 1
ATOM 5797 N N . PHE C 1 61 ? -20.539 18.188 -34.662 1.00 10.31 61 PHE C N 1
ATOM 5798 C CA . PHE C 1 61 ? -19.954 16.908 -34.215 1.00 9.91 61 PHE C CA 1
ATOM 5799 C C . PHE C 1 61 ? -19.446 17.077 -32.787 1.00 9.59 61 PHE C C 1
ATOM 5800 O O . PHE C 1 61 ? -18.874 18.121 -32.444 1.00 9.31 61 PHE C O 1
ATOM 5808 N N . GLU C 1 62 ? -19.642 16.057 -31.961 1.00 9.77 62 GLU C N 1
ATOM 5809 C CA . GLU C 1 62 ? -18.936 15.983 -30.690 1.00 9.68 62 GLU C CA 1
ATOM 5810 C C . GLU C 1 62 ? -17.452 15.775 -30.984 1.00 9.39 62 GLU C C 1
ATOM 5811 O O . GLU C 1 62 ? -17.099 14.886 -31.769 1.00 9.96 62 GLU C O 1
ATOM 5817 N N . ILE C 1 63 ? -16.573 16.566 -30.375 1.00 9.13 63 ILE C N 1
ATOM 5818 C CA . ILE C 1 63 ? -15.123 16.387 -30.620 1.00 8.71 63 ILE C CA 1
ATOM 5819 C C . ILE C 1 63 ? -14.397 15.759 -29.430 1.00 8.73 63 ILE C C 1
ATOM 5820 O O . ILE C 1 63 ? -13.209 15.481 -29.497 1.00 8.21 63 ILE C O 1
ATOM 5825 N N . GLY C 1 64 ? -15.149 15.493 -28.346 1.00 9.14 64 GLY C N 1
ATOM 5826 C CA . GLY C 1 64 ? -14.580 14.806 -27.207 1.00 9.19 64 GLY C CA 1
ATOM 5827 C C . GLY C 1 64 ? -13.327 15.453 -26.661 1.00 9.09 64 GLY C C 1
ATOM 5828 O O . GLY C 1 64 ? -13.286 16.699 -26.497 1.00 8.82 64 GLY C O 1
ATOM 5829 N N . SER C 1 65 ? -12.293 14.658 -26.454 1.00 9.08 65 SER C N 1
ATOM 5830 C CA . SER C 1 65 ? -11.003 15.194 -25.921 1.00 9.60 65 SER C CA 1
ATOM 5831 C C . SER C 1 65 ? -10.291 16.219 -26.784 1.00 9.04 65 SER C C 1
ATOM 5832 O O . SER C 1 65 ? -9.371 16.882 -26.298 1.00 8.95 65 SER C O 1
ATOM 5835 N N . LEU C 1 66 ? -10.666 16.386 -28.044 1.00 8.98 66 LEU C N 1
ATOM 5836 C CA . LEU C 1 66 ? -10.166 17.536 -28.745 1.00 9.02 66 LEU C CA 1
ATOM 5837 C C . LEU C 1 66 ? -10.529 18.849 -28.040 1.00 8.81 66 LEU C C 1
ATOM 5838 O O . LEU C 1 66 ? -9.876 19.881 -28.274 1.00 9.18 66 LEU C O 1
ATOM 5843 N N . SER C 1 67 ? -11.578 18.852 -27.204 1.00 8.64 67 SER C N 1
ATOM 5844 C CA . SER C 1 67 ? -11.931 20.033 -26.410 1.00 8.63 67 SER C CA 1
ATOM 5845 C C . SER C 1 67 ? -10.774 20.515 -25.525 1.00 8.66 67 SER C C 1
ATOM 5846 O O . SER C 1 67 ? -10.658 21.706 -25.229 1.00 8.72 67 SER C O 1
ATOM 5849 N N . LYS C 1 68 ? -9.904 19.576 -25.155 1.00 8.43 68 LYS C N 1
ATOM 5850 C CA . LYS C 1 68 ? -8.749 19.892 -24.311 1.00 8.33 68 LYS C CA 1
ATOM 5851 C C . LYS C 1 68 ? -7.806 20.901 -24.928 1.00 8.37 68 LYS C C 1
ATOM 5852 O O . LYS C 1 68 ? -7.103 21.612 -24.199 1.00 8.39 68 LYS C O 1
ATOM 5858 N N . THR C 1 69 ? -7.728 20.931 -26.254 1.00 8.29 69 THR C N 1
ATOM 5859 C CA . THR C 1 69 ? -6.894 21.947 -26.925 1.00 8.55 69 THR C CA 1
ATOM 5860 C C . THR C 1 69 ? -7.420 23.360 -26.706 1.00 9.03 69 THR C C 1
ATOM 5861 O O . THR C 1 69 ? -6.643 24.299 -26.550 1.00 9.41 69 THR C O 1
ATOM 5865 N N . LEU C 1 70 ? -8.738 23.521 -26.659 1.00 9.17 70 LEU C N 1
ATOM 5866 C CA . LEU C 1 70 ? -9.327 24.824 -26.310 1.00 9.55 70 LEU C CA 1
ATOM 5867 C C . LEU C 1 70 ? -9.001 25.148 -24.840 1.00 9.57 70 LEU C C 1
ATOM 5868 O O . LEU C 1 70 ? -8.606 26.263 -24.493 1.00 10.18 70 LEU C O 1
ATOM 5873 N N . THR C 1 71 ? -9.191 24.191 -23.957 1.00 9.21 71 THR C N 1
ATOM 5874 C CA . THR C 1 71 ? -8.860 24.397 -22.547 1.00 9.13 71 THR C CA 1
ATOM 5875 C C . THR C 1 71 ? -7.411 24.866 -22.388 1.00 9.43 71 THR C C 1
ATOM 5876 O O . THR C 1 71 ? -7.120 25.789 -21.634 1.00 9.97 71 THR C O 1
ATOM 5880 N N . ALA C 1 72 ? -6.499 24.251 -23.148 1.00 9.36 72 ALA C N 1
ATOM 5881 C CA . ALA C 1 72 ? -5.094 24.597 -23.068 1.00 9.68 72 ALA C CA 1
ATOM 5882 C C . ALA C 1 72 ? -4.862 26.018 -23.568 1.00 10.29 72 ALA C C 1
ATOM 5883 O O . ALA C 1 72 ? -4.075 26.781 -22.977 1.00 10.73 72 ALA C O 1
ATOM 5885 N N . THR C 1 73 ? -5.568 26.357 -24.638 1.00 10.44 73 THR C N 1
ATOM 5886 C CA . THR C 1 73 ? -5.439 27.680 -25.256 1.00 11.16 73 THR C CA 1
ATOM 5887 C C . THR C 1 73 ? -5.873 28.776 -24.290 1.00 11.78 73 THR C C 1
ATOM 5888 O O . THR C 1 73 ? -5.191 29.805 -24.155 1.00 12.66 73 THR C O 1
ATOM 5892 N N . LEU C 1 74 ? -7.007 28.591 -23.627 1.00 11.74 74 LEU C N 1
ATOM 5893 C CA . LEU C 1 74 ? -7.447 29.546 -22.609 1.00 12.39 74 LEU C CA 1
ATOM 5894 C C . LEU C 1 74 ? -6.465 29.679 -21.440 1.00 12.77 74 LEU C C 1
ATOM 5895 O O . LEU C 1 74 ? -6.146 30.792 -21.035 1.00 13.49 74 LEU C O 1
ATOM 5900 N N . ALA C 1 75 ? -5.927 28.564 -20.929 1.00 12.36 75 ALA C N 1
ATOM 5901 C CA . ALA C 1 75 ? -4.885 28.600 -19.907 1.00 12.94 75 ALA C CA 1
ATOM 5902 C C . ALA C 1 75 ? -3.646 29.396 -20.360 1.00 13.80 75 ALA C C 1
ATOM 5903 O O . ALA C 1 75 ? -3.136 30.266 -19.636 1.00 14.96 75 ALA C O 1
ATOM 5905 N N . SER C 1 76 ? -3.192 29.127 -21.580 1.00 14.23 76 SER C N 1
ATOM 5906 C CA . SER C 1 76 ? -2.065 29.856 -22.158 1.00 15.29 76 SER C CA 1
ATOM 5907 C C . SER C 1 76 ? -2.356 31.369 -22.263 1.00 16.62 76 SER C C 1
ATOM 5908 O O . SER C 1 76 ? -1.485 32.210 -21.984 1.00 17.66 76 SER C O 1
ATOM 5911 N N . LEU C 1 77 ? -3.581 31.725 -22.618 1.00 17.09 77 LEU C N 1
ATOM 5912 C CA . LEU C 1 77 ? -3.943 33.133 -22.744 1.00 18.56 77 LEU C CA 1
ATOM 5913 C C . LEU C 1 77 ? -3.942 33.825 -21.377 1.00 19.28 77 LEU C C 1
ATOM 5914 O O . LEU C 1 77 ? -3.434 34.957 -21.229 1.00 20.55 77 LEU C O 1
ATOM 5919 N N . ALA C 1 78 ? -4.457 33.134 -20.365 1.00 19.08 78 ALA C N 1
ATOM 5920 C CA . ALA C 1 78 ? -4.359 33.651 -18.981 1.00 20.03 78 ALA C CA 1
ATOM 5921 C C . ALA C 1 78 ? -2.911 33.848 -18.560 1.00 21.12 78 ALA C C 1
ATOM 5922 O O . ALA C 1 78 ? -2.595 34.821 -17.840 1.00 23.02 78 ALA C O 1
ATOM 5924 N N . GLU C 1 79 ? -2.018 32.960 -19.004 1.00 21.55 79 GLU C N 1
ATOM 5925 C CA . GLU C 1 79 ? -0.607 33.112 -18.671 1.00 23.69 79 GLU C CA 1
ATOM 5926 C C . GLU C 1 79 ? 0.037 34.251 -19.473 1.00 24.71 79 GLU C C 1
ATOM 5927 O O . GLU C 1 79 ? 0.790 35.030 -18.891 1.00 25.49 79 GLU C O 1
ATOM 5933 N N . VAL C 1 80 ? -0.329 34.420 -20.748 1.00 24.48 80 VAL C N 1
ATOM 5934 C CA . VAL C 1 80 ? 0.141 35.581 -21.548 1.00 25.87 80 VAL C CA 1
ATOM 5935 C C . VAL C 1 80 ? -0.325 36.917 -20.933 1.00 27.43 80 VAL C C 1
ATOM 5936 O O . VAL C 1 80 ? 0.409 37.915 -20.908 1.00 29.44 80 VAL C O 1
ATOM 5940 N N . GLU C 1 81 ? -1.551 36.935 -20.431 1.00 27.59 81 GLU C N 1
ATOM 5941 C CA . GLU C 1 81 ? -2.125 38.111 -19.823 1.00 28.69 81 GLU C CA 1
ATOM 5942 C C . GLU C 1 81 ? -1.587 38.386 -18.416 1.00 29.48 81 GLU C C 1
ATOM 5943 O O . GLU C 1 81 ? -1.929 39.408 -17.810 1.00 29.87 81 GLU C O 1
ATOM 5949 N N . GLY C 1 82 ? -0.740 37.489 -17.909 1.00 28.82 82 GLY C N 1
ATOM 5950 C CA . GLY C 1 82 ? -0.091 37.663 -16.612 1.00 29.42 82 GLY C CA 1
ATOM 5951 C C . GLY C 1 82 ? -0.988 37.313 -15.435 1.00 28.14 82 GLY C C 1
ATOM 5952 O O . GLY C 1 82 ? -0.678 37.660 -14.299 1.00 29.30 82 GLY C O 1
ATOM 5953 N N . LYS C 1 83 ? -2.108 36.647 -15.700 1.00 26.35 83 LYS C N 1
ATOM 5954 C CA . LYS C 1 83 ? -3.080 36.328 -14.642 1.00 25.46 83 LYS C CA 1
ATOM 5955 C C . LYS C 1 83 ? -2.843 34.914 -14.058 1.00 24.11 83 LYS C C 1
ATOM 5956 O O . LYS C 1 83 ? -3.266 34.614 -12.941 1.00 21.70 83 LYS C O 1
ATOM 5962 N N . LEU C 1 84 ? -2.179 34.052 -14.834 1.00 22.45 84 LEU C N 1
ATOM 5963 C CA . LEU C 1 84 ? -1.900 32.674 -14.413 1.00 22.05 84 LEU C CA 1
ATOM 5964 C C . LEU C 1 84 ? -0.405 32.388 -14.527 1.00 21.89 84 LEU C C 1
ATOM 5965 O O . LEU C 1 84 ? 0.206 32.626 -15.571 1.00 23.05 84 LEU C O 1
ATOM 5970 N N . ASP C 1 85 ? 0.193 31.920 -13.438 1.00 21.62 85 ASP C N 1
ATOM 5971 C CA . ASP C 1 85 ? 1.573 31.462 -13.433 1.00 21.59 85 ASP C CA 1
ATOM 5972 C C . ASP C 1 85 ? 1.535 29.947 -13.585 1.00 20.45 85 ASP C C 1
ATOM 5973 O O . ASP C 1 85 ? 1.080 29.253 -12.686 1.00 19.26 85 ASP C O 1
ATOM 5978 N N . PHE C 1 86 ? 2.042 29.442 -14.703 1.00 19.46 86 PHE C N 1
ATOM 5979 C CA . PHE C 1 86 ? 2.009 28.003 -14.966 1.00 18.73 86 PHE C CA 1
ATOM 5980 C C . PHE C 1 86 ? 2.815 27.160 -13.978 1.00 18.74 86 PHE C C 1
ATOM 5981 O O . PHE C 1 86 ? 2.566 25.965 -13.857 1.00 17.97 86 PHE C O 1
ATOM 5989 N N . ASP C 1 87 ? 3.801 27.758 -13.294 1.00 19.60 87 ASP C N 1
ATOM 5990 C CA . ASP C 1 87 ? 4.625 27.006 -12.365 1.00 20.26 87 ASP C CA 1
ATOM 5991 C C . ASP C 1 87 ? 4.166 27.126 -10.933 1.00 19.92 87 ASP C C 1
ATOM 5992 O O . ASP C 1 87 ? 4.703 26.450 -10.070 1.00 20.64 87 ASP C O 1
ATOM 5997 N N . ALA C 1 88 ? 3.180 27.969 -10.690 1.00 19.21 88 ALA C N 1
ATOM 5998 C CA . ALA C 1 88 ? 2.651 28.168 -9.328 1.00 19.00 88 ALA C CA 1
ATOM 5999 C C . ALA C 1 88 ? 1.751 26.985 -8.920 1.00 17.81 88 ALA C C 1
ATOM 6000 O O . ALA C 1 88 ? 1.162 26.306 -9.782 1.00 16.48 88 ALA C O 1
ATOM 6002 N N . PRO C 1 89 ? 1.639 26.729 -7.607 1.00 17.68 89 PRO C N 1
ATOM 6003 C CA . PRO C 1 89 ? 0.809 25.629 -7.183 1.00 16.89 89 PRO C CA 1
ATOM 6004 C C . PRO C 1 89 ? -0.612 25.929 -7.559 1.00 16.58 89 PRO C C 1
ATOM 6005 O O . PRO C 1 89 ? -1.029 27.093 -7.483 1.00 16.49 89 PRO C O 1
ATOM 6009 N N . VAL C 1 90 ? -1.377 24.907 -7.949 1.00 15.62 90 VAL C N 1
ATOM 6010 C CA . VAL C 1 90 ? -2.768 25.194 -8.306 1.00 15.54 90 VAL C CA 1
ATOM 6011 C C . VAL C 1 90 ? -3.572 25.742 -7.107 1.00 15.99 90 VAL C C 1
ATOM 6012 O O . VAL C 1 90 ? -4.468 26.551 -7.301 1.00 16.36 90 VAL C O 1
ATOM 6016 N N . SER C 1 91 ? -3.192 25.397 -5.881 1.00 16.51 91 SER C N 1
ATOM 6017 C CA . SER C 1 91 ? -3.853 25.968 -4.702 1.00 17.19 91 SER C CA 1
ATOM 6018 C C . SER C 1 91 ? -3.685 27.510 -4.538 1.00 18.53 91 SER C C 1
ATOM 6019 O O . SER C 1 91 ? -4.403 28.148 -3.737 1.00 19.10 91 SER C O 1
ATOM 6022 N N . ARG C 1 92 ? -2.737 28.104 -5.265 1.00 19.27 92 ARG C N 1
ATOM 6023 C CA . ARG C 1 92 ? -2.631 29.561 -5.330 1.00 21.02 92 ARG C CA 1
ATOM 6024 C C . ARG C 1 92 ? -3.917 30.212 -5.848 1.00 20.81 92 ARG C C 1
ATOM 6025 O O . ARG C 1 92 ? -4.305 31.301 -5.382 1.00 20.51 92 ARG C O 1
ATOM 6033 N N . TYR C 1 93 ? -4.557 29.565 -6.825 1.00 19.63 93 TYR C N 1
ATOM 6034 C CA . TYR C 1 93 ? -5.727 30.096 -7.508 1.00 19.91 93 TYR C CA 1
ATOM 6035 C C . TYR C 1 93 ? -7.027 29.501 -6.979 1.00 20.05 93 TYR C C 1
ATOM 6036 O O . TYR C 1 93 ? -8.090 30.116 -7.114 1.00 19.39 93 TYR C O 1
ATOM 6045 N N . LEU C 1 94 ? -6.929 28.315 -6.366 1.00 19.96 94 LEU C N 1
ATOM 6046 C CA . LEU C 1 94 ? -8.041 27.611 -5.800 1.00 20.19 94 LEU C CA 1
ATOM 6047 C C . LEU C 1 94 ? -7.734 27.283 -4.346 1.00 20.81 94 LEU C C 1
ATOM 6048 O O . LEU C 1 94 ? -7.370 26.142 -4.036 1.00 20.04 94 LEU C O 1
ATOM 6053 N N . PRO C 1 95 ? -7.855 28.288 -3.454 1.00 22.52 95 PRO C N 1
ATOM 6054 C CA . PRO C 1 95 ? -7.360 28.137 -2.085 1.00 23.31 95 PRO C CA 1
ATOM 6055 C C . PRO C 1 95 ? -8.129 27.080 -1.317 1.00 23.26 95 PRO C C 1
ATOM 6056 O O . PRO C 1 95 ? -7.662 26.629 -0.302 1.00 22.96 95 PRO C O 1
ATOM 6060 N N . GLU C 1 96 ? -9.275 26.662 -1.826 1.00 23.45 96 GLU C N 1
ATOM 6061 C CA . GLU C 1 96 ? -9.947 25.509 -1.278 1.00 24.29 96 GLU C CA 1
ATOM 6062 C C . GLU C 1 96 ? -9.108 24.206 -1.336 1.00 22.65 96 GLU C C 1
ATOM 6063 O O . GLU C 1 96 ? -9.341 23.270 -0.550 1.00 23.48 96 GLU C O 1
ATOM 6069 N N . LEU C 1 97 ? -8.087 24.175 -2.197 1.00 20.33 97 LEU C N 1
ATOM 6070 C CA . LEU C 1 97 ? -7.127 23.073 -2.223 1.00 19.55 97 LEU C CA 1
ATOM 6071 C C . LEU C 1 97 ? -5.832 23.305 -1.411 1.00 19.87 97 LEU C C 1
ATOM 6072 O O . LEU C 1 97 ? -4.903 22.495 -1.491 1.00 18.99 97 LEU C O 1
ATOM 6077 N N . GLU C 1 98 ? -5.734 24.424 -0.687 1.00 20.72 98 GLU C N 1
ATOM 6078 C CA . GLU C 1 98 ? -4.569 24.653 0.193 1.00 21.90 98 GLU C CA 1
ATOM 6079 C C . GLU C 1 98 ? -4.405 23.478 1.147 1.00 21.24 98 GLU C C 1
ATOM 6080 O O . GLU C 1 98 ? -5.369 23.027 1.737 1.00 20.62 98 GLU C O 1
ATOM 6086 N N . GLY C 1 99 ? -3.177 22.992 1.286 1.00 20.81 99 GLY C N 1
ATOM 6087 C CA . GLY C 1 99 ? -2.868 21.881 2.174 1.00 20.66 99 GLY C CA 1
ATOM 6088 C C . GLY C 1 99 ? -2.944 20.509 1.540 1.00 19.36 99 GLY C C 1
ATOM 6089 O O . GLY C 1 99 ? -2.562 19.514 2.168 1.00 20.59 99 GLY C O 1
ATOM 6090 N N . SER C 1 100 ? -3.419 20.445 0.305 1.00 17.69 100 SER C N 1
ATOM 6091 C CA . SER C 1 100 ? -3.523 19.191 -0.406 1.00 16.45 100 SER C CA 1
ATOM 6092 C C . SER C 1 100 ? -2.289 18.966 -1.277 1.00 15.81 100 SER C C 1
ATOM 6093 O O . SER C 1 100 ? -1.327 19.748 -1.268 1.00 16.10 100 SER C O 1
ATOM 6096 N N . ALA C 1 101 ? -2.341 17.911 -2.065 1.00 15.13 101 ALA C N 1
ATOM 6097 C CA . ALA C 1 101 ? -1.310 17.656 -3.063 1.00 14.66 101 ALA C CA 1
ATOM 6098 C C . ALA C 1 101 ? -1.174 18.806 -4.052 1.00 14.22 101 ALA C C 1
ATOM 6099 O O . ALA C 1 101 ? -0.125 18.941 -4.709 1.00 14.09 101 ALA C O 1
ATOM 6101 N N . PHE C 1 102 ? -2.218 19.620 -4.194 1.00 13.78 102 PHE C N 1
ATOM 6102 C CA . PHE C 1 102 ? -2.204 20.705 -5.164 1.00 13.73 102 PHE C CA 1
ATOM 6103 C C . PHE C 1 102 ? -1.398 21.900 -4.728 1.00 14.59 102 PHE C C 1
ATOM 6104 O O . PHE C 1 102 ? -1.347 22.907 -5.437 1.00 14.99 102 PHE C O 1
ATOM 6112 N N . ASP C 1 103 ? -0.792 21.807 -3.539 1.00 15.28 103 ASP C N 1
ATOM 6113 C CA . ASP C 1 103 ? 0.284 22.690 -3.140 1.00 16.29 103 ASP C CA 1
ATOM 6114 C C . ASP C 1 103 ? 1.570 22.373 -3.922 1.00 16.55 103 ASP C C 1
ATOM 6115 O O . ASP C 1 103 ? 2.466 23.228 -3.989 1.00 16.99 103 ASP C O 1
ATOM 6120 N N . ASP C 1 104 ? 1.658 21.158 -4.474 1.00 16.25 104 ASP C N 1
ATOM 6121 C CA . ASP C 1 104 ? 2.894 20.616 -5.092 1.00 16.60 104 ASP C CA 1
ATOM 6122 C C . ASP C 1 104 ? 2.766 20.385 -6.600 1.00 15.55 104 ASP C C 1
ATOM 6123 O O . ASP C 1 104 ? 3.719 19.903 -7.250 1.00 15.38 104 ASP C O 1
ATOM 6128 N N . ILE C 1 105 ? 1.589 20.672 -7.148 1.00 14.44 105 ILE C N 1
ATOM 6129 C CA . ILE C 1 105 ? 1.267 20.404 -8.558 1.00 13.67 105 ILE C CA 1
ATOM 6130 C C . ILE C 1 105 ? 0.874 21.719 -9.193 1.00 13.39 105 ILE C C 1
ATOM 6131 O O . ILE C 1 105 ? 0.125 22.503 -8.589 1.00 13.53 105 ILE C O 1
ATOM 6136 N N . SER C 1 106 ? 1.419 21.979 -10.381 1.00 13.13 106 SER C N 1
ATOM 6137 C CA . SER C 1 106 ? 1.249 23.260 -11.088 1.00 13.16 106 SER C CA 1
ATOM 6138 C C . SER C 1 106 ? 0.267 23.131 -12.285 1.00 12.26 106 SER C C 1
ATOM 6139 O O . SER C 1 106 ? -0.062 22.010 -12.716 1.00 11.75 106 SER C O 1
ATOM 6142 N N . GLY C 1 107 ? -0.162 24.270 -12.836 1.00 12.20 107 GLY C N 1
ATOM 6143 C CA . GLY C 1 107 ? -0.949 24.312 -14.075 1.00 11.77 107 GLY C CA 1
ATOM 6144 C C . GLY C 1 107 ? -0.209 23.653 -15.231 1.00 11.66 107 GLY C C 1
ATOM 6145 O O . GLY C 1 107 ? -0.802 22.929 -16.048 1.00 10.76 107 GLY C O 1
ATOM 6146 N N . LEU C 1 108 ? 1.111 23.861 -15.275 1.00 12.25 108 LEU C N 1
ATOM 6147 C CA . LEU C 1 108 ? 1.935 23.194 -16.307 1.00 12.70 108 LEU C CA 1
ATOM 6148 C C . LEU C 1 108 ? 1.838 21.669 -16.204 1.00 11.78 108 LEU C C 1
ATOM 6149 O O . LEU C 1 108 ? 1.651 20.983 -17.224 1.00 11.19 108 LEU C O 1
ATOM 6154 N N . ASN C 1 109 ? 1.943 21.136 -14.995 1.00 11.61 109 ASN C N 1
ATOM 6155 C CA . ASN C 1 109 ? 1.731 19.710 -14.790 1.00 11.12 109 ASN C CA 1
ATOM 6156 C C . ASN C 1 109 ? 0.364 19.275 -15.340 1.00 10.30 109 ASN C C 1
ATOM 6157 O O . ASN C 1 109 ? 0.243 18.231 -15.973 1.00 9.79 109 ASN C O 1
ATOM 6162 N N . LEU C 1 110 ? -0.684 20.016 -14.979 1.00 10.07 110 LEU C N 1
ATOM 6163 C CA . LEU C 1 110 ? -2.032 19.642 -15.391 1.00 9.47 110 LEU C CA 1
ATOM 6164 C C . LEU C 1 110 ? -2.173 19.644 -16.906 1.00 9.21 110 LEU C C 1
ATOM 6165 O O . LEU C 1 110 ? -2.877 18.789 -17.455 1.00 8.88 110 LEU C O 1
ATOM 6170 N N . GLY C 1 111 ? -1.588 20.634 -17.565 1.00 9.45 111 GLY C N 1
ATOM 6171 C CA . GLY C 1 111 ? -1.666 20.753 -19.024 1.00 9.38 111 GLY C CA 1
ATOM 6172 C C . GLY C 1 111 ? -0.812 19.777 -19.808 1.00 9.35 111 GLY C C 1
ATOM 6173 O O . GLY C 1 111 ? -0.955 19.691 -21.053 1.00 9.24 111 GLY C O 1
ATOM 6174 N N . THR C 1 112 ? 0.060 19.036 -19.113 1.00 9.54 112 THR C N 1
ATOM 6175 C CA . THR C 1 112 ? 0.964 18.034 -19.719 1.00 9.63 112 THR C CA 1
ATOM 6176 C C . THR C 1 112 ? 0.751 16.617 -19.169 1.00 9.46 112 THR C C 1
ATOM 6177 O O . THR C 1 112 ? 1.507 15.689 -19.488 1.00 9.42 112 THR C O 1
ATOM 6181 N N . HIS C 1 113 ? -0.269 16.451 -18.338 1.00 9.34 113 HIS C N 1
ATOM 6182 C CA . HIS C 1 113 ? -0.576 15.177 -17.711 1.00 9.32 113 HIS C CA 1
ATOM 6183 C C . HIS C 1 113 ? 0.529 14.638 -16.812 1.00 9.77 113 HIS C C 1
ATOM 6184 O O . HIS C 1 113 ? 0.629 13.423 -16.583 1.00 10.07 113 HIS C O 1
ATOM 6191 N N . THR C 1 114 ? 1.308 15.548 -16.231 1.00 10.04 114 THR C N 1
ATOM 6192 C CA . THR C 1 114 ? 2.364 15.161 -15.298 1.00 10.63 114 THR C CA 1
ATOM 6193 C C . THR C 1 114 ? 2.068 15.515 -13.830 1.00 10.81 114 THR C C 1
ATOM 6194 O O . THR C 1 114 ? 2.991 15.649 -13.025 1.00 11.39 114 THR C O 1
ATOM 6198 N N . GLY C 1 115 ? 0.779 15.577 -13.474 1.00 10.48 115 GLY C N 1
ATOM 6199 C CA . GLY C 1 115 ? 0.350 15.909 -12.097 1.00 10.63 115 GLY C CA 1
ATOM 6200 C C . GLY C 1 115 ? 0.262 14.732 -11.139 1.00 10.66 115 GLY C C 1
ATOM 6201 O O . GLY C 1 115 ? -0.792 14.474 -10.548 1.00 10.65 115 GLY C O 1
ATOM 6202 N N . GLY C 1 116 ? 1.354 14.007 -10.993 1.00 10.86 116 GLY C N 1
ATOM 6203 C CA . GLY C 1 116 ? 1.486 13.006 -9.942 1.00 11.10 116 GLY C CA 1
ATOM 6204 C C . GLY C 1 116 ? 0.647 11.762 -10.056 1.00 10.77 116 GLY C C 1
ATOM 6205 O O . GLY C 1 116 ? 0.291 11.150 -9.040 1.00 11.00 116 GLY C O 1
ATOM 6206 N N . GLY C 1 117 ? 0.316 11.364 -11.276 1.00 10.29 117 GLY C N 1
ATOM 6207 C CA . GLY C 1 117 ? -0.497 10.184 -11.469 1.00 10.18 117 GLY C CA 1
ATOM 6208 C C . GLY C 1 117 ? -1.978 10.412 -11.328 1.00 9.97 117 GLY C C 1
ATOM 6209 O O . GLY C 1 117 ? -2.733 9.464 -11.232 1.00 9.65 117 GLY C O 1
ATOM 6210 N N . LEU C 1 118 ? -2.408 11.671 -11.350 1.00 10.00 118 LEU C N 1
ATOM 6211 C CA . LEU C 1 118 ? -3.837 11.992 -11.295 1.00 10.26 118 LEU C CA 1
ATOM 6212 C C . LEU C 1 118 ? -4.600 11.118 -12.285 1.00 9.91 118 LEU C C 1
ATOM 6213 O O . LEU C 1 118 ? -4.208 11.016 -13.454 1.00 9.98 118 LEU C O 1
ATOM 6218 N N . PRO C 1 119 ? -5.675 10.458 -11.837 1.00 9.88 119 PRO C N 1
ATOM 6219 C CA . PRO C 1 119 ? -6.302 9.432 -12.700 1.00 9.87 119 PRO C CA 1
ATOM 6220 C C . PRO C 1 119 ? -7.038 9.905 -13.934 1.00 9.65 119 PRO C C 1
ATOM 6221 O O . PRO C 1 119 ? -7.352 11.076 -14.079 1.00 9.21 119 PRO C O 1
ATOM 6225 N N . LEU C 1 120 ? -7.320 8.931 -14.805 1.00 9.96 120 LEU C N 1
ATOM 6226 C CA . LEU C 1 120 ? -7.982 9.177 -16.068 1.00 10.43 120 LEU C CA 1
ATOM 6227 C C . LEU C 1 120 ? -9.417 9.705 -15.906 1.00 10.48 120 LEU C C 1
ATOM 6228 O O . LEU C 1 120 ? -9.761 10.791 -16.392 1.00 10.19 120 LEU C O 1
ATOM 6233 N N . PHE C 1 121 ? -10.257 8.917 -15.251 1.00 10.77 121 PHE C N 1
ATOM 6234 C CA . PHE C 1 121 ? -11.696 9.254 -15.140 1.00 11.03 121 PHE C CA 1
ATOM 6235 C C . PHE C 1 121 ? -12.043 10.000 -13.864 1.00 11.19 121 PHE C C 1
ATOM 6236 O O . PHE C 1 121 ? -11.491 9.767 -12.782 1.00 11.23 121 PHE C O 1
ATOM 6244 N N . VAL C 1 122 ? -13.024 10.877 -13.976 1.00 11.38 122 VAL C N 1
ATOM 6245 C CA . VAL C 1 122 ? -13.727 11.365 -12.782 1.00 12.15 122 VAL C CA 1
ATOM 6246 C C . VAL C 1 122 ? -14.387 10.177 -12.076 1.00 13.03 122 VAL C C 1
ATOM 6247 O O . VAL C 1 122 ? -15.185 9.444 -12.685 1.00 13.14 122 VAL C O 1
ATOM 6251 N N . PRO C 1 123 ? -14.073 9.960 -10.800 1.00 13.76 123 PRO C N 1
ATOM 6252 C CA . PRO C 1 123 ? -14.692 8.823 -10.079 1.00 15.18 123 PRO C CA 1
ATOM 6253 C C . PRO C 1 123 ? -16.207 8.961 -9.901 1.00 16.78 123 PRO C C 1
ATOM 6254 O O . PRO C 1 123 ? -16.728 10.073 -9.853 1.00 15.31 123 PRO C O 1
ATOM 6258 N N . ASP C 1 124 ? -16.922 7.849 -9.758 1.00 19.42 124 ASP C N 1
ATOM 6259 C CA . ASP C 1 124 ? -18.400 7.925 -9.629 1.00 21.97 124 ASP C CA 1
ATOM 6260 C C . ASP C 1 124 ? -18.827 8.645 -8.340 1.00 21.86 124 ASP C C 1
ATOM 6261 O O . ASP C 1 124 ? -19.935 9.184 -8.277 1.00 21.96 124 ASP C O 1
ATOM 6266 N N . GLU C 1 125 ? -17.988 8.648 -7.304 1.00 21.72 125 GLU C N 1
ATOM 6267 C CA . GLU C 1 125 ? -18.368 9.331 -6.050 1.00 22.56 125 GLU C CA 1
ATOM 6268 C C . GLU C 1 125 ? -18.397 10.827 -6.250 1.00 20.12 125 GLU C C 1
ATOM 6269 O O . GLU C 1 125 ? -18.943 11.531 -5.403 1.00 20.23 125 GLU C O 1
ATOM 6275 N N . VAL C 1 126 ? -17.792 11.312 -7.347 1.00 17.17 126 VAL C N 1
ATOM 6276 C CA . VAL C 1 126 ? -17.750 12.740 -7.631 1.00 15.62 126 VAL C CA 1
ATOM 6277 C C . VAL C 1 126 ? -18.904 13.074 -8.556 1.00 14.79 126 VAL C C 1
ATOM 6278 O O . VAL C 1 126 ? -18.953 12.628 -9.694 1.00 14.46 126 VAL C O 1
ATOM 6282 N N . THR C 1 127 ? -19.831 13.879 -8.040 1.00 14.65 127 THR C N 1
ATOM 6283 C CA . THR C 1 127 ? -21.114 14.105 -8.695 1.00 14.67 127 THR C CA 1
ATOM 6284 C C . THR C 1 127 ? -21.431 15.584 -8.947 1.00 14.50 127 THR C C 1
ATOM 6285 O O . THR C 1 127 ? -22.490 15.888 -9.527 1.00 14.62 127 THR C O 1
ATOM 6289 N N . ASP C 1 128 ? -20.561 16.479 -8.479 1.00 13.89 128 ASP C N 1
ATOM 6290 C CA . ASP C 1 128 ? -20.684 17.915 -8.657 1.00 14.12 128 ASP C CA 1
ATOM 6291 C C . ASP C 1 128 ? -19.367 18.606 -8.298 1.00 14.10 128 ASP C C 1
ATOM 6292 O O . ASP C 1 128 ? -18.411 17.979 -7.881 1.00 13.90 128 ASP C O 1
ATOM 6297 N N . ARG C 1 129 ? -19.336 19.923 -8.397 1.00 14.83 129 ARG C N 1
ATOM 6298 C CA . ARG C 1 129 ? -18.116 20.663 -8.066 1.00 15.22 129 ARG C CA 1
ATOM 6299 C C . ARG C 1 129 ? -17.647 20.499 -6.614 1.00 14.86 129 ARG C C 1
ATOM 6300 O O . ARG C 1 129 ? -16.457 20.341 -6.341 1.00 13.92 129 ARG C O 1
ATOM 6308 N N . ALA C 1 130 ? -18.569 20.547 -5.672 1.00 14.74 130 ALA C N 1
ATOM 6309 C CA . ALA C 1 130 ? -18.186 20.432 -4.287 1.00 14.61 130 ALA C CA 1
ATOM 6310 C C . ALA C 1 130 ? -17.552 19.050 -4.008 1.00 13.98 130 ALA C C 1
ATOM 6311 O O . ALA C 1 130 ? -16.523 18.956 -3.322 1.00 13.94 130 ALA C O 1
ATOM 6313 N N . SER C 1 131 ? -18.180 17.982 -4.475 1.00 13.57 131 SER C N 1
ATOM 6314 C CA . SER C 1 131 ? -17.638 16.636 -4.229 1.00 13.37 131 SER C CA 1
ATOM 6315 C C . SER C 1 131 ? -16.322 16.444 -4.987 1.00 12.68 131 SER C C 1
ATOM 6316 O O . SER C 1 131 ? -15.445 15.720 -4.544 1.00 12.49 131 SER C O 1
ATOM 6319 N N . LEU C 1 132 ? -16.177 17.130 -6.116 1.00 12.48 132 LEU C N 1
ATOM 6320 C CA . LEU C 1 132 ? -14.929 17.090 -6.882 1.00 12.13 132 LEU C CA 1
ATOM 6321 C C . LEU C 1 132 ? -13.800 17.734 -6.081 1.00 12.69 132 LEU C C 1
ATOM 6322 O O . LEU C 1 132 ? -12.703 17.178 -5.963 1.00 12.29 132 LEU C O 1
ATOM 6327 N N . MET C 1 133 ? -14.051 18.929 -5.549 1.00 13.70 133 MET C N 1
ATOM 6328 C CA . MET C 1 133 ? -13.032 19.608 -4.782 1.00 14.76 133 MET C CA 1
ATOM 6329 C C . MET C 1 133 ? -12.665 18.795 -3.553 1.00 14.54 133 MET C C 1
ATOM 6330 O O . MET C 1 133 ? -11.489 18.710 -3.179 1.00 14.42 133 MET C O 1
ATOM 6335 N N . ALA C 1 134 ? -13.656 18.192 -2.899 1.00 14.41 134 ALA C N 1
ATOM 6336 C CA . ALA C 1 134 ? -13.402 17.339 -1.736 1.00 14.80 134 ALA C CA 1
ATOM 6337 C C . ALA C 1 134 ? -12.511 16.153 -2.095 1.00 14.26 134 ALA C C 1
ATOM 6338 O O . ALA C 1 134 ? -11.645 15.764 -1.317 1.00 14.94 134 ALA C O 1
ATOM 6340 N N . TRP C 1 135 ? -12.764 15.575 -3.263 1.00 13.56 135 TRP C N 1
ATOM 6341 C CA . TRP C 1 135 ? -11.983 14.445 -3.761 1.00 12.96 135 TRP C CA 1
ATOM 6342 C C . TRP C 1 135 ? -10.547 14.888 -4.007 1.00 12.55 135 TRP C C 1
ATOM 6343 O O . TRP C 1 135 ? -9.597 14.185 -3.627 1.00 12.73 135 TRP C O 1
ATOM 6354 N N . TYR C 1 136 ? -10.366 16.020 -4.692 1.00 12.18 136 TYR C N 1
ATOM 6355 C CA . TYR C 1 136 ? -9.022 16.520 -4.948 1.00 12.30 136 TYR C CA 1
ATOM 6356 C C . TYR C 1 136 ? -8.262 16.725 -3.635 1.00 13.30 136 TYR C C 1
ATOM 6357 O O . TYR C 1 136 ? -7.071 16.490 -3.574 1.00 13.02 136 TYR C O 1
ATOM 6366 N N . ARG C 1 137 ? -8.959 17.239 -2.629 1.00 14.53 137 ARG C N 1
ATOM 6367 C CA . ARG C 1 137 ? -8.342 17.506 -1.328 1.00 16.27 137 ARG C CA 1
ATOM 6368 C C . ARG C 1 137 ? -7.791 16.271 -0.664 1.00 16.67 137 ARG C C 1
ATOM 6369 O O . ARG C 1 137 ? -6.788 16.363 0.045 1.00 17.03 137 ARG C O 1
ATOM 6377 N N . GLU C 1 138 ? -8.439 15.125 -0.883 1.00 16.76 138 GLU C N 1
ATOM 6378 C CA . GLU C 1 138 ? -8.082 13.849 -0.211 1.00 17.77 138 GLU C CA 1
ATOM 6379 C C . GLU C 1 138 ? -7.151 12.949 -1.044 1.00 16.67 138 GLU C C 1
ATOM 6380 O O . GLU C 1 138 ? -6.563 12.000 -0.529 1.00 16.22 138 GLU C O 1
ATOM 6386 N N . TRP C 1 139 ? -7.027 13.262 -2.325 1.00 15.28 139 TRP C N 1
ATOM 6387 C CA . TRP C 1 139 ? -6.290 12.392 -3.254 1.00 15.14 139 TRP C CA 1
ATOM 6388 C C . TRP C 1 139 ? -4.780 12.387 -2.973 1.00 15.93 139 TRP C C 1
ATOM 6389 O O . TRP C 1 139 ? -4.168 13.431 -2.774 1.00 15.66 139 TRP C O 1
ATOM 6400 N N . GLN C 1 140 ? -4.184 11.192 -3.002 1.00 16.68 140 GLN C N 1
ATOM 6401 C CA . GLN C 1 140 ? -2.747 11.016 -2.781 1.00 18.00 140 GLN C CA 1
ATOM 6402 C C . GLN C 1 140 ? -2.025 10.688 -4.081 1.00 16.59 140 GLN C C 1
ATOM 6403 O O . GLN C 1 140 ? -2.375 9.716 -4.725 1.00 16.69 140 GLN C O 1
ATOM 6409 N N . PRO C 1 141 ? -1.038 11.506 -4.490 1.00 15.81 141 PRO C N 1
ATOM 6410 C CA . PRO C 1 141 ? -0.271 11.180 -5.699 1.00 15.11 141 PRO C CA 1
ATOM 6411 C C . PRO C 1 141 ? 0.326 9.779 -5.666 1.00 15.13 141 PRO C C 1
ATOM 6412 O O . PRO C 1 141 ? 0.731 9.308 -4.606 1.00 15.58 141 PRO C O 1
ATOM 6416 N N . THR C 1 142 ? 0.379 9.161 -6.829 1.00 14.63 142 THR C N 1
ATOM 6417 C CA . THR C 1 142 ? 0.855 7.785 -6.964 1.00 14.61 142 THR C CA 1
ATOM 6418 C C . THR C 1 142 ? 2.057 7.730 -7.871 1.00 14.74 142 THR C C 1
ATOM 6419 O O . THR C 1 142 ? 2.638 6.657 -8.053 1.00 14.96 142 THR C O 1
ATOM 6423 N N . GLU C 1 143 ? 2.395 8.859 -8.507 1.00 14.41 143 GLU C N 1
ATOM 6424 C CA . GLU C 1 143 ? 3.594 8.936 -9.357 1.00 14.94 143 GLU C CA 1
ATOM 6425 C C . GLU C 1 143 ? 4.369 10.203 -9.049 1.00 15.14 143 GLU C C 1
ATOM 6426 O O . GLU C 1 143 ? 3.813 11.188 -8.562 1.00 14.59 143 GLU C O 1
ATOM 6432 N N . PRO C 1 144 ? 5.681 10.201 -9.350 1.00 15.77 144 PRO C N 1
ATOM 6433 C CA . PRO C 1 144 ? 6.475 11.406 -9.068 1.00 16.03 144 PRO C CA 1
ATOM 6434 C C . PRO C 1 144 ? 6.032 12.573 -9.929 1.00 15.37 144 PRO C C 1
ATOM 6435 O O . PRO C 1 144 ? 6.039 12.464 -11.167 1.00 14.95 144 PRO C O 1
ATOM 6439 N N . ILE C 1 145 ? 5.650 13.672 -9.279 1.00 15.11 145 ILE C N 1
ATOM 6440 C CA . ILE C 1 145 ? 5.140 14.855 -9.989 1.00 14.68 145 ILE C CA 1
ATOM 6441 C C . ILE C 1 145 ? 6.186 15.378 -10.975 1.00 14.76 145 ILE C C 1
ATOM 6442 O O . ILE C 1 145 ? 7.353 15.515 -10.630 1.00 15.03 145 ILE C O 1
ATOM 6447 N N . GLY C 1 146 ? 5.777 15.639 -12.205 1.00 14.21 146 GLY C N 1
ATOM 6448 C CA . GLY C 1 146 ? 6.679 16.162 -13.227 1.00 14.72 146 GLY C CA 1
ATOM 6449 C C . GLY C 1 146 ? 7.640 15.151 -13.813 1.00 14.98 146 GLY C C 1
ATOM 6450 O O . GLY C 1 146 ? 8.513 15.533 -14.582 1.00 15.69 146 GLY C O 1
ATOM 6451 N N . GLU C 1 147 ? 7.521 13.867 -13.446 1.00 15.10 147 GLU C N 1
ATOM 6452 C CA . GLU C 1 147 ? 8.425 12.831 -13.974 1.00 15.55 147 GLU C CA 1
ATOM 6453 C C . GLU C 1 147 ? 7.694 11.653 -14.605 1.00 14.40 147 GLU C C 1
ATOM 6454 O O . GLU C 1 147 ? 8.344 10.698 -15.073 1.00 14.36 147 GLU C O 1
ATOM 6460 N N . SER C 1 148 ? 6.360 11.721 -14.625 1.00 13.33 148 SER C N 1
ATOM 6461 C CA . SER C 1 148 ? 5.509 10.652 -15.112 1.00 12.59 148 SER C CA 1
ATOM 6462 C C . SER C 1 148 ? 4.233 11.246 -15.720 1.00 12.15 148 SER C C 1
ATOM 6463 O O . SER C 1 148 ? 3.613 12.152 -15.139 1.00 11.80 148 SER C O 1
ATOM 6466 N N . ARG C 1 149 ? 3.821 10.670 -16.856 1.00 11.67 149 ARG C N 1
ATOM 6467 C CA . ARG C 1 149 ? 2.644 11.134 -17.588 1.00 11.21 149 ARG C CA 1
ATOM 6468 C C . ARG C 1 149 ? 1.533 10.095 -17.519 1.00 11.05 149 ARG C C 1
ATOM 6469 O O . ARG C 1 149 ? 1.758 8.957 -17.874 1.00 10.94 149 ARG C O 1
ATOM 6477 N N . THR C 1 150 ? 0.359 10.501 -17.005 1.00 10.98 150 THR C N 1
ATOM 6478 C CA . THR C 1 150 ? -0.885 9.731 -17.174 1.00 11.20 150 THR C CA 1
ATOM 6479 C C . THR C 1 150 ? -1.989 10.615 -17.666 1.00 10.57 150 THR C C 1
ATOM 6480 O O . THR C 1 150 ? -2.303 11.626 -17.064 1.00 10.00 150 THR C O 1
ATOM 6484 N N . TYR C 1 151 ? -2.527 10.223 -18.818 1.00 10.05 151 TYR C N 1
ATOM 6485 C CA . TYR C 1 151 ? -3.615 10.943 -19.445 1.00 9.56 151 TYR C CA 1
ATOM 6486 C C . TYR C 1 151 ? -4.750 11.049 -18.422 1.00 9.24 151 TYR C C 1
ATOM 6487 O O . TYR C 1 151 ? -5.189 10.026 -17.875 1.00 9.39 151 TYR C O 1
ATOM 6496 N N . SER C 1 152 ? -5.214 12.268 -18.178 1.00 8.72 152 SER C N 1
ATOM 6497 C CA . SER C 1 152 ? -6.164 12.550 -17.087 1.00 8.68 152 SER C CA 1
ATOM 6498 C C . SER C 1 152 ? -7.229 13.586 -17.415 1.00 8.64 152 SER C C 1
ATOM 6499 O O . SER C 1 152 ? -6.909 14.747 -17.670 1.00 8.33 152 SER C O 1
ATOM 6502 N N . ASN C 1 153 ? -8.496 13.173 -17.414 1.00 8.93 153 ASN C N 1
ATOM 6503 C CA . ASN C 1 153 ? -9.595 14.151 -17.464 1.00 9.16 153 ASN C CA 1
ATOM 6504 C C . ASN C 1 153 ? -9.632 15.019 -16.223 1.00 8.88 153 ASN C C 1
ATOM 6505 O O . ASN C 1 153 ? -9.975 16.197 -16.287 1.00 8.74 153 ASN C O 1
ATOM 6510 N N . LEU C 1 154 ? -9.313 14.433 -15.088 1.00 8.67 154 LEU C N 1
ATOM 6511 C CA . LEU C 1 154 ? -9.286 15.169 -13.837 1.00 8.61 154 LEU C CA 1
ATOM 6512 C C . LEU C 1 154 ? -8.298 16.307 -13.849 1.00 8.53 154 LEU C C 1
ATOM 6513 O O . LEU C 1 154 ? -8.556 17.383 -13.279 1.00 8.80 154 LEU C O 1
ATOM 6518 N N . GLY C 1 155 ? -7.160 16.075 -14.496 1.00 8.19 155 GLY C N 1
ATOM 6519 C CA . GLY C 1 155 ? -6.112 17.053 -14.512 1.00 8.25 155 GLY C CA 1
ATOM 6520 C C . GLY C 1 155 ? -6.418 18.200 -15.462 1.00 8.17 155 GLY C C 1
ATOM 6521 O O . GLY C 1 155 ? -6.302 19.347 -15.085 1.00 8.34 155 GLY C O 1
ATOM 6522 N N . ILE C 1 156 ? -6.779 17.899 -16.700 1.00 7.82 156 ILE C N 1
ATOM 6523 C CA . ILE C 1 156 ? -7.056 18.997 -17.658 1.00 7.94 156 ILE C CA 1
ATOM 6524 C C . ILE C 1 156 ? -8.324 19.721 -17.210 1.00 8.12 156 ILE C C 1
ATOM 6525 O O . ILE C 1 156 ? -8.467 20.933 -17.419 1.00 8.35 156 ILE C O 1
ATOM 6530 N N . GLY C 1 157 ? -9.272 18.980 -16.618 1.00 8.10 157 GLY C N 1
ATOM 6531 C CA . GLY C 1 157 ? -10.439 19.617 -15.973 1.00 8.41 157 GLY C CA 1
ATOM 6532 C C . GLY C 1 157 ? -10.042 20.642 -14.916 1.00 8.86 157 GLY C C 1
ATOM 6533 O O . GLY C 1 157 ? -10.538 21.783 -14.902 1.00 9.22 157 GLY C O 1
ATOM 6534 N N . LEU C 1 158 ? -9.129 20.261 -14.039 1.00 9.02 158 LEU C N 1
ATOM 6535 C CA . LEU C 1 158 ? -8.682 21.156 -12.996 1.00 9.59 158 LEU C CA 1
ATOM 6536 C C . LEU C 1 158 ? -7.938 22.357 -13.587 1.00 9.91 158 LEU C C 1
ATOM 6537 O O . LEU C 1 158 ? -8.046 23.432 -13.046 1.00 10.42 158 LEU C O 1
ATOM 6542 N N . LEU C 1 159 ? -7.187 22.171 -14.693 1.00 9.65 159 LEU C N 1
ATOM 6543 C CA . LEU C 1 159 ? -6.578 23.305 -15.341 1.00 9.97 159 LEU C CA 1
ATOM 6544 C C . LEU C 1 159 ? -7.626 24.328 -15.783 1.00 10.18 159 LEU C C 1
ATOM 6545 O O . LEU C 1 159 ? -7.413 25.528 -15.631 1.00 10.68 159 LEU C O 1
ATOM 6550 N N . GLY C 1 160 ? -8.747 23.864 -16.343 1.00 9.95 160 GLY C N 1
ATOM 6551 C CA . GLY C 1 160 ? -9.819 24.737 -16.707 1.00 10.41 160 GLY C CA 1
ATOM 6552 C C . GLY C 1 160 ? -10.349 25.509 -15.533 1.00 11.01 160 GLY C C 1
ATOM 6553 O O . GLY C 1 160 ? -10.573 26.727 -15.599 1.00 11.57 160 GLY C O 1
ATOM 6554 N N . LEU C 1 161 ? -10.575 24.806 -14.433 1.00 11.24 161 LEU C N 1
ATOM 6555 C CA . LEU C 1 161 ? -11.067 25.482 -13.220 1.00 11.95 161 LEU C CA 1
ATOM 6556 C C . LEU C 1 161 ? -10.056 26.493 -12.704 1.00 12.38 161 LEU C C 1
ATOM 6557 O O . LEU C 1 161 ? -10.442 27.596 -12.279 1.00 13.11 161 LEU C O 1
ATOM 6562 N N . GLU C 1 162 ? -8.777 26.105 -12.699 1.00 12.23 162 GLU C N 1
ATOM 6563 C CA . GLU C 1 162 ? -7.717 27.001 -12.260 1.00 12.64 162 GLU C CA 1
ATOM 6564 C C . GLU C 1 162 ? -7.680 28.266 -13.136 1.00 12.95 162 GLU C C 1
ATOM 6565 O O . GLU C 1 162 ? -7.496 29.391 -12.633 1.00 13.30 162 GLU C O 1
ATOM 6571 N N . THR C 1 163 ? -7.797 28.057 -14.451 1.00 12.67 163 THR C N 1
ATOM 6572 C CA . THR C 1 163 ? -7.790 29.165 -15.408 1.00 13.07 163 THR C CA 1
ATOM 6573 C C . THR C 1 163 ? -8.935 30.123 -15.168 1.00 13.97 163 THR C C 1
ATOM 6574 O O . THR C 1 163 ? -8.739 31.342 -15.143 1.00 15.05 163 THR C O 1
ATOM 6578 N N . ALA C 1 164 ? -10.134 29.569 -15.044 1.00 14.22 164 ALA C N 1
ATOM 6579 C CA . ALA C 1 164 ? -11.343 30.372 -14.811 1.00 15.05 164 ALA C CA 1
ATOM 6580 C C . ALA C 1 164 ? -11.184 31.207 -13.551 1.00 16.06 164 ALA C C 1
ATOM 6581 O O . ALA C 1 164 ? -11.492 32.425 -13.548 1.00 16.92 164 ALA C O 1
ATOM 6583 N N . ALA C 1 165 ? -10.674 30.574 -12.492 1.00 16.01 165 ALA C N 1
ATOM 6584 C CA . ALA C 1 165 ? -10.370 31.308 -11.246 1.00 17.09 165 ALA C CA 1
ATOM 6585 C C . ALA C 1 165 ? -9.382 32.467 -11.454 1.00 18.21 165 ALA C C 1
ATOM 6586 O O . ALA C 1 165 ? -9.636 33.606 -11.026 1.00 19.22 165 ALA C O 1
ATOM 6588 N N . SER C 1 166 ? -8.287 32.211 -12.173 1.00 17.99 166 SER C N 1
ATOM 6589 C CA . SER C 1 166 ? -7.272 33.230 -12.431 1.00 19.17 166 SER C CA 1
ATOM 6590 C C . SER C 1 166 ? -7.821 34.417 -13.276 1.00 20.15 166 SER C C 1
ATOM 6591 O O . SER C 1 166 ? -7.337 35.553 -13.162 1.00 20.58 166 SER C O 1
ATOM 6594 N N . LEU C 1 167 ? -8.820 34.139 -14.102 1.00 20.50 167 LEU C N 1
ATOM 6595 C CA . LEU C 1 167 ? -9.465 35.151 -14.937 1.00 21.93 167 LEU C CA 1
ATOM 6596 C C . LEU C 1 167 ? -10.699 35.769 -14.293 1.00 23.61 167 LEU C C 1
ATOM 6597 O O . LEU C 1 167 ? -11.359 36.616 -14.904 1.00 22.98 167 LEU C O 1
ATOM 6602 N N . ASP C 1 168 ? -11.008 35.345 -13.069 1.00 25.14 168 ASP C N 1
ATOM 6603 C CA . ASP C 1 168 ? -12.182 35.804 -12.339 1.00 27.23 168 ASP C CA 1
ATOM 6604 C C . ASP C 1 168 ? -13.466 35.677 -13.132 1.00 27.10 168 ASP C C 1
ATOM 6605 O O . ASP C 1 168 ? -14.297 36.582 -13.140 1.00 27.45 168 ASP C O 1
ATOM 6610 N N . GLY C 1 169 ? -13.644 34.533 -13.777 1.00 25.25 169 GLY C N 1
ATOM 6611 C CA . GLY C 1 169 ? -14.840 34.280 -14.541 1.00 25.84 169 GLY C CA 1
ATOM 6612 C C . GLY C 1 169 ? -15.159 32.818 -14.602 1.00 25.25 169 GLY C C 1
ATOM 6613 O O . GLY C 1 169 ? -14.416 31.984 -14.091 1.00 27.03 169 GLY C O 1
ATOM 6614 N N . GLU C 1 170 ? -16.294 32.509 -15.194 1.00 24.60 170 GLU C N 1
ATOM 6615 C CA . GLU C 1 170 ? -16.731 31.138 -15.335 1.00 23.58 170 GLU C CA 1
ATOM 6616 C C . GLU C 1 170 ? -16.125 30.584 -16.613 1.00 20.47 170 GLU C C 1
ATOM 6617 O O . GLU C 1 170 ? -15.935 31.322 -17.565 1.00 19.39 170 GLU C O 1
ATOM 6623 N N . PHE C 1 171 ? -15.847 29.285 -16.609 1.00 18.60 171 PHE C N 1
ATOM 6624 C CA . PHE C 1 171 ? -15.108 28.651 -17.719 1.00 17.28 171 PHE C CA 1
ATOM 6625 C C . PHE C 1 171 ? -15.726 28.866 -19.094 1.00 17.08 171 PHE C C 1
ATOM 6626 O O . PHE C 1 171 ? -15.050 29.357 -20.007 1.00 17.19 171 PHE C O 1
ATOM 6634 N N . VAL C 1 172 ? -16.988 28.519 -19.296 1.00 17.88 172 VAL C N 1
ATOM 6635 C CA . VAL C 1 172 ? -17.479 28.662 -20.685 1.00 18.79 172 VAL C CA 1
ATOM 6636 C C . VAL C 1 172 ? -17.641 30.109 -21.170 1.00 18.96 172 VAL C C 1
ATOM 6637 O O . VAL C 1 172 ? -17.238 30.404 -22.260 1.00 19.08 172 VAL C O 1
ATOM 6641 N N . PRO C 1 173 ? -18.274 31.022 -20.383 1.00 19.65 173 PRO C N 1
ATOM 6642 C CA . PRO C 1 173 ? -18.376 32.413 -20.864 1.00 19.98 173 PRO C CA 1
ATOM 6643 C C . PRO C 1 173 ? -17.013 33.032 -21.157 1.00 19.33 173 PRO C C 1
ATOM 6644 O O . PRO C 1 173 ? -16.850 33.780 -22.138 1.00 20.24 173 PRO C O 1
ATOM 6648 N N . THR C 1 174 ? -16.037 32.682 -20.336 1.00 18.65 174 THR C N 1
ATOM 6649 C CA . THR C 1 174 ? -14.688 33.176 -20.489 1.00 18.37 174 THR C CA 1
ATOM 6650 C C . THR C 1 174 ? -14.035 32.591 -21.747 1.00 17.26 174 THR C C 1
ATOM 6651 O O . THR C 1 174 ? -13.482 33.321 -22.573 1.00 16.88 174 THR C O 1
ATOM 6655 N N . MET C 1 175 ? -14.176 31.291 -21.942 1.00 16.21 175 MET C N 1
ATOM 6656 C CA . MET C 1 175 ? -13.727 30.666 -23.196 1.00 15.87 175 MET C CA 1
ATOM 6657 C C . MET C 1 175 ? -14.380 31.362 -24.408 1.00 16.67 175 MET C C 1
ATOM 6658 O O . MET C 1 175 ? -13.735 31.616 -25.418 1.00 16.19 175 MET C O 1
ATOM 6663 N N . ARG C 1 176 ? -15.676 31.649 -24.316 1.00 18.22 176 ARG C N 1
ATOM 6664 C CA . ARG C 1 176 ? -16.384 32.241 -25.448 1.00 19.89 176 ARG C CA 1
ATOM 6665 C C . ARG C 1 176 ? -15.853 33.626 -25.771 1.00 19.87 176 ARG C C 1
ATOM 6666 O O . ARG C 1 176 ? -15.625 33.958 -26.938 1.00 19.32 176 ARG C O 1
ATOM 6674 N N . ALA C 1 177 ? -15.658 34.434 -24.744 1.00 19.83 177 ALA C N 1
ATOM 6675 C CA . ALA C 1 177 ? -15.268 35.819 -24.927 1.00 20.63 177 ALA C CA 1
ATOM 6676 C C . ALA C 1 177 ? -13.821 35.959 -25.388 1.00 20.44 177 ALA C C 1
ATOM 6677 O O . ALA C 1 177 ? -13.497 36.834 -26.203 1.00 20.97 177 ALA C O 1
ATOM 6679 N N . LYS C 1 178 ? -12.949 35.110 -24.852 1.00 19.62 178 LYS C N 1
ATOM 6680 C CA . LYS C 1 178 ? -11.520 35.310 -24.989 1.00 19.82 178 LYS C CA 1
ATOM 6681 C C . LYS C 1 178 ? -10.855 34.461 -26.070 1.00 18.25 178 LYS C C 1
ATOM 6682 O O . LYS C 1 178 ? -9.784 34.824 -26.540 1.00 18.62 178 LYS C O 1
ATOM 6688 N N . VAL C 1 179 ? -11.504 33.369 -26.464 1.00 16.73 179 VAL C N 1
ATOM 6689 C CA . VAL C 1 179 ? -10.948 32.452 -27.465 1.00 15.56 179 VAL C CA 1
ATOM 6690 C C . VAL C 1 179 ? -11.888 32.250 -28.651 1.00 15.11 179 VAL C C 1
ATOM 6691 O O . VAL C 1 179 ? -11.492 32.496 -29.775 1.00 14.68 179 VAL C O 1
ATOM 6695 N N . LEU C 1 180 ? -13.122 31.804 -28.412 1.00 14.47 180 LEU C N 1
ATOM 6696 C CA . LEU C 1 180 ? -13.981 31.388 -29.510 1.00 14.34 180 LEU C CA 1
ATOM 6697 C C . LEU C 1 180 ? -14.398 32.577 -30.347 1.00 15.12 180 LEU C C 1
ATOM 6698 O O . LEU C 1 180 ? -14.288 32.543 -31.582 1.00 15.59 180 LEU C O 1
ATOM 6703 N N . ALA C 1 181 ? -14.865 33.631 -29.689 1.00 16.10 181 ALA C N 1
ATOM 6704 C CA . ALA C 1 181 ? -15.339 34.804 -30.436 1.00 17.12 181 ALA C CA 1
ATOM 6705 C C . ALA C 1 181 ? -14.225 35.457 -31.258 1.00 17.87 181 ALA C C 1
ATOM 6706 O O . ALA C 1 181 ? -14.416 35.701 -32.454 1.00 17.98 181 ALA C O 1
ATOM 6708 N N . PRO C 1 182 ? -13.048 35.700 -30.658 1.00 18.34 182 PRO C N 1
ATOM 6709 C CA . PRO C 1 182 ? -11.988 36.292 -31.491 1.00 19.16 182 PRO C CA 1
ATOM 6710 C C . PRO C 1 182 ? -11.537 35.425 -32.654 1.00 18.71 182 PRO C C 1
ATOM 6711 O O . PRO C 1 182 ? -11.036 35.948 -33.659 1.00 18.74 182 PRO C O 1
ATOM 6715 N N . LEU C 1 183 ? -11.652 34.104 -32.518 1.00 17.93 183 LEU C N 1
ATOM 6716 C CA . LEU C 1 183 ? -11.316 33.223 -33.624 1.00 17.65 183 LEU C CA 1
ATOM 6717 C C . LEU C 1 183 ? -12.450 33.045 -34.641 1.00 17.63 183 LEU C C 1
ATOM 6718 O O . LEU C 1 183 ? -12.256 32.396 -35.668 1.00 17.28 183 LEU C O 1
ATOM 6723 N N . GLY C 1 184 ? -13.617 33.619 -34.362 1.00 18.08 184 GLY C N 1
ATOM 6724 C CA . GLY C 1 184 ? -14.764 33.526 -35.260 1.00 18.26 184 GLY C CA 1
ATOM 6725 C C . GLY C 1 184 ? -15.451 32.187 -35.224 1.00 17.89 184 GLY C C 1
ATOM 6726 O O . GLY C 1 184 ? -16.078 31.770 -36.202 1.00 17.64 184 GLY C O 1
ATOM 6727 N N . MET C 1 185 ? -15.272 31.479 -34.102 1.00 17.15 185 MET C N 1
ATOM 6728 C CA . MET C 1 185 ? -15.848 30.144 -33.909 1.00 16.64 185 MET C CA 1
ATOM 6729 C C . MET C 1 185 ? -17.271 30.233 -33.363 1.00 17.82 185 MET C C 1
ATOM 6730 O O . MET C 1 185 ? -17.523 29.891 -32.178 1.00 17.88 185 MET C O 1
ATOM 6735 N N . GLN C 1 186 ? -18.192 30.642 -34.250 1.00 18.49 186 GLN C N 1
ATOM 6736 C CA . GLN C 1 186 ? -19.629 30.872 -33.897 1.00 20.07 186 GLN C CA 1
ATOM 6737 C C . GLN C 1 186 ? -20.525 29.665 -34.004 1.00 18.76 186 GLN C C 1
ATOM 6738 O O . GLN C 1 186 ? -21.724 29.781 -33.714 1.00 18.31 186 GLN C O 1
ATOM 6744 N N . ASP C 1 187 ? -19.983 28.542 -34.480 1.00 16.72 187 ASP C N 1
ATOM 6745 C CA . ASP C 1 187 ? -20.705 27.280 -34.556 1.00 16.19 187 ASP C CA 1
ATOM 6746 C C . ASP C 1 187 ? -20.114 26.287 -33.543 1.00 14.87 187 ASP C C 1
ATOM 6747 O O . ASP C 1 187 ? -20.179 25.072 -33.749 1.00 14.76 187 ASP C O 1
ATOM 6752 N N . THR C 1 188 ? -19.494 26.798 -32.467 1.00 14.14 188 THR C N 1
ATOM 6753 C CA . THR C 1 188 ? -18.846 25.989 -31.433 1.00 13.36 188 THR C CA 1
ATOM 6754 C C . THR C 1 188 ? -19.576 26.144 -30.111 1.00 13.80 188 THR C C 1
ATOM 6755 O O . THR C 1 188 ? -19.731 27.263 -29.615 1.00 14.44 188 THR C O 1
ATOM 6759 N N . TRP C 1 189 ? -20.048 25.031 -29.576 1.00 13.43 189 TRP C N 1
ATOM 6760 C CA . TRP C 1 189 ? -20.998 25.040 -28.483 1.00 14.33 189 TRP C CA 1
ATOM 6761 C C . TRP C 1 189 ? -20.596 24.071 -27.394 1.00 13.50 189 TRP C C 1
ATOM 6762 O O . TRP C 1 189 ? -20.209 22.942 -27.677 1.00 13.37 189 TRP C O 1
ATOM 6773 N N . TYR C 1 190 ? -20.737 24.502 -26.149 1.00 13.38 190 TYR C N 1
ATOM 6774 C CA . TYR C 1 190 ? -20.693 23.587 -25.028 1.00 13.46 190 TYR C CA 1
ATOM 6775 C C . TYR C 1 190 ? -22.111 23.042 -24.777 1.00 14.66 190 TYR C C 1
ATOM 6776 O O . TYR C 1 190 ? -22.271 21.907 -24.353 1.00 14.28 190 TYR C O 1
ATOM 6785 N N . ASP C 1 191 ? -23.102 23.881 -25.015 1.00 16.68 191 ASP C N 1
ATOM 6786 C CA . ASP C 1 191 ? -24.489 23.503 -24.935 1.00 18.59 191 ASP C CA 1
ATOM 6787 C C . ASP C 1 191 ? -25.141 23.927 -26.243 1.00 18.11 191 ASP C C 1
ATOM 6788 O O . ASP C 1 191 ? -25.294 25.118 -26.532 1.00 18.19 191 ASP C O 1
ATOM 6793 N N . VAL C 1 192 ? -25.538 22.947 -27.031 1.00 17.45 192 VAL C N 1
ATOM 6794 C CA . VAL C 1 192 ? -26.116 23.233 -28.333 1.00 17.68 192 VAL C CA 1
ATOM 6795 C C . VAL C 1 192 ? -27.480 23.908 -28.164 1.00 18.78 192 VAL C C 1
ATOM 6796 O O . VAL C 1 192 ? -28.357 23.343 -27.536 1.00 18.93 192 VAL C O 1
ATOM 6800 N N . PRO C 1 193 ? -27.653 25.099 -28.760 1.00 19.73 193 PRO C N 1
ATOM 6801 C CA . PRO C 1 193 ? -28.948 25.773 -28.641 1.00 21.19 193 PRO C CA 1
ATOM 6802 C C . PRO C 1 193 ? -30.092 24.993 -29.288 1.00 22.35 193 PRO C C 1
ATOM 6803 O O . PRO C 1 193 ? -29.894 24.275 -30.256 1.00 22.43 193 PRO C O 1
ATOM 6807 N N . GLU C 1 194 ? -31.292 25.164 -28.770 1.00 24.42 194 GLU C N 1
ATOM 6808 C CA . GLU C 1 194 ? -32.466 24.543 -29.359 1.00 26.20 194 GLU C CA 1
ATOM 6809 C C . GLU C 1 194 ? -32.541 24.720 -30.880 1.00 26.02 194 GLU C C 1
ATOM 6810 O O . GLU C 1 194 ? -32.837 23.767 -31.618 1.00 25.85 194 GLU C O 1
ATOM 6816 N N . ALA C 1 195 ? -32.251 25.933 -31.353 1.00 26.54 195 ALA C N 1
ATOM 6817 C CA . ALA C 1 195 ? -32.293 26.252 -32.779 1.00 26.71 195 ALA C CA 1
ATOM 6818 C C . ALA C 1 195 ? -31.278 25.510 -33.645 1.00 26.14 195 ALA C C 1
ATOM 6819 O O . ALA C 1 195 ? -31.432 25.473 -34.878 1.00 26.25 195 ALA C O 1
ATOM 6821 N N . ARG C 1 196 ? -30.246 24.936 -33.042 1.00 24.76 196 ARG C N 1
ATOM 6822 C CA . ARG C 1 196 ? -29.235 24.194 -33.810 1.00 23.92 196 ARG C CA 1
ATOM 6823 C C . ARG C 1 196 ? -29.348 22.688 -33.610 1.00 22.42 196 ARG C C 1
ATOM 6824 O O . ARG C 1 196 ? -28.538 21.928 -34.152 1.00 20.46 196 ARG C O 1
ATOM 6832 N N . MET C 1 197 ? -30.349 22.229 -32.860 1.00 21.75 197 MET C N 1
ATOM 6833 C CA . MET C 1 197 ? -30.424 20.800 -32.532 1.00 21.27 197 MET C CA 1
ATOM 6834 C C . MET C 1 197 ? -30.569 19.934 -33.757 1.00 20.57 197 MET C C 1
ATOM 6835 O O . MET C 1 197 ? -30.075 18.799 -33.748 1.00 19.80 197 MET C O 1
ATOM 6840 N N . ALA C 1 198 ? -31.228 20.457 -34.799 1.00 20.31 198 ALA C N 1
ATOM 6841 C CA . ALA C 1 198 ? -31.460 19.689 -35.999 1.00 20.36 198 ALA C CA 1
ATOM 6842 C C . ALA C 1 198 ? -30.140 19.480 -36.740 1.00 19.24 198 ALA C C 1
ATOM 6843 O O . ALA C 1 198 ? -30.071 18.630 -37.597 1.00 19.43 198 ALA C O 1
ATOM 6845 N N . ASP C 1 199 ? -29.128 20.298 -36.422 1.00 17.97 199 ASP C N 1
ATOM 6846 C CA . ASP C 1 199 ? -27.797 20.233 -37.017 1.00 17.03 199 ASP C CA 1
ATOM 6847 C C . ASP C 1 199 ? -26.830 19.339 -36.227 1.00 15.55 199 ASP C C 1
ATOM 6848 O O . ASP C 1 199 ? -25.692 19.113 -36.622 1.00 14.59 199 ASP C O 1
ATOM 6853 N N . TYR C 1 200 ? -27.262 18.879 -35.065 1.00 15.40 200 TYR C N 1
ATOM 6854 C CA . TYR C 1 200 ? -26.403 18.123 -34.158 1.00 14.34 200 TYR C CA 1
ATOM 6855 C C . TYR C 1 200 ? -26.433 16.656 -34.598 1.00 14.14 200 TYR C C 1
ATOM 6856 O O . TYR C 1 200 ? -27.457 15.978 -34.508 1.00 14.44 200 TYR C O 1
ATOM 6865 N N . ALA C 1 201 ? -25.301 16.194 -35.141 1.00 13.40 201 ALA C N 1
ATOM 6866 C CA . ALA C 1 201 ? -25.150 14.806 -35.582 1.00 13.56 201 ALA C CA 1
ATOM 6867 C C . ALA C 1 201 ? -25.453 13.801 -34.474 1.00 13.85 201 ALA C C 1
ATOM 6868 O O . ALA C 1 201 ? -25.275 14.104 -33.300 1.00 14.02 201 ALA C O 1
ATOM 6870 N N . MET C 1 202 ? -25.931 12.621 -34.839 1.00 14.72 202 MET C N 1
ATOM 6871 C CA . MET C 1 202 ? -26.106 11.522 -33.868 1.00 15.52 202 MET C CA 1
ATOM 6872 C C . MET C 1 202 ? -24.854 10.654 -33.980 1.00 14.82 202 MET C C 1
ATOM 6873 O O . MET C 1 202 ? -24.386 10.385 -35.082 1.00 14.36 202 MET C O 1
ATOM 6878 N N . GLY C 1 203 ? -24.306 10.263 -32.833 1.00 14.47 203 GLY C N 1
ATOM 6879 C CA . GLY C 1 203 ? -23.159 9.388 -32.783 1.00 14.40 203 GLY C CA 1
ATOM 6880 C C . GLY C 1 203 ? -23.525 7.935 -33.003 1.00 15.03 203 GLY C C 1
ATOM 6881 O O . GLY C 1 203 ? -24.657 7.556 -32.908 1.00 15.03 203 GLY C O 1
ATOM 6882 N N . GLU C 1 204 ? -22.514 7.132 -33.304 1.00 15.35 204 GLU C N 1
ATOM 6883 C CA . GLU C 1 204 ? -22.659 5.695 -33.413 1.00 16.96 204 GLU C CA 1
ATOM 6884 C C . GLU C 1 204 ? -21.515 5.029 -32.710 1.00 17.71 204 GLU C C 1
ATOM 6885 O O . GLU C 1 204 ? -20.361 5.327 -33.013 1.00 17.00 204 GLU C O 1
ATOM 6891 N N . ASP C 1 205 ? -21.818 4.168 -31.751 1.00 19.49 205 ASP C N 1
ATOM 6892 C CA . ASP C 1 205 ? -20.778 3.533 -30.962 1.00 21.40 205 ASP C CA 1
ATOM 6893 C C . ASP C 1 205 ? -20.181 2.343 -31.690 1.00 23.01 205 ASP C C 1
ATOM 6894 O O . ASP C 1 205 ? -20.612 2.005 -32.801 1.00 23.67 205 ASP C O 1
ATOM 6899 N N . LYS C 1 206 ? -19.199 1.699 -31.063 1.00 24.95 206 LYS C N 1
ATOM 6900 C CA . LYS C 1 206 ? -18.522 0.545 -31.663 1.00 27.98 206 LYS C CA 1
ATOM 6901 C C . LYS C 1 206 ? -19.447 -0.622 -32.003 1.00 29.01 206 LYS C C 1
ATOM 6902 O O . LYS C 1 206 ? -19.105 -1.434 -32.855 1.00 31.03 206 LYS C O 1
ATOM 6908 N N . ASP C 1 207 ? -20.614 -0.700 -31.365 1.00 30.56 207 ASP C N 1
ATOM 6909 C CA . ASP C 1 207 ? -21.605 -1.742 -31.673 1.00 31.52 207 ASP C CA 1
ATOM 6910 C C . ASP C 1 207 ? -22.642 -1.318 -32.706 1.00 30.39 207 ASP C C 1
ATOM 6911 O O . ASP C 1 207 ? -23.596 -2.039 -32.930 1.00 30.77 207 ASP C O 1
ATOM 6916 N N . GLY C 1 208 ? -22.491 -0.141 -33.306 1.00 27.14 208 GLY C N 1
ATOM 6917 C CA . GLY C 1 208 ? -23.461 0.352 -34.282 1.00 26.70 208 GLY C CA 1
ATOM 6918 C C . GLY C 1 208 ? -24.709 0.974 -33.692 1.00 26.33 208 GLY C C 1
ATOM 6919 O O . GLY C 1 208 ? -25.709 1.123 -34.406 1.00 26.48 208 GLY C O 1
ATOM 6920 N N . GLN C 1 209 ? -24.673 1.331 -32.409 1.00 24.68 209 GLN C N 1
ATOM 6921 C CA . GLN C 1 209 ? -25.851 1.908 -31.717 1.00 25.87 209 GLN C CA 1
ATOM 6922 C C . GLN C 1 209 ? -25.767 3.437 -31.642 1.00 23.22 209 GLN C C 1
ATOM 6923 O O . GLN C 1 209 ? -24.688 3.973 -31.395 1.00 21.60 209 GLN C O 1
ATOM 6929 N N . PRO C 1 210 ? -26.903 4.140 -31.802 1.00 22.96 210 PRO C N 1
ATOM 6930 C CA . PRO C 1 210 ? -26.878 5.597 -31.637 1.00 21.84 210 PRO C CA 1
ATOM 6931 C C . PRO C 1 210 ? -26.540 6.012 -30.215 1.00 20.97 210 PRO C C 1
ATOM 6932 O O . PRO C 1 210 ? -26.987 5.379 -29.253 1.00 20.42 210 PRO C O 1
ATOM 6936 N N . THR C 1 211 ? -25.711 7.037 -30.094 1.00 19.31 211 THR C N 1
ATOM 6937 C CA . THR C 1 211 ? -25.365 7.565 -28.802 1.00 19.47 211 THR C CA 1
ATOM 6938 C C . THR C 1 211 ? -25.009 9.049 -28.947 1.00 18.65 211 THR C C 1
ATOM 6939 O O . THR C 1 211 ? -24.545 9.511 -30.005 1.00 17.53 211 THR C O 1
ATOM 6943 N N . ARG C 1 212 ? -25.228 9.767 -27.855 1.00 18.07 212 ARG C N 1
ATOM 6944 C CA . ARG C 1 212 ? -24.913 11.186 -27.716 1.00 17.55 212 ARG C CA 1
ATOM 6945 C C . ARG C 1 212 ? -24.309 11.382 -26.329 1.00 16.89 212 ARG C C 1
ATOM 6946 O O . ARG C 1 212 ? -24.739 10.718 -25.363 1.00 17.46 212 ARG C O 1
ATOM 6954 N N . VAL C 1 213 ? -23.281 12.224 -26.237 1.00 15.71 213 VAL C N 1
ATOM 6955 C CA . VAL C 1 213 ? -22.572 12.435 -24.985 1.00 15.10 213 VAL C CA 1
ATOM 6956 C C . VAL C 1 213 ? -23.513 12.851 -23.850 1.00 15.69 213 VAL C C 1
ATOM 6957 O O . VAL C 1 213 ? -24.463 13.614 -24.062 1.00 15.67 213 VAL C O 1
ATOM 6961 N N . SER C 1 214 ? -23.294 12.255 -22.686 1.00 16.54 214 SER C N 1
ATOM 6962 C CA . SER C 1 214 ? -24.078 12.519 -21.471 1.00 18.01 214 SER C CA 1
ATOM 6963 C C . SER C 1 214 ? -23.410 13.619 -20.676 1.00 17.11 214 SER C C 1
ATOM 6964 O O . SER C 1 214 ? -22.190 13.743 -20.716 1.00 16.21 214 SER C O 1
ATOM 6967 N N . PRO C 1 215 ? -24.193 14.386 -19.896 1.00 17.65 215 PRO C N 1
ATOM 6968 C CA . PRO C 1 215 ? -23.545 15.348 -19.006 1.00 16.92 215 PRO C CA 1
ATOM 6969 C C . PRO C 1 215 ? -22.630 14.664 -17.991 1.00 15.96 215 PRO C C 1
ATOM 6970 O O . PRO C 1 215 ? -22.862 13.507 -17.615 1.00 16.12 215 PRO C O 1
ATOM 6974 N N . GLY C 1 216 ? -21.581 15.364 -17.574 1.00 14.47 216 GLY C N 1
ATOM 6975 C CA . GLY C 1 216 ? -20.696 14.819 -16.581 1.00 13.94 216 GLY C CA 1
ATOM 6976 C C . GLY C 1 216 ? -19.915 15.906 -15.936 1.00 13.55 216 GLY C C 1
ATOM 6977 O O . GLY C 1 216 ? -19.798 17.028 -16.488 1.00 12.84 216 GLY C O 1
ATOM 6978 N N . VAL C 1 217 ? -19.364 15.602 -14.761 1.00 13.36 217 VAL C N 1
ATOM 6979 C CA . VAL C 1 217 ? -18.540 16.629 -14.109 1.00 13.23 217 VAL C CA 1
ATOM 6980 C C . VAL C 1 217 ? -17.251 16.798 -14.925 1.00 12.52 217 VAL C C 1
ATOM 6981 O O . VAL C 1 217 ? -16.701 15.827 -15.491 1.00 12.71 217 VAL C O 1
ATOM 6985 N N . LEU C 1 218 ? -16.855 18.055 -15.060 1.00 12.08 218 LEU C N 1
ATOM 6986 C CA . LEU C 1 218 ? -15.728 18.508 -15.894 1.00 11.61 218 LEU C CA 1
ATOM 6987 C C . LEU C 1 218 ? -15.936 18.331 -17.384 1.00 11.33 218 LEU C C 1
ATOM 6988 O O . LEU C 1 218 ? -14.973 18.390 -18.135 1.00 11.11 218 LEU C O 1
ATOM 6993 N N . ASP C 1 219 ? -17.170 18.057 -17.807 1.00 11.38 219 ASP C N 1
ATOM 6994 C CA . ASP C 1 219 ? -17.407 17.797 -19.231 1.00 11.23 219 ASP C CA 1
ATOM 6995 C C . ASP C 1 219 ? -16.934 18.975 -20.102 1.00 11.12 219 ASP C C 1
ATOM 6996 O O . ASP C 1 219 ? -16.273 18.766 -21.119 1.00 11.31 219 ASP C O 1
ATOM 7001 N N . ASP C 1 220 ? -17.246 20.195 -19.705 1.00 11.61 220 ASP C N 1
ATOM 7002 C CA . ASP C 1 220 ? -16.891 21.362 -20.545 1.00 11.88 220 ASP C CA 1
ATOM 7003 C C . ASP C 1 220 ? -15.378 21.442 -20.739 1.00 11.58 220 ASP C C 1
ATOM 7004 O O . ASP C 1 220 ? -14.891 21.595 -21.858 1.00 11.24 220 ASP C O 1
ATOM 7009 N N . GLU C 1 221 ? -14.631 21.256 -19.656 1.00 11.31 221 GLU C N 1
ATOM 7010 C CA . GLU C 1 221 ? -13.179 21.409 -19.694 1.00 11.25 221 GLU C CA 1
ATOM 7011 C C . GLU C 1 221 ? -12.479 20.274 -20.438 1.00 10.61 221 GLU C C 1
ATOM 7012 O O . GLU C 1 221 ? -11.403 20.469 -21.066 1.00 11.01 221 GLU C O 1
ATOM 7018 N N . ALA C 1 222 ? -13.033 19.062 -20.363 1.00 10.25 222 ALA C N 1
ATOM 7019 C CA . ALA C 1 222 ? -12.342 17.893 -20.864 1.00 10.10 222 ALA C CA 1
ATOM 7020 C C . ALA C 1 222 ? -12.868 17.354 -22.195 1.00 10.10 222 ALA C C 1
ATOM 7021 O O . ALA C 1 222 ? -12.063 16.870 -23.016 1.00 9.88 222 ALA C O 1
ATOM 7023 N N . TYR C 1 223 ? -14.168 17.399 -22.431 1.00 10.99 223 TYR C N 1
ATOM 7024 C CA . TYR C 1 223 ? -14.724 16.630 -23.573 1.00 11.70 223 TYR C CA 1
ATOM 7025 C C . TYR C 1 223 ? -16.044 17.107 -24.172 1.00 12.17 223 TYR C C 1
ATOM 7026 O O . TYR C 1 223 ? -16.606 16.386 -24.974 1.00 13.53 223 TYR C O 1
ATOM 7035 N N . GLY C 1 224 ? -16.502 18.310 -23.862 1.00 12.55 224 GLY C N 1
ATOM 7036 C CA . GLY C 1 224 ? -17.909 18.672 -24.118 1.00 13.08 224 GLY C CA 1
ATOM 7037 C C . GLY C 1 224 ? -18.193 19.515 -25.358 1.00 12.68 224 GLY C C 1
ATOM 7038 O O . GLY C 1 224 ? -19.343 19.914 -25.556 1.00 14.67 224 GLY C O 1
ATOM 7039 N N . ILE C 1 225 ? -17.189 19.866 -26.161 1.00 11.59 225 ILE C N 1
ATOM 7040 C CA . ILE C 1 225 ? -17.467 20.745 -27.318 1.00 11.21 225 ILE C CA 1
ATOM 7041 C C . ILE C 1 225 ? -18.176 19.994 -28.454 1.00 11.01 225 ILE C C 1
ATOM 7042 O O . ILE C 1 225 ? -17.825 18.847 -28.778 1.00 10.58 225 ILE C O 1
ATOM 7047 N N . LYS C 1 226 ? -19.169 20.672 -29.030 1.00 11.08 226 LYS C N 1
ATOM 7048 C CA . LYS C 1 226 ? -19.770 20.287 -30.303 1.00 11.22 226 LYS C CA 1
ATOM 7049 C C . LYS C 1 226 ? -19.467 21.398 -31.276 1.00 11.17 226 LYS C C 1
ATOM 7050 O O . LYS C 1 226 ? -19.724 22.570 -30.986 1.00 11.11 226 LYS C O 1
ATOM 7056 N N . THR C 1 227 ? -18.982 21.042 -32.465 1.00 10.72 227 THR C N 1
ATOM 7057 C CA . THR C 1 227 ? -18.556 22.063 -33.378 1.00 10.90 227 THR C CA 1
ATOM 7058 C C . THR C 1 227 ? -18.521 21.524 -34.809 1.00 10.86 227 THR C C 1
ATOM 7059 O O . THR C 1 227 ? -18.758 20.338 -35.050 1.00 10.75 227 THR C O 1
ATOM 7063 N N . THR C 1 228 ? -18.197 22.424 -35.714 1.00 11.21 228 THR C N 1
ATOM 7064 C CA . THR C 1 228 ? -18.044 22.080 -37.127 1.00 11.20 228 THR C CA 1
ATOM 7065 C C . THR C 1 228 ? -16.551 21.877 -37.453 1.00 10.62 228 THR C C 1
ATOM 7066 O O . THR C 1 228 ? -15.673 22.414 -36.771 1.00 10.06 228 THR C O 1
ATOM 7070 N N . ALA C 1 229 ? -16.271 21.176 -38.558 1.00 10.45 229 ALA C N 1
ATOM 7071 C CA . ALA C 1 229 ? -14.897 21.077 -39.068 1.00 10.14 229 ALA C CA 1
ATOM 7072 C C . ALA C 1 229 ? -14.371 22.475 -39.412 1.00 10.48 229 ALA C C 1
ATOM 7073 O O . ALA C 1 229 ? -13.212 22.784 -39.073 1.00 10.56 229 ALA C O 1
ATOM 7075 N N . ALA C 1 230 ? -15.211 23.304 -40.026 1.00 11.07 230 ALA C N 1
ATOM 7076 C CA . ALA C 1 230 ? -14.821 24.671 -40.384 1.00 11.66 230 ALA C CA 1
ATOM 7077 C C . ALA C 1 230 ? -14.374 25.507 -39.163 1.00 11.87 230 ALA C C 1
ATOM 7078 O O . ALA C 1 230 ? -13.427 26.295 -39.276 1.00 11.92 230 ALA C O 1
ATOM 7080 N N . ASP C 1 231 ? -15.085 25.387 -38.040 1.00 12.04 231 ASP C N 1
ATOM 7081 C CA . ASP C 1 231 ? -14.680 26.160 -36.822 1.00 12.22 231 ASP C CA 1
ATOM 7082 C C . ASP C 1 231 ? -13.340 25.659 -36.310 1.00 11.77 231 ASP C C 1
ATOM 7083 O O . ASP C 1 231 ? -12.468 26.450 -35.951 1.00 11.83 231 ASP C O 1
ATOM 7088 N N . LEU C 1 232 ? -13.159 24.352 -36.229 1.00 11.54 232 LEU C N 1
ATOM 7089 C CA . LEU C 1 232 ? -11.851 23.814 -35.827 1.00 11.48 232 LEU C CA 1
ATOM 7090 C C . LEU C 1 232 ? -10.719 24.233 -36.750 1.00 12.02 232 LEU C C 1
ATOM 7091 O O . LEU C 1 232 ? -9.572 24.488 -36.307 1.00 12.58 232 LEU C O 1
ATOM 7096 N N . ALA C 1 233 ? -11.032 24.359 -38.034 1.00 12.49 233 ALA C N 1
ATOM 7097 C CA . ALA C 1 233 ? -10.071 24.847 -39.020 1.00 13.08 233 ALA C CA 1
ATOM 7098 C C . ALA C 1 233 ? -9.625 26.281 -38.694 1.00 13.43 233 ALA C C 1
ATOM 7099 O O . ALA C 1 233 ? -8.527 26.646 -39.044 1.00 14.27 233 ALA C O 1
ATOM 7101 N N . LYS C 1 234 ? -10.475 27.092 -38.032 1.00 13.65 234 LYS C N 1
ATOM 7102 C CA . LYS C 1 234 ? -10.079 28.431 -37.578 1.00 14.27 234 LYS C CA 1
ATOM 7103 C C . LYS C 1 234 ? -8.989 28.357 -36.487 1.00 13.55 234 LYS C C 1
ATOM 7104 O O . LYS C 1 234 ? -8.010 29.122 -36.519 1.00 13.88 234 LYS C O 1
ATOM 7110 N N . LEU C 1 235 ? -9.164 27.451 -35.526 1.00 12.49 235 LEU C N 1
ATOM 7111 C CA . LEU C 1 235 ? -8.142 27.220 -34.519 1.00 12.28 235 LEU C CA 1
ATOM 7112 C C . LEU C 1 235 ? -6.852 26.684 -35.166 1.00 12.28 235 LEU C C 1
ATOM 7113 O O . LEU C 1 235 ? -5.734 27.122 -34.810 1.00 12.49 235 LEU C O 1
ATOM 7118 N N . VAL C 1 236 ? -6.984 25.793 -36.134 1.00 12.12 236 VAL C N 1
ATOM 7119 C CA . VAL C 1 236 ? -5.752 25.276 -36.789 1.00 12.58 236 VAL C CA 1
ATOM 7120 C C . VAL C 1 236 ? -5.113 26.390 -37.640 1.00 13.39 236 VAL C C 1
ATOM 7121 O O . VAL C 1 236 ? -3.893 26.561 -37.565 1.00 13.41 236 VAL C O 1
ATOM 7125 N N . ARG C 1 237 ? -5.925 27.183 -38.350 1.00 13.92 237 ARG C N 1
ATOM 7126 C CA . ARG C 1 237 ? -5.373 28.283 -39.149 1.00 15.76 237 ARG C CA 1
ATOM 7127 C C . ARG C 1 237 ? -4.534 29.209 -38.249 1.00 15.19 237 ARG C C 1
ATOM 7128 O O . ARG C 1 237 ? -3.417 29.580 -38.602 1.00 15.24 237 ARG C O 1
ATOM 7136 N N . ALA C 1 238 ? -5.052 29.538 -37.062 1.00 14.50 238 ALA C N 1
ATOM 7137 C CA . ALA C 1 238 ? -4.332 30.398 -36.130 1.00 14.65 238 ALA C CA 1
ATOM 7138 C C . ALA C 1 238 ? -3.030 29.752 -35.649 1.00 14.18 238 ALA C C 1
ATOM 7139 O O . ALA C 1 238 ? -1.985 30.411 -35.566 1.00 14.51 238 ALA C O 1
ATOM 7141 N N . ASN C 1 239 ? -3.082 28.455 -35.332 1.00 13.61 239 ASN C N 1
ATOM 7142 C CA . ASN C 1 239 ? -1.867 27.716 -34.974 1.00 14.03 239 ASN C CA 1
ATOM 7143 C C . ASN C 1 239 ? -0.822 27.747 -36.093 1.00 14.79 239 ASN C C 1
ATOM 7144 O O . ASN C 1 239 ? 0.370 27.768 -35.807 1.00 15.53 239 ASN C O 1
ATOM 7149 N N . LEU C 1 240 ? -1.278 27.812 -37.337 1.00 15.12 240 LEU C N 1
ATOM 7150 C CA . LEU C 1 240 ? -0.402 27.815 -38.521 1.00 16.39 240 LEU C CA 1
ATOM 7151 C C . LEU C 1 240 ? -0.016 29.227 -39.007 1.00 18.33 240 LEU C C 1
ATOM 7152 O O . LEU C 1 240 ? 0.577 29.380 -40.081 1.00 18.74 240 LEU C O 1
ATOM 7157 N N . HIS C 1 241 ? -0.350 30.250 -38.213 1.00 19.72 241 HIS C N 1
ATOM 7158 C CA . HIS C 1 241 ? -0.105 31.670 -38.558 1.00 22.10 241 HIS C CA 1
ATOM 7159 C C . HIS C 1 241 ? -0.742 32.093 -39.861 1.00 22.11 241 HIS C C 1
ATOM 7160 O O . HIS C 1 241 ? -0.198 32.918 -40.597 1.00 22.19 241 HIS C O 1
ATOM 7167 N N . LEU C 1 242 ? -1.906 31.521 -40.143 1.00 21.28 242 LEU C N 1
ATOM 7168 C CA . LEU C 1 242 ? -2.640 31.853 -41.356 1.00 22.09 242 LEU C CA 1
ATOM 7169 C C . LEU C 1 242 ? -3.890 32.660 -41.023 1.00 23.21 242 LEU C C 1
ATOM 7170 O O . LEU C 1 242 ? -4.646 32.996 -41.922 1.00 24.17 242 LEU C O 1
ATOM 7175 N N . ALA C 1 243 ? -4.107 32.980 -39.744 1.00 24.21 243 ALA C N 1
ATOM 7176 C CA . ALA C 1 243 ? -5.281 33.756 -39.344 1.00 25.20 243 ALA C CA 1
ATOM 7177 C C . ALA C 1 243 ? -4.911 35.158 -38.907 1.00 27.04 243 ALA C C 1
ATOM 7178 O O . ALA C 1 243 ? -3.746 35.461 -38.664 1.00 26.04 243 ALA C O 1
ATOM 7180 N N . ASP C 1 244 ? -5.931 36.016 -38.877 1.00 29.78 244 ASP C N 1
ATOM 7181 C CA . ASP C 1 244 ? -5.796 37.351 -38.375 1.00 32.43 244 ASP C CA 1
ATOM 7182 C C . ASP C 1 244 ? -6.348 37.398 -36.955 1.00 31.22 244 ASP C C 1
ATOM 7183 O O . ASP C 1 244 ? -7.564 37.425 -36.757 1.00 30.78 244 ASP C O 1
ATOM 7188 N N . VAL C 1 245 ? -5.440 37.392 -35.983 1.00 29.44 245 VAL C N 1
ATOM 7189 C CA . VAL C 1 245 ? -5.820 37.463 -34.583 1.00 29.02 245 VAL C CA 1
ATOM 7190 C C . VAL C 1 245 ? -4.888 38.421 -33.877 1.00 29.96 245 VAL C C 1
ATOM 7191 O O . VAL C 1 245 ? -3.777 38.721 -34.343 1.00 30.26 245 VAL C O 1
ATOM 7195 N N . ASP C 1 246 ? -5.303 38.896 -32.749 1.00 29.91 246 ASP C N 1
ATOM 7196 C CA . ASP C 1 246 ? -4.472 39.866 -32.141 1.00 31.42 246 ASP C CA 1
ATOM 7197 C C . ASP C 1 246 ? -3.267 39.243 -31.475 1.00 28.99 246 ASP C C 1
ATOM 7198 O O . ASP C 1 246 ? -3.177 38.056 -31.350 1.00 27.28 246 ASP C O 1
ATOM 7203 N N . ALA C 1 247 ? -2.298 40.053 -31.102 1.00 27.77 247 ALA C N 1
ATOM 7204 C CA . ALA C 1 247 ? -0.978 39.575 -30.737 1.00 26.64 247 ALA C CA 1
ATOM 7205 C C . ALA C 1 247 ? -0.966 38.666 -29.508 1.00 25.32 247 ALA C C 1
ATOM 7206 O O . ALA C 1 247 ? -0.261 37.658 -29.497 1.00 24.34 247 ALA C O 1
ATOM 7208 N N . GLU C 1 248 ? -1.721 39.035 -28.478 1.00 25.08 248 GLU C N 1
ATOM 7209 C CA . GLU C 1 248 ? -1.711 38.251 -27.237 1.00 24.58 248 GLU C CA 1
ATOM 7210 C C . GLU C 1 248 ? -2.341 36.879 -27.483 1.00 22.69 248 GLU C C 1
ATOM 7211 O O . GLU C 1 248 ? -1.832 35.858 -27.002 1.00 21.90 248 GLU C O 1
ATOM 7217 N N . LEU C 1 249 ? -3.434 36.849 -28.228 1.00 21.96 249 LEU C N 1
ATOM 7218 C CA . LEU C 1 249 ? -4.068 35.564 -28.529 1.00 20.92 249 LEU C CA 1
ATOM 7219 C C . LEU C 1 249 ? -3.144 34.706 -29.415 1.00 20.26 249 LEU C C 1
ATOM 7220 O O . LEU C 1 249 ? -2.995 33.498 -29.183 1.00 18.81 249 LEU C O 1
ATOM 7225 N N . GLN C 1 250 ? -2.487 35.322 -30.391 1.00 20.48 250 GLN C N 1
ATOM 7226 C CA . GLN C 1 250 ? -1.530 34.567 -31.221 1.00 20.23 250 GLN C CA 1
ATOM 7227 C C . GLN C 1 250 ? -0.380 33.989 -30.393 1.00 20.63 250 GLN C C 1
ATOM 7228 O O . GLN C 1 250 ? -0.026 32.817 -30.570 1.00 19.73 250 GLN C O 1
ATOM 7234 N N . GLN C 1 251 ? 0.167 34.797 -29.486 1.00 22.04 251 GLN C N 1
ATOM 7235 C CA . GLN C 1 251 ? 1.226 34.355 -28.579 1.00 22.64 251 GLN C CA 1
ATOM 7236 C C . GLN C 1 251 ? 0.746 33.218 -27.678 1.00 20.54 251 GLN C C 1
ATOM 7237 O O . GLN C 1 251 ? 1.468 32.274 -27.464 1.00 20.43 251 GLN C O 1
ATOM 7243 N N . ALA C 1 252 ? -0.483 33.300 -27.198 1.00 19.17 252 ALA C N 1
ATOM 7244 C CA . ALA C 1 252 ? -1.047 32.248 -26.340 1.00 18.23 252 ALA C CA 1
ATOM 7245 C C . ALA C 1 252 ? -1.186 30.934 -27.114 1.00 16.70 252 ALA C C 1
ATOM 7246 O O . ALA C 1 252 ? -0.843 29.846 -26.629 1.00 16.10 252 ALA C O 1
ATOM 7248 N N . ILE C 1 253 ? -1.674 31.052 -28.336 1.00 16.39 253 ILE C N 1
ATOM 7249 C CA . ILE C 1 253 ? -1.812 29.885 -29.236 1.00 15.63 253 ILE C CA 1
ATOM 7250 C C . ILE C 1 253 ? -0.444 29.267 -29.560 1.00 16.00 253 ILE C C 1
ATOM 7251 O O . ILE C 1 253 ? -0.261 28.050 -29.469 1.00 15.14 253 ILE C O 1
ATOM 7256 N N . ASP C 1 254 ? 0.526 30.105 -29.919 1.00 17.23 254 ASP C N 1
ATOM 7257 C CA . ASP C 1 254 ? 1.892 29.612 -30.157 1.00 17.83 254 ASP C CA 1
ATOM 7258 C C . ASP C 1 254 ? 2.482 28.889 -28.942 1.00 17.73 254 ASP C C 1
ATOM 7259 O O . ASP C 1 254 ? 3.103 27.837 -29.092 1.00 17.04 254 ASP C O 1
ATOM 7264 N N . ALA C 1 255 ? 2.227 29.420 -27.740 1.00 17.90 255 ALA C N 1
ATOM 7265 C CA . ALA C 1 255 ? 2.754 28.816 -26.515 1.00 17.60 255 ALA C CA 1
ATOM 7266 C C . ALA C 1 255 ? 2.157 27.434 -26.232 1.00 16.69 255 ALA C C 1
ATOM 7267 O O . ALA C 1 255 ? 2.816 26.587 -25.592 1.00 16.41 255 ALA C O 1
ATOM 7269 N N . THR C 1 256 ? 0.962 27.146 -26.755 1.00 15.76 256 THR C N 1
ATOM 7270 C CA . THR C 1 256 ? 0.401 25.794 -26.548 1.00 15.54 256 THR C CA 1
ATOM 7271 C C . THR C 1 256 ? 1.216 24.722 -27.239 1.00 16.19 256 THR C C 1
ATOM 7272 O O . THR C 1 256 ? 1.117 23.551 -26.876 1.00 16.50 256 THR C O 1
ATOM 7276 N N . ARG C 1 257 ? 1.975 25.109 -28.268 1.00 17.22 257 ARG C N 1
ATOM 7277 C CA . ARG C 1 257 ? 2.837 24.190 -28.999 1.00 18.47 257 ARG C CA 1
ATOM 7278 C C . ARG C 1 257 ? 4.284 24.149 -28.499 1.00 18.56 257 ARG C C 1
ATOM 7279 O O . ARG C 1 257 ? 5.124 23.525 -29.122 1.00 19.54 257 ARG C O 1
ATOM 7287 N N . GLN C 1 258 ? 4.584 24.792 -27.370 1.00 18.33 258 GLN C N 1
ATOM 7288 C CA . GLN C 1 258 ? 5.909 24.662 -26.750 1.00 18.89 258 GLN C CA 1
ATOM 7289 C C . GLN C 1 258 ? 6.089 23.285 -26.152 1.00 17.27 258 GLN C C 1
ATOM 7290 O O . GLN C 1 258 ? 5.246 22.868 -25.366 1.00 16.49 258 GLN C O 1
ATOM 7296 N N . GLY C 1 259 ? 7.160 22.578 -26.508 1.00 16.61 259 GLY C N 1
ATOM 7297 C CA . GLY C 1 259 ? 7.389 21.241 -25.947 1.00 15.95 259 GLY C CA 1
ATOM 7298 C C . GLY C 1 259 ? 7.810 21.374 -24.491 1.00 15.99 259 GLY C C 1
ATOM 7299 O O . GLY C 1 259 ? 8.672 22.190 -24.169 1.00 15.93 259 GLY C O 1
ATOM 7300 N N . HIS C 1 260 ? 7.185 20.590 -23.618 1.00 15.19 260 HIS C N 1
ATOM 7301 C CA . HIS C 1 260 ? 7.451 20.658 -22.174 1.00 15.66 260 HIS C CA 1
ATOM 7302 C C . HIS C 1 260 ? 8.017 19.385 -21.577 1.00 15.92 260 HIS C C 1
ATOM 7303 O O . HIS C 1 260 ? 8.772 19.450 -20.598 1.00 16.88 260 HIS C O 1
ATOM 7310 N N . TYR C 1 261 ? 7.636 18.233 -22.122 1.00 15.86 261 TYR C N 1
ATOM 7311 C CA . TYR C 1 261 ? 8.158 16.929 -21.660 1.00 16.05 261 TYR C CA 1
ATOM 7312 C C . TYR C 1 261 ? 8.461 16.006 -22.841 1.00 16.26 261 TYR C C 1
ATOM 7313 O O . TYR C 1 261 ? 7.701 15.925 -23.811 1.00 15.17 261 TYR C O 1
ATOM 7322 N N . ARG C 1 262 ? 9.583 15.316 -22.741 1.00 17.80 262 ARG C N 1
ATOM 7323 C CA . ARG C 1 262 ? 9.873 14.195 -23.614 1.00 18.95 262 ARG C CA 1
ATOM 7324 C C . ARG C 1 262 ? 9.287 12.931 -23.003 1.00 17.50 262 ARG C C 1
ATOM 7325 O O . ARG C 1 262 ? 9.574 12.593 -21.845 1.00 17.49 262 ARG C O 1
ATOM 7333 N N . VAL C 1 263 ? 8.430 12.251 -23.771 1.00 15.65 263 VAL C N 1
ATOM 7334 C CA . VAL C 1 263 ? 7.740 11.038 -23.297 1.00 15.10 263 VAL C CA 1
ATOM 7335 C C . VAL C 1 263 ? 8.002 9.954 -24.333 1.00 15.55 263 VAL C C 1
ATOM 7336 O O . VAL C 1 263 ? 7.223 9.782 -25.263 1.00 15.18 263 VAL C O 1
ATOM 7340 N N . GLY C 1 264 ? 9.126 9.249 -24.183 1.00 16.32 264 GLY C N 1
ATOM 7341 C CA . GLY C 1 264 ? 9.584 8.332 -25.231 1.00 17.45 264 GLY C CA 1
ATOM 7342 C C . GLY C 1 264 ? 9.765 9.087 -26.537 1.00 17.26 264 GLY C C 1
ATOM 7343 O O . GLY C 1 264 ? 10.527 10.067 -26.605 1.00 17.45 264 GLY C O 1
ATOM 7344 N N . ASP C 1 265 ? 9.053 8.639 -27.572 1.00 17.03 265 ASP C N 1
ATOM 7345 C CA . ASP C 1 265 ? 9.152 9.251 -28.901 1.00 17.84 265 ASP C CA 1
ATOM 7346 C C . ASP C 1 265 ? 8.303 10.503 -29.060 1.00 17.14 265 ASP C C 1
ATOM 7347 O O . ASP C 1 265 ? 8.450 11.232 -30.026 1.00 16.75 265 ASP C O 1
ATOM 7352 N N . MET C 1 266 ? 7.415 10.737 -28.099 1.00 16.09 266 MET C N 1
ATOM 7353 C CA . MET C 1 266 ? 6.436 11.816 -28.174 1.00 15.66 266 MET C CA 1
ATOM 7354 C C . MET C 1 266 ? 6.892 13.023 -27.360 1.00 15.30 266 MET C C 1
ATOM 7355 O O . MET C 1 266 ? 7.536 12.857 -26.308 1.00 15.22 266 MET C O 1
ATOM 7360 N N . THR C 1 267 ? 6.659 14.231 -27.866 1.00 14.02 267 THR C N 1
ATOM 7361 C CA . THR C 1 267 ? 6.888 15.422 -27.085 1.00 13.66 267 THR C CA 1
ATOM 7362 C C . THR C 1 267 ? 5.534 15.934 -26.645 1.00 12.44 267 THR C C 1
ATOM 7363 O O . THR C 1 267 ? 4.644 16.132 -27.479 1.00 12.24 267 THR C O 1
ATOM 7367 N N . GLN C 1 268 ? 5.381 16.149 -25.351 1.00 11.81 268 GLN C N 1
ATOM 7368 C CA . GLN C 1 268 ? 4.124 16.662 -24.777 1.00 10.85 268 GLN C CA 1
ATOM 7369 C C . GLN C 1 268 ? 4.192 18.175 -24.699 1.00 10.99 268 GLN C C 1
ATOM 7370 O O . GLN C 1 268 ? 5.012 18.731 -23.913 1.00 11.47 268 GLN C O 1
ATOM 7376 N N . ALA C 1 269 ? 3.407 18.874 -25.529 1.00 10.32 269 ALA C N 1
ATOM 7377 C CA . ALA C 1 269 ? 3.250 20.316 -25.396 1.00 10.55 269 ALA C CA 1
ATOM 7378 C C . ALA C 1 269 ? 2.067 20.593 -24.446 1.00 10.13 269 ALA C C 1
ATOM 7379 O O . ALA C 1 269 ? 1.788 19.773 -23.578 1.00 9.99 269 ALA C O 1
ATOM 7381 N N . LEU C 1 270 ? 1.393 21.727 -24.562 1.00 10.10 270 LEU C N 1
ATOM 7382 C CA . LEU C 1 270 ? 0.225 21.988 -23.707 1.00 9.89 270 LEU C CA 1
ATOM 7383 C C . LEU C 1 270 ? -0.967 21.347 -24.367 1.00 9.44 270 LEU C C 1
ATOM 7384 O O . LEU C 1 270 ? -1.525 21.894 -25.334 1.00 9.45 270 LEU C O 1
ATOM 7389 N N . ILE C 1 271 ? -1.258 20.141 -23.912 1.00 9.11 271 ILE C N 1
ATOM 7390 C CA . ILE C 1 271 ? -2.213 19.187 -24.526 1.00 8.70 271 ILE C CA 1
ATOM 7391 C C . ILE C 1 271 ? -1.818 18.653 -25.922 1.00 8.74 271 ILE C C 1
ATOM 7392 O O . ILE C 1 271 ? -1.836 17.439 -26.159 1.00 8.42 271 ILE C O 1
ATOM 7397 N N . TRP C 1 272 ? -1.482 19.536 -26.861 1.00 9.12 272 TRP C N 1
ATOM 7398 C CA . TRP C 1 272 ? -0.934 19.061 -28.139 1.00 9.50 272 TRP C CA 1
ATOM 7399 C C . TRP C 1 272 ? 0.233 18.101 -27.927 1.00 9.88 272 TRP C C 1
ATOM 7400 O O . TRP C 1 272 ? 1.056 18.284 -27.009 1.00 9.47 272 TRP C O 1
ATOM 7411 N N . GLU C 1 273 ? 0.310 17.107 -28.807 1.00 10.13 273 GLU C N 1
ATOM 7412 C CA . GLU C 1 273 ? 1.337 16.073 -28.785 1.00 10.96 273 GLU C CA 1
ATOM 7413 C C . GLU C 1 273 ? 2.086 16.154 -30.089 1.00 11.28 273 GLU C C 1
ATOM 7414 O O . GLU C 1 273 ? 1.474 16.332 -31.114 1.00 10.80 273 GLU C O 1
ATOM 7420 N N . GLN C 1 274 ? 3.408 16.018 -30.067 1.00 12.06 274 GLN C N 1
ATOM 7421 C CA . GLN C 1 274 ? 4.133 16.191 -31.319 1.00 12.62 274 GLN C CA 1
ATOM 7422 C C . GLN C 1 274 ? 5.328 15.278 -31.481 1.00 12.77 274 GLN C C 1
ATOM 7423 O O . GLN C 1 274 ? 5.840 14.735 -30.521 1.00 12.37 274 GLN C O 1
ATOM 7429 N N . TYR C 1 275 ? 5.757 15.165 -32.729 1.00 12.85 275 TYR C N 1
ATOM 7430 C CA . TYR C 1 275 ? 6.835 14.260 -33.121 1.00 13.43 275 TYR C CA 1
ATOM 7431 C C . TYR C 1 275 ? 7.727 14.956 -34.138 1.00 14.67 275 TYR C C 1
ATOM 7432 O O . TYR C 1 275 ? 7.228 15.649 -35.033 1.00 14.20 275 TYR C O 1
ATOM 7441 N N . SER C 1 276 ? 9.042 14.741 -34.041 1.00 15.96 276 SER C N 1
ATOM 7442 C CA . SER C 1 276 ? 9.943 15.230 -35.092 1.00 17.43 276 SER C CA 1
ATOM 7443 C C . SER C 1 276 ? 9.693 14.534 -36.426 1.00 16.73 276 SER C C 1
ATOM 7444 O O . SER C 1 276 ? 9.294 13.369 -36.478 1.00 16.13 276 SER C O 1
ATOM 7447 N N . LEU C 1 277 ? 9.886 15.289 -37.499 1.00 16.15 277 LEU C N 1
ATOM 7448 C CA . LEU C 1 277 ? 9.750 14.768 -38.838 1.00 15.89 277 LEU C CA 1
ATOM 7449 C C . LEU C 1 277 ? 11.140 14.319 -39.247 1.00 16.25 277 LEU C C 1
ATOM 7450 O O . LEU C 1 277 ? 12.122 14.947 -38.885 1.00 16.53 277 LEU C O 1
ATOM 7455 N N . PRO C 1 278 ? 11.237 13.226 -39.987 1.00 16.07 278 PRO C N 1
ATOM 7456 C CA . PRO C 1 278 ? 10.168 12.356 -40.477 1.00 15.28 278 PRO C CA 1
ATOM 7457 C C . PRO C 1 278 ? 9.665 11.472 -39.338 1.00 14.55 278 PRO C C 1
ATOM 7458 O O . PRO C 1 278 ? 10.437 11.146 -38.436 1.00 14.30 278 PRO C O 1
ATOM 7462 N N . VAL C 1 279 ? 8.377 11.135 -39.400 1.00 13.76 279 VAL C N 1
ATOM 7463 C CA . VAL C 1 279 ? 7.753 10.287 -38.394 1.00 13.46 279 VAL C CA 1
ATOM 7464 C C . VAL C 1 279 ? 7.128 9.089 -39.072 1.00 13.04 279 VAL C C 1
ATOM 7465 O O . VAL C 1 279 ? 6.510 9.223 -40.113 1.00 13.23 279 VAL C O 1
ATOM 7469 N N . ALA C 1 280 ? 7.328 7.917 -38.486 1.00 12.97 280 ALA C N 1
ATOM 7470 C CA . ALA C 1 280 ? 6.694 6.682 -38.980 1.00 12.79 280 ALA C CA 1
ATOM 7471 C C . ALA C 1 280 ? 5.261 6.583 -38.455 1.00 12.02 280 ALA C C 1
ATOM 7472 O O . ALA C 1 280 ? 5.014 6.886 -37.298 1.00 11.64 280 ALA C O 1
ATOM 7474 N N . PRO C 1 281 ? 4.328 6.124 -39.294 1.00 12.17 281 PRO C N 1
ATOM 7475 C CA . PRO C 1 281 ? 2.966 5.923 -38.813 1.00 12.07 281 PRO C CA 1
ATOM 7476 C C . PRO C 1 281 ? 2.884 5.017 -37.591 1.00 12.35 281 PRO C C 1
ATOM 7477 O O . PRO C 1 281 ? 2.058 5.258 -36.701 1.00 11.88 281 PRO C O 1
ATOM 7481 N N . GLU C 1 282 ? 3.763 4.042 -37.457 1.00 13.41 282 GLU C N 1
ATOM 7482 C CA . GLU C 1 282 ? 3.672 3.186 -36.267 1.00 14.41 282 GLU C CA 1
ATOM 7483 C C . GLU C 1 282 ? 3.955 3.969 -34.974 1.00 13.37 282 GLU C C 1
ATOM 7484 O O . GLU C 1 282 ? 3.385 3.676 -33.928 1.00 12.97 282 GLU C O 1
ATOM 7490 N N . THR C 1 283 ? 4.823 4.976 -35.049 1.00 12.98 283 THR C N 1
ATOM 7491 C CA . THR C 1 283 ? 5.086 5.833 -33.899 1.00 12.33 283 THR C CA 1
ATOM 7492 C C . THR C 1 283 ? 3.833 6.624 -33.520 1.00 11.67 283 THR C C 1
ATOM 7493 O O . THR C 1 283 ? 3.515 6.774 -32.352 1.00 11.01 283 THR C O 1
ATOM 7497 N N . LEU C 1 284 ? 3.152 7.154 -34.530 1.00 11.45 284 LEU C N 1
ATOM 7498 C CA . LEU C 1 284 ? 1.902 7.878 -34.325 1.00 11.36 284 LEU C CA 1
ATOM 7499 C C . LEU C 1 284 ? 0.813 6.960 -33.739 1.00 11.55 284 LEU C C 1
ATOM 7500 O O . LEU C 1 284 ? 0.135 7.338 -32.796 1.00 11.48 284 LEU C O 1
ATOM 7505 N N . ARG C 1 285 ? 0.689 5.752 -34.295 1.00 12.46 285 ARG C N 1
ATOM 7506 C CA . ARG C 1 285 ? -0.218 4.746 -33.739 1.00 13.27 285 ARG C CA 1
ATOM 7507 C C . ARG C 1 285 ? 0.063 4.459 -32.292 1.00 12.71 285 ARG C C 1
ATOM 7508 O O . ARG C 1 285 ? -0.881 4.476 -31.474 1.00 12.36 285 ARG C O 1
ATOM 7516 N N . ALA C 1 286 ? 1.329 4.244 -31.951 1.00 12.48 286 ALA C N 1
ATOM 7517 C CA . ALA C 1 286 ? 1.713 3.984 -30.546 1.00 12.59 286 ALA C CA 1
ATOM 7518 C C . ALA C 1 286 ? 1.294 5.133 -29.624 1.00 12.58 286 ALA C C 1
ATOM 7519 O O . ALA C 1 286 ? 0.979 4.910 -28.443 1.00 12.53 286 ALA C O 1
ATOM 7521 N N . GLY C 1 287 ? 1.338 6.355 -30.120 1.00 12.11 287 GLY C N 1
ATOM 7522 C CA . GLY C 1 287 ? 0.998 7.497 -29.300 1.00 12.63 287 GLY C CA 1
ATOM 7523 C C . GLY C 1 287 ? -0.465 7.466 -28.917 1.00 12.83 287 GLY C C 1
ATOM 7524 O O . GLY C 1 287 ? -0.836 8.101 -27.959 1.00 12.06 287 GLY C O 1
ATOM 7525 N N . GLN C 1 288 ? -1.319 6.734 -29.630 1.00 14.34 288 GLN C N 1
ATOM 7526 C CA . GLN C 1 288 ? -2.718 6.721 -29.241 1.00 16.67 288 GLN C CA 1
ATOM 7527 C C . GLN C 1 288 ? -3.176 5.313 -28.810 1.00 16.25 288 GLN C C 1
ATOM 7528 O O . GLN C 1 288 ? -4.376 5.037 -28.790 1.00 18.59 288 GLN C O 1
ATOM 7534 N N . GLY C 1 289 ? -2.249 4.458 -28.411 1.00 14.12 289 GLY C N 1
ATOM 7535 C CA . GLY C 1 289 ? -2.600 3.104 -27.976 1.00 13.86 289 GLY C CA 1
ATOM 7536 C C . GLY C 1 289 ? -2.574 2.969 -26.468 1.00 13.73 289 GLY C C 1
ATOM 7537 O O . GLY C 1 289 ? -2.239 3.901 -25.756 1.00 12.56 289 GLY C O 1
ATOM 7538 N N . TYR C 1 290 ? -2.924 1.767 -26.001 1.00 13.91 290 TYR C N 1
ATOM 7539 C CA . TYR C 1 290 ? -2.980 1.422 -24.595 1.00 14.29 290 TYR C CA 1
ATOM 7540 C C . TYR C 1 290 ? -1.730 1.825 -23.838 1.00 13.96 290 TYR C C 1
ATOM 7541 O O . TYR C 1 290 ? -1.810 2.399 -22.770 1.00 13.13 290 TYR C O 1
ATOM 7550 N N . ASP C 1 291 ? -0.557 1.506 -24.369 1.00 13.99 291 ASP C N 1
ATOM 7551 C CA . ASP C 1 291 ? 0.644 1.715 -23.559 1.00 14.15 291 ASP C CA 1
ATOM 7552 C C . ASP C 1 291 ? 0.912 3.200 -23.253 1.00 13.49 291 ASP C C 1
ATOM 7553 O O . ASP C 1 291 ? 1.505 3.499 -22.209 1.00 13.80 291 ASP C O 1
ATOM 7558 N N . MET C 1 292 ? 0.544 4.102 -24.166 1.00 12.34 292 MET C N 1
ATOM 7559 C CA . MET C 1 292 ? 0.679 5.537 -23.927 1.00 12.42 292 MET C CA 1
ATOM 7560 C C . MET C 1 292 ? -0.486 6.130 -23.117 1.00 12.22 292 MET C C 1
ATOM 7561 O O . MET C 1 292 ? -0.271 6.972 -22.219 1.00 12.73 292 MET C O 1
ATOM 7566 N N . ILE C 1 293 ? -1.696 5.719 -23.447 1.00 11.71 293 ILE C N 1
ATOM 7567 C CA . ILE C 1 293 ? -2.862 6.413 -22.916 1.00 12.01 293 ILE C CA 1
ATOM 7568 C C . ILE C 1 293 ? -3.397 5.832 -21.609 1.00 11.74 293 ILE C C 1
ATOM 7569 O O . ILE C 1 293 ? -4.106 6.524 -20.882 1.00 11.16 293 ILE C O 1
ATOM 7574 N N . LEU C 1 294 ? -3.081 4.569 -21.350 1.00 11.94 294 LEU C N 1
ATOM 7575 C CA . LEU C 1 294 ? -3.649 3.842 -20.212 1.00 12.22 294 LEU C CA 1
ATOM 7576 C C . LEU C 1 294 ? -2.618 3.336 -19.207 1.00 13.04 294 LEU C C 1
ATOM 7577 O O . LEU C 1 294 ? -2.956 2.537 -18.281 1.00 12.59 294 LEU C O 1
ATOM 7582 N N . GLU C 1 295 ? -1.371 3.784 -19.355 1.00 13.06 295 GLU C N 1
ATOM 7583 C CA . GLU C 1 295 ? -0.306 3.428 -18.415 1.00 13.89 295 GLU C CA 1
ATOM 7584 C C . GLU C 1 295 ? 0.497 4.681 -18.139 1.00 13.28 295 GLU C C 1
ATOM 7585 O O . GLU C 1 295 ? 0.541 5.602 -18.981 1.00 12.54 295 GLU C O 1
ATOM 7591 N N . PRO C 1 296 ? 1.128 4.744 -16.950 1.00 13.56 296 PRO C N 1
ATOM 7592 C CA . PRO C 1 296 ? 2.057 5.846 -16.696 1.00 13.64 296 PRO C CA 1
ATOM 7593 C C . PRO C 1 296 ? 3.318 5.669 -17.526 1.00 14.02 296 PRO C C 1
ATOM 7594 O O . PRO C 1 296 ? 3.849 4.532 -17.631 1.00 14.57 296 PRO C O 1
ATOM 7598 N N . ASN C 1 297 ? 3.767 6.774 -18.116 1.00 13.51 297 ASN C N 1
ATOM 7599 C CA . ASN C 1 297 ? 4.951 6.805 -18.948 1.00 14.23 297 ASN C CA 1
ATOM 7600 C C . ASN C 1 297 ? 5.955 7.793 -18.375 1.00 14.54 297 ASN C C 1
ATOM 7601 O O . ASN C 1 297 ? 5.596 8.916 -18.053 1.00 14.27 297 ASN C O 1
ATOM 7606 N N . ALA C 1 298 ? 7.227 7.402 -18.326 1.00 15.16 298 ALA C N 1
ATOM 7607 C CA . ALA C 1 298 ? 8.263 8.311 -17.865 1.00 15.69 298 ALA C CA 1
ATOM 7608 C C . ALA C 1 298 ? 8.270 9.574 -18.722 1.00 15.77 298 ALA C C 1
ATOM 7609 O O . ALA C 1 298 ? 8.141 9.514 -19.961 1.00 14.07 298 ALA C O 1
ATOM 7611 N N . ALA C 1 299 ? 8.441 10.714 -18.057 1.00 15.84 299 ALA C N 1
ATOM 7612 C CA . ALA C 1 299 ? 8.386 12.020 -18.699 1.00 16.57 299 ALA C CA 1
ATOM 7613 C C . ALA C 1 299 ? 9.578 12.836 -18.226 1.00 18.40 299 ALA C C 1
ATOM 7614 O O . ALA C 1 299 ? 9.793 12.972 -17.009 1.00 18.78 299 ALA C O 1
ATOM 7616 N N . GLU C 1 300 ? 10.334 13.394 -19.162 1.00 20.04 300 GLU C N 1
ATOM 7617 C CA . GLU C 1 300 ? 11.512 14.216 -18.848 1.00 23.03 300 GLU C CA 1
ATOM 7618 C C . GLU C 1 300 ? 11.243 15.680 -19.219 1.00 22.59 300 GLU C C 1
ATOM 7619 O O . GLU C 1 300 ? 11.042 16.013 -20.394 1.00 21.82 300 GLU C O 1
ATOM 7625 N N . ALA C 1 301 ? 11.269 16.560 -18.217 1.00 23.29 301 ALA C N 1
ATOM 7626 C CA . ALA C 1 301 ? 11.024 17.994 -18.434 1.00 23.68 301 ALA C CA 1
ATOM 7627 C C . ALA C 1 301 ? 12.040 18.591 -19.402 1.00 25.50 301 ALA C C 1
ATOM 7628 O O . ALA C 1 301 ? 13.214 18.230 -19.367 1.00 25.76 301 ALA C O 1
ATOM 7630 N N . LEU C 1 302 ? 11.571 19.506 -20.242 1.00 25.83 302 LEU C N 1
ATOM 7631 C CA . LEU C 1 302 ? 12.392 20.293 -21.141 1.00 28.38 302 LEU C CA 1
ATOM 7632 C C . LEU C 1 302 ? 12.412 21.739 -20.555 1.00 31.53 302 LEU C C 1
ATOM 7633 O O . LEU C 1 302 ? 11.383 22.430 -20.564 1.00 29.73 302 LEU C O 1
ATOM 7638 N N . GLU C 1 303 ? 13.583 22.201 -20.068 1.00 36.70 303 GLU C N 1
ATOM 7639 C CA . GLU C 1 303 ? 13.648 23.212 -18.958 1.00 41.12 303 GLU C CA 1
ATOM 7640 C C . GLU C 1 303 ? 14.037 24.701 -19.183 1.00 47.27 303 GLU C C 1
ATOM 7641 O O . GLU C 1 303 ? 13.841 25.525 -18.283 1.00 50.70 303 GLU C O 1
ATOM 7647 N N . PRO C 1 304 ? 14.631 25.068 -20.326 1.00 50.58 304 PRO C N 1
ATOM 7648 C CA . PRO C 1 304 ? 14.336 26.480 -20.699 1.00 52.40 304 PRO C CA 1
ATOM 7649 C C . PRO C 1 304 ? 12.814 26.700 -20.987 1.00 53.25 304 PRO C C 1
ATOM 7650 O O . PRO C 1 304 ? 12.155 27.408 -20.198 1.00 55.99 304 PRO C O 1
ATOM 7654 N N . GLN C 1 306 ? 10.680 24.708 -24.973 1.00 43.86 306 GLN C N 1
ATOM 7655 C CA . GLN C 1 306 ? 11.547 24.599 -26.154 1.00 41.82 306 GLN C CA 1
ATOM 7656 C C . GLN C 1 306 ? 10.647 25.300 -27.124 1.00 38.56 306 GLN C C 1
ATOM 7657 O O . GLN C 1 306 ? 9.446 25.125 -27.018 1.00 39.12 306 GLN C O 1
ATOM 7663 N N . SER C 1 307 ? 11.177 26.122 -28.024 1.00 35.46 307 SER C N 1
ATOM 7664 C CA . SER C 1 307 ? 10.310 27.018 -28.792 1.00 33.80 307 SER C CA 1
ATOM 7665 C C . SER C 1 307 ? 9.454 26.244 -29.769 1.00 31.04 307 SER C C 1
ATOM 7666 O O . SER C 1 307 ? 9.840 25.152 -30.185 1.00 29.47 307 SER C O 1
ATOM 7669 N N . PRO C 1 308 ? 8.275 26.790 -30.123 1.00 29.43 308 PRO C N 1
ATOM 7670 C CA . PRO C 1 308 ? 7.467 26.012 -31.053 1.00 28.53 308 PRO C CA 1
ATOM 7671 C C . PRO C 1 308 ? 8.245 25.671 -32.330 1.00 27.85 308 PRO C C 1
ATOM 7672 O O . PRO C 1 308 ? 8.904 26.535 -32.918 1.00 27.68 308 PRO C O 1
ATOM 7676 N N . ARG C 1 309 ? 8.174 24.410 -32.742 1.00 26.78 309 ARG C N 1
ATOM 7677 C CA . ARG C 1 309 ? 9.019 23.917 -33.830 1.00 26.90 309 ARG C CA 1
ATOM 7678 C C . ARG C 1 309 ? 8.328 23.974 -35.180 1.00 26.09 309 ARG C C 1
ATOM 7679 O O . ARG C 1 309 ? 7.083 23.933 -35.248 1.00 24.03 309 ARG C O 1
ATOM 7687 N N . ASP C 1 310 ? 9.138 24.048 -36.235 1.00 25.82 310 ASP C N 1
ATOM 7688 C CA . ASP C 1 310 ? 8.649 24.119 -37.615 1.00 25.99 310 ASP C CA 1
ATOM 7689 C C . ASP C 1 310 ? 8.941 22.850 -38.427 1.00 24.01 310 ASP C C 1
ATOM 7690 O O . ASP C 1 310 ? 8.820 22.851 -39.656 1.00 23.87 310 ASP C O 1
ATOM 7695 N N . ASP C 1 311 ? 9.356 21.793 -37.749 1.00 21.24 311 ASP C N 1
ATOM 7696 C CA . ASP C 1 311 ? 9.775 20.576 -38.428 1.00 20.51 311 ASP C CA 1
ATOM 7697 C C . ASP C 1 311 ? 9.166 19.359 -37.740 1.00 18.06 311 ASP C C 1
ATOM 7698 O O . ASP C 1 311 ? 9.862 18.395 -37.427 1.00 17.02 311 ASP C O 1
ATOM 7703 N N . VAL C 1 312 ? 7.854 19.456 -37.472 1.00 15.90 312 VAL C N 1
ATOM 7704 C CA . VAL C 1 312 ? 7.184 18.562 -36.553 1.00 14.64 312 VAL C CA 1
ATOM 7705 C C . VAL C 1 312 ? 5.761 18.175 -37.053 1.00 13.00 312 VAL C C 1
ATOM 7706 O O . VAL C 1 312 ? 5.146 18.891 -37.863 1.00 12.89 312 VAL C O 1
ATOM 7710 N N . TRP C 1 313 ? 5.316 16.979 -36.656 1.00 11.84 313 TRP C N 1
ATOM 7711 C CA . TRP C 1 313 ? 3.915 16.512 -36.772 1.00 10.73 313 TRP C CA 1
ATOM 7712 C C . TRP C 1 313 ? 3.236 16.731 -35.435 1.00 10.45 313 TRP C C 1
ATOM 7713 O O . TRP C 1 313 ? 3.623 16.133 -34.433 1.00 9.87 313 TRP C O 1
ATOM 7724 N N . VAL C 1 314 ? 2.299 17.664 -35.400 1.00 10.33 314 VAL C N 1
ATOM 7725 C CA . VAL C 1 314 ? 1.559 17.981 -34.183 1.00 10.02 314 VAL C CA 1
ATOM 7726 C C . VAL C 1 314 ? 0.172 17.394 -34.319 1.00 9.44 314 VAL C C 1
ATOM 7727 O O . VAL C 1 314 ? -0.433 17.518 -35.363 1.00 9.25 314 VAL C O 1
ATOM 7731 N N . ASN C 1 315 ? -0.321 16.705 -33.293 1.00 8.96 315 ASN C N 1
ATOM 7732 C CA . ASN C 1 315 ? -1.616 16.067 -33.409 1.00 8.86 315 ASN C CA 1
ATOM 7733 C C . ASN C 1 315 ? -2.393 15.986 -32.115 1.00 8.68 315 ASN C C 1
ATOM 7734 O O . ASN C 1 315 ? -1.852 16.106 -31.024 1.00 8.50 315 ASN C O 1
ATOM 7739 N N . LYS C 1 316 ? -3.674 15.732 -32.269 1.00 8.94 316 LYS C N 1
ATOM 7740 C CA . LYS C 1 316 ? -4.503 15.389 -31.128 1.00 9.24 316 LYS C CA 1
ATOM 7741 C C . LYS C 1 316 ? -5.694 14.566 -31.616 1.00 9.30 316 LYS C C 1
ATOM 7742 O O . LYS C 1 316 ? -6.356 14.959 -32.579 1.00 9.05 316 LYS C O 1
ATOM 7748 N N . THR C 1 317 ? -5.956 13.452 -30.943 1.00 9.87 317 THR C N 1
ATOM 7749 C CA . THR C 1 317 ? -7.216 12.718 -31.152 1.00 10.90 317 THR C CA 1
ATOM 7750 C C . THR C 1 317 ? -8.286 13.222 -30.197 1.00 10.34 317 THR C C 1
ATOM 7751 O O . THR C 1 317 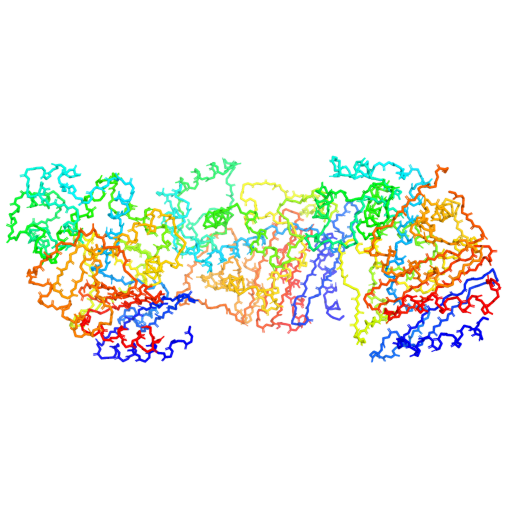? -8.009 13.830 -29.139 1.00 10.39 317 THR C O 1
ATOM 7755 N N . GLY C 1 318 ? -9.534 12.958 -30.551 1.00 10.24 318 GLY C N 1
ATOM 7756 C CA . GLY C 1 318 ? -10.639 13.208 -29.649 1.00 10.34 318 GLY C CA 1
ATOM 7757 C C . GLY C 1 318 ? -11.781 12.246 -29.932 1.00 10.16 318 GLY C C 1
ATOM 7758 O O . GLY C 1 318 ? -12.103 11.978 -31.070 1.00 10.37 318 GLY C O 1
ATOM 7759 N N . SER C 1 319 ? -12.355 11.674 -28.881 1.00 10.01 319 SER C N 1
ATOM 7760 C CA . SER C 1 319 ? -13.464 10.751 -29.026 1.00 10.25 319 SER C CA 1
ATOM 7761 C C . SER C 1 319 ? -14.497 10.957 -27.918 1.00 10.61 319 SER C C 1
ATOM 7762 O O . SER C 1 319 ? -14.187 11.460 -26.858 1.00 11.06 319 SER C O 1
ATOM 7765 N N . THR C 1 320 ? -15.728 10.567 -28.227 1.00 11.18 320 THR C N 1
ATOM 7766 C CA . THR C 1 320 ? -16.782 10.292 -27.239 1.00 11.68 320 THR C CA 1
ATOM 7767 C C . THR C 1 320 ? -17.228 8.867 -27.606 1.00 12.57 320 THR C C 1
ATOM 7768 O O . THR C 1 320 ? -16.663 8.250 -28.511 1.00 12.52 320 THR C O 1
ATOM 7772 N N . GLN C 1 321 ? -18.239 8.335 -26.922 1.00 14.04 321 GLN C N 1
ATOM 7773 C CA . GLN C 1 321 ? -18.693 6.999 -27.243 1.00 15.33 321 GLN C CA 1
ATOM 7774 C C . GLN C 1 321 ? -19.151 6.865 -28.685 1.00 14.07 321 GLN C C 1
ATOM 7775 O O . GLN C 1 321 ? -19.026 5.807 -29.257 1.00 14.05 321 GLN C O 1
ATOM 7781 N N . GLY C 1 322 ? -19.647 7.953 -29.301 1.00 13.11 322 GLY C N 1
ATOM 7782 C CA . GLY C 1 322 ? -20.220 7.883 -30.612 1.00 12.74 322 GLY C CA 1
ATOM 7783 C C . GLY C 1 322 ? -19.522 8.717 -31.675 1.00 11.82 322 GLY C C 1
ATOM 7784 O O . GLY C 1 322 ? -19.979 8.772 -32.811 1.00 12.05 322 GLY C O 1
ATOM 7785 N N . PHE C 1 323 ? -18.407 9.370 -31.303 1.00 10.85 323 PHE C N 1
ATOM 7786 C CA . PHE C 1 323 ? -17.709 10.254 -32.264 1.00 10.11 323 PHE C CA 1
ATOM 7787 C C . PHE C 1 323 ? -16.200 10.058 -32.203 1.00 9.60 323 PHE C C 1
ATOM 7788 O O . PHE C 1 323 ? -15.648 9.671 -31.160 1.00 9.91 323 PHE C O 1
ATOM 7796 N N . GLY C 1 324 ? -15.550 10.312 -33.337 1.00 9.14 324 GLY C N 1
ATOM 7797 C CA . GLY C 1 324 ? -14.082 10.188 -33.463 1.00 8.70 324 GLY C CA 1
ATOM 7798 C C . GLY C 1 324 ? -13.550 11.324 -34.300 1.00 8.37 324 GLY C C 1
ATOM 7799 O O . GLY C 1 324 ? -13.909 11.465 -35.466 1.00 8.48 324 GLY C O 1
ATOM 7800 N N . GLY C 1 325 ? -12.697 12.137 -33.688 1.00 7.97 325 GLY C N 1
ATOM 7801 C CA . GLY C 1 325 ? -12.043 13.261 -34.362 1.00 7.84 325 GLY C CA 1
ATOM 7802 C C . GLY C 1 325 ? -10.524 13.130 -34.332 1.00 7.81 325 GLY C C 1
ATOM 7803 O O . GLY C 1 325 ? -9.940 12.425 -33.495 1.00 7.49 325 GLY C O 1
ATOM 7804 N N . TYR C 1 326 ? -9.866 13.840 -35.241 1.00 7.78 326 TYR C N 1
ATOM 7805 C CA . TYR C 1 326 ? -8.417 13.855 -35.295 1.00 7.80 326 TYR C CA 1
ATOM 7806 C C . TYR C 1 326 ? -7.977 15.171 -35.928 1.00 8.05 326 TYR C C 1
ATOM 7807 O O . TYR C 1 326 ? -8.529 15.577 -36.928 1.00 8.81 326 TYR C O 1
ATOM 7816 N N . ILE C 1 327 ? -6.969 15.818 -35.321 1.00 8.03 327 ILE C N 1
ATOM 7817 C CA . ILE C 1 327 ? -6.326 17.013 -35.919 1.00 8.37 327 ILE C CA 1
ATOM 7818 C C . ILE C 1 327 ? -4.852 16.753 -36.091 1.00 8.53 327 ILE C C 1
ATOM 7819 O O . ILE C 1 327 ? -4.187 16.302 -35.152 1.00 8.06 327 ILE C O 1
ATOM 7824 N N . VAL C 1 328 ? -4.353 17.051 -37.285 1.00 8.70 328 VAL C N 1
ATOM 7825 C CA . VAL C 1 328 ? -2.912 17.066 -37.551 1.00 9.04 328 VAL C CA 1
ATOM 7826 C C . VAL C 1 328 ? -2.505 18.433 -38.046 1.00 9.63 328 VAL C C 1
ATOM 7827 O O . VAL C 1 328 ? -3.146 19.017 -38.928 1.00 9.81 328 VAL C O 1
ATOM 7831 N N . MET C 1 329 ? -1.383 18.937 -37.508 1.00 10.34 329 MET C N 1
ATOM 7832 C CA . MET C 1 329 ? -0.766 20.169 -38.021 1.00 11.06 329 MET C CA 1
ATOM 7833 C C . MET C 1 329 ? 0.715 19.952 -38.376 1.00 11.60 329 MET C C 1
ATOM 7834 O O . MET C 1 329 ? 1.462 19.314 -37.635 1.00 11.27 329 MET C O 1
ATOM 7839 N N . LEU C 1 330 ? 1.116 20.552 -39.511 1.00 12.15 330 LEU C N 1
ATOM 7840 C CA . LEU C 1 330 ? 2.494 20.498 -40.004 1.00 13.17 330 LEU C CA 1
ATOM 7841 C C . LEU C 1 330 ? 2.940 21.975 -40.122 1.00 13.82 330 LEU C C 1
ATOM 7842 O O . LEU C 1 330 ? 2.770 22.576 -41.143 1.00 14.23 330 LEU C O 1
ATOM 7847 N N . PRO C 1 331 ? 3.444 22.558 -39.022 1.00 14.34 331 PRO C N 1
ATOM 7848 C CA . PRO C 1 331 ? 3.739 24.004 -39.038 1.00 15.14 331 PRO C CA 1
ATOM 7849 C C . PRO C 1 331 ? 4.727 24.383 -40.133 1.00 16.41 331 PRO C C 1
ATOM 7850 O O . PRO C 1 331 ? 4.557 25.451 -40.772 1.00 16.61 331 PRO C O 1
ATOM 7854 N N . GLY C 1 332 ? 5.729 23.525 -40.394 1.00 17.08 332 GLY C N 1
ATOM 7855 C CA . GLY C 1 332 ? 6.721 23.812 -41.458 1.00 18.70 332 GLY C CA 1
ATOM 7856 C C . GLY C 1 332 ? 6.154 23.895 -42.869 1.00 18.89 332 GLY C C 1
ATOM 7857 O O . GLY C 1 332 ? 6.757 24.485 -43.770 1.00 19.82 332 GLY C O 1
ATOM 7858 N N . LYS C 1 333 ? 5.007 23.254 -43.077 1.00 18.31 333 LYS C N 1
ATOM 7859 C CA . LYS C 1 333 ? 4.311 23.264 -44.365 1.00 18.64 333 LYS C CA 1
ATOM 7860 C C . LYS C 1 333 ? 3.089 24.171 -44.342 1.00 18.06 333 LYS C C 1
ATOM 7861 O O . LYS C 1 333 ? 2.358 24.250 -45.346 1.00 17.97 333 LYS C O 1
ATOM 7867 N N . HIS C 1 334 ? 2.855 24.828 -43.209 1.00 17.04 334 HIS C N 1
ATOM 7868 C CA . HIS C 1 334 ? 1.657 25.633 -43.009 1.00 16.79 334 HIS C CA 1
ATOM 7869 C C . HIS C 1 334 ? 0.385 24.890 -43.414 1.00 15.78 334 HIS C C 1
ATOM 7870 O O . HIS C 1 334 ? -0.510 25.476 -44.025 1.00 15.11 334 HIS C O 1
ATOM 7877 N N . THR C 1 335 ? 0.308 23.592 -43.085 1.00 14.64 335 THR C N 1
ATOM 7878 C CA . THR C 1 335 ? -0.889 22.837 -43.440 1.00 14.57 335 THR C CA 1
ATOM 7879 C C . THR C 1 335 ? -1.366 22.023 -42.290 1.00 13.68 335 THR C C 1
ATOM 7880 O O . THR C 1 335 ? -0.591 21.669 -41.404 1.00 13.05 335 THR C O 1
ATOM 7884 N N . GLY C 1 336 ? -2.681 21.847 -42.281 1.00 13.05 336 GLY C N 1
ATOM 7885 C CA . GLY C 1 336 ? -3.368 21.161 -41.217 1.00 12.33 336 GLY C CA 1
ATOM 7886 C C . GLY C 1 336 ? -4.557 20.400 -41.741 1.00 12.13 336 GLY C C 1
ATOM 7887 O O . GLY C 1 336 ? -5.058 20.630 -42.867 1.00 12.25 336 GLY C O 1
ATOM 7888 N N . LEU C 1 337 ? -4.981 19.439 -40.934 1.00 11.72 337 LEU C N 1
ATOM 7889 C CA . LEU C 1 337 ? -6.093 18.551 -41.301 1.00 11.59 337 LEU C CA 1
ATOM 7890 C C . LEU C 1 337 ? -6.988 18.355 -40.108 1.00 10.89 337 LEU C C 1
ATOM 7891 O O . LEU C 1 337 ? -6.486 18.060 -39.011 1.00 10.59 337 LEU C O 1
ATOM 7896 N N . VAL C 1 338 ? -8.292 18.566 -40.300 1.00 10.75 338 VAL C N 1
ATOM 7897 C CA . VAL C 1 338 ? -9.339 18.288 -39.300 1.00 10.47 338 VAL C CA 1
ATOM 7898 C C . VAL C 1 338 ? -10.271 17.214 -39.870 1.00 10.38 338 VAL C C 1
ATOM 7899 O O . VAL C 1 338 ? -10.841 17.416 -40.953 1.00 10.35 338 VAL C O 1
ATOM 7903 N N . MET C 1 339 ? -10.346 16.071 -39.203 1.00 10.14 339 MET C N 1
ATOM 7904 C CA . MET C 1 339 ? -11.248 14.988 -39.597 1.00 11.02 339 MET C CA 1
ATOM 7905 C C . MET C 1 339 ? -12.236 14.700 -38.483 1.00 10.04 339 MET C C 1
ATOM 7906 O O . MET C 1 339 ? -11.843 14.199 -37.435 1.00 9.12 339 MET C O 1
ATOM 7911 N N . LEU C 1 340 ? -13.522 14.954 -38.707 1.00 9.57 340 LEU C N 1
ATOM 7912 C CA . LEU C 1 340 ? -14.550 14.647 -37.722 1.00 9.19 340 LEU C CA 1
ATOM 7913 C C . LEU C 1 340 ? -15.478 13.566 -38.267 1.00 9.50 340 LEU C C 1
ATOM 7914 O O . LEU C 1 340 ? -15.871 13.598 -39.427 1.00 9.31 340 LEU C O 1
ATOM 7919 N N . ALA C 1 341 ? -15.786 12.585 -37.419 1.00 9.35 341 ALA C N 1
ATOM 7920 C CA . ALA C 1 341 ? -16.689 11.524 -37.776 1.00 10.03 341 ALA C CA 1
ATOM 7921 C C . ALA C 1 341 ? -17.718 11.324 -36.660 1.00 10.24 341 ALA C C 1
ATOM 7922 O O . ALA C 1 341 ? -17.408 11.527 -35.479 1.00 9.78 341 ALA C O 1
ATOM 7924 N N . ASN C 1 342 ? -18.909 10.855 -37.033 1.00 10.72 342 ASN C N 1
ATOM 7925 C CA . ASN C 1 342 ? -19.934 10.439 -36.046 1.00 11.34 342 ASN C CA 1
ATOM 7926 C C . ASN C 1 342 ? -19.912 8.935 -35.763 1.00 12.17 342 ASN C C 1
ATOM 7927 O O . ASN C 1 342 ? -20.957 8.249 -35.676 1.00 12.58 342 ASN C O 1
ATOM 7932 N N . LYS C 1 343 ? -18.694 8.417 -35.692 1.00 12.33 343 LYS C N 1
ATOM 7933 C CA . LYS C 1 343 ? -18.439 7.088 -35.173 1.00 13.54 343 LYS C CA 1
ATOM 7934 C C . LYS C 1 343 ? -17.125 7.154 -34.425 1.00 13.26 343 LYS C C 1
ATOM 7935 O O . LYS C 1 343 ? -16.180 7.751 -34.927 1.00 12.83 343 LYS C O 1
ATOM 7941 N N . ASN C 1 344 ? -17.057 6.486 -33.283 1.00 13.67 344 ASN C N 1
ATOM 7942 C CA . ASN C 1 344 ? -15.794 6.314 -32.582 1.00 14.11 344 ASN C CA 1
ATOM 7943 C C . ASN C 1 344 ? -15.095 5.119 -33.247 1.00 13.48 344 ASN C C 1
ATOM 7944 O O . ASN C 1 344 ? -15.287 3.967 -32.866 1.00 15.35 344 ASN C O 1
ATOM 7949 N N . TYR C 1 345 ? -14.294 5.397 -34.253 1.00 12.35 345 TYR C N 1
ATOM 7950 C CA . TYR C 1 345 ? -13.574 4.365 -35.013 1.00 12.19 345 TYR C CA 1
ATOM 7951 C C . TYR C 1 345 ? -12.091 4.362 -34.614 1.00 11.92 345 TYR C C 1
ATOM 7952 O O . TYR C 1 345 ? -11.590 5.337 -33.998 1.00 11.03 345 TYR C O 1
ATOM 7961 N N . PRO C 1 346 ? -11.380 3.261 -34.902 1.00 12.28 346 PRO C N 1
ATOM 7962 C CA . PRO C 1 346 ? -10.065 3.098 -34.270 1.00 12.27 346 PRO C CA 1
ATOM 7963 C C . PRO C 1 346 ? -9.092 4.217 -34.530 1.00 12.28 346 PRO C C 1
ATOM 7964 O O . PRO C 1 346 ? -8.957 4.686 -35.684 1.00 11.61 346 PRO C O 1
ATOM 7968 N N . ASN C 1 347 ? -8.350 4.603 -33.490 1.00 12.43 347 ASN C N 1
ATOM 7969 C CA . ASN C 1 347 ? -7.289 5.592 -33.669 1.00 12.88 347 ASN C CA 1
ATOM 7970 C C . ASN C 1 347 ? -6.297 5.173 -34.777 1.00 12.34 347 ASN C C 1
ATOM 7971 O O . ASN C 1 347 ? -5.772 6.035 -35.490 1.00 11.72 347 ASN C O 1
ATOM 7976 N N . ASP C 1 348 ? -5.995 3.885 -34.898 1.00 12.27 348 ASP C N 1
ATOM 7977 C CA . ASP C 1 348 ? -5.034 3.429 -35.888 1.00 12.55 348 ASP C CA 1
ATOM 7978 C C . ASP C 1 348 ? -5.505 3.832 -37.293 1.00 12.08 348 ASP C C 1
ATOM 7979 O O . ASP C 1 348 ? -4.710 4.176 -38.150 1.00 12.40 348 ASP C O 1
ATOM 7984 N N . ALA C 1 349 ? -6.810 3.789 -37.502 1.00 11.56 349 ALA C N 1
ATOM 7985 C CA . ALA C 1 349 ? -7.338 4.123 -38.797 1.00 11.39 349 ALA C CA 1
ATOM 7986 C C . ALA C 1 349 ? -7.324 5.625 -39.020 1.00 10.68 349 ALA C C 1
ATOM 7987 O O . ALA C 1 349 ? -7.202 6.094 -40.171 1.00 10.82 349 ALA C O 1
ATOM 7989 N N . ARG C 1 350 ? -7.454 6.396 -37.947 1.00 10.07 350 ARG C N 1
ATOM 7990 C CA . ARG C 1 350 ? -7.378 7.850 -38.058 1.00 9.64 350 ARG C CA 1
ATOM 7991 C C . ARG C 1 350 ? -5.968 8.213 -38.471 1.00 9.68 350 ARG C C 1
ATOM 7992 O O . ARG C 1 350 ? -5.750 9.041 -39.372 1.00 9.48 350 ARG C O 1
ATOM 8000 N N . VAL C 1 351 ? -4.982 7.624 -37.790 1.00 9.92 351 VAL C N 1
ATOM 8001 C CA . VAL C 1 351 ? -3.611 7.970 -38.176 1.00 10.37 351 VAL C CA 1
ATOM 8002 C C . VAL C 1 351 ? -3.305 7.555 -39.625 1.00 10.46 351 VAL C C 1
ATOM 8003 O O . VAL C 1 351 ? -2.733 8.353 -40.393 1.00 10.10 351 VAL C O 1
ATOM 8007 N N . GLU C 1 352 ? -3.689 6.335 -40.011 1.00 10.39 352 GLU C N 1
ATOM 8008 C CA . GLU C 1 352 ? -3.413 5.897 -41.373 1.00 10.90 352 GLU C CA 1
ATOM 8009 C C . GLU C 1 352 ? -4.044 6.796 -42.435 1.00 10.76 352 GLU C C 1
ATOM 8010 O O . GLU C 1 352 ? -3.380 7.192 -43.399 1.00 11.01 352 GLU C O 1
ATOM 8016 N N . ALA C 1 353 ? -5.328 7.131 -42.267 1.00 10.45 353 ALA C N 1
ATOM 8017 C CA . ALA C 1 353 ? -6.024 8.018 -43.202 1.00 10.52 353 ALA C CA 1
ATOM 8018 C C . ALA C 1 353 ? -5.373 9.383 -43.266 1.00 10.38 353 ALA C C 1
ATOM 8019 O O . ALA C 1 353 ? -5.142 9.902 -44.353 1.00 10.55 353 ALA C O 1
ATOM 8021 N N . ALA C 1 354 ? -5.052 9.982 -42.113 1.00 9.84 354 ALA C N 1
ATOM 8022 C CA . ALA C 1 354 ? -4.386 11.296 -42.099 1.00 10.16 354 ALA C CA 1
ATOM 8023 C C . ALA C 1 354 ? -3.063 11.228 -42.822 1.00 10.72 354 ALA C C 1
ATOM 8024 O O . ALA C 1 354 ? -2.739 12.126 -43.617 1.00 10.66 354 ALA C O 1
ATOM 8026 N N . TYR C 1 355 ? -2.285 10.186 -42.523 1.00 11.08 355 TYR C N 1
ATOM 8027 C CA . TYR C 1 355 ? -0.971 10.067 -43.138 1.00 12.39 355 TYR C CA 1
ATOM 8028 C C . TYR C 1 355 ? -1.071 9.911 -44.659 1.00 12.22 355 TYR C C 1
ATOM 8029 O O . TYR C 1 355 ? -0.352 10.548 -45.417 1.00 12.52 355 TYR C O 1
ATOM 8038 N N . ARG C 1 356 ? -2.004 9.084 -45.102 1.00 11.86 356 ARG C N 1
ATOM 8039 C CA . ARG C 1 356 ? -2.204 8.902 -46.533 1.00 12.17 356 ARG C CA 1
ATOM 8040 C C . ARG C 1 356 ? -2.638 10.192 -47.242 1.00 12.08 356 ARG C C 1
ATOM 8041 O O . ARG C 1 356 ? -2.234 10.470 -48.372 1.00 12.34 356 ARG C O 1
ATOM 8049 N N . ILE C 1 357 ? -3.534 10.943 -46.613 1.00 11.29 357 ILE C N 1
ATOM 8050 C CA . ILE C 1 357 ? -3.978 12.217 -47.156 1.00 11.50 357 ILE C CA 1
ATOM 8051 C C . ILE C 1 357 ? -2.807 13.175 -47.284 1.00 11.86 357 ILE C C 1
ATOM 8052 O O . ILE C 1 357 ? -2.567 13.771 -48.359 1.00 12.30 357 ILE C O 1
ATOM 8057 N N . LEU C 1 358 ? -2.086 13.361 -46.185 1.00 11.74 358 LEU C N 1
ATOM 8058 C CA . LEU C 1 358 ? -1.036 14.359 -46.155 1.00 12.44 358 LEU C CA 1
ATOM 8059 C C . LEU C 1 358 ? 0.136 13.972 -47.053 1.00 13.53 358 LEU C C 1
ATOM 8060 O O . LEU C 1 358 ? 0.738 14.848 -47.711 1.00 13.90 358 LEU C O 1
ATOM 8065 N N . SER C 1 359 ? 0.435 12.686 -47.142 1.00 14.29 359 SER C N 1
ATOM 8066 C CA . SER C 1 359 ? 1.450 12.239 -48.120 1.00 15.87 359 SER C CA 1
ATOM 8067 C C . SER C 1 359 ? 0.961 12.379 -49.576 1.00 16.22 359 SER C C 1
ATOM 8068 O O . SER C 1 359 ? 1.722 12.807 -50.452 1.00 16.79 359 SER C O 1
ATOM 8071 N N . GLY C 1 360 ? -0.304 12.057 -49.836 1.00 15.63 360 GLY C N 1
ATOM 8072 C CA . GLY C 1 360 ? -0.901 12.206 -51.174 1.00 16.55 360 GLY C CA 1
ATOM 8073 C C . GLY C 1 360 ? -0.876 13.662 -51.623 1.00 16.90 360 GLY C C 1
ATOM 8074 O O . GLY C 1 360 ? -0.746 13.951 -52.815 1.00 17.71 360 GLY C O 1
ATOM 8075 N N . LEU C 1 361 ? -0.972 14.588 -50.665 1.00 17.02 361 LEU C N 1
ATOM 8076 C CA . LEU C 1 361 ? -0.926 16.023 -50.960 1.00 17.98 361 LEU C CA 1
ATOM 8077 C C . LEU C 1 361 ? 0.487 16.545 -51.096 1.00 18.66 361 LEU C C 1
ATOM 8078 O O . LEU C 1 361 ? 0.688 17.726 -51.433 1.00 20.16 361 LEU C O 1
ATOM 8083 N N . GLY C 1 362 ? 1.480 15.708 -50.846 1.00 18.59 362 GLY C N 1
ATOM 8084 C CA . GLY C 1 362 ? 2.884 16.117 -50.893 1.00 19.72 362 GLY C CA 1
ATOM 8085 C C . GLY C 1 362 ? 3.403 16.897 -49.672 1.00 20.17 362 GLY C C 1
ATOM 8086 O O . GLY C 1 362 ? 4.489 17.461 -49.713 1.00 20.62 362 GLY C O 1
ATOM 8087 N N . ALA C 1 363 ? 2.657 16.892 -48.567 1.00 19.76 363 ALA C N 1
ATOM 8088 C CA . ALA C 1 363 ? 3.063 17.597 -47.353 1.00 20.43 363 ALA C CA 1
ATOM 8089 C C . ALA C 1 363 ? 4.040 16.855 -46.399 1.00 21.48 363 ALA C C 1
ATOM 8090 O O . ALA C 1 363 ? 4.616 17.488 -45.519 1.00 20.76 363 ALA C O 1
ATOM 8092 N N . ILE C 1 364 ? 4.250 15.539 -46.538 1.00 23.62 364 ILE C N 1
ATOM 8093 C CA . ILE C 1 364 ? 5.308 14.850 -45.739 1.00 26.16 364 ILE C CA 1
ATOM 8094 C C . ILE C 1 364 ? 6.314 13.977 -46.562 1.00 28.91 364 ILE C C 1
ATOM 8095 O O . ILE C 1 364 ? 6.058 13.647 -47.713 1.00 29.37 364 ILE C O 1
ATOM 8100 N N . ASP C 1 365 ? 7.422 13.562 -45.942 1.00 32.46 365 ASP C N 1
ATOM 8101 C CA . ASP C 1 365 ? 8.384 12.623 -46.588 1.00 34.78 365 ASP C CA 1
ATOM 8102 C C . ASP C 1 365 ? 8.279 12.705 -48.101 1.00 37.33 365 ASP C C 1
ATOM 8103 O O . ASP C 1 365 ? 8.336 11.670 -48.786 1.00 38.68 365 ASP C O 1
#

Sequence (1070 aa):
QTREVLDPIVASLMEAQQIPGMAIALVRPEGTTISHYGAADRETGTPVDDDTLFEIGSLSKTLTATLASLAEVEGKLDFDAPVSRYLPELEGSAFDDISGLNLGTHTGGGLPLFVPDEVTDRASLMAWYREWQPTEPIGESRTYSNLGIGLLGLETAASLDGEFVPTMRAKVLAPLGMQDTWYDVPEARMADYAMGEDKDGQPTRVSPGVLDDEAYGIKTTAADLAKLVRANLHLADVDAELQQAIDATRQGHYRVGDMTQALIWEQYSLPVAPETLRAGQGYDMILEPNAAEALEPPQSPRDDVWVNKTGSTQGFGGYIVMLPGKHTGLVMLANKNYPNDARVEAAYRILSGLGAIRQTREVLDPIVASLMEAQQIPGMAIALVRPEGTTISHYGAADRETGTPVDDDTLFEIGSLSKTLTATLASLAEVEGKLDFDAPVSRYLPELEGSAFDDISGLNLGTHTGGGLPLFVPDEVTDRASLMAWYREWQPTEPIGESRTYSNLGIGLLGLETAASLDGEFVPTMRAKVLAPLGMQDTWYDVPEARMADYAMGEDKDGQPTRVSPGVLDDEAYGIKTTAADLAKLVRANLHLADVDAELQQAIDATRQGHYRVGDMTQALIWEQYSLPVAPETLRAGQGYDMILEPNAAEALEPPQSPRDDVWVNKTGSTQGFGGYIVMLPGKHTGLVMLANKNYPNDARVEAAYRILSGLGATREVLDPIVASLMEAQQIPGMAIALVRPEGTTISHYGAADRETGTPVDDDTLFEIGSLSKTLTATLASLAEVEGKLDFDAPVSRYLPELEGSAFDDISGLNLGTHTGGGLPLFVPDEVTDRASLMAWYREWQPTEPIGESRTYSNLGIGLLGLETAASLDGEFVPTMRAKVLAPLGMQDTWYDVPEARMADYAMGEDKDGQPTRVSPGVLDDEAYGIKTTAADLAKLVRANLHLADVDAELQQAIDATRQGHYRVGDMTQALIWEQYSLPVAPETLRAGQGYDMILEPNAAEALEPQSPRDDVWVNKTGSTQGFGGYIVMLPGKHTGLVMLANKNYPNDARVEAAYRILSGLGAID

Organism: NCBI:txid169132

Nearest PDB structures (foldseek):
  3ws1-assembly1_A  TM=1.002E+00  e=3.272E-70  Chromohalobacter sp. 560
  3wrt-assembly2_B  TM=1.001E+00  e=7.042E-67  Chromohalobacter sp. 560
  3fkv-assembly2_B  TM=9.658E-01  e=1.348E-42  Escherichia coli
  5ggw-assembly1_A  TM=9.661E-01  e=1.873E-42  Escherichia coli
  1pi4-assembly2_B  TM=9.673E-01  e=6.257E-42  Escherichia coli

Secondary structure (DSSP, 8-state):
-HHHHHHHHHHHHHHHHT-SEEEEEEEETTEEEEEEEEBS-TTT-PBP-TT-BEE-GGGHHHHHHHHHHHHHHTTS--TTSBGGGT-GGGTTSGGGS-BHHHHHHT-STT--SSPPTT--SHHHHHHHHHH----S-TTTEE---HHHHHHHHHHHHHHTTS-HHHHHIIIIIHHHT-TT-BSS--GGGGGGBPPEE-TTS-EE-PPP-TTHHHHT--EE-HHHHHHHHHHHTT-S---HHHHHHHHHHT---EEETTEEE-SS-EEEESS--HHHHHHHTSHHHHSS-EE-EE-SSPPPPPSSEEEEEEEEETTEEEEEEEEGGGTEEEEEEESB---HHHHHHHHHHHHHHTT--/-TTHHHHHHHHHHHHHHHT-SEEEEEEEETTEEEEEEEEBS-TTT-PBP-TT-BEE-GGGHHHHHHHHHHHHHHTTS--TTSBGGGT-GGGTTSGGGS-BHHHHHHT-STT--SSPPTT--SHHHHHHHHHH----S-TTTEE---HHHHHHHHHHHHHHTTS-HHHHHIIIIIHHHT-TT-BSS--GGGGGGBPPEE-TTS-EE-PPP-TTHHHHT--EE-HHHHHHHHHHHTT-S---HHHHHHHHHHT---EEETTEEE-SS-EEEESS--HHHHHHTSSHHHHSS-EE-EE--S--PPPSSEEEEEEEEETTEEEEEEEEGGGTEEEEEEESS---HHHHHHHHHHHHHHTT-/-HHHHHHHHHHHHHHHT-SEEEEEEEETTEEEEEEEEBS-TTT-PBP-TT-BEE-GGGHHHHHHHHHHHHHHTTS--TTSBGGGT-GGGTTSGGGS-BHHHHHHT-STT--SSPPTT--SHHHHHHHHHH----S-TTTEE---HHHHHHHHHHHHHHTTS-HHHHHIIIIIHHHT-TT-BSS--GGGGGGBPPEE-TTS-EE-PPP-TTHHHHT--EE-HHHHHHHHHHHTT-S---HHHHHHHHHHT---EEETTEEE-SS-EEEESS--HHHHHHHTSHHHHSS-EE-EE----PPPSSEEEEEEEE-SS-EEEEEEEGGGTEEEEEEESS---HHHHHHHHHHHHHHTT---

Solvent-accessible surface area: 41007 Å² total; per-residue (Å²): 138,11,63,141,41,2,56,78,34,0,59,72,15,26,119,77,50,96,8,10,0,0,2,0,0,0,0,75,71,186,36,46,25,44,8,58,38,47,20,9,31,101,127,99,42,47,84,10,63,95,67,4,0,0,4,0,0,16,0,0,1,0,0,0,0,1,0,0,0,7,0,69,28,49,57,99,5,28,29,37,0,13,0,8,42,35,6,82,69,0,119,69,13,14,0,57,98,0,12,0,36,13,1,0,0,12,0,4,0,9,4,49,29,144,34,29,140,124,7,101,75,121,72,32,2,3,38,46,0,106,144,26,139,45,102,53,69,56,15,109,8,7,27,40,2,14,0,2,0,0,0,0,0,28,0,0,8,37,15,25,138,33,134,14,30,74,15,0,77,68,59,0,3,51,64,14,27,4,61,30,3,31,5,112,24,32,134,10,3,70,86,25,20,0,48,2,10,34,163,119,37,99,74,27,80,40,78,123,32,32,13,28,34,11,0,52,4,1,21,0,6,2,34,1,0,0,56,0,0,63,0,2,2,103,58,35,149,30,93,78,78,4,27,104,0,0,29,19,1,8,58,1,28,12,114,0,46,115,2,18,0,0,1,2,0,14,2,5,61,61,136,17,55,38,101,35,0,82,56,3,13,27,146,94,20,47,95,66,75,37,83,5,97,57,44,101,121,86,49,82,47,70,108,66,1,0,0,0,20,14,2,40,16,138,1,0,1,1,2,0,1,0,1,15,37,110,81,10,0,1,0,0,1,1,0,19,31,3,72,37,72,17,2,0,86,5,0,66,138,0,0,54,47,40,59,13,78,171,152,39,90,150,42,5,58,79,35,1,61,71,16,23,125,78,49,92,8,11,0,0,1,2,0,4,0,41,77,138,35,28,16,44,8,58,37,46,20,7,23,121,156,97,42,54,92,10,54,100,60,5,2,0,2,0,0,17,0,0,3,0,0,0,0,1,0,0,0,7,0,68,38,52,67,96,4,60,28,112,5,50,0,7,138,38,4,74,70,0,120,71,15,15,0,58,98,0,14,0,24,12,2,0,0,11,0,4,0,9,5,49,30,146,34,29,144,128,9,108,72,118,75,32,2,5,48,30,0,112,101,22,130,52,103,56,70,54,14,109,8,8,28,44,2,17,0,2,0,0,0,0,0,23,0,0,10,37,21,24,137,26,130,14,40,83,15,0,40,68,52,0,0,34,66,14,21,0,6,22,0,15,16,115,14,50,146,103,38,56,86,24,19,0,47,1,11,29,157,116,41,95,88,31,77,44,79,121,33,33,12,27,42,10,0,52,4,0,21,0,4,2,33,1,0,0,44,0,0,68,0,1,3,98,57,35,148,27,101,70,82,4,28,97,0,0,28,20,0,6,52,0,21,9,115,2,48,118,2,19,0,0,1,3,0,12,1,5,62,65,139,18,55,37,103,38,0,86,62,4,11,30,144,94,19,47,97,68,75,31,82,4,96,59,50,142,103,59,42,78,52,71,107,65,0,9,0,0,20,13,0,38,15,136,1,0,0,1,1,0,0,0,8,15,37,104,82,2,0,0,0,1,1,1,0,25,30,3,71,35,72,16,1,0,87,5,0,80,137,1,5,65,45,35,66,34,57,115,160,39,2,56,80,36,0,61,71,14,24,125,78,49,89,8,10,0,0,4,0,0,1,0,74,75,175,37,46,31,37,4,88,38,46,20,9,30,120,153,91,41,67,89,3,68,61,83,5,3,0,4,0,0,15,0,0,0,0,0,1,0,1,0,0,0,6,0,66,46,47,68,107,6,70,25,112,2,38,0,7,155,47,13,81,59,0,119,71,14,14,0,57,99,1,14,0,28,12,2,0,0,11,0,4,0,10,5,50,31,145,33,28,139,128,8,51,11,84,9,29,2,1,36,48,0,94,145,25,140,47,103,54,69,55,14,110,8,5,25,40,3,14,0,3,0,0,0,0,0,19,0,0,8,34,12,26,134,32,80,13,39,79,15,0,75,67,61,0,0,47,67,13,30,0,104,41,0,45,8,109,24,41,108,88,87,73,99,49,21,1,45,2,11,34,142,120,38,99,83,27,75,42,78,127,31,32,13,33,36,13,0,48,5,0,19,0,2,2,26,2,0,0,52,0,0,64,0,1,1,101,58,35,144,26,119,77,96,14,26,110,0,0,18,20,0,9,62,0,27,9,103,1,49,116,2,18,0,0,0,1,1,16,3,5,60,57,109,11,55,46,124,37,0,66,64,3,12,27,141,96,21,55,93,64,74,34,83,5,96,46,52,139,174,77,88,54,70,107,66,1,0,0,1,17,17,2,38,16,137,1,0,1,1,1,0,0,0,1,16,35,110,79,10,0,1,0,0,1,1,0,24,24,2,66,39,68,15,1,0,64,4,0,39,138,0,0,48,47,29,61,12,20,134

Radius of gyration: 38.23 Å; Cα contacts (8 Å, |Δi|>4): 2419; chains: 3; bounding box: 86×81×114 Å

CATH classification: 3.40.710.10

B-factor: mean 20.14, std 9.27, range [4.26, 75.79]